Protein 7F04 (pdb70)

Structure (mmCIF, N/CA/C/O backbone):
data_7F04
#
_entry.id   7F04
#
_cell.length_a   1.00
_cell.length_b   1.00
_cell.length_c   1.00
_cell.angle_alpha   90.00
_cell.angle_beta   90.00
_cell.angle_gamma   90.00
#
_symmetry.space_group_name_H-M   'P 1'
#
loop_
_entity.id
_entity.type
_entity.pdbx_description
1 polymer 'Cytochrome c biogenesis ATP-binding export protein CcmA'
2 polymer 'Heme exporter protein B'
3 polymer 'Heme exporter protein C'
4 polymer 'Heme exporter protein D'
5 non-polymer 'MAGNESIUM ION'
6 non-polymer "ADENOSINE-5'-TRIPHOSPHATE"
7 non-polymer 'PROTOPORPHYRIN IX CONTAINING FE'
8 non-polymer 1,2-Distearoyl-sn-glycerophosphoethanolamine
9 water water
#
loop_
_atom_site.group_PDB
_atom_site.id
_atom_site.type_symbol
_atom_site.label_atom_id
_atom_site.label_alt_id
_atom_site.label_comp_id
_atom_site.label_asym_id
_atom_site.label_entity_id
_atom_site.label_seq_id
_atom_site.pdbx_PDB_ins_code
_atom_site.Cartn_x
_atom_site.Cartn_y
_atom_site.Cartn_z
_atom_site.occupancy
_atom_site.B_iso_or_equiv
_atom_site.auth_seq_id
_atom_site.auth_comp_id
_atom_site.auth_asym_id
_atom_site.auth_atom_id
_atom_site.pdbx_PDB_model_num
ATOM 1 N N . MET A 1 1 ? 100.152 113.672 174.092 1.00 48.92 -1 MET A N 1
ATOM 2 C CA . MET A 1 1 ? 98.796 114.184 173.935 1.00 48.92 -1 MET A CA 1
ATOM 3 C C . MET A 1 1 ? 98.820 115.619 173.427 1.00 48.92 -1 MET A C 1
ATOM 4 O O . MET A 1 1 ? 99.056 116.557 174.187 1.00 48.92 -1 MET A O 1
ATOM 9 N N . GLY A 1 2 ? 98.573 115.779 172.138 1.00 43.66 0 GLY A N 1
ATOM 10 C CA . GLY A 1 2 ? 98.615 117.067 171.483 1.00 43.66 0 GLY A CA 1
ATOM 11 C C . GLY A 1 2 ? 99.830 117.201 170.578 1.00 43.66 0 GLY A C 1
ATOM 12 O O . GLY A 1 2 ? 100.830 116.491 170.709 1.00 43.66 0 GLY A O 1
ATOM 13 N N . MET A 1 3 ? 99.733 118.144 169.647 1.00 38.23 1 MET A N 1
ATOM 14 C CA . MET A 1 3 ? 100.827 118.435 168.731 1.00 38.23 1 MET A CA 1
ATOM 15 C C . MET A 1 3 ? 101.895 119.270 169.419 1.00 38.23 1 MET A C 1
ATOM 16 O O . MET A 1 3 ? 101.940 119.319 170.652 1.00 38.23 1 MET A O 1
ATOM 21 N N . LEU A 1 4 ? 102.750 119.917 168.624 1.00 35.67 2 LEU A N 1
ATOM 22 C CA . LEU A 1 4 ? 104.014 120.508 169.054 1.00 35.67 2 LEU A CA 1
ATOM 23 C C . LEU A 1 4 ? 103.973 121.067 170.469 1.00 35.67 2 LEU A C 1
ATOM 24 O O . LEU A 1 4 ? 103.096 121.865 170.810 1.00 35.67 2 LEU A O 1
ATOM 29 N N . GLU A 1 5 ? 104.923 120.640 171.299 1.00 36.44 3 GLU A N 1
ATOM 30 C CA . GLU A 1 5 ? 104.927 120.952 172.723 1.00 36.44 3 GLU A CA 1
ATOM 31 C C . GLU A 1 5 ? 106.348 121.261 173.159 1.00 36.44 3 GLU A C 1
ATOM 32 O O . GLU A 1 5 ? 107.275 120.521 172.821 1.00 36.44 3 GLU A O 1
ATOM 38 N N . ALA A 1 6 ? 106.519 122.353 173.899 1.00 38.42 4 ALA A N 1
ATOM 39 C CA . ALA A 1 6 ? 107.801 122.664 174.512 1.00 38.42 4 ALA A CA 1
ATOM 40 C C . ALA A 1 6 ? 107.823 122.175 175.954 1.00 38.42 4 ALA A C 1
ATOM 41 O O . ALA A 1 6 ? 106.823 122.268 176.670 1.00 38.42 4 ALA A O 1
ATOM 43 N N . ARG A 1 7 ? 108.966 121.640 176.374 1.00 41.24 5 ARG A N 1
ATOM 44 C CA . ARG A 1 7 ? 109.143 121.114 177.726 1.00 41.24 5 ARG A CA 1
ATOM 45 C C . ARG A 1 7 ? 110.337 121.813 178.365 1.00 41.24 5 ARG A C 1
ATOM 46 O O . ARG A 1 7 ? 111.482 121.392 178.174 1.00 41.24 5 ARG A O 1
ATOM 54 N N . GLU A 1 8 ? 110.058 122.858 179.144 1.00 41.26 6 GLU A N 1
ATOM 55 C CA . GLU A 1 8 ? 111.078 123.664 179.811 1.00 41.26 6 GLU A CA 1
ATOM 56 C C . GLU A 1 8 ? 112.220 124.011 178.859 1.00 41.26 6 GLU A C 1
ATOM 57 O O . GLU A 1 8 ? 113.374 123.640 179.061 1.00 41.26 6 GLU A O 1
ATOM 63 N N . LEU A 1 9 ? 111.869 124.732 177.800 1.00 40.45 7 LEU A N 1
ATOM 64 C CA . LEU A 1 9 ? 112.870 125.192 176.851 1.00 40.45 7 LEU A CA 1
ATOM 65 C C . LEU A 1 9 ? 113.722 126.283 177.482 1.00 40.45 7 LEU A C 1
ATOM 66 O O . LEU A 1 9 ? 113.200 127.265 178.017 1.00 40.45 7 LEU A O 1
ATOM 71 N N . LEU A 1 10 ? 115.037 126.107 177.419 1.00 41.72 8 LEU A N 1
ATOM 72 C CA . LEU A 1 10 ? 115.992 127.074 177.934 1.00 41.72 8 LEU A CA 1
ATOM 73 C C . LEU A 1 10 ? 116.977 127.414 176.831 1.00 41.72 8 LEU A C 1
ATOM 74 O O . LEU A 1 10 ? 117.427 126.531 176.097 1.00 41.72 8 LEU A O 1
ATOM 79 N N . CYS A 1 11 ? 117.300 128.698 176.706 1.00 43.62 9 CYS A N 1
ATOM 80 C CA . CYS A 1 11 ? 118.272 129.140 175.720 1.00 43.62 9 CYS A CA 1
ATOM 81 C C . CYS A 1 11 ? 118.862 130.467 176.161 1.00 43.62 9 CYS A C 1
ATOM 82 O O . CYS A 1 11 ? 118.141 131.350 176.632 1.00 43.62 9 CYS A O 1
ATOM 85 N N . GLU A 1 12 ? 120.177 130.595 176.007 1.00 45.64 10 GLU A N 1
ATOM 86 C CA . GLU A 1 12 ? 120.876 131.833 176.318 1.00 45.64 10 GLU A CA 1
ATOM 87 C C . GLU A 1 12 ? 122.005 132.023 175.318 1.00 45.64 10 GLU A C 1
ATOM 88 O O . GLU A 1 12 ? 122.778 131.095 175.066 1.00 45.64 10 GLU A O 1
ATOM 94 N N . ARG A 1 13 ? 122.080 133.215 174.739 1.00 46.68 11 ARG A N 1
ATOM 95 C CA . ARG A 1 13 ? 123.153 133.582 173.828 1.00 46.68 11 ARG A CA 1
ATOM 96 C C . ARG A 1 13 ? 123.976 134.694 174.459 1.00 46.68 11 ARG A C 1
ATOM 97 O O . ARG A 1 13 ? 123.433 135.560 175.153 1.00 46.68 11 ARG A O 1
ATOM 105 N N . ASP A 1 14 ? 125.287 134.658 174.217 1.00 51.63 12 ASP A N 1
ATOM 106 C CA . ASP A 1 14 ? 126.232 135.548 174.882 1.00 51.63 12 ASP A CA 1
ATOM 107 C C . ASP A 1 14 ? 126.107 135.404 176.394 1.00 51.63 12 ASP A C 1
ATOM 108 O O . ASP A 1 14 ? 126.388 134.334 176.944 1.00 51.63 12 ASP A O 1
ATOM 113 N N . GLU A 1 15 ? 125.675 136.466 177.074 1.00 52.41 13 GLU A N 1
ATOM 114 C CA . GLU A 1 15 ? 125.510 136.438 178.519 1.00 52.41 13 GLU A CA 1
ATOM 115 C C . GLU A 1 15 ? 124.075 136.624 178.985 1.00 52.41 13 GLU A C 1
ATOM 116 O O . GLU A 1 15 ? 123.793 136.364 180.159 1.00 52.41 13 GLU A O 1
ATOM 122 N N . ARG A 1 16 ? 123.170 137.061 178.115 1.00 46.81 14 ARG A N 1
ATOM 123 C CA . ARG A 1 16 ? 121.769 137.220 178.475 1.00 46.81 14 ARG A CA 1
ATOM 124 C C . ARG A 1 16 ? 121.001 135.942 178.170 1.00 46.81 14 ARG A C 1
ATOM 125 O O . ARG A 1 16 ? 121.247 135.282 177.156 1.00 46.81 14 ARG A O 1
ATOM 133 N N . THR A 1 17 ? 120.075 135.594 179.057 1.00 44.54 15 THR A N 1
ATOM 134 C CA . THR A 1 17 ? 119.221 134.430 178.866 1.00 44.54 15 THR A CA 1
ATOM 135 C C . THR A 1 17 ? 117.954 134.853 178.130 1.00 44.54 15 THR A C 1
ATOM 136 O O . THR A 1 17 ? 117.221 135.737 178.589 1.00 44.54 15 THR A O 1
ATOM 140 N N . LEU A 1 18 ? 117.720 134.250 176.964 1.00 42.32 16 LEU A N 1
ATOM 141 C CA . LEU A 1 18 ? 116.566 134.627 176.157 1.00 42.32 16 LEU A CA 1
ATOM 142 C C . LEU A 1 18 ? 115.271 134.158 176.801 1.00 42.32 16 LEU A C 1
ATOM 143 O O . LEU A 1 18 ? 114.309 134.926 176.920 1.00 42.32 16 LEU A O 1
ATOM 148 N N . PHE A 1 19 ? 115.228 132.900 177.227 1.00 40.95 17 PHE A N 1
ATOM 149 C CA . PHE A 1 19 ? 114.049 132.354 177.880 1.00 40.95 17 PHE A CA 1
ATOM 150 C C . PHE A 1 19 ? 114.461 131.127 178.676 1.00 40.95 17 PHE A C 1
ATOM 151 O O . PHE A 1 19 ? 115.502 130.519 178.418 1.00 40.95 17 PHE A O 1
ATOM 159 N N . SER A 1 20 ? 113.633 130.777 179.655 1.00 41.39 18 SER A N 1
ATOM 160 C CA . SER A 1 20 ? 113.876 129.608 180.489 1.00 41.39 18 SER A CA 1
ATOM 161 C C . SER A 1 20 ? 112.546 129.099 181.014 1.00 41.39 18 SER A C 1
ATOM 162 O O . SER A 1 20 ? 111.700 129.892 181.436 1.00 41.39 18 SER A O 1
ATOM 165 N N . GLY A 1 21 ? 112.367 127.782 180.990 1.00 40.51 19 GLY A N 1
ATOM 166 C CA . GLY A 1 21 ? 111.138 127.193 181.475 1.00 40.51 19 GLY A CA 1
ATOM 167 C C . GLY A 1 21 ? 109.949 127.349 180.560 1.00 40.51 19 GLY A C 1
ATOM 168 O O . GLY A 1 21 ? 108.811 127.244 181.026 1.00 40.51 19 GLY A O 1
ATOM 169 N N . LEU A 1 22 ? 110.170 127.603 179.271 1.00 40.20 20 LEU A N 1
ATOM 170 C CA . LEU A 1 22 ? 109.073 127.677 178.315 1.00 40.20 20 LEU A CA 1
ATOM 171 C C . LEU A 1 22 ? 108.416 126.316 178.140 1.00 40.20 20 LEU A C 1
ATOM 172 O O . LEU A 1 22 ? 109.015 125.398 177.573 1.00 40.20 20 LEU A O 1
ATOM 177 N N . SER A 1 23 ? 107.182 126.181 178.616 1.00 40.13 21 SER A N 1
ATOM 178 C CA . SER A 1 23 ? 106.462 124.911 178.565 1.00 40.13 21 SER A CA 1
ATOM 179 C C . SER A 1 23 ? 105.029 125.206 178.136 1.00 40.13 21 SER A C 1
ATOM 180 O O . SER A 1 23 ? 104.183 125.538 178.972 1.00 40.13 21 SER A O 1
ATOM 183 N N . PHE A 1 24 ? 104.760 125.088 176.837 1.00 37.62 22 PHE A N 1
ATOM 184 C CA . PHE A 1 24 ? 103.424 125.285 176.298 1.00 37.62 22 PHE A CA 1
ATOM 185 C C . PHE A 1 24 ? 103.063 124.126 175.384 1.00 37.62 22 PHE A C 1
ATOM 186 O O . PHE A 1 24 ? 103.923 123.577 174.692 1.00 37.62 22 PHE A O 1
ATOM 194 N N . THR A 1 25 ? 101.785 123.760 175.388 1.00 37.21 23 THR A N 1
ATOM 195 C CA . THR A 1 25 ? 101.256 122.698 174.545 1.00 37.21 23 THR A CA 1
ATOM 196 C C . THR A 1 25 ? 100.307 123.308 173.525 1.00 37.21 23 THR A C 1
ATOM 197 O O . THR A 1 25 ? 99.436 124.107 173.882 1.00 37.21 23 THR A O 1
ATOM 201 N N . LEU A 1 26 ? 100.478 122.934 172.261 1.00 36.02 24 LEU A N 1
ATOM 202 C CA . LEU A 1 26 ? 99.696 123.475 171.158 1.00 36.02 24 LEU A CA 1
ATOM 203 C C . LEU A 1 26 ? 98.820 122.370 170.583 1.00 36.02 24 LEU A C 1
ATOM 204 O O . LEU A 1 26 ? 99.326 121.311 170.201 1.00 36.02 24 LEU A O 1
ATOM 209 N N . ASN A 1 27 ? 97.515 122.618 170.517 1.00 35.79 25 ASN A N 1
ATOM 210 C CA . ASN A 1 27 ? 96.566 121.668 169.962 1.00 35.79 25 ASN A CA 1
ATOM 211 C C . ASN A 1 27 ? 96.092 122.142 168.591 1.00 35.79 25 ASN A C 1
ATOM 212 O O . ASN A 1 27 ? 96.524 123.174 168.075 1.00 35.79 25 ASN A O 1
ATOM 217 N N . ALA A 1 28 ? 95.181 121.375 167.999 1.00 35.21 26 ALA A N 1
ATOM 218 C CA . ALA A 1 28 ? 94.686 121.680 166.665 1.00 35.21 26 ALA A CA 1
ATOM 219 C C . ALA A 1 28 ? 93.828 122.936 166.672 1.00 35.21 26 ALA A C 1
ATOM 220 O O . ALA A 1 28 ? 93.162 123.259 167.659 1.00 35.21 26 ALA A O 1
ATOM 222 N N . GLY A 1 29 ? 93.839 123.640 165.544 1.00 33.71 27 GLY A N 1
ATOM 223 C CA . GLY A 1 29 ? 93.013 124.816 165.381 1.00 33.71 27 GLY A CA 1
ATOM 224 C C . GLY A 1 29 ? 93.363 125.917 166.354 1.00 33.71 27 GLY A C 1
ATOM 225 O O . GLY A 1 29 ? 92.479 126.509 166.979 1.00 33.71 27 GLY A O 1
ATOM 226 N N . GLU A 1 30 ? 94.654 126.198 166.497 1.00 35.07 28 GLU A N 1
ATOM 227 C CA . GLU A 1 30 ? 95.131 127.159 167.479 1.00 35.07 28 GLU A CA 1
ATOM 228 C C . GLU A 1 30 ? 96.073 128.137 166.798 1.00 35.07 28 GLU A C 1
ATOM 229 O O . GLU A 1 30 ? 97.091 127.732 166.229 1.00 35.07 28 GLU A O 1
ATOM 235 N N . TRP A 1 31 ? 95.724 129.418 166.853 1.00 35.88 29 TRP A N 1
ATOM 236 C CA . TRP A 1 31 ? 96.512 130.493 166.268 1.00 35.88 29 TRP A CA 1
ATOM 237 C C . TRP A 1 31 ? 97.262 131.197 167.388 1.00 35.88 29 TRP A C 1
ATOM 238 O O . TRP A 1 31 ? 96.640 131.740 168.306 1.00 35.88 29 TRP A O 1
ATOM 249 N N . VAL A 1 32 ? 98.590 131.186 167.320 1.00 36.06 30 VAL A N 1
ATOM 250 C CA . VAL A 1 32 ? 99.414 131.739 168.384 1.00 36.06 30 VAL A CA 1
ATOM 251 C C . VAL A 1 32 ? 100.424 132.704 167.786 1.00 36.06 30 VAL A C 1
ATOM 252 O O . VAL A 1 32 ? 100.787 132.609 166.610 1.00 36.06 30 VAL A O 1
ATOM 256 N N . GLN A 1 33 ? 100.880 133.641 168.615 1.00 38.82 31 GLN A N 1
ATOM 257 C CA . GLN A 1 33 ? 101.886 134.618 168.229 1.00 38.82 31 GLN A CA 1
ATOM 258 C C . GLN A 1 33 ? 102.946 134.686 169.314 1.00 38.82 31 GLN A C 1
ATOM 259 O O . GLN A 1 33 ? 102.616 134.771 170.501 1.00 38.82 31 GLN A O 1
ATOM 265 N N . ILE A 1 34 ? 104.213 134.647 168.908 1.00 38.13 32 ILE A N 1
ATOM 266 C CA . ILE A 1 34 ? 105.333 134.741 169.843 1.00 38.13 32 ILE A CA 1
ATOM 267 C C . ILE A 1 34 ? 105.635 136.227 169.998 1.00 38.13 32 ILE A C 1
ATOM 268 O O . ILE A 1 34 ? 106.393 136.818 169.231 1.00 38.13 32 ILE A O 1
ATOM 273 N N . THR A 1 35 ? 105.020 136.839 171.003 1.00 38.82 33 THR A N 1
ATOM 274 C CA . THR A 1 35 ? 105.223 138.253 171.265 1.00 38.82 33 THR A CA 1
ATOM 275 C C . THR A 1 35 ? 106.604 138.486 171.860 1.00 38.82 33 THR A C 1
ATOM 276 O O . THR A 1 35 ? 107.104 137.677 172.645 1.00 38.82 33 THR A O 1
ATOM 280 N N . GLY A 1 36 ? 107.220 139.593 171.474 1.00 38.16 34 GLY A N 1
ATOM 281 C CA . GLY A 1 36 ? 108.522 139.948 172.004 1.00 38.16 34 GLY A CA 1
ATOM 282 C C . GLY A 1 36 ? 109.015 141.211 171.341 1.00 38.16 34 GLY A C 1
ATOM 283 O O . GLY A 1 36 ? 108.508 141.636 170.298 1.00 38.16 34 GLY A O 1
ATOM 284 N N . SER A 1 37 ? 110.024 141.809 171.966 1.00 38.05 35 SER A N 1
ATOM 285 C CA . SER A 1 37 ? 110.622 143.032 171.451 1.00 38.05 35 SER A CA 1
ATOM 286 C C . SER A 1 37 ? 111.606 142.678 170.340 1.00 38.05 35 SER A C 1
ATOM 287 O O . SER A 1 37 ? 111.681 141.537 169.878 1.00 38.05 35 SER A O 1
ATOM 290 N N . ASN A 1 38 ? 112.376 143.664 169.895 1.00 37.03 36 ASN A N 1
ATOM 291 C CA . ASN A 1 38 ? 113.334 143.476 168.809 1.00 37.03 36 ASN A CA 1
ATOM 292 C C . ASN A 1 38 ? 114.681 143.123 169.422 1.00 37.03 36 ASN A C 1
ATOM 293 O O . ASN A 1 38 ? 115.385 143.989 169.946 1.00 37.03 36 ASN A O 1
ATOM 298 N N . GLY A 1 39 ? 115.041 141.847 169.357 1.00 37.77 37 GLY A N 1
ATOM 299 C CA . GLY A 1 39 ? 116.263 141.374 169.972 1.00 37.77 37 GLY A CA 1
ATOM 300 C C . GLY A 1 39 ? 116.022 140.215 170.914 1.00 37.77 37 GLY A C 1
ATOM 301 O O . GLY A 1 39 ? 116.965 139.539 171.330 1.00 37.77 37 GLY A O 1
ATOM 302 N N . ALA A 1 40 ? 114.757 139.975 171.255 1.00 38.15 38 ALA A N 1
ATOM 303 C CA . ALA A 1 40 ? 114.392 138.842 172.090 1.00 38.15 38 ALA A CA 1
ATOM 304 C C . ALA A 1 40 ? 114.640 137.538 171.335 1.00 38.15 38 ALA A C 1
ATOM 305 O O . ALA A 1 40 ? 115.054 137.528 170.175 1.00 38.15 38 ALA A O 1
ATOM 307 N N . GLY A 1 41 ? 114.382 136.418 171.998 1.00 38.75 39 GLY A N 1
ATOM 308 C CA . GLY A 1 41 ? 114.624 135.133 171.373 1.00 38.75 39 GLY A CA 1
ATOM 309 C C . GLY A 1 41 ? 113.442 134.591 170.597 1.00 38.75 39 GLY A C 1
ATOM 310 O O . GLY A 1 41 ? 113.028 133.450 170.817 1.00 38.75 39 GLY A O 1
ATOM 311 N N . LYS A 1 42 ? 112.890 135.390 169.683 1.00 36.84 40 LYS A N 1
ATOM 312 C CA . LYS A 1 42 ? 111.723 134.951 168.926 1.00 36.84 40 LYS A CA 1
ATOM 313 C C . LYS A 1 42 ? 112.118 134.049 167.764 1.00 36.84 40 LYS A C 1
ATOM 314 O O . LYS A 1 42 ? 111.560 132.960 167.601 1.00 36.84 40 LYS A O 1
ATOM 320 N N . THR A 1 43 ? 113.067 134.492 166.938 1.00 36.77 41 THR A N 1
ATOM 321 C CA . THR A 1 43 ? 113.555 133.639 165.860 1.00 36.77 41 THR A CA 1
ATOM 322 C C . THR A 1 43 ? 114.249 132.406 166.417 1.00 36.77 41 THR A C 1
ATOM 323 O O . THR A 1 43 ? 114.115 131.306 165.870 1.00 36.77 41 THR A O 1
ATOM 327 N N . THR A 1 44 ? 114.986 132.569 167.516 1.00 37.05 42 THR A N 1
ATOM 328 C CA . THR A 1 44 ? 115.622 131.425 168.156 1.00 37.05 42 THR A CA 1
ATOM 329 C C . THR A 1 44 ? 114.590 130.389 168.582 1.00 37.05 42 THR A C 1
ATOM 330 O O . THR A 1 44 ? 114.761 129.193 168.327 1.00 37.05 42 THR A O 1
ATOM 334 N N . LEU A 1 45 ? 113.498 130.833 169.207 1.00 35.38 43 LEU A N 1
ATOM 335 C CA . LEU A 1 45 ? 112.463 129.899 169.639 1.00 35.38 43 LEU A CA 1
ATOM 336 C C . LEU A 1 45 ? 111.822 129.198 168.452 1.00 35.38 43 LEU A C 1
ATOM 337 O O . LEU A 1 45 ? 111.519 128.002 168.518 1.00 35.38 43 LEU A O 1
ATOM 342 N N . LEU A 1 46 ? 111.598 129.927 167.358 1.00 34.56 44 LEU A N 1
ATOM 343 C CA . LEU A 1 46 ? 110.988 129.323 166.179 1.00 34.56 44 LEU A CA 1
ATOM 344 C C . LEU A 1 46 ? 111.890 128.257 165.572 1.00 34.56 44 LEU A C 1
ATOM 345 O O . LEU A 1 46 ? 111.407 127.218 165.112 1.00 34.56 44 LEU A O 1
ATOM 350 N N . ARG A 1 47 ? 113.201 128.501 165.549 1.00 34.70 45 ARG A N 1
ATOM 351 C CA . ARG A 1 47 ? 114.126 127.507 165.016 1.00 34.70 45 ARG A CA 1
ATOM 352 C C . ARG A 1 47 ? 114.219 126.284 165.917 1.00 34.70 45 ARG A C 1
ATOM 353 O O . ARG A 1 47 ? 114.450 125.174 165.428 1.00 34.70 45 ARG A O 1
ATOM 361 N N . LEU A 1 48 ? 114.064 126.464 167.229 1.00 34.33 46 LEU A N 1
ATOM 362 C CA . LEU A 1 48 ? 113.934 125.317 168.120 1.00 34.33 46 LEU A CA 1
ATOM 363 C C . LEU A 1 48 ? 112.667 124.531 167.821 1.00 34.33 46 LEU A C 1
ATOM 364 O O . LEU A 1 48 ? 112.664 123.297 167.890 1.00 34.33 46 LEU A O 1
ATOM 369 N N . LEU A 1 49 ? 111.577 125.228 167.497 1.00 33.31 47 LEU A N 1
ATOM 370 C CA . LEU A 1 49 ? 110.315 124.550 167.229 1.00 33.31 47 LEU A CA 1
ATOM 371 C C . LEU A 1 49 ? 110.364 123.755 165.932 1.00 33.31 47 LEU A C 1
ATOM 372 O O . LEU A 1 49 ? 109.713 122.710 165.827 1.00 33.31 47 LEU A O 1
ATOM 377 N N . THR A 1 50 ? 111.114 124.225 164.937 1.00 33.34 48 THR A N 1
ATOM 378 C CA . THR A 1 50 ? 111.245 123.488 163.688 1.00 33.34 48 THR A CA 1
ATOM 379 C C . THR A 1 50 ? 112.316 122.409 163.746 1.00 33.34 48 THR A C 1
ATOM 380 O O . THR A 1 50 ? 112.430 121.623 162.800 1.00 33.34 48 THR A O 1
ATOM 384 N N . GLY A 1 51 ? 113.093 122.346 164.823 1.00 33.95 49 GLY A N 1
ATOM 385 C CA . GLY A 1 51 ? 114.151 121.370 164.951 1.00 33.95 49 GLY A CA 1
ATOM 386 C C . GLY A 1 51 ? 115.463 121.758 164.311 1.00 33.95 49 GLY A C 1
ATOM 387 O O . GLY A 1 51 ? 116.415 120.971 164.368 1.00 33.95 49 GLY A O 1
ATOM 388 N N . LEU A 1 52 ? 115.548 122.942 163.704 1.00 35.07 50 LEU A N 1
ATOM 389 C CA . LEU A 1 52 ? 116.796 123.368 163.084 1.00 35.07 50 LEU A CA 1
ATOM 390 C C . LEU A 1 52 ? 117.887 123.606 164.120 1.00 35.07 50 LEU A C 1
ATOM 391 O O . LEU A 1 52 ? 119.074 123.452 163.813 1.00 35.07 50 LEU A O 1
ATOM 396 N N . SER A 1 53 ? 117.511 123.982 165.338 1.00 36.75 51 SER A N 1
ATOM 397 C CA . SER A 1 53 ? 118.462 124.248 166.404 1.00 36.75 51 SER A CA 1
ATOM 398 C C . SER A 1 53 ? 118.095 123.433 167.633 1.00 36.75 51 SER A C 1
ATOM 399 O O . SER A 1 53 ? 116.937 123.417 168.055 1.00 36.75 51 SER A O 1
ATOM 402 N N . ARG A 1 54 ? 119.082 122.755 168.196 1.00 39.15 52 ARG A N 1
ATOM 403 C CA . ARG A 1 54 ? 118.872 122.001 169.423 1.00 39.15 52 ARG A CA 1
ATOM 404 C C . ARG A 1 54 ? 118.781 122.954 170.614 1.00 39.15 52 ARG A C 1
ATOM 405 O O . ARG A 1 54 ? 119.548 123.915 170.700 1.00 39.15 52 ARG A O 1
ATOM 413 N N . PRO A 1 55 ? 117.846 122.724 171.532 1.00 40.23 53 PRO A N 1
ATOM 414 C CA . PRO A 1 55 ? 117.754 123.581 172.717 1.00 40.23 53 PRO A CA 1
ATOM 415 C C . PRO A 1 55 ? 118.965 123.422 173.620 1.00 40.23 53 PRO A C 1
ATOM 416 O O . PRO A 1 55 ? 119.603 122.368 173.667 1.00 40.23 53 PRO A O 1
ATOM 420 N N . ASP A 1 56 ? 119.285 124.500 174.340 1.00 42.84 54 ASP A N 1
ATOM 421 C CA . ASP A 1 56 ? 120.345 124.425 175.338 1.00 42.84 54 ASP A CA 1
ATOM 422 C C . ASP A 1 56 ? 119.983 123.447 176.449 1.00 42.84 54 ASP A C 1
ATOM 423 O O . ASP A 1 56 ? 120.817 122.639 176.873 1.00 42.84 54 ASP A O 1
ATOM 428 N N . ALA A 1 57 ? 118.742 123.504 176.930 1.00 41.37 55 ALA A N 1
ATOM 429 C CA . ALA A 1 57 ? 118.282 122.604 177.985 1.00 41.37 55 ALA A CA 1
ATOM 430 C C . ALA A 1 57 ? 116.763 122.515 177.876 1.00 41.37 55 ALA A C 1
ATOM 431 O O . ALA A 1 57 ? 116.055 123.424 178.312 1.00 41.37 55 ALA A O 1
ATOM 433 N N . GLY A 1 58 ? 116.282 121.429 177.306 1.00 41.35 56 GLY A N 1
ATOM 434 C CA . GLY A 1 58 ? 114.862 121.245 177.084 1.00 41.35 56 GLY A CA 1
ATOM 435 C C . GLY A 1 58 ? 114.643 120.381 175.861 1.00 41.35 56 GLY A C 1
ATOM 436 O O . GLY A 1 58 ? 115.582 119.879 175.250 1.00 41.35 56 GLY A O 1
ATOM 437 N N . GLU A 1 59 ? 113.371 120.219 175.511 1.00 40.08 57 GLU A N 1
ATOM 438 C CA . GLU A 1 59 ? 113.034 119.415 174.347 1.00 40.08 57 GLU A CA 1
ATOM 439 C C . GLU A 1 59 ? 111.685 119.847 173.796 1.00 40.08 57 GLU A C 1
ATOM 440 O O . GLU A 1 59 ? 110.811 120.305 174.534 1.00 40.08 57 GLU A O 1
ATOM 446 N N . VAL A 1 60 ? 111.536 119.690 172.484 1.00 36.10 58 VAL A N 1
ATOM 447 C CA . VAL A 1 60 ? 110.283 119.925 171.782 1.00 36.10 58 VAL A CA 1
ATOM 448 C C . VAL A 1 60 ? 109.778 118.587 171.263 1.00 36.10 58 VAL A C 1
ATOM 449 O O . VAL A 1 60 ? 110.563 117.758 170.790 1.00 36.10 58 VAL A O 1
ATOM 453 N N . LEU A 1 61 ? 108.472 118.368 171.377 1.00 34.32 59 LEU A N 1
ATOM 454 C CA . LEU A 1 61 ? 107.855 117.088 171.060 1.00 34.32 59 LEU A CA 1
ATOM 455 C C . LEU A 1 61 ? 106.778 117.285 170.006 1.00 34.32 59 LEU A C 1
ATOM 456 O O . LEU A 1 61 ? 105.976 118.217 170.103 1.00 34.32 59 LEU A O 1
ATOM 461 N N . TRP A 1 62 ? 106.758 116.405 169.010 1.00 34.12 60 TRP A N 1
ATOM 462 C CA . TRP A 1 62 ? 105.699 116.361 168.009 1.00 34.12 60 TRP A CA 1
ATOM 463 C C . TRP A 1 62 ? 104.945 115.050 168.168 1.00 34.12 60 TRP A C 1
ATOM 464 O O . TRP A 1 62 ? 105.540 113.974 168.054 1.00 34.12 60 TRP A O 1
ATOM 475 N N . GLN A 1 63 ? 103.649 115.142 168.441 1.00 33.94 61 GLN A N 1
ATOM 476 C CA . GLN A 1 63 ? 102.764 114.004 168.671 1.00 33.94 61 GLN A CA 1
ATOM 477 C C . GLN A 1 63 ? 103.169 113.170 169.880 1.00 33.94 61 GLN A C 1
ATOM 478 O O . GLN A 1 63 ? 102.609 112.090 170.094 1.00 33.94 61 GLN A O 1
ATOM 484 N N . GLY A 1 64 ? 104.118 113.641 170.683 1.00 32.91 62 GLY A N 1
ATOM 485 C CA . GLY A 1 64 ? 104.562 112.931 171.865 1.00 32.91 62 GLY A CA 1
ATOM 486 C C . GLY A 1 64 ? 105.986 112.427 171.808 1.00 32.91 62 GLY A C 1
ATOM 487 O O . GLY A 1 64 ? 106.485 111.928 172.823 1.00 32.91 62 GLY A O 1
ATOM 488 N N . GLN A 1 65 ? 106.657 112.540 170.666 1.00 32.44 63 GLN A N 1
ATOM 489 C CA . GLN A 1 65 ? 108.029 112.087 170.536 1.00 32.44 63 GLN A CA 1
ATOM 490 C C . GLN A 1 65 ? 108.938 113.251 170.168 1.00 32.44 63 GLN A C 1
ATOM 491 O O . GLN A 1 65 ? 108.502 114.199 169.510 1.00 32.44 63 GLN A O 1
ATOM 497 N N . PRO A 1 66 ? 110.204 113.202 170.578 1.00 31.35 64 PRO A N 1
ATOM 498 C CA . PRO A 1 66 ? 111.133 114.286 170.244 1.00 31.35 64 PRO A CA 1
ATOM 499 C C . PRO A 1 66 ? 111.315 114.437 168.743 1.00 31.35 64 PRO A C 1
ATOM 500 O O . PRO A 1 66 ? 111.200 113.478 167.980 1.00 31.35 64 PRO A O 1
ATOM 504 N N . LEU A 1 67 ? 111.598 115.672 168.325 1.00 32.07 65 LEU A N 1
ATOM 505 C CA . LEU A 1 67 ? 111.687 115.981 166.900 1.00 32.07 65 LEU A CA 1
ATOM 506 C C . LEU A 1 67 ? 112.781 115.189 166.199 1.00 32.07 65 LEU A C 1
ATOM 507 O O . LEU A 1 67 ? 112.620 114.818 165.033 1.00 32.07 65 LEU A O 1
ATOM 512 N N . HIS A 1 68 ? 113.900 114.933 166.872 1.00 32.81 66 HIS A N 1
ATOM 513 C CA . HIS A 1 68 ? 114.942 114.125 166.250 1.00 32.81 66 HIS A CA 1
ATOM 514 C C . HIS A 1 68 ? 114.530 112.663 166.147 1.00 32.81 66 HIS A C 1
ATOM 515 O O . HIS A 1 68 ? 114.967 111.964 165.227 1.00 32.81 66 HIS A O 1
ATOM 522 N N . GLN A 1 69 ? 113.691 112.191 167.073 1.00 33.68 67 GLN A N 1
ATOM 523 C CA . GLN A 1 69 ? 113.238 110.805 167.035 1.00 33.68 67 GLN A CA 1
ATOM 524 C C . GLN A 1 69 ? 112.463 110.511 165.762 1.00 33.68 67 GLN A C 1
ATOM 525 O O . GLN A 1 69 ? 112.647 109.456 165.143 1.00 33.68 67 GLN A O 1
ATOM 531 N N . VAL A 1 70 ? 111.587 111.427 165.353 1.00 33.53 68 VAL A N 1
ATOM 532 C CA . VAL A 1 70 ? 110.724 111.171 164.208 1.00 33.53 68 VAL A CA 1
ATOM 533 C C . VAL A 1 70 ? 111.314 111.791 162.947 1.00 33.53 68 VAL A C 1
ATOM 534 O O . VAL A 1 70 ? 111.683 111.067 162.015 1.00 33.53 68 VAL A O 1
ATOM 538 N N . ARG A 1 71 ? 111.396 113.122 162.890 1.00 33.83 69 ARG A N 1
ATOM 539 C CA . ARG A 1 71 ? 112.155 113.836 161.865 1.00 33.83 69 ARG A CA 1
ATOM 540 C C . ARG A 1 71 ? 111.630 113.563 160.459 1.00 33.83 69 ARG A C 1
ATOM 541 O O . ARG A 1 71 ? 112.045 114.210 159.494 1.00 33.83 69 ARG A O 1
ATOM 549 N N . ASP A 1 72 ? 110.699 112.647 160.334 1.00 34.62 70 ASP A N 1
ATOM 550 C CA . ASP A 1 72 ? 110.207 112.205 159.037 1.00 34.62 70 ASP A CA 1
ATOM 551 C C . ASP A 1 72 ? 108.710 112.392 158.906 1.00 34.62 70 ASP A C 1
ATOM 552 O O . ASP A 1 72 ? 108.239 112.838 157.859 1.00 34.62 70 ASP A O 1
ATOM 557 N N . SER A 1 73 ? 107.953 112.070 159.950 1.00 32.21 71 SER A N 1
ATOM 558 C CA . SER A 1 73 ? 106.542 112.396 160.025 1.00 32.21 71 SER A CA 1
ATOM 559 C C . SER A 1 73 ? 106.301 113.816 160.511 1.00 32.21 71 SER A C 1
ATOM 560 O O . SER A 1 73 ? 105.159 114.280 160.478 1.00 32.21 71 SER A O 1
ATOM 563 N N . TYR A 1 74 ? 107.344 114.506 160.966 1.00 31.89 72 TYR A N 1
ATOM 564 C CA . TYR A 1 74 ? 107.234 115.897 161.380 1.00 31.89 72 TYR A CA 1
ATOM 565 C C . TYR A 1 74 ? 107.448 116.845 160.208 1.00 31.89 72 TYR A C 1
ATOM 566 O O . TYR A 1 74 ? 106.661 117.774 160.010 1.00 31.89 72 TYR A O 1
ATOM 575 N N . HIS A 1 75 ? 108.505 116.626 159.424 1.00 33.39 73 HIS A N 1
ATOM 576 C CA . HIS A 1 75 ? 108.716 117.432 158.228 1.00 33.39 73 HIS A CA 1
ATOM 577 C C . HIS A 1 75 ? 107.621 117.223 157.196 1.00 33.39 73 HIS A C 1
ATOM 578 O O . HIS A 1 75 ? 107.428 118.083 156.332 1.00 33.39 73 HIS A O 1
ATOM 585 N N . GLN A 1 76 ? 106.914 116.095 157.261 1.00 33.76 74 GLN A N 1
ATOM 586 C CA . GLN A 1 76 ? 105.852 115.826 156.301 1.00 33.76 74 GLN A CA 1
ATOM 587 C C . GLN A 1 76 ? 104.720 116.835 156.434 1.00 33.76 74 GLN A C 1
ATOM 588 O O . GLN A 1 76 ? 104.202 117.333 155.428 1.00 33.76 74 GLN A O 1
ATOM 594 N N . ASN A 1 77 ? 104.328 117.160 157.663 1.00 30.77 75 ASN A N 1
ATOM 595 C CA . ASN A 1 77 ? 103.333 118.200 157.920 1.00 30.77 75 ASN A CA 1
ATOM 596 C C . ASN A 1 77 ? 104.000 119.288 158.754 1.00 30.77 75 ASN A C 1
ATOM 597 O O . ASN A 1 77 ? 103.866 119.335 159.977 1.00 30.77 75 ASN A O 1
ATOM 602 N N . LEU A 1 78 ? 104.711 120.179 158.067 1.00 31.75 76 LEU A N 1
ATOM 603 C CA . LEU A 1 78 ? 105.381 121.322 158.672 1.00 31.75 76 LEU A CA 1
ATOM 604 C C . LEU A 1 78 ? 105.804 122.294 157.582 1.00 31.75 76 LEU A C 1
ATOM 605 O O . LEU A 1 78 ? 106.427 121.894 156.595 1.00 31.75 76 LEU A O 1
ATOM 610 N N . LEU A 1 79 ? 105.471 123.570 157.750 1.00 32.56 77 LEU A N 1
ATOM 611 C CA . LEU A 1 79 ? 105.819 124.617 156.796 1.00 32.56 77 LEU A CA 1
ATOM 612 C C . LEU A 1 79 ? 106.400 125.780 157.583 1.00 32.56 77 LEU A C 1
ATOM 613 O O . LEU A 1 79 ? 105.684 126.425 158.355 1.00 32.56 77 LEU A O 1
ATOM 618 N N . TRP A 1 80 ? 107.692 126.043 157.410 1.00 33.75 78 TRP A N 1
ATOM 619 C CA . TRP A 1 80 ? 108.347 127.136 158.111 1.00 33.75 78 TRP A CA 1
ATOM 620 C C . TRP A 1 80 ? 108.934 128.092 157.084 1.00 33.75 78 TRP A C 1
ATOM 621 O O . TRP A 1 80 ? 109.673 127.669 156.191 1.00 33.75 78 TRP A O 1
ATOM 632 N N . ILE A 1 81 ? 108.594 129.371 157.205 1.00 34.17 79 ILE A N 1
ATOM 633 C CA . ILE A 1 81 ? 109.168 130.428 156.381 1.00 34.17 79 ILE A CA 1
ATOM 634 C C . ILE A 1 81 ? 109.801 131.443 157.319 1.00 34.17 79 ILE A C 1
ATOM 635 O O . ILE A 1 81 ? 109.100 132.090 158.105 1.00 34.17 79 ILE A O 1
ATOM 640 N N . GLY A 1 82 ? 111.119 131.575 157.242 1.00 36.59 80 GLY A N 1
ATOM 641 C CA . GLY A 1 82 ? 111.869 132.419 158.147 1.00 36.59 80 GLY A CA 1
ATOM 642 C C . GLY A 1 82 ? 112.133 133.796 157.585 1.00 36.59 80 GLY A C 1
ATOM 643 O O . GLY A 1 82 ? 111.497 134.244 156.629 1.00 36.59 80 GLY A O 1
ATOM 644 N N . HIS A 1 83 ? 113.095 134.483 158.205 1.00 38.16 81 HIS A N 1
ATOM 645 C CA . HIS A 1 83 ? 113.485 135.803 157.724 1.00 38.16 81 HIS A CA 1
ATOM 646 C C . HIS A 1 83 ? 114.030 135.724 156.307 1.00 38.16 81 HIS A C 1
ATOM 647 O O . HIS A 1 83 ? 113.745 136.591 155.473 1.00 38.16 81 HIS A O 1
ATOM 654 N N . GLN A 1 84 ? 114.818 134.695 156.017 1.00 41.11 82 GLN A N 1
ATOM 655 C CA . GLN A 1 84 ? 115.222 134.404 154.652 1.00 41.11 82 GLN A CA 1
ATOM 656 C C . GLN A 1 84 ? 114.174 133.506 154.011 1.00 41.11 82 GLN A C 1
ATOM 657 O O . GLN A 1 84 ? 113.930 132.402 154.518 1.00 41.11 82 GLN A O 1
ATOM 663 N N . PRO A 1 85 ? 113.536 133.926 152.917 1.00 40.76 83 PRO A N 1
ATOM 664 C CA . PRO A 1 85 ? 112.380 133.173 152.403 1.00 40.76 83 PRO A CA 1
ATOM 665 C C . PRO A 1 85 ? 112.710 131.757 151.966 1.00 40.76 83 PRO A C 1
ATOM 666 O O . PRO A 1 85 ? 111.810 130.909 151.946 1.00 40.76 83 PRO A O 1
ATOM 670 N N . GLY A 1 86 ? 113.959 131.469 151.625 1.00 40.55 84 GLY A N 1
ATOM 671 C CA . GLY A 1 86 ? 114.318 130.129 151.207 1.00 40.55 84 GLY A CA 1
ATOM 672 C C . GLY A 1 86 ? 113.990 129.820 149.767 1.00 40.55 84 GLY A C 1
ATOM 673 O O . GLY A 1 86 ? 113.590 128.693 149.455 1.00 40.55 84 GLY A O 1
ATOM 674 N N . ILE A 1 87 ? 114.148 130.792 148.875 1.00 39.43 85 ILE A N 1
ATOM 675 C CA . ILE A 1 87 ? 113.846 130.626 147.460 1.00 39.43 85 ILE A CA 1
ATOM 676 C C . ILE A 1 87 ? 115.093 130.950 146.652 1.00 39.43 85 ILE A C 1
ATOM 677 O O . ILE A 1 87 ? 115.811 131.909 146.956 1.00 39.43 85 ILE A O 1
ATOM 682 N N . LYS A 1 88 ? 115.365 130.131 145.639 1.00 40.85 86 LYS A N 1
ATOM 683 C CA . LYS A 1 88 ? 116.467 130.400 144.724 1.00 40.85 86 LYS A CA 1
ATOM 684 C C . LYS A 1 88 ? 116.173 131.676 143.950 1.00 40.85 86 LYS A C 1
ATOM 685 O O . LYS A 1 88 ? 115.125 131.790 143.307 1.00 40.85 86 LYS A O 1
ATOM 691 N N . THR A 1 89 ? 117.095 132.634 144.003 1.00 42.73 87 THR A N 1
ATOM 692 C CA . THR A 1 89 ? 116.799 133.953 143.464 1.00 42.73 87 THR A CA 1
ATOM 693 C C . THR A 1 89 ? 116.975 134.048 141.953 1.00 42.73 87 THR A C 1
ATOM 694 O O . THR A 1 89 ? 116.492 135.012 141.354 1.00 42.73 87 THR A O 1
ATOM 698 N N . ARG A 1 90 ? 117.627 133.075 141.313 1.00 44.40 88 ARG A N 1
ATOM 699 C CA . ARG A 1 90 ? 117.729 133.126 139.858 1.00 44.40 88 ARG A CA 1
ATOM 700 C C . ARG A 1 90 ? 116.580 132.404 139.167 1.00 44.40 88 ARG A C 1
ATOM 701 O O . ARG A 1 90 ? 116.265 132.720 138.014 1.00 44.40 88 ARG A O 1
ATOM 709 N N . LEU A 1 91 ? 115.959 131.433 139.829 1.00 40.19 89 LEU A N 1
ATOM 710 C CA . LEU A 1 91 ? 114.822 130.745 139.242 1.00 40.19 89 LEU A CA 1
ATOM 711 C C . LEU A 1 91 ? 113.615 131.675 139.172 1.00 40.19 89 LEU A C 1
ATOM 712 O O . LEU A 1 91 ? 113.468 132.610 139.962 1.00 40.19 89 LEU A O 1
ATOM 717 N N . THR A 1 92 ? 112.740 131.405 138.209 1.00 39.33 90 THR A N 1
ATOM 718 C CA . THR A 1 92 ? 111.505 132.161 138.101 1.00 39.33 90 THR A CA 1
ATOM 719 C C . THR A 1 92 ? 110.572 131.798 139.251 1.00 39.33 90 THR A C 1
ATOM 720 O O . THR A 1 92 ? 110.762 130.803 139.951 1.00 39.33 90 THR A O 1
ATOM 724 N N . ALA A 1 93 ? 109.549 132.631 139.446 1.00 38.39 91 ALA A N 1
ATOM 725 C CA . ALA A 1 93 ? 108.618 132.419 140.547 1.00 38.39 91 ALA A CA 1
ATOM 726 C C . ALA A 1 93 ? 107.885 131.089 140.441 1.00 38.39 91 ALA A C 1
ATOM 727 O O . ALA A 1 93 ? 107.461 130.548 141.466 1.00 38.39 91 ALA A O 1
ATOM 729 N N . LEU A 1 94 ? 107.732 130.548 139.232 1.00 39.40 92 LEU A N 1
ATOM 730 C CA . LEU A 1 94 ? 107.016 129.290 139.059 1.00 39.40 92 LEU A CA 1
ATOM 731 C C . LEU A 1 94 ? 107.902 128.092 139.374 1.00 39.40 92 LEU A C 1
ATOM 732 O O . LEU A 1 94 ? 107.561 127.263 140.223 1.00 39.40 92 LEU A O 1
ATOM 737 N N . GLU A 1 95 ? 109.045 127.979 138.693 1.00 39.54 93 GLU A N 1
ATOM 738 C CA . GLU A 1 95 ? 109.930 126.846 138.936 1.00 39.54 93 GLU A CA 1
ATOM 739 C C . GLU A 1 95 ? 110.495 126.855 140.347 1.00 39.54 93 GLU A C 1
ATOM 740 O O . GLU A 1 95 ? 110.921 125.805 140.839 1.00 39.54 93 GLU A O 1
ATOM 746 N N . ASN A 1 96 ? 110.511 128.012 141.003 1.00 38.62 94 ASN A N 1
ATOM 747 C CA . ASN A 1 96 ? 110.885 128.071 142.410 1.00 38.62 94 ASN A CA 1
ATOM 748 C C . ASN A 1 96 ? 109.765 127.541 143.296 1.00 38.62 94 ASN A C 1
ATOM 749 O O . ASN A 1 96 ? 110.023 126.825 144.269 1.00 38.62 94 ASN A O 1
ATOM 754 N N . LEU A 1 97 ? 108.516 127.883 142.972 1.00 38.22 95 LEU A N 1
ATOM 755 C CA . LEU A 1 97 ? 107.371 127.318 143.678 1.00 38.22 95 LEU A CA 1
ATOM 756 C C . LEU A 1 97 ? 107.110 125.880 143.256 1.00 38.22 95 LEU A C 1
ATOM 757 O O . LEU A 1 97 ? 106.549 125.098 144.030 1.00 38.22 95 LEU A O 1
ATOM 762 N N . HIS A 1 98 ? 107.493 125.524 142.029 1.00 41.07 96 HIS A N 1
ATOM 763 C CA . HIS A 1 98 ? 107.337 124.154 141.556 1.00 41.07 96 HIS A CA 1
ATOM 764 C C . HIS A 1 98 ? 108.169 123.183 142.382 1.00 41.07 96 HIS A C 1
ATOM 765 O O . HIS A 1 98 ? 107.785 122.020 142.547 1.00 41.07 96 HIS A O 1
ATOM 772 N N . PHE A 1 99 ? 109.305 123.643 142.909 1.00 38.64 97 PHE A N 1
ATOM 773 C CA . PHE A 1 99 ? 110.175 122.776 143.696 1.00 38.64 97 PHE A CA 1
ATOM 774 C C . PHE A 1 99 ? 109.556 122.437 145.045 1.00 38.64 97 PHE A C 1
ATOM 775 O O . PHE A 1 99 ? 109.682 121.305 145.524 1.00 38.64 97 PHE A O 1
ATOM 783 N N . TYR A 1 100 ? 108.887 123.400 145.671 1.00 38.91 98 TYR A N 1
ATOM 784 C CA . TYR A 1 100 ? 108.371 123.227 147.021 1.00 38.91 98 TYR A CA 1
ATOM 785 C C . TYR A 1 100 ? 107.031 122.512 147.070 1.00 38.91 98 TYR A C 1
ATOM 786 O O . TYR A 1 100 ? 106.599 122.118 148.159 1.00 38.91 98 TYR A O 1
ATOM 795 N N . HIS A 1 101 ? 106.367 122.331 145.936 1.00 42.22 99 HIS A N 1
ATOM 796 C CA . HIS A 1 101 ? 105.085 121.651 145.935 1.00 42.22 99 HIS A CA 1
ATOM 797 C C . HIS A 1 101 ? 105.282 120.143 146.030 1.00 42.22 99 HIS A C 1
ATOM 798 O O . HIS A 1 101 ? 106.365 119.611 145.778 1.00 42.22 99 HIS A O 1
ATOM 805 N N . ARG A 1 102 ? 104.207 119.454 146.418 1.00 46.61 100 ARG A N 1
ATOM 806 C CA . ARG A 1 102 ? 104.244 117.998 146.504 1.00 46.61 100 ARG A CA 1
ATOM 807 C C . ARG A 1 102 ? 104.549 117.376 145.148 1.00 46.61 100 ARG A C 1
ATOM 808 O O . ARG A 1 102 ? 105.459 116.552 145.021 1.00 46.61 100 ARG A O 1
ATOM 816 N N . ASP A 1 103 ? 103.804 117.765 144.117 1.00 47.57 101 ASP A N 1
ATOM 817 C CA . ASP A 1 103 ? 103.997 117.208 142.784 1.00 47.57 101 ASP A CA 1
ATOM 818 C C . ASP A 1 103 ? 104.224 118.250 141.701 1.00 47.57 101 ASP A C 1
ATOM 819 O O . ASP A 1 103 ? 104.659 117.880 140.604 1.00 47.57 101 ASP A O 1
ATOM 824 N N . GLY A 1 104 ? 103.958 119.525 141.964 1.00 47.18 102 GLY A N 1
ATOM 825 C CA . GLY A 1 104 ? 104.134 120.562 140.968 1.00 47.18 102 GLY A CA 1
ATOM 826 C C . GLY A 1 104 ? 103.204 120.416 139.782 1.00 47.18 102 GLY A C 1
ATOM 827 O O . GLY A 1 104 ? 103.657 120.299 138.640 1.00 47.18 102 GLY A O 1
ATOM 828 N N . ASP A 1 105 ? 101.896 120.418 140.040 1.00 47.73 103 ASP A N 1
ATOM 829 C CA . ASP A 1 105 ? 100.933 120.215 138.966 1.00 47.73 103 ASP A CA 1
ATOM 830 C C . ASP A 1 105 ? 100.949 121.347 137.949 1.00 47.73 103 ASP A C 1
ATOM 831 O O . ASP A 1 105 ? 100.431 121.167 136.840 1.00 47.73 103 ASP A O 1
ATOM 836 N N . THR A 1 106 ? 101.493 122.511 138.316 1.00 44.57 104 THR A N 1
ATOM 837 C CA . THR A 1 106 ? 101.643 123.676 137.446 1.00 44.57 104 THR A CA 1
ATOM 838 C C . THR A 1 106 ? 100.274 124.258 137.101 1.00 44.57 104 THR A C 1
ATOM 839 O O . THR A 1 106 ? 100.174 125.350 136.536 1.00 44.57 104 THR A O 1
ATOM 843 N N . ALA A 1 107 ? 99.208 123.554 137.475 1.00 43.66 105 ALA A N 1
ATOM 844 C CA . ALA A 1 107 ? 97.867 124.114 137.457 1.00 43.66 105 ALA A CA 1
ATOM 845 C C . ALA A 1 107 ? 97.441 124.609 138.826 1.00 43.66 105 ALA A C 1
ATOM 846 O O . ALA A 1 107 ? 96.516 125.424 138.918 1.00 43.66 105 ALA A O 1
ATOM 848 N N . GLN A 1 108 ? 98.092 124.126 139.881 1.00 42.56 106 GLN A N 1
ATOM 849 C CA . GLN A 1 108 ? 97.929 124.646 141.228 1.00 42.56 106 GLN A CA 1
ATOM 850 C C . GLN A 1 108 ? 99.033 125.614 141.618 1.00 42.56 106 GLN A C 1
ATOM 851 O O . GLN A 1 108 ? 98.796 126.513 142.429 1.00 42.56 106 GLN A O 1
ATOM 857 N N . CYS A 1 109 ? 100.234 125.445 141.063 1.00 39.71 107 CYS A N 1
ATOM 858 C CA . CYS A 1 109 ? 101.305 126.405 141.309 1.00 39.71 107 CYS A CA 1
ATOM 859 C C . CYS A 1 109 ? 100.974 127.767 140.712 1.00 39.71 107 CYS A C 1
ATOM 860 O O . CYS A 1 109 ? 101.256 128.802 141.325 1.00 39.71 107 CYS A O 1
ATOM 863 N N . LEU A 1 110 ? 100.392 127.788 139.511 1.00 39.55 108 LEU A N 1
ATOM 864 C CA . LEU A 1 110 ? 99.930 129.049 138.941 1.00 39.55 108 LEU A CA 1
ATOM 865 C C . LEU A 1 110 ? 98.759 129.616 139.731 1.00 39.55 108 LEU A C 1
ATOM 866 O O . LEU A 1 110 ? 98.660 130.833 139.917 1.00 39.55 108 LEU A O 1
ATOM 871 N N . GLU A 1 111 ? 97.852 128.750 140.187 1.00 40.20 109 GLU A N 1
ATOM 872 C CA . GLU A 1 111 ? 96.732 129.212 140.999 1.00 40.20 109 GLU A CA 1
ATOM 873 C C . GLU A 1 111 ? 97.210 129.785 142.325 1.00 40.20 109 GLU A C 1
ATOM 874 O O . GLU A 1 111 ? 96.697 130.809 142.788 1.00 40.20 109 GLU A O 1
ATOM 880 N N . ALA A 1 112 ? 98.188 129.132 142.955 1.00 36.95 110 ALA A N 1
ATOM 881 C CA . ALA A 1 112 ? 98.717 129.629 144.220 1.00 36.95 110 ALA A CA 1
ATOM 882 C C . ALA A 1 112 ? 99.421 130.966 144.043 1.00 36.95 110 ALA A C 1
ATOM 883 O O . ALA A 1 112 ? 99.285 131.860 144.885 1.00 36.95 110 ALA A O 1
ATOM 885 N N . LEU A 1 113 ? 100.193 131.115 142.964 1.00 36.22 111 LEU A N 1
ATOM 886 C CA . LEU A 1 113 ? 100.861 132.386 142.708 1.00 36.22 111 LEU A CA 1
ATOM 887 C C . LEU A 1 113 ? 99.848 133.495 142.463 1.00 36.22 111 LEU A C 1
ATOM 888 O O . LEU A 1 113 ? 100.034 134.627 142.919 1.00 36.22 111 LEU A O 1
ATOM 893 N N . ALA A 1 114 ? 98.771 133.189 141.739 1.00 35.65 112 ALA A N 1
ATOM 894 C CA . ALA A 1 114 ? 97.710 134.168 141.541 1.00 35.65 112 ALA A CA 1
ATOM 895 C C . ALA A 1 114 ? 97.004 134.488 142.851 1.00 35.65 112 ALA A C 1
ATOM 896 O O . ALA A 1 114 ? 96.648 135.644 143.104 1.00 35.65 112 ALA A O 1
ATOM 898 N N . GLN A 1 115 ? 96.783 133.474 143.691 1.00 34.88 113 GLN A N 1
ATOM 899 C CA . GLN A 1 115 ? 96.155 133.694 144.989 1.00 34.88 113 GLN A CA 1
ATOM 900 C C . GLN A 1 115 ? 97.052 134.470 145.940 1.00 34.88 113 GLN A C 1
ATOM 901 O O . GLN A 1 115 ? 96.544 135.140 146.843 1.00 34.88 113 GLN A O 1
ATOM 907 N N . ALA A 1 116 ? 98.366 134.398 145.757 1.00 34.99 114 ALA A N 1
ATOM 908 C CA . ALA A 1 116 ? 99.316 135.146 146.563 1.00 34.99 114 ALA A CA 1
ATOM 909 C C . ALA A 1 116 ? 99.539 136.556 146.043 1.00 34.99 114 ALA A C 1
ATOM 910 O O . ALA A 1 116 ? 100.400 137.267 146.567 1.00 34.99 114 ALA A O 1
ATOM 912 N N . GLY A 1 117 ? 98.793 136.970 145.023 1.00 35.67 115 GLY A N 1
ATOM 913 C CA . GLY A 1 117 ? 98.951 138.282 144.440 1.00 35.67 115 GLY A CA 1
ATOM 914 C C . GLY A 1 117 ? 100.058 138.398 143.423 1.00 35.67 115 GLY A C 1
ATOM 915 O O . GLY A 1 117 ? 100.304 139.503 142.926 1.00 35.67 115 GLY A O 1
ATOM 916 N N . LEU A 1 118 ? 100.739 137.306 143.106 1.00 36.11 116 LEU A N 1
ATOM 917 C CA . LEU A 1 118 ? 101.857 137.329 142.168 1.00 36.11 116 LEU A CA 1
ATOM 918 C C . LEU A 1 118 ? 101.411 136.843 140.790 1.00 36.11 116 LEU A C 1
ATOM 919 O O . LEU A 1 118 ? 101.994 135.938 140.197 1.00 36.11 116 LEU A O 1
ATOM 924 N N . ALA A 1 119 ? 100.358 137.473 140.276 1.00 37.67 117 ALA A N 1
ATOM 925 C CA . ALA A 1 119 ? 99.772 137.090 138.997 1.00 37.67 117 ALA A CA 1
ATOM 926 C C . ALA A 1 119 ? 100.421 137.881 137.870 1.00 37.67 117 ALA A C 1
ATOM 927 O O . ALA A 1 119 ? 100.510 139.111 137.935 1.00 37.67 117 ALA A O 1
ATOM 929 N N . GLY A 1 120 ? 100.863 137.172 136.834 1.00 39.35 118 GLY A N 1
ATOM 930 C CA . GLY A 1 120 ? 101.602 137.775 135.749 1.00 39.35 118 GLY A CA 1
ATOM 931 C C . GLY A 1 120 ? 103.099 137.812 135.950 1.00 39.35 118 GLY A C 1
ATOM 932 O O . GLY A 1 120 ? 103.824 138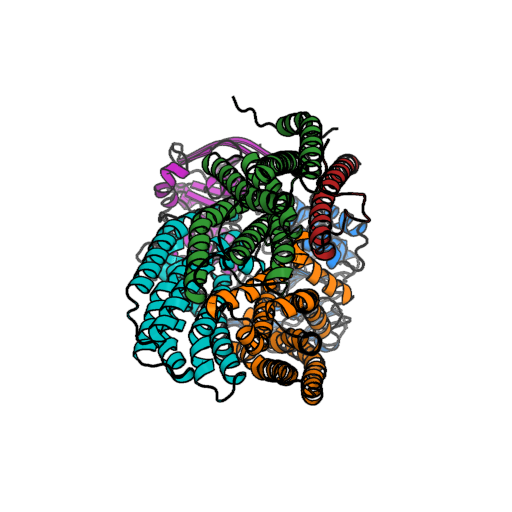.188 135.021 1.00 39.35 118 GLY A O 1
ATOM 933 N N . PHE A 1 121 ? 103.586 137.430 137.129 1.00 39.97 119 PHE A N 1
ATOM 934 C CA . PHE A 1 121 ? 105.010 137.398 137.433 1.00 39.97 119 PHE A CA 1
ATOM 935 C C . PHE A 1 121 ? 105.503 135.975 137.672 1.00 39.97 119 PHE A C 1
ATOM 936 O O . PHE A 1 121 ? 106.444 135.756 138.437 1.00 39.97 119 PHE A O 1
ATOM 944 N N . GLU A 1 122 ? 104.868 134.997 137.025 1.00 40.52 120 GLU A N 1
ATOM 945 C CA . GLU A 1 122 ? 105.238 133.603 137.226 1.00 40.52 120 GLU A CA 1
ATOM 946 C C . GLU A 1 122 ? 106.545 133.240 136.534 1.00 40.52 120 GLU A C 1
ATOM 947 O O . GLU A 1 122 ? 107.342 132.479 137.092 1.00 40.52 120 GLU A O 1
ATOM 953 N N . ASP A 1 123 ? 106.780 133.756 135.330 1.00 42.16 121 ASP A N 1
ATOM 954 C CA . ASP A 1 123 ? 107.930 133.367 134.526 1.00 42.16 121 ASP A CA 1
ATOM 955 C C . ASP A 1 123 ? 109.082 134.359 134.596 1.00 42.16 121 ASP A C 1
ATOM 956 O O . ASP A 1 123 ? 110.113 134.134 133.956 1.00 42.16 121 ASP A O 1
ATOM 961 N N . ILE A 1 124 ? 108.934 135.446 135.337 1.00 41.65 122 ILE A N 1
ATOM 962 C CA . ILE A 1 124 ? 110.032 136.398 135.522 1.00 41.65 122 ILE A CA 1
ATOM 963 C C . ILE A 1 124 ? 110.934 135.894 136.645 1.00 41.65 122 ILE A C 1
ATOM 964 O O . ILE A 1 124 ? 110.422 135.479 137.696 1.00 41.65 122 ILE A O 1
ATOM 969 N N . PRO A 1 125 ? 112.256 135.892 136.460 1.00 41.85 123 PRO A N 1
ATOM 970 C CA . PRO A 1 125 ? 113.149 135.462 137.542 1.00 41.85 123 PRO A CA 1
ATOM 971 C C . PRO A 1 125 ? 112.924 136.293 138.794 1.00 41.85 123 PRO A C 1
ATOM 972 O O . PRO A 1 125 ? 112.738 137.509 138.731 1.00 41.85 123 PRO A O 1
ATOM 976 N N . VAL A 1 126 ? 112.940 135.618 139.944 1.00 40.97 124 VAL A N 1
ATOM 977 C CA . VAL A 1 126 ? 112.524 136.270 141.177 1.00 40.97 124 VAL A CA 1
ATOM 978 C C . VAL A 1 126 ? 113.538 137.305 141.646 1.00 40.97 124 VAL A C 1
ATOM 979 O O . VAL A 1 126 ? 113.198 138.169 142.460 1.00 40.97 124 VAL A O 1
ATOM 983 N N . ASN A 1 127 ? 114.774 137.270 141.141 1.00 42.75 125 ASN A N 1
ATOM 984 C CA . ASN A 1 127 ? 115.701 138.353 141.450 1.00 42.75 125 ASN A CA 1
ATOM 985 C C . ASN A 1 127 ? 115.238 139.679 140.863 1.00 42.75 125 ASN A C 1
ATOM 986 O O . ASN A 1 127 ? 115.653 140.737 141.346 1.00 42.75 125 ASN A O 1
ATOM 991 N N . GLN A 1 128 ? 114.392 139.643 139.834 1.00 42.36 126 GLN A N 1
ATOM 992 C CA . GLN A 1 128 ? 113.774 140.843 139.292 1.00 42.36 126 GLN A CA 1
ATOM 993 C C . GLN A 1 128 ? 112.493 141.230 140.017 1.00 42.36 126 GLN A C 1
ATOM 994 O O . GLN A 1 128 ? 112.019 142.356 139.842 1.00 42.36 126 GLN A O 1
ATOM 1000 N N . LEU A 1 129 ? 111.922 140.333 140.816 1.00 40.00 127 LEU A N 1
ATOM 1001 C CA . LEU A 1 129 ? 110.791 140.692 141.659 1.00 40.00 127 LEU A CA 1
ATOM 1002 C C . LEU A 1 129 ? 111.257 141.636 142.760 1.00 40.00 127 LEU A C 1
ATOM 1003 O O . LEU A 1 129 ? 112.378 141.521 143.260 1.00 40.00 127 LEU A O 1
ATOM 1008 N N . SER A 1 130 ? 110.401 142.590 143.121 1.00 40.80 128 SER A N 1
ATOM 1009 C CA . SER A 1 130 ? 110.901 143.789 143.779 1.00 40.80 128 SER A CA 1
ATOM 1010 C C . SER A 1 130 ? 111.495 143.586 145.170 1.00 40.80 128 SER A C 1
ATOM 1011 O O . SER A 1 130 ? 112.720 143.540 145.319 1.00 40.80 128 SER A O 1
ATOM 1014 N N . ALA A 1 131 ? 110.651 143.465 146.194 1.00 39.87 129 ALA A N 1
ATOM 1015 C CA . ALA A 1 131 ? 111.120 143.075 147.519 1.00 39.87 129 ALA A CA 1
ATOM 1016 C C . ALA A 1 131 ? 110.070 142.250 148.242 1.00 39.87 129 ALA A C 1
ATOM 1017 O O . ALA A 1 131 ? 110.392 141.425 149.101 1.00 39.87 129 ALA A O 1
ATOM 1019 N N . GLY A 1 132 ? 108.808 142.479 147.894 1.00 38.28 130 GLY A N 1
ATOM 1020 C CA . GLY A 1 132 ? 107.694 141.810 148.526 1.00 38.28 130 GLY A CA 1
ATOM 1021 C C . GLY A 1 132 ? 107.111 140.809 147.562 1.00 38.28 130 GLY A C 1
ATOM 1022 O O . GLY A 1 132 ? 106.470 139.835 147.963 1.00 38.28 130 GLY A O 1
ATOM 1023 N N . GLN A 1 133 ? 107.328 141.058 146.271 1.00 37.48 131 GLN A N 1
ATOM 1024 C CA . GLN A 1 133 ? 107.060 140.035 145.272 1.00 37.48 131 GLN A CA 1
ATOM 1025 C C . GLN A 1 133 ? 107.980 138.839 145.458 1.00 37.48 131 GLN A C 1
ATOM 1026 O O . GLN A 1 133 ? 107.567 137.698 145.232 1.00 37.48 131 GLN A O 1
ATOM 1032 N N . GLN A 1 134 ? 109.230 139.080 145.861 1.00 38.68 132 GLN A N 1
ATOM 1033 C CA . GLN A 1 134 ? 110.105 137.981 146.255 1.00 38.68 132 GLN A CA 1
ATOM 1034 C C . GLN A 1 134 ? 109.587 137.290 147.509 1.00 38.68 132 GLN A C 1
ATOM 1035 O O . GLN A 1 134 ? 109.651 136.061 147.620 1.00 38.68 132 GLN A O 1
ATOM 1041 N N . ARG A 1 135 ? 109.091 138.067 148.473 1.00 37.43 133 ARG A N 1
ATOM 1042 C CA . ARG A 1 135 ? 108.533 137.479 149.684 1.00 37.43 133 ARG A CA 1
ATOM 1043 C C . ARG A 1 135 ? 107.229 136.750 149.401 1.00 37.43 133 ARG A C 1
ATOM 1044 O O . ARG A 1 135 ? 106.877 135.812 150.124 1.00 37.43 133 ARG A O 1
ATOM 1052 N N . ARG A 1 136 ? 106.499 137.164 148.363 1.00 35.28 134 ARG A N 1
ATOM 1053 C CA . ARG A 1 136 ? 105.251 136.499 148.013 1.00 35.28 134 ARG A CA 1
ATOM 1054 C C . ARG A 1 136 ? 105.478 135.147 147.355 1.00 35.28 134 ARG A C 1
ATOM 1055 O O . ARG A 1 136 ? 104.551 134.333 147.313 1.00 35.28 134 ARG A O 1
ATOM 1063 N N . VAL A 1 137 ? 106.675 134.894 146.826 1.00 35.75 135 VAL A N 1
ATOM 1064 C CA . VAL A 1 137 ? 106.969 133.584 146.254 1.00 35.75 135 VAL A CA 1
ATOM 1065 C C . VAL A 1 137 ? 106.981 132.524 147.346 1.00 35.75 135 VAL A C 1
ATOM 1066 O O . VAL A 1 137 ? 106.369 131.458 147.209 1.00 35.75 135 VAL A O 1
ATOM 1070 N N . ALA A 1 138 ? 107.682 132.798 148.447 1.00 34.69 136 ALA A N 1
ATOM 1071 C CA . ALA A 1 138 ? 107.686 131.871 149.571 1.00 34.69 136 ALA A CA 1
ATOM 1072 C C . ALA A 1 138 ? 106.314 131.791 150.221 1.00 34.69 136 ALA A C 1
ATOM 1073 O O . ALA A 1 138 ? 105.888 130.716 150.655 1.00 34.69 136 ALA A O 1
ATOM 1075 N N . LEU A 1 139 ? 105.609 132.918 150.302 1.00 33.91 137 LEU A N 1
ATOM 1076 C CA . LEU A 1 139 ? 104.279 132.931 150.893 1.00 33.91 137 LEU A CA 1
ATOM 1077 C C . LEU A 1 139 ? 103.221 132.338 149.976 1.00 33.91 137 LEU A C 1
ATOM 1078 O O . LEU A 1 139 ? 102.098 132.102 150.430 1.00 33.91 137 LEU A O 1
ATOM 1083 N N . ALA A 1 140 ? 103.541 132.100 148.703 1.00 34.54 138 ALA A N 1
ATOM 1084 C CA . ALA A 1 140 ? 102.599 131.430 147.816 1.00 34.54 138 ALA A CA 1
ATOM 1085 C C . ALA A 1 140 ? 102.436 129.961 148.167 1.00 34.54 138 ALA A C 1
ATOM 1086 O O . ALA A 1 140 ? 101.438 129.349 147.775 1.00 34.54 138 ALA A O 1
ATOM 1088 N N . ARG A 1 141 ? 103.391 129.385 148.898 1.00 34.13 139 ARG A N 1
ATOM 1089 C CA . ARG A 1 141 ? 103.274 128.012 149.366 1.00 34.13 139 ARG A CA 1
ATOM 1090 C C . ARG A 1 141 ? 102.165 127.838 150.386 1.00 34.13 139 ARG A C 1
ATOM 1091 O O . ARG A 1 141 ? 101.802 126.699 150.693 1.00 34.13 139 ARG A O 1
ATOM 1099 N N . LEU A 1 142 ? 101.627 128.932 150.922 1.00 32.77 140 LEU A N 1
ATOM 1100 C CA . LEU A 1 142 ? 100.569 128.823 151.916 1.00 32.77 140 LEU A CA 1
ATOM 1101 C C . LEU A 1 142 ? 99.288 128.283 151.298 1.00 32.77 140 LEU A C 1
ATOM 1102 O O . LEU A 1 142 ? 98.458 127.698 152.001 1.00 32.77 140 LEU A O 1
ATOM 1107 N N . TRP A 1 143 ? 99.112 128.469 149.993 1.00 32.19 141 TRP A N 1
ATOM 1108 C CA . TRP A 1 143 ? 97.942 127.990 149.275 1.00 32.19 141 TRP A CA 1
ATOM 1109 C C . TRP A 1 143 ? 98.149 126.617 148.648 1.00 32.19 141 TRP A C 1
ATOM 1110 O O . TRP A 1 143 ? 97.205 126.066 148.076 1.00 32.19 141 TRP A O 1
ATOM 1121 N N . LEU A 1 144 ? 99.350 126.052 148.748 1.00 34.71 142 LEU A N 1
ATOM 1122 C CA . LEU A 1 144 ? 99.650 124.719 148.238 1.00 34.71 142 LEU A CA 1
ATOM 1123 C C . LEU A 1 144 ? 99.822 123.675 149.325 1.00 34.71 142 LEU A C 1
ATOM 1124 O O . LEU A 1 144 ? 99.412 122.529 149.138 1.00 34.71 142 LEU A O 1
ATOM 1129 N N . THR A 1 145 ? 100.421 124.040 150.454 1.00 33.66 143 THR A N 1
ATOM 1130 C CA . THR A 1 145 ? 100.846 123.051 151.433 1.00 33.66 143 THR A CA 1
ATOM 1131 C C . THR A 1 145 ? 99.659 122.340 152.064 1.00 33.66 143 THR A C 1
ATOM 1132 O O . THR A 1 145 ? 98.624 122.948 152.349 1.00 33.66 143 THR A O 1
ATOM 1136 N N . ARG A 1 146 ? 99.819 121.035 152.274 1.00 35.49 144 ARG A N 1
ATOM 1137 C CA . ARG A 1 146 ? 98.901 120.240 153.072 1.00 35.49 144 ARG A CA 1
ATOM 1138 C C . ARG A 1 146 ? 99.380 120.091 154.509 1.00 35.49 144 ARG A C 1
ATOM 1139 O O . ARG A 1 146 ? 98.787 119.328 155.277 1.00 35.49 144 ARG A O 1
ATOM 1147 N N . ALA A 1 147 ? 100.447 120.795 154.878 1.00 31.56 145 ALA A N 1
ATOM 1148 C CA . ALA A 1 147 ? 100.975 120.729 156.232 1.00 31.56 145 ALA A CA 1
ATOM 1149 C C . ALA A 1 147 ? 99.967 121.273 157.233 1.00 31.56 145 ALA A C 1
ATOM 1150 O O . ALA A 1 147 ? 99.253 122.239 156.957 1.00 31.56 145 ALA A O 1
ATOM 1152 N N . THR A 1 148 ? 99.914 120.647 158.405 1.00 31.02 146 THR A N 1
ATOM 1153 C CA . THR A 1 148 ? 99.020 121.071 159.472 1.00 31.02 146 THR A CA 1
ATOM 1154 C C . THR A 1 148 ? 99.681 122.026 160.454 1.00 31.02 146 THR A C 1
ATOM 1155 O O . THR A 1 148 ? 99.043 122.416 161.435 1.00 31.02 146 THR A O 1
ATOM 1159 N N . LEU A 1 149 ? 100.934 122.405 160.223 1.00 31.09 147 LEU A N 1
ATOM 1160 C CA . LEU A 1 149 ? 101.660 123.283 161.133 1.00 31.09 147 LEU A CA 1
ATOM 1161 C C . LEU A 1 149 ? 102.411 124.321 160.318 1.00 31.09 147 LEU A C 1
ATOM 1162 O O . LEU A 1 149 ? 103.232 123.968 159.467 1.00 31.09 147 LEU A O 1
ATOM 1167 N N . TRP A 1 150 ? 102.130 125.592 160.579 1.00 32.48 148 TRP A N 1
ATOM 1168 C CA . TRP A 1 150 ? 102.779 126.705 159.902 1.00 32.48 148 TRP A CA 1
ATOM 1169 C C . TRP A 1 150 ? 103.655 127.453 160.897 1.00 32.48 148 TRP A C 1
ATOM 1170 O O . TRP A 1 150 ? 103.188 127.831 161.975 1.00 32.48 148 TRP A O 1
ATOM 1181 N N . ILE A 1 151 ? 104.919 127.662 160.537 1.00 33.44 149 ILE A N 1
ATOM 1182 C CA . ILE A 1 151 ? 105.865 128.414 161.355 1.00 33.44 149 ILE A CA 1
ATOM 1183 C C . ILE A 1 151 ? 106.300 129.612 160.527 1.00 33.44 149 ILE A C 1
ATOM 1184 O O . ILE A 1 151 ? 107.086 129.467 159.584 1.00 33.44 149 ILE A O 1
ATOM 1189 N N . LEU A 1 152 ? 105.804 130.793 160.866 1.00 34.38 150 LEU A N 1
ATOM 1190 C CA . LEU A 1 152 ? 106.063 131.984 160.072 1.00 34.38 150 LEU A CA 1
ATOM 1191 C C . LEU A 1 152 ? 106.838 132.999 160.898 1.00 34.38 150 LEU A C 1
ATOM 1192 O O . LEU A 1 152 ? 106.415 133.367 161.997 1.00 34.38 150 LEU A O 1
ATOM 1197 N N . ASP A 1 153 ? 107.969 133.446 160.362 1.00 36.94 151 ASP A N 1
ATOM 1198 C CA . ASP A 1 153 ? 108.840 134.423 161.008 1.00 36.94 151 ASP A CA 1
ATOM 1199 C C . ASP A 1 153 ? 108.705 135.738 160.250 1.00 36.94 151 ASP A C 1
ATOM 1200 O O . ASP A 1 153 ? 109.359 135.941 159.223 1.00 36.94 151 ASP A O 1
ATOM 1205 N N . GLU A 1 154 ? 107.860 136.629 160.767 1.00 38.51 152 GLU A N 1
ATOM 1206 C CA . GLU A 1 154 ? 107.574 137.920 160.156 1.00 38.51 152 GLU A CA 1
ATOM 1207 C C . GLU A 1 154 ? 107.148 137.751 158.703 1.00 38.51 152 GLU A C 1
ATOM 1208 O O . GLU A 1 154 ? 107.900 138.114 157.791 1.00 38.51 152 GLU A O 1
ATOM 1214 N N . PRO A 1 155 ? 105.957 137.203 158.444 1.00 35.20 153 PRO A N 1
ATOM 1215 C CA . PRO A 1 155 ? 105.515 137.026 157.055 1.00 35.20 153 PRO A CA 1
ATOM 1216 C C . PRO A 1 155 ? 105.078 138.309 156.372 1.00 35.20 153 PRO A C 1
ATOM 1217 O O . PRO A 1 155 ? 104.882 138.299 155.150 1.00 35.20 153 PRO A O 1
ATOM 1221 N N . PHE A 1 156 ? 104.919 139.408 157.110 1.00 35.61 154 PHE A N 1
ATOM 1222 C CA . PHE A 1 156 ? 104.535 140.693 156.541 1.00 35.61 154 PHE A CA 1
ATOM 1223 C C . PHE A 1 156 ? 105.724 141.630 156.379 1.00 35.61 154 PHE A C 1
ATOM 1224 O O . PHE A 1 156 ? 105.572 142.849 156.510 1.00 35.61 154 PHE A O 1
ATOM 1232 N N . THR A 1 157 ? 106.908 141.087 156.095 1.00 37.17 155 THR A N 1
ATOM 1233 C CA . THR A 1 157 ? 108.120 141.898 156.134 1.00 37.17 155 THR A CA 1
ATOM 1234 C C . THR A 1 157 ? 108.108 142.994 155.073 1.00 37.17 155 THR A C 1
ATOM 1235 O O . THR A 1 157 ? 108.534 144.124 155.340 1.00 37.17 155 THR A O 1
ATOM 1239 N N . ALA A 1 158 ? 107.623 142.692 153.869 1.00 36.86 156 ALA A N 1
ATOM 1240 C CA . ALA A 1 158 ? 107.605 143.683 152.801 1.00 36.86 156 ALA A CA 1
ATOM 1241 C C . ALA A 1 158 ? 106.308 143.627 152.011 1.00 36.86 156 ALA A C 1
ATOM 1242 O O . ALA A 1 158 ? 106.285 143.969 150.825 1.00 36.86 156 ALA A O 1
ATOM 1244 N N . ILE A 1 159 ? 105.225 143.204 152.646 1.00 35.74 157 ILE A N 1
ATOM 1245 C CA . ILE A 1 159 ? 103.948 142.993 151.978 1.00 35.74 157 ILE A CA 1
ATOM 1246 C C . ILE A 1 159 ? 103.080 144.224 152.180 1.00 35.74 157 ILE A C 1
ATOM 1247 O O . ILE A 1 159 ? 103.094 144.838 153.253 1.00 35.74 157 ILE A O 1
ATOM 1252 N N . ASP A 1 160 ? 102.324 144.589 151.146 1.00 37.12 158 ASP A N 1
ATOM 1253 C CA . ASP A 1 160 ? 101.503 145.787 151.201 1.00 37.12 158 ASP A CA 1
ATOM 1254 C C . ASP A 1 160 ? 100.270 145.546 152.071 1.00 37.12 158 ASP A C 1
ATOM 1255 O O . ASP A 1 160 ? 100.104 144.495 152.692 1.00 37.12 158 ASP A O 1
ATOM 1260 N N . VAL A 1 161 ? 99.394 146.550 152.118 1.00 37.94 159 VAL A N 1
ATOM 1261 C CA . VAL A 1 161 ? 98.212 146.467 152.971 1.00 37.94 159 VAL A CA 1
ATOM 1262 C C . VAL A 1 161 ? 97.249 145.401 152.463 1.00 37.94 159 VAL A C 1
ATOM 1263 O O . VAL A 1 161 ? 96.579 144.728 153.254 1.00 37.94 159 VAL A O 1
ATOM 1267 N N . ASN A 1 162 ? 97.153 145.231 151.142 1.00 38.52 160 ASN A N 1
ATOM 1268 C CA . ASN A 1 162 ? 96.262 144.209 150.602 1.00 38.52 160 ASN A CA 1
ATOM 1269 C C . ASN A 1 162 ? 96.845 142.815 150.780 1.00 38.52 160 ASN A C 1
ATOM 1270 O O . ASN A 1 162 ? 96.119 141.871 151.107 1.00 38.52 160 ASN A O 1
ATOM 1275 N N . GLY A 1 163 ? 98.150 142.662 150.557 1.00 36.48 161 GLY A N 1
ATOM 1276 C CA . GLY A 1 163 ? 98.770 141.362 150.737 1.00 36.48 161 GLY A CA 1
ATOM 1277 C C . GLY A 1 163 ? 98.750 140.902 152.180 1.00 36.48 161 GLY A C 1
ATOM 1278 O O . GLY A 1 163 ? 98.613 139.709 152.459 1.00 36.48 161 GLY A O 1
ATOM 1279 N N . VAL A 1 164 ? 98.897 141.840 153.117 1.00 36.04 162 VAL A N 1
ATOM 1280 C CA . VAL A 1 164 ? 98.802 141.503 154.534 1.00 36.04 162 VAL A CA 1
ATOM 1281 C C . VAL A 1 164 ? 97.396 141.029 154.871 1.00 36.04 162 VAL A C 1
ATOM 1282 O O . VAL A 1 164 ? 97.213 140.071 155.632 1.00 36.04 162 VAL A O 1
ATOM 1286 N N . ASP A 1 165 ? 96.380 141.691 154.314 1.00 37.75 163 ASP A N 1
ATOM 1287 C CA . ASP A 1 165 ? 95.003 141.274 154.556 1.00 37.75 163 ASP A CA 1
ATOM 1288 C C . ASP A 1 165 ? 94.730 139.897 153.970 1.00 37.75 163 ASP A C 1
ATOM 1289 O O . ASP A 1 165 ? 94.023 139.088 154.579 1.00 37.75 163 ASP A O 1
ATOM 1294 N N . ARG A 1 166 ? 95.266 139.618 152.783 1.00 37.32 164 ARG A N 1
ATOM 1295 C CA . ARG A 1 166 ? 95.057 138.311 152.171 1.00 37.32 164 ARG A CA 1
ATOM 1296 C C . ARG A 1 166 ? 95.817 137.222 152.914 1.00 37.32 164 ARG A C 1
ATOM 1297 O O . ARG A 1 166 ? 95.325 136.096 153.046 1.00 37.32 164 ARG A O 1
ATOM 1305 N N . LEU A 1 167 ? 97.020 137.534 153.402 1.00 34.83 165 LEU A N 1
ATOM 1306 C CA . LEU A 1 167 ? 97.752 136.580 154.229 1.00 34.83 165 LEU A CA 1
ATOM 1307 C C . LEU A 1 167 ? 97.025 136.314 155.539 1.00 34.83 165 LEU A C 1
ATOM 1308 O O . LEU A 1 167 ? 96.932 135.165 155.983 1.00 34.83 165 LEU A O 1
ATOM 1313 N N . THR A 1 168 ? 96.508 137.366 156.177 1.00 35.54 166 THR A N 1
ATOM 1314 C CA . THR A 1 168 ? 95.795 137.195 157.438 1.00 35.54 166 THR A CA 1
ATOM 1315 C C . THR A 1 168 ? 94.527 136.375 157.249 1.00 35.54 166 THR A C 1
ATOM 1316 O O . THR A 1 168 ? 94.172 135.558 158.105 1.00 35.54 166 THR A O 1
ATOM 1320 N N . GLN A 1 169 ? 93.822 136.591 156.139 1.00 36.11 167 GLN A N 1
ATOM 1321 C CA . GLN A 1 169 ? 92.613 135.825 155.867 1.00 36.11 167 GLN A CA 1
ATOM 1322 C C . GLN A 1 169 ? 92.936 134.375 155.534 1.00 36.11 167 GLN A C 1
ATOM 1323 O O . GLN A 1 169 ? 92.159 133.474 155.869 1.00 36.11 167 GLN A O 1
ATOM 1329 N N . ARG A 1 170 ? 94.064 134.132 154.863 1.00 33.96 168 ARG A N 1
ATOM 1330 C CA . ARG A 1 170 ? 94.486 132.763 154.587 1.00 33.96 168 ARG A CA 1
ATOM 1331 C C . ARG A 1 170 ? 94.869 132.033 155.867 1.00 33.96 168 ARG A C 1
ATOM 1332 O O . ARG A 1 170 ? 94.512 130.864 156.051 1.00 33.96 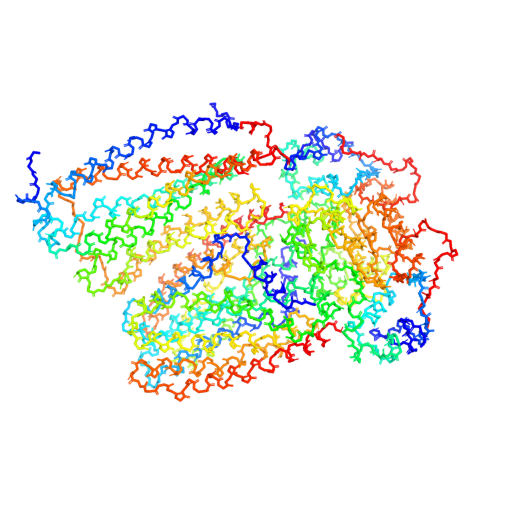168 ARG A O 1
ATOM 1340 N N . MET A 1 171 ? 95.600 132.701 156.762 1.00 33.86 169 MET A N 1
ATOM 1341 C CA . MET A 1 171 ? 95.972 132.077 158.027 1.00 33.86 169 MET A CA 1
ATOM 1342 C C . MET A 1 171 ? 94.762 131.836 158.914 1.00 33.86 169 MET A C 1
ATOM 1343 O O . MET A 1 171 ? 94.771 130.912 159.734 1.00 33.86 169 MET A O 1
ATOM 1348 N N . ALA A 1 172 ? 93.724 132.660 158.783 1.00 33.71 170 ALA A N 1
ATOM 1349 C CA . ALA A 1 172 ? 92.548 132.504 159.628 1.00 33.71 170 ALA A CA 1
ATOM 1350 C C . ALA A 1 172 ? 91.812 131.210 159.314 1.00 33.71 170 ALA A C 1
ATOM 1351 O O . ALA A 1 172 ? 91.468 130.449 160.222 1.00 33.71 170 ALA A O 1
ATOM 1353 N N . GLN A 1 173 ? 91.571 130.937 158.029 1.00 35.27 171 GLN A N 1
ATOM 1354 C CA . GLN A 1 173 ? 90.795 129.756 157.667 1.00 35.27 171 GLN A CA 1
ATOM 1355 C C . GLN A 1 173 ? 91.592 128.475 157.854 1.00 35.27 171 GLN A C 1
ATOM 1356 O O . GLN A 1 173 ? 91.004 127.413 158.079 1.00 35.27 171 GLN A O 1
ATOM 1362 N N . HIS A 1 174 ? 92.920 128.549 157.755 1.00 32.22 172 HIS A N 1
ATOM 1363 C CA . HIS A 1 174 ? 93.746 127.372 158.003 1.00 32.22 172 HIS A CA 1
ATOM 1364 C C . HIS A 1 174 ? 93.599 126.896 159.440 1.00 32.22 172 HIS A C 1
ATOM 1365 O O . HIS A 1 174 ? 93.486 125.693 159.696 1.00 32.22 172 HIS A O 1
ATOM 1372 N N . THR A 1 175 ? 93.589 127.828 160.392 1.00 33.08 173 THR A N 1
ATOM 1373 C CA . THR A 1 175 ? 93.412 127.475 161.792 1.00 33.08 173 THR A CA 1
ATOM 1374 C C . THR A 1 175 ? 91.970 127.126 162.123 1.00 33.08 173 THR A C 1
ATOM 1375 O O . THR A 1 175 ? 91.713 126.548 163.181 1.00 33.08 173 THR A O 1
ATOM 1379 N N . GLU A 1 176 ? 91.022 127.473 161.254 1.00 36.34 174 GLU A N 1
ATOM 1380 C CA . GLU A 1 176 ? 89.633 127.110 161.502 1.00 36.34 174 GLU A CA 1
ATOM 1381 C C . GLU A 1 176 ? 89.375 125.636 161.239 1.00 36.34 174 GLU A C 1
ATOM 1382 O O . GLU A 1 176 ? 88.480 125.050 161.857 1.00 36.34 174 GLU A O 1
ATOM 1388 N N . GLN A 1 177 ? 90.123 125.024 160.323 1.00 38.03 175 GLN A N 1
ATOM 1389 C CA . GLN A 1 177 ? 89.873 123.623 159.995 1.00 38.03 175 GLN A CA 1
ATOM 1390 C C . GLN A 1 177 ? 90.568 122.690 160.982 1.00 38.03 175 GLN A C 1
ATOM 1391 O O . GLN A 1 177 ? 89.914 122.014 161.782 1.00 38.03 175 GLN A O 1
ATOM 1397 N N . GLY A 1 178 ? 91.896 122.639 160.937 1.00 34.34 176 GLY A N 1
ATOM 1398 C CA . GLY A 1 178 ? 92.655 121.936 161.951 1.00 34.34 176 GLY A CA 1
ATOM 1399 C C . GLY A 1 178 ? 94.031 122.516 162.195 1.00 34.34 176 GLY A C 1
ATOM 1400 O O . GLY A 1 178 ? 94.787 122.008 163.027 1.00 34.34 176 GLY A O 1
ATOM 1401 N N . GLY A 1 179 ? 94.369 123.578 161.475 1.00 31.58 177 GLY A N 1
ATOM 1402 C CA . GLY A 1 179 ? 95.750 123.989 161.377 1.00 31.58 177 GLY A CA 1
ATOM 1403 C C . GLY A 1 179 ? 96.262 124.711 162.605 1.00 31.58 177 GLY A C 1
ATOM 1404 O O . GLY A 1 179 ? 95.511 125.175 163.459 1.00 31.58 177 GLY A O 1
ATOM 1405 N N . ILE A 1 180 ? 97.587 124.801 162.678 1.00 32.24 178 ILE A N 1
ATOM 1406 C CA . ILE A 1 180 ? 98.289 125.521 163.731 1.00 32.24 178 ILE A CA 1
ATOM 1407 C C . ILE A 1 180 ? 99.220 126.521 163.065 1.00 32.24 178 ILE A C 1
ATOM 1408 O O . ILE A 1 180 ? 100.000 126.151 162.182 1.00 32.24 178 ILE A O 1
ATOM 1413 N N . VAL A 1 181 ? 99.139 127.780 163.480 1.00 33.88 179 VAL A N 1
ATOM 1414 C CA . VAL A 1 181 ? 99.986 128.836 162.940 1.00 33.88 179 VAL A CA 1
ATOM 1415 C C . VAL A 1 181 ? 100.711 129.501 164.098 1.00 33.88 179 VAL A C 1
ATOM 1416 O O . VAL A 1 181 ? 100.077 130.122 164.959 1.00 33.88 179 VAL A O 1
ATOM 1420 N N . ILE A 1 182 ? 102.033 129.370 164.120 1.00 34.08 180 ILE A N 1
ATOM 1421 C CA . ILE A 1 182 ? 102.879 130.067 165.079 1.00 34.08 180 ILE A CA 1
ATOM 1422 C C . ILE A 1 182 ? 103.532 131.236 164.360 1.00 34.08 180 ILE A C 1
ATOM 1423 O O . ILE A 1 182 ? 104.186 131.057 163.326 1.00 34.08 180 ILE A O 1
ATOM 1428 N N . LEU A 1 183 ? 103.354 132.434 164.910 1.00 36.30 181 LEU A N 1
ATOM 1429 C CA . LEU A 1 183 ? 103.609 133.677 164.203 1.00 36.30 181 LEU A CA 1
ATOM 1430 C C . LEU A 1 183 ? 104.471 134.600 165.051 1.00 36.30 181 LEU A C 1
ATOM 1431 O O . LEU A 1 183 ? 104.408 134.577 166.282 1.00 36.30 181 LEU A O 1
ATOM 1436 N N . THR A 1 184 ? 105.285 135.410 164.376 1.00 36.82 182 THR A N 1
ATOM 1437 C CA . THR A 1 184 ? 106.049 136.484 165.015 1.00 36.82 182 THR A CA 1
ATOM 1438 C C . THR A 1 184 ? 105.944 137.700 164.103 1.00 36.82 182 THR A C 1
ATOM 1439 O O . THR A 1 184 ? 106.666 137.789 163.109 1.00 36.82 182 THR A O 1
ATOM 1443 N N . THR A 1 185 ? 105.053 138.632 164.435 1.00 38.33 183 THR A N 1
ATOM 1444 C CA . THR A 1 185 ? 104.872 139.843 163.644 1.00 38.33 183 THR A CA 1
ATOM 1445 C C . THR A 1 185 ? 105.013 141.069 164.529 1.00 38.33 183 THR A C 1
ATOM 1446 O O . THR A 1 185 ? 104.391 141.147 165.593 1.00 38.33 183 THR A O 1
ATOM 1450 N N . HIS A 1 186 ? 105.832 142.023 164.086 1.00 38.26 184 HIS A N 1
ATOM 1451 C CA . HIS A 1 186 ? 105.886 143.325 164.734 1.00 38.26 184 HIS A CA 1
ATOM 1452 C C . HIS A 1 186 ? 104.719 144.213 164.334 1.00 38.26 184 HIS A C 1
ATOM 1453 O O . HIS A 1 186 ? 104.394 145.155 165.063 1.00 38.26 184 HIS A O 1
ATOM 1460 N N . GLN A 1 187 ? 104.087 143.931 163.198 1.00 41.03 185 GLN A N 1
ATOM 1461 C CA . GLN A 1 187 ? 102.872 144.621 162.796 1.00 41.03 185 GLN A CA 1
ATOM 1462 C C . GLN A 1 187 ? 101.680 143.950 163.462 1.00 41.03 185 GLN A C 1
ATOM 1463 O O . GLN A 1 187 ? 101.499 142.737 163.293 1.00 41.03 185 GLN A O 1
ATOM 1469 N N . PRO A 1 188 ? 100.859 144.674 164.218 1.00 44.55 186 PRO A N 1
ATOM 1470 C CA . PRO A 1 188 ? 99.718 144.032 164.881 1.00 44.55 186 PRO A CA 1
ATOM 1471 C C . PRO A 1 188 ? 98.763 143.413 163.871 1.00 44.55 186 PRO A C 1
ATOM 1472 O O . PRO A 1 188 ? 98.520 143.964 162.796 1.00 44.55 186 PRO A O 1
ATOM 1476 N N . LEU A 1 189 ? 98.226 142.249 164.229 1.00 45.98 187 LEU A N 1
ATOM 1477 C CA . LEU A 1 189 ? 97.294 141.553 163.355 1.00 45.98 187 LEU A CA 1
ATOM 1478 C C . LEU A 1 189 ? 95.938 142.244 163.361 1.00 45.98 187 LEU A C 1
ATOM 1479 O O . LEU A 1 189 ? 95.484 142.748 164.392 1.00 45.98 187 LEU A O 1
ATOM 1484 N N . ASN A 1 190 ? 95.292 142.268 162.200 1.00 48.21 188 ASN A N 1
ATOM 1485 C CA . ASN A 1 190 ? 93.950 142.834 162.075 1.00 48.21 188 ASN A CA 1
ATOM 1486 C C . ASN A 1 190 ? 92.883 141.763 162.276 1.00 48.21 188 ASN A C 1
ATOM 1487 O O . ASN A 1 190 ? 91.989 141.578 161.454 1.00 48.21 188 ASN A O 1
ATOM 1492 N N . VAL A 1 191 ? 92.983 141.047 163.395 1.00 46.65 189 VAL A N 1
ATOM 1493 C CA . VAL A 1 191 ? 92.075 139.959 163.727 1.00 46.65 189 VAL A CA 1
ATOM 1494 C C . VAL A 1 191 ? 91.669 140.116 165.186 1.00 46.65 189 VAL A C 1
ATOM 1495 O O . VAL A 1 191 ? 92.303 140.840 165.956 1.00 46.65 189 VAL A O 1
ATOM 1499 N N . ALA A 1 192 ? 90.588 139.434 165.559 1.00 46.53 190 ALA A N 1
ATOM 1500 C CA . ALA A 1 192 ? 90.059 139.541 166.911 1.00 46.53 190 ALA A CA 1
ATOM 1501 C C . ALA A 1 192 ? 91.077 139.047 167.931 1.00 46.53 190 ALA A C 1
ATOM 1502 O O . ALA A 1 192 ? 91.869 138.140 167.666 1.00 46.53 190 ALA A O 1
ATOM 1504 N N . GLU A 1 193 ? 91.054 139.669 169.111 1.00 47.52 191 GLU A N 1
ATOM 1505 C CA . GLU A 1 193 ? 92.008 139.318 170.157 1.00 47.52 191 GLU A CA 1
ATOM 1506 C C . GLU A 1 193 ? 91.775 137.904 170.671 1.00 47.52 191 GLU A C 1
ATOM 1507 O O . GLU A 1 193 ? 92.728 137.205 171.035 1.00 47.52 191 GLU A O 1
ATOM 1513 N N . SER A 1 194 ? 90.516 137.464 170.710 1.00 46.90 192 SER A N 1
ATOM 1514 C CA . SER A 1 194 ? 90.201 136.138 171.227 1.00 46.90 192 SER A CA 1
ATOM 1515 C C . SER A 1 194 ? 90.690 135.019 170.318 1.00 46.90 192 SER A C 1
ATOM 1516 O O . SER A 1 194 ? 90.721 133.861 170.747 1.00 46.90 192 SER A O 1
ATOM 1519 N N . LYS A 1 195 ? 91.065 135.329 169.082 1.00 43.69 193 LYS A N 1
ATOM 1520 C CA . LYS A 1 195 ? 91.511 134.319 168.132 1.00 43.69 193 LYS A CA 1
ATOM 1521 C C . LYS A 1 195 ? 93.015 134.094 168.158 1.00 43.69 193 LYS A C 1
ATOM 1522 O O . LYS A 1 195 ? 93.504 133.215 167.444 1.00 43.69 193 LYS A O 1
ATOM 1528 N N . ILE A 1 196 ? 93.756 134.857 168.955 1.00 40.64 194 ILE A N 1
ATOM 1529 C CA . ILE A 1 196 ? 95.209 134.759 169.019 1.00 40.64 194 ILE A CA 1
ATOM 1530 C C . ILE A 1 196 ? 95.605 134.418 170.446 1.00 40.64 194 ILE A C 1
ATOM 1531 O O . ILE A 1 196 ? 95.169 135.082 171.393 1.00 40.64 194 ILE A O 1
ATOM 1536 N N . ARG A 1 197 ? 96.425 133.383 170.598 1.00 39.01 195 ARG A N 1
ATOM 1537 C CA . ARG A 1 197 ? 96.995 133.016 171.889 1.00 39.01 195 ARG A CA 1
ATOM 1538 C C . ARG A 1 197 ? 98.418 133.554 171.922 1.00 39.01 195 ARG A C 1
ATOM 1539 O O . ARG A 1 197 ? 99.314 133.012 171.273 1.00 39.01 195 ARG A O 1
ATOM 1547 N N . ARG A 1 198 ? 98.624 134.628 172.675 1.00 41.62 196 ARG A N 1
ATOM 1548 C CA . ARG A 1 198 ? 99.935 135.248 172.789 1.00 41.62 196 ARG A CA 1
ATOM 1549 C C . ARG A 1 198 ? 100.707 134.581 173.917 1.00 41.62 196 ARG A C 1
ATOM 1550 O O . ARG A 1 198 ? 100.236 134.540 175.058 1.00 41.62 196 ARG A O 1
ATOM 1558 N N . ILE A 1 199 ? 101.884 134.053 173.599 1.00 41.74 197 ILE A N 1
ATOM 1559 C CA . ILE A 1 199 ? 102.792 133.493 174.590 1.00 41.74 197 ILE A CA 1
ATOM 1560 C C . ILE A 1 199 ? 104.092 134.281 174.537 1.00 41.74 197 ILE A C 1
ATOM 1561 O O . ILE A 1 199 ? 104.637 134.524 173.454 1.00 41.74 197 ILE A O 1
ATOM 1566 N N . SER A 1 200 ? 104.561 134.713 175.700 1.00 44.57 198 SER A N 1
ATOM 1567 C CA . SER A 1 200 ? 105.757 135.529 175.808 1.00 44.57 198 SER A CA 1
ATOM 1568 C C . SER A 1 200 ? 106.954 134.667 176.186 1.00 44.57 198 SER A C 1
ATOM 1569 O O . SER A 1 200 ? 106.849 133.455 176.383 1.00 44.57 198 SER A O 1
ATOM 1572 N N . LEU A 1 201 ? 108.107 135.316 176.287 1.00 43.79 199 LEU A N 1
ATOM 1573 C CA . LEU A 1 201 ? 109.363 134.651 176.615 1.00 43.79 199 LEU A CA 1
ATOM 1574 C C . LEU A 1 201 ? 109.714 135.009 178.055 1.00 43.79 199 LEU A C 1
ATOM 1575 O O . LEU A 1 201 ? 110.197 136.108 178.333 1.00 43.79 199 LEU A O 1
ATOM 1580 N N . THR A 1 202 ? 109.470 134.078 178.970 1.00 46.82 200 THR A N 1
ATOM 1581 C CA . THR A 1 202 ? 109.710 134.323 180.385 1.00 46.82 200 THR A CA 1
ATOM 1582 C C . THR A 1 202 ? 110.584 133.232 181.000 1.00 46.82 200 THR A C 1
ATOM 1583 O O . THR A 1 202 ? 111.487 133.515 181.789 1.00 46.82 200 THR A O 1
ATOM 1587 N N . MET B 2 1 ? 111.118 114.878 150.254 1.00 45.19 1 MET B N 1
ATOM 1588 C CA . MET B 2 1 ? 110.640 113.922 149.266 1.00 45.19 1 MET B CA 1
ATOM 1589 C C . MET B 2 1 ? 111.379 114.051 147.935 1.00 45.19 1 MET B C 1
ATOM 1590 O O . MET B 2 1 ? 111.797 115.146 147.549 1.00 45.19 1 MET B O 1
ATOM 1595 N N . MET B 2 2 ? 111.531 112.920 147.244 1.00 44.03 2 MET B N 1
ATOM 1596 C CA . MET B 2 2 ? 111.940 112.895 145.841 1.00 44.03 2 MET B CA 1
ATOM 1597 C C . MET B 2 2 ? 113.300 113.573 145.641 1.00 44.03 2 MET B C 1
ATOM 1598 O O . MET B 2 2 ? 113.434 114.685 145.133 1.00 44.03 2 MET B O 1
ATOM 1603 N N . PHE B 2 3 ? 114.301 112.852 146.139 1.00 37.16 3 PHE B N 1
ATOM 1604 C CA . PHE B 2 3 ? 115.731 113.046 145.932 1.00 37.16 3 PHE B CA 1
ATOM 1605 C C . PHE B 2 3 ? 116.073 113.559 144.536 1.00 37.16 3 PHE B C 1
ATOM 1606 O O . PHE B 2 3 ? 116.870 114.496 144.376 1.00 37.16 3 PHE B O 1
ATOM 1614 N N . TRP B 2 4 ? 115.475 112.944 143.515 1.00 35.86 4 TRP B N 1
ATOM 1615 C CA . TRP B 2 4 ? 115.785 113.327 142.144 1.00 35.86 4 TRP B CA 1
ATOM 1616 C C . TRP B 2 4 ? 115.333 114.746 141.832 1.00 35.86 4 TRP B C 1
ATOM 1617 O O . TRP B 2 4 ? 115.946 115.413 140.994 1.00 35.86 4 TRP B O 1
ATOM 1628 N N . ARG B 2 5 ? 114.279 115.233 142.491 1.00 38.43 5 ARG B N 1
ATOM 1629 C CA . ARG B 2 5 ? 113.905 116.631 142.310 1.00 38.43 5 ARG B CA 1
ATOM 1630 C C . ARG B 2 5 ? 114.998 117.564 142.810 1.00 38.43 5 ARG B C 1
ATOM 1631 O O . ARG B 2 5 ? 115.290 118.580 142.172 1.00 38.43 5 ARG B O 1
ATOM 1639 N N . ILE B 2 6 ? 115.616 117.240 143.948 1.00 36.84 6 ILE B N 1
ATOM 1640 C CA . ILE B 2 6 ? 116.736 118.039 144.439 1.00 36.84 6 ILE B CA 1
ATOM 1641 C C . ILE B 2 6 ? 117.898 117.982 143.457 1.00 36.84 6 ILE B C 1
ATOM 1642 O O . ILE B 2 6 ? 118.550 118.999 143.180 1.00 36.84 6 ILE B O 1
ATOM 1647 N N . PHE B 2 7 ? 118.185 116.790 142.926 1.00 36.74 7 PHE B N 1
ATOM 1648 C CA . PHE B 2 7 ? 119.259 116.660 141.943 1.00 36.74 7 PHE B CA 1
ATOM 1649 C C . PHE B 2 7 ? 119.006 117.551 140.730 1.00 36.74 7 PHE B C 1
ATOM 1650 O O . PHE B 2 7 ? 119.889 118.302 140.292 1.00 36.74 7 PHE B O 1
ATOM 1658 N N . ARG B 2 8 ? 117.786 117.502 140.191 1.00 36.67 8 ARG B N 1
ATOM 1659 C CA . ARG B 2 8 ? 117.447 118.315 139.029 1.00 36.67 8 ARG B CA 1
ATOM 1660 C C . ARG B 2 8 ? 117.453 119.802 139.355 1.00 36.67 8 ARG B C 1
ATOM 1661 O O . ARG B 2 8 ? 117.799 120.617 138.497 1.00 36.67 8 ARG B O 1
ATOM 1669 N N . LEU B 2 9 ? 117.069 120.177 140.576 1.00 38.70 9 LEU B N 1
ATOM 1670 C CA . LEU B 2 9 ? 117.113 121.582 140.968 1.00 38.70 9 LEU B CA 1
ATOM 1671 C C . LEU B 2 9 ? 118.544 122.098 140.996 1.00 38.70 9 LEU B C 1
ATOM 1672 O O . LEU B 2 9 ? 118.835 123.195 140.502 1.00 38.70 9 LEU B O 1
ATOM 1677 N N . GLU B 2 10 ? 119.456 121.318 141.581 1.00 38.60 10 GLU B N 1
ATOM 1678 C CA . GLU B 2 10 ? 120.855 121.731 141.598 1.00 38.60 10 GLU B CA 1
ATOM 1679 C C . GLU B 2 10 ? 121.447 121.751 140.197 1.00 38.60 10 GLU B C 1
ATOM 1680 O O . GLU B 2 10 ? 122.365 122.531 139.925 1.00 38.60 10 GLU B O 1
ATOM 1686 N N . LEU B 2 11 ? 120.948 120.899 139.299 1.00 38.76 11 LEU B N 1
ATOM 1687 C CA . LEU B 2 11 ? 121.347 121.009 137.898 1.00 38.76 11 LEU B CA 1
ATOM 1688 C C . LEU B 2 11 ? 120.826 122.298 137.270 1.00 38.76 11 LEU B C 1
ATOM 1689 O O . LEU B 2 11 ? 121.543 122.962 136.514 1.00 38.76 11 LEU B O 1
ATOM 1694 N N . ARG B 2 12 ? 119.575 122.660 137.565 1.00 40.49 12 ARG B N 1
ATOM 1695 C CA . ARG B 2 12 ? 118.963 123.841 136.962 1.00 40.49 12 ARG B CA 1
ATOM 1696 C C . ARG B 2 12 ? 119.646 125.124 137.418 1.00 40.49 12 ARG B C 1
ATOM 1697 O O . ARG B 2 12 ? 119.870 126.031 136.610 1.00 40.49 12 ARG B O 1
ATOM 1705 N N . VAL B 2 13 ? 119.979 125.227 138.707 1.00 41.16 13 VAL B N 1
ATOM 1706 C CA . VAL B 2 13 ? 120.632 126.438 139.195 1.00 41.16 13 VAL B CA 1
ATOM 1707 C C . VAL B 2 13 ? 122.031 126.616 138.630 1.00 41.16 13 VAL B C 1
ATOM 1708 O O . VAL B 2 13 ? 122.585 127.717 138.711 1.00 41.16 13 VAL B O 1
ATOM 1712 N N . ALA B 2 14 ? 122.616 125.565 138.055 1.00 42.40 14 ALA B N 1
ATOM 1713 C CA . ALA B 2 14 ? 123.935 125.650 137.440 1.00 42.40 14 ALA B CA 1
ATOM 1714 C C . ALA B 2 14 ? 123.855 126.095 135.985 1.00 42.40 14 ALA B C 1
ATOM 1715 O O . ALA B 2 14 ? 124.508 127.066 135.593 1.00 42.40 14 ALA B O 1
ATOM 1717 N N . PHE B 2 15 ? 123.060 125.400 135.178 1.00 42.55 15 PHE B N 1
ATOM 1718 C CA . PHE B 2 15 ? 122.885 125.719 133.768 1.00 42.55 15 PHE B CA 1
ATOM 1719 C C . PHE B 2 15 ? 121.518 126.358 133.573 1.00 42.55 15 PHE B C 1
ATOM 1720 O O . PHE B 2 15 ? 120.489 125.722 133.825 1.00 42.55 15 PHE B O 1
ATOM 1728 N N . ARG B 2 16 ? 121.510 127.607 133.116 1.00 45.87 16 ARG B N 1
ATOM 1729 C CA . ARG B 2 16 ? 120.280 128.354 132.917 1.00 45.87 16 ARG B CA 1
ATOM 1730 C C . ARG B 2 16 ? 119.908 128.512 131.451 1.00 45.87 16 ARG B C 1
ATOM 1731 O O . ARG B 2 16 ? 118.770 128.893 131.154 1.00 45.87 16 ARG B O 1
ATOM 1739 N N . HIS B 2 17 ? 120.835 128.241 130.536 1.00 44.78 17 HIS B N 1
ATOM 1740 C CA . HIS B 2 17 ? 120.555 128.117 129.115 1.00 44.78 17 HIS B CA 1
ATOM 1741 C C . HIS B 2 17 ? 121.401 126.980 128.564 1.00 44.78 17 HIS B C 1
ATOM 1742 O O . HIS B 2 17 ? 122.378 126.554 129.184 1.00 44.78 17 HIS B O 1
ATOM 1749 N N . SER B 2 18 ? 121.006 126.477 127.393 1.00 42.62 18 SER B N 1
ATOM 1750 C CA . SER B 2 18 ? 121.744 125.387 126.767 1.00 42.62 18 SER B CA 1
ATOM 1751 C C . SER B 2 18 ? 123.157 125.792 126.372 1.00 42.62 18 SER B C 1
ATOM 1752 O O . S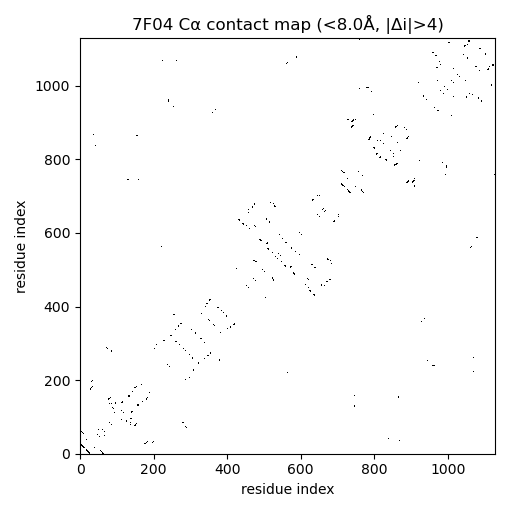ER B 2 18 ? 124.011 124.918 126.192 1.00 42.62 18 SER B O 1
ATOM 1755 N N . ALA B 2 19 ? 123.423 127.090 126.229 1.00 42.74 19 ALA B N 1
ATOM 1756 C CA . ALA B 2 19 ? 124.758 127.552 125.879 1.00 42.74 19 ALA B CA 1
ATOM 1757 C C . ALA B 2 19 ? 125.743 127.444 127.035 1.00 42.74 19 ALA B C 1
ATOM 1758 O O . ALA B 2 19 ? 126.952 127.366 126.793 1.00 42.74 19 ALA B O 1
ATOM 1760 N N . GLU B 2 20 ? 125.261 127.436 128.278 1.00 42.76 20 GLU B N 1
ATOM 1761 C CA . GLU B 2 20 ? 126.140 127.339 129.436 1.00 42.76 20 GLU B CA 1
ATOM 1762 C C . GLU B 2 20 ? 126.569 125.913 129.748 1.00 42.76 20 GLU B C 1
ATOM 1763 O O . GLU B 2 20 ? 127.378 125.716 130.659 1.00 42.76 20 GLU B O 1
ATOM 1769 N N . ILE B 2 21 ? 126.045 124.922 129.029 1.00 40.79 21 ILE B N 1
ATOM 1770 C CA . ILE B 2 21 ? 126.463 123.543 129.253 1.00 40.79 21 ILE B CA 1
ATOM 1771 C C . ILE B 2 21 ? 127.922 123.356 128.854 1.00 40.79 21 ILE B C 1
ATOM 1772 O O . ILE B 2 21 ? 128.654 122.575 129.472 1.00 40.79 21 ILE B O 1
ATOM 1777 N N . ALA B 2 22 ? 128.366 124.066 127.821 1.00 37.87 22 ALA B N 1
ATOM 1778 C CA . ALA B 2 22 ? 129.731 123.945 127.329 1.00 37.87 22 ALA B CA 1
ATOM 1779 C C . ALA B 2 22 ? 130.722 124.829 128.074 1.00 37.87 22 ALA B C 1
ATOM 1780 O O . ALA B 2 22 ? 131.915 124.779 127.761 1.00 37.87 22 ALA B O 1
ATOM 1782 N N . ASN B 2 23 ? 130.270 125.633 129.036 1.00 37.46 23 ASN B N 1
ATOM 1783 C CA . ASN B 2 23 ? 131.190 126.502 129.769 1.00 37.46 23 ASN B CA 1
ATOM 1784 C C . ASN B 2 23 ? 132.272 125.733 130.518 1.00 37.46 23 ASN B C 1
ATOM 1785 O O . ASN B 2 23 ? 133.443 126.151 130.459 1.00 37.46 23 ASN B O 1
ATOM 1790 N N . PRO B 2 24 ? 131.977 124.650 131.249 1.00 36.29 24 PRO B N 1
ATOM 1791 C CA . PRO B 2 24 ? 133.074 123.889 131.868 1.00 36.29 24 PRO B CA 1
ATOM 1792 C C . PRO B 2 24 ? 134.059 123.325 130.862 1.00 36.29 24 PRO B C 1
ATOM 1793 O O . PRO B 2 24 ? 135.254 123.229 131.167 1.00 36.29 24 PRO B O 1
ATOM 1797 N N . LEU B 2 25 ? 133.596 122.951 129.667 1.00 34.09 25 LEU B N 1
ATOM 1798 C CA . LEU B 2 25 ? 134.512 122.491 128.629 1.00 34.09 25 LEU B CA 1
ATOM 1799 C C . LEU B 2 25 ? 135.495 123.588 128.243 1.00 34.09 25 LEU B C 1
ATOM 1800 O O . LEU B 2 25 ? 136.700 123.338 128.114 1.00 34.09 25 LEU B O 1
ATOM 1805 N N . TRP B 2 26 ? 134.999 124.814 128.066 1.00 33.17 26 TRP B N 1
ATOM 1806 C CA . TRP B 2 26 ? 135.879 125.931 127.743 1.00 33.17 26 TRP B CA 1
ATOM 1807 C C . TRP B 2 26 ? 136.839 126.224 128.887 1.00 33.17 26 TRP B C 1
ATOM 1808 O O . TRP B 2 26 ? 138.009 126.548 128.655 1.00 33.17 26 TRP B O 1
ATOM 1819 N N . PHE B 2 27 ? 136.360 126.127 130.128 1.00 33.35 27 PHE B N 1
ATOM 1820 C CA . PHE B 2 27 ? 137.234 126.343 131.277 1.00 33.35 27 PHE B CA 1
ATOM 1821 C C . PHE B 2 27 ? 138.373 125.333 131.292 1.00 33.35 27 PHE B C 1
ATOM 1822 O O . PHE B 2 27 ? 139.541 125.692 131.495 1.00 33.35 27 PHE B O 1
ATOM 1830 N N . PHE B 2 28 ? 138.049 124.058 131.075 1.00 32.95 28 PHE B N 1
ATOM 1831 C CA . PHE B 2 28 ? 139.080 123.027 131.047 1.00 32.95 28 PHE B CA 1
ATOM 1832 C C . PHE B 2 28 ? 140.052 123.257 129.901 1.00 32.95 28 PHE B C 1
ATOM 1833 O O . PHE B 2 28 ? 141.262 123.072 130.059 1.00 32.95 28 PHE B O 1
ATOM 1841 N N . LEU B 2 29 ? 139.542 123.668 128.738 1.00 32.36 29 LEU B N 1
ATOM 1842 C CA . LEU B 2 29 ? 140.418 123.930 127.601 1.00 32.36 29 LEU B CA 1
ATOM 1843 C C . LEU B 2 29 ? 141.382 125.073 127.893 1.00 32.36 29 LEU B C 1
ATOM 1844 O O . LEU B 2 29 ? 142.572 124.990 127.566 1.00 32.36 29 LEU B O 1
ATOM 1849 N N . ILE B 2 30 ? 140.891 126.147 128.515 1.00 30.96 30 ILE B N 1
ATOM 1850 C CA . ILE B 2 30 ? 141.757 127.277 128.843 1.00 30.96 30 ILE B CA 1
ATOM 1851 C C . ILE B 2 30 ? 142.807 126.872 129.871 1.00 30.96 30 ILE B C 1
ATOM 1852 O O . ILE B 2 30 ? 143.986 127.237 129.755 1.00 30.96 30 ILE B O 1
ATOM 1857 N N . VAL B 2 31 ? 142.401 126.115 130.894 1.00 31.63 31 VAL B N 1
ATOM 1858 C CA . VAL B 2 31 ? 143.356 125.681 131.910 1.00 31.63 31 VAL B CA 1
ATOM 1859 C C . VAL B 2 31 ? 144.424 124.786 131.292 1.00 31.63 31 VAL B C 1
ATOM 1860 O O . VAL B 2 31 ? 145.610 124.893 131.624 1.00 31.63 31 VAL B O 1
ATOM 1864 N N . ILE B 2 32 ? 144.025 123.893 130.382 1.00 31.76 32 ILE B N 1
ATOM 1865 C CA . ILE B 2 32 ? 145.000 123.051 129.694 1.00 31.76 32 ILE B CA 1
ATOM 1866 C C . ILE B 2 32 ? 145.955 123.907 128.874 1.00 31.76 32 ILE B C 1
ATOM 1867 O O . ILE B 2 32 ? 147.170 123.687 128.880 1.00 31.76 32 ILE B O 1
ATOM 1872 N N . THR B 2 33 ? 145.419 124.899 128.157 1.00 31.84 33 THR B N 1
ATOM 1873 C CA . THR B 2 33 ? 146.249 125.756 127.316 1.00 31.84 33 THR B CA 1
ATOM 1874 C C . THR B 2 33 ? 147.246 126.559 128.142 1.00 31.84 33 THR B C 1
ATOM 1875 O O . THR B 2 33 ? 148.328 126.900 127.652 1.00 31.84 33 THR B O 1
ATOM 1879 N N . LEU B 2 34 ? 146.904 126.861 129.396 1.00 31.13 34 LEU B N 1
ATOM 1880 C CA . LEU B 2 34 ? 147.784 127.679 130.230 1.00 31.13 34 LEU B CA 1
ATOM 1881 C C . LEU B 2 34 ? 149.165 127.056 130.412 1.00 31.13 34 LEU B C 1
ATOM 1882 O O . LEU B 2 34 ? 150.138 127.777 130.651 1.00 31.13 34 LEU B O 1
ATOM 1887 N N . PHE B 2 35 ? 149.274 125.734 130.317 1.00 32.12 35 PHE B N 1
ATOM 1888 C CA . PHE B 2 35 ? 150.515 125.045 130.659 1.00 32.12 35 PHE B CA 1
ATOM 1889 C C . PHE B 2 35 ? 151.567 125.077 129.550 1.00 32.12 35 PHE B C 1
ATOM 1890 O O . PHE B 2 35 ? 152.747 125.287 129.852 1.00 32.12 35 PHE B O 1
ATOM 1898 N N . PRO B 2 36 ? 151.220 124.846 128.278 1.00 32.89 36 PRO B N 1
ATOM 1899 C CA . PRO B 2 36 ? 152.229 125.037 127.224 1.00 32.89 36 PRO B CA 1
ATOM 1900 C C . PRO B 2 36 ? 152.782 126.447 127.166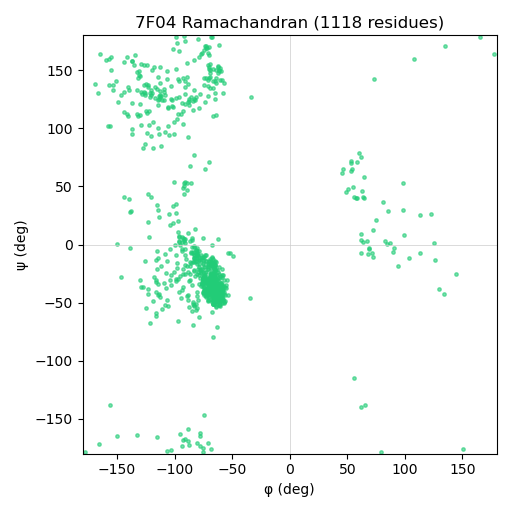 1.00 32.89 36 PRO B C 1
ATOM 1901 O O . PRO B 2 36 ? 153.958 126.629 126.831 1.00 32.89 36 PRO B O 1
ATOM 1905 N N . LEU B 2 37 ? 151.967 127.454 127.478 1.00 32.50 37 LEU B N 1
ATOM 1906 C CA . LEU B 2 37 ? 152.430 128.835 127.446 1.00 32.50 37 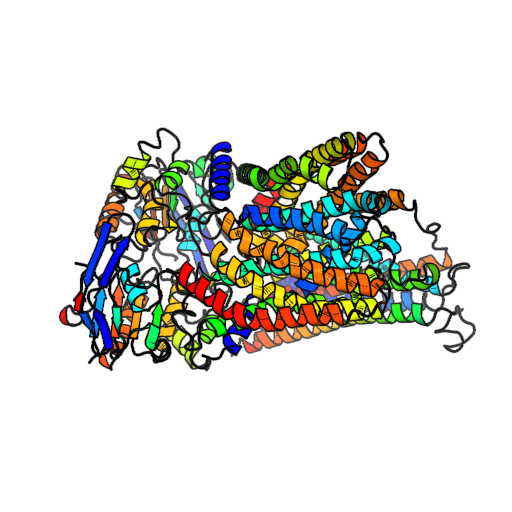LEU B CA 1
ATOM 1907 C C . LEU B 2 37 ? 153.462 129.127 128.524 1.00 32.50 37 LEU B C 1
ATOM 1908 O O . LEU B 2 37 ? 154.166 130.137 128.432 1.00 32.50 37 LEU B O 1
ATOM 1913 N N . SER B 2 38 ? 153.566 128.274 129.539 1.00 31.86 38 SER B N 1
ATOM 1914 C CA . SER B 2 38 ? 154.509 128.463 130.631 1.00 31.86 38 SER B CA 1
ATOM 1915 C C . SER B 2 38 ? 155.660 127.472 130.591 1.00 31.86 38 SER B C 1
ATOM 1916 O O . SER B 2 38 ? 156.825 127.875 130.644 1.00 31.86 38 SER B O 1
ATOM 1919 N N . ILE B 2 39 ? 155.361 126.177 130.503 1.00 33.74 39 ILE B N 1
ATOM 1920 C CA . ILE B 2 39 ? 156.418 125.173 130.436 1.00 33.74 39 ILE B CA 1
ATOM 1921 C C . ILE B 2 39 ? 157.130 125.231 129.091 1.00 33.74 39 ILE B C 1
ATOM 1922 O O . ILE B 2 39 ? 158.358 125.113 129.017 1.00 33.74 39 ILE B O 1
ATOM 1927 N N . GLY B 2 40 ? 156.377 125.410 128.011 1.00 35.88 40 GLY B N 1
ATOM 1928 C CA . GLY B 2 40 ? 156.929 125.390 126.679 1.00 35.88 40 GLY B CA 1
ATOM 1929 C C . GLY B 2 40 ? 156.074 124.565 125.742 1.00 35.88 40 GLY B C 1
ATOM 1930 O O . GLY B 2 40 ? 155.143 123.873 126.165 1.00 35.88 40 GLY B O 1
ATOM 1931 N N . PRO B 2 41 ? 156.372 124.618 124.445 1.00 38.33 41 PRO B N 1
ATOM 1932 C CA . PRO B 2 41 ? 155.565 123.895 123.457 1.00 38.33 41 PRO B CA 1
ATOM 1933 C C . PRO B 2 41 ? 156.042 122.486 123.139 1.00 38.33 41 PRO B C 1
ATOM 1934 O O . PRO B 2 41 ? 155.423 121.829 122.295 1.00 38.33 41 PRO B O 1
ATOM 1938 N N . GLU B 2 42 ? 157.107 122.010 123.775 1.00 40.53 42 GLU B N 1
ATOM 1939 C CA . GLU B 2 42 ? 157.620 120.678 123.475 1.00 40.53 42 GLU B CA 1
ATOM 1940 C C . GLU B 2 42 ? 156.591 119.627 123.873 1.00 40.53 42 GLU B C 1
ATOM 1941 O O . GLU B 2 42 ? 156.080 119.663 124.997 1.00 40.53 42 GLU B O 1
ATOM 1947 N N . PRO B 2 43 ? 156.261 118.679 122.990 1.00 39.92 43 PRO B N 1
ATOM 1948 C CA . PRO B 2 43 ? 155.209 117.710 123.318 1.00 39.92 43 PRO B CA 1
ATOM 1949 C C . PRO B 2 43 ? 155.666 116.581 124.221 1.00 39.92 43 PRO B C 1
ATOM 1950 O O . PRO B 2 43 ? 154.821 115.979 124.897 1.00 39.92 43 PRO B O 1
ATOM 1954 N N . GLN B 2 44 ? 156.962 116.261 124.247 1.00 40.58 44 GLN B N 1
ATOM 1955 C CA . GLN B 2 44 ? 157.435 115.195 125.123 1.00 40.58 44 GLN B CA 1
ATOM 1956 C C . GLN B 2 44 ? 157.341 115.599 126.588 1.00 40.58 44 GLN B C 1
ATOM 1957 O O . GLN B 2 44 ? 156.965 114.784 127.438 1.00 40.58 44 GLN B O 1
ATOM 1963 N N . LEU B 2 45 ? 157.687 116.848 126.905 1.00 38.69 45 LEU B N 1
ATOM 1964 C CA . LEU B 2 45 ? 157.596 117.305 128.287 1.00 38.69 45 LEU B CA 1
ATOM 1965 C C . LEU B 2 45 ? 156.150 117.491 128.722 1.00 38.69 45 LEU B C 1
ATOM 1966 O O . LEU B 2 45 ? 155.829 117.284 129.896 1.00 38.69 45 LEU B O 1
ATOM 1971 N N . LEU B 2 46 ? 155.270 117.892 127.804 1.00 36.81 46 LEU B N 1
ATOM 1972 C CA . LEU B 2 46 ? 153.858 118.019 128.145 1.00 36.81 46 LEU B CA 1
ATOM 1973 C C . LEU B 2 46 ? 153.238 116.668 128.475 1.00 36.81 46 LEU B C 1
ATOM 1974 O O . LEU B 2 46 ? 152.253 116.606 129.217 1.00 36.81 46 LEU B O 1
ATOM 1979 N N . ALA B 2 47 ? 153.789 115.583 127.928 1.00 38.03 47 ALA B N 1
ATOM 1980 C CA . ALA B 2 47 ? 153.268 114.256 128.233 1.00 38.03 47 ALA B CA 1
ATOM 1981 C C . ALA B 2 47 ? 153.671 113.810 129.633 1.00 38.03 47 ALA B C 1
ATOM 1982 O O . ALA B 2 47 ? 152.853 113.248 130.370 1.00 38.03 47 ALA B O 1
ATOM 1984 N N . ARG B 2 48 ? 154.928 114.043 130.016 1.00 39.37 48 ARG B N 1
ATOM 1985 C CA . ARG B 2 48 ? 155.367 113.708 131.365 1.00 39.37 48 ARG B CA 1
ATOM 1986 C C . ARG B 2 48 ? 154.715 114.598 132.413 1.00 39.37 48 ARG B C 1
ATOM 1987 O O . ARG B 2 48 ? 154.604 114.195 133.575 1.00 39.37 48 ARG B O 1
ATOM 1995 N N . ILE B 2 49 ? 154.275 115.794 132.023 1.00 36.60 49 ILE B N 1
ATOM 1996 C CA . ILE B 2 49 ? 153.618 116.717 132.941 1.00 36.60 49 ILE B CA 1
ATOM 1997 C C . ILE B 2 49 ? 152.108 116.507 132.953 1.00 36.60 49 ILE B C 1
ATOM 1998 O O . ILE B 2 49 ? 151.428 116.978 133.878 1.00 36.60 49 ILE B O 1
ATOM 2003 N N . ALA B 2 50 ? 151.576 115.746 131.995 1.00 34.98 50 ALA B N 1
ATOM 2004 C CA . ALA B 2 50 ? 150.131 115.667 131.791 1.00 34.98 50 ALA B CA 1
ATOM 2005 C C . ALA B 2 50 ? 149.326 115.222 133.008 1.00 34.98 50 ALA B C 1
ATOM 2006 O O . ALA B 2 50 ? 148.247 115.798 133.232 1.00 34.98 50 ALA B O 1
ATOM 2008 N N . PRO B 2 51 ? 149.731 114.209 133.790 1.00 33.62 51 PRO B N 1
ATOM 2009 C CA . PRO B 2 51 ? 148.924 113.867 134.976 1.00 33.62 51 PRO B CA 1
ATOM 2010 C C . PRO B 2 51 ? 148.726 115.038 135.917 1.00 33.62 51 PRO B C 1
ATOM 2011 O O . PRO B 2 51 ? 147.607 115.270 136.400 1.00 33.62 51 PRO B O 1
ATOM 2015 N N . GLY B 2 52 ? 149.789 115.800 136.170 1.00 32.56 52 GLY B N 1
ATOM 2016 C CA . GLY B 2 52 ? 149.664 116.970 137.017 1.00 32.56 52 GLY B CA 1
ATOM 2017 C C . GLY B 2 52 ? 148.733 118.010 136.431 1.00 32.56 52 GLY B C 1
ATOM 2018 O O . GLY B 2 52 ? 147.914 118.586 137.142 1.00 32.56 52 GLY B O 1
ATOM 2019 N N . ILE B 2 53 ? 148.840 118.258 135.124 1.00 32.92 53 ILE B N 1
ATOM 2020 C CA . ILE B 2 53 ? 147.966 119.234 134.476 1.00 32.92 53 ILE B CA 1
ATOM 2021 C C . ILE B 2 53 ? 146.510 118.836 134.655 1.00 32.92 53 ILE B C 1
ATOM 2022 O O . ILE B 2 53 ? 145.669 119.636 135.090 1.00 32.92 53 ILE B O 1
ATOM 2027 N N . ILE B 2 54 ? 146.197 117.580 134.335 1.00 33.20 54 ILE B N 1
ATOM 2028 C CA . ILE B 2 54 ? 144.817 117.117 134.365 1.00 33.20 54 ILE B CA 1
ATOM 2029 C C . ILE B 2 54 ? 144.262 117.174 135.778 1.00 33.20 54 ILE B C 1
ATOM 2030 O O . ILE B 2 54 ? 143.137 117.642 136.000 1.00 33.20 54 ILE B O 1
ATOM 2035 N N . TRP B 2 55 ? 145.037 116.722 136.762 1.00 32.42 55 TRP B N 1
ATOM 2036 C CA . TRP B 2 55 ? 144.487 116.664 138.107 1.00 32.42 55 TRP B CA 1
ATOM 2037 C C . TRP B 2 55 ? 144.478 118.025 138.792 1.00 32.42 55 TRP B C 1
ATOM 2038 O O . TRP B 2 55 ? 143.616 118.270 139.638 1.00 32.42 55 TRP B O 1
ATOM 2049 N N . VAL B 2 56 ? 145.377 118.936 138.418 1.00 31.68 56 VAL B N 1
ATOM 2050 C CA . VAL B 2 56 ? 145.261 120.313 138.885 1.00 31.68 56 VAL B CA 1
ATOM 2051 C C . VAL B 2 56 ? 144.005 120.962 138.319 1.00 31.68 56 VAL B C 1
ATOM 2052 O O . VAL B 2 56 ? 143.293 121.679 139.029 1.00 31.68 56 VAL B O 1
ATOM 2056 N N . ALA B 2 57 ? 143.706 120.720 137.040 1.00 32.54 57 ALA B N 1
ATOM 2057 C CA . ALA B 2 57 ? 142.473 121.255 136.469 1.00 32.54 57 ALA B CA 1
ATOM 2058 C C . ALA B 2 57 ? 141.245 120.681 137.166 1.00 32.54 57 ALA B C 1
ATOM 2059 O O . ALA B 2 57 ? 140.291 121.411 137.468 1.00 32.54 57 ALA B O 1
ATOM 2061 N N . ALA B 2 58 ? 141.253 119.372 137.430 1.00 32.34 58 ALA B N 1
ATOM 2062 C CA . ALA B 2 58 ? 140.130 118.746 138.123 1.00 32.34 58 ALA B CA 1
ATOM 2063 C C . ALA B 2 58 ? 139.959 119.310 139.528 1.00 32.34 58 ALA B C 1
ATOM 2064 O O . ALA B 2 58 ? 138.837 119.609 139.953 1.00 32.34 58 ALA B O 1
ATOM 2066 N N . LEU B 2 59 ? 141.064 119.464 140.262 1.00 32.82 59 LEU B N 1
ATOM 2067 C CA . LEU B 2 59 ? 140.998 120.025 141.606 1.00 32.82 59 LEU B CA 1
ATOM 2068 C C . LEU B 2 59 ? 140.492 121.459 141.581 1.00 32.82 59 LEU B C 1
ATOM 2069 O O . LEU B 2 59 ? 139.697 121.856 142.437 1.00 32.82 59 LEU B O 1
ATOM 2074 N N . LEU B 2 60 ? 140.947 122.255 140.612 1.00 33.12 60 LEU B N 1
ATOM 2075 C CA . LEU B 2 60 ? 140.489 123.637 140.518 1.00 33.12 60 LEU B CA 1
ATOM 2076 C C . LEU B 2 60 ? 138.995 123.706 140.236 1.00 33.12 60 LEU B C 1
ATOM 2077 O O . LEU B 2 60 ? 138.277 124.500 140.855 1.00 33.12 60 LEU B O 1
ATOM 2082 N N . SER B 2 61 ? 138.505 122.883 139.304 1.00 33.52 61 SER B N 1
ATOM 2083 C CA . SER B 2 61 ? 137.076 122.888 139.008 1.00 33.52 61 SER B CA 1
ATOM 2084 C C . SER B 2 61 ? 136.261 122.446 140.217 1.00 33.52 61 SER B C 1
ATOM 2085 O O . SER B 2 61 ? 135.220 123.043 140.528 1.00 33.52 61 SER B O 1
ATOM 2088 N N . SER B 2 62 ? 136.720 121.405 140.917 1.00 33.99 62 SER B N 1
ATOM 2089 C CA . SER B 2 62 ? 136.010 120.944 142.105 1.00 33.99 62 SER B CA 1
ATOM 2090 C C . SER B 2 62 ? 135.987 122.015 143.186 1.00 33.99 62 SER B C 1
ATOM 2091 O O . SER B 2 62 ? 134.957 122.230 143.832 1.00 33.99 62 SER B O 1
ATOM 2094 N N . LEU B 2 63 ? 137.114 122.696 143.400 1.00 34.86 63 LEU B N 1
ATOM 2095 C CA . LEU B 2 63 ? 137.163 123.758 144.398 1.00 34.86 63 LEU B CA 1
ATOM 2096 C C . LEU B 2 63 ? 136.233 124.902 144.033 1.00 34.86 63 LEU B C 1
ATOM 2097 O O . LEU B 2 63 ? 135.543 125.451 144.899 1.00 34.86 63 LEU B O 1
ATOM 2102 N N . LEU B 2 64 ? 136.215 125.290 142.757 1.00 36.42 64 LEU B N 1
ATOM 2103 C CA . LEU B 2 64 ? 135.335 126.372 142.334 1.00 36.42 64 LEU B CA 1
ATOM 2104 C C . LEU B 2 64 ? 133.874 126.005 142.549 1.00 36.42 64 LEU B C 1
ATOM 2105 O O . LEU B 2 64 ? 133.093 126.814 143.062 1.00 36.42 64 LEU B O 1
ATOM 2110 N N . ALA B 2 65 ? 133.487 124.783 142.186 1.00 37.53 65 ALA B N 1
ATOM 2111 C CA . ALA B 2 65 ? 132.090 124.392 142.309 1.00 37.53 65 ALA B CA 1
ATOM 2112 C C . ALA B 2 65 ? 131.685 124.022 143.730 1.00 37.53 65 ALA B C 1
ATOM 2113 O O . ALA B 2 65 ? 130.484 123.968 144.014 1.00 37.53 65 ALA B O 1
ATOM 2115 N N . LEU B 2 66 ? 132.640 123.757 144.623 1.00 38.88 66 LEU B N 1
ATOM 2116 C CA . LEU B 2 66 ? 132.282 123.418 145.996 1.00 38.88 66 LEU B CA 1
ATOM 2117 C C . LEU B 2 66 ? 131.779 124.630 146.765 1.00 38.88 66 LEU B C 1
ATOM 2118 O O . LEU B 2 66 ? 130.925 124.490 147.646 1.00 38.88 66 LEU B O 1
ATOM 2123 N N . GLU B 2 67 ? 132.302 125.819 146.462 1.00 42.44 67 GLU B N 1
ATOM 2124 C CA . GLU B 2 67 ? 131.811 127.025 147.119 1.00 42.44 67 GLU B CA 1
ATOM 2125 C C . GLU B 2 67 ? 130.357 127.292 146.754 1.00 42.44 67 GLU B C 1
ATOM 2126 O O . GLU B 2 67 ? 129.558 127.697 147.604 1.00 42.44 67 GLU B O 1
ATOM 2132 N N . ARG B 2 68 ? 129.997 127.064 145.491 1.00 44.73 68 ARG B N 1
ATOM 2133 C CA . ARG B 2 68 ? 128.617 127.236 145.055 1.00 44.73 68 ARG B CA 1
ATOM 2134 C C . ARG B 2 68 ? 127.682 126.209 145.684 1.00 44.73 68 ARG B C 1
ATOM 2135 O O . ARG B 2 68 ? 126.466 126.429 145.715 1.00 44.73 68 ARG B O 1
ATOM 2143 N N . LEU B 2 69 ? 128.222 125.103 146.199 1.00 42.04 69 LEU B N 1
ATOM 2144 C CA . LEU B 2 69 ? 127.383 124.004 146.667 1.00 42.04 69 LEU B CA 1
ATOM 2145 C C . LEU B 2 69 ? 126.563 124.398 147.891 1.00 42.04 69 LEU B C 1
ATOM 2146 O O . LEU B 2 69 ? 125.341 124.209 147.916 1.00 42.04 69 LEU B O 1
ATOM 2151 N N . PHE B 2 70 ? 127.209 124.951 148.910 1.00 42.58 70 PHE B N 1
ATOM 2152 C CA . PHE B 2 70 ? 126.540 125.224 150.178 1.00 42.58 70 PHE B CA 1
ATOM 2153 C C . PHE B 2 70 ? 126.470 126.700 150.526 1.00 42.58 70 PHE B C 1
ATOM 2154 O O . PHE B 2 70 ? 125.500 127.130 151.151 1.00 42.58 70 PHE B O 1
ATOM 2162 N N . ARG B 2 71 ? 127.472 127.488 150.133 1.00 44.72 71 ARG B N 1
ATOM 2163 C CA . ARG B 2 71 ? 127.535 128.884 150.556 1.00 44.72 71 ARG B CA 1
ATOM 2164 C C . ARG B 2 71 ? 126.328 129.680 150.086 1.00 44.72 71 ARG B C 1
ATOM 2165 O O . ARG B 2 71 ? 125.766 130.461 150.860 1.00 44.72 71 ARG B O 1
ATOM 2173 N N . ASP B 2 72 ? 125.912 129.495 148.833 1.00 45.85 72 ASP B N 1
ATOM 2174 C CA . ASP B 2 72 ? 124.788 130.254 148.300 1.00 45.85 72 ASP B CA 1
ATOM 2175 C C . ASP B 2 72 ? 123.468 129.880 148.959 1.00 45.85 72 ASP B C 1
ATOM 2176 O O . ASP B 2 72 ? 122.494 130.629 148.833 1.00 45.85 72 ASP B O 1
ATOM 2181 N N . ASP B 2 73 ? 123.412 128.744 149.653 1.00 43.96 73 ASP B N 1
ATOM 2182 C CA . ASP B 2 73 ? 122.166 128.295 150.261 1.00 43.96 73 ASP B CA 1
ATOM 2183 C C . ASP B 2 73 ? 121.952 128.880 151.651 1.00 43.96 73 ASP B C 1
ATOM 2184 O O . ASP B 2 73 ? 120.806 128.984 152.100 1.00 43.96 73 ASP B O 1
ATOM 2189 N N . LEU B 2 74 ? 123.025 129.255 152.350 1.00 44.88 74 LEU B N 1
ATOM 2190 C CA . LEU B 2 74 ? 122.869 129.845 153.677 1.00 44.88 74 LEU B CA 1
ATOM 2191 C C . LEU B 2 74 ? 122.138 131.179 153.617 1.00 44.88 74 LEU B C 1
ATOM 2192 O O . LEU B 2 74 ? 121.331 131.489 154.501 1.00 44.88 74 LEU B O 1
ATOM 2197 N N . GLN B 2 75 ? 122.415 131.991 152.595 1.00 46.06 75 GLN B N 1
ATOM 2198 C CA . GLN B 2 75 ? 121.749 133.286 152.503 1.00 46.06 75 GLN B CA 1
ATOM 2199 C C . GLN B 2 75 ? 120.244 133.128 152.335 1.00 46.06 75 GLN B C 1
ATOM 2200 O O . GLN B 2 75 ? 119.469 133.896 152.915 1.00 46.06 75 GLN B O 1
ATOM 2206 N N . ASP B 2 76 ? 119.802 132.153 151.541 1.00 44.16 76 ASP B N 1
ATOM 2207 C CA . ASP B 2 76 ? 118.370 131.960 151.343 1.00 44.16 76 ASP B CA 1
ATOM 2208 C C . ASP B 2 76 ? 117.865 130.618 151.859 1.00 44.16 76 ASP B C 1
ATOM 2209 O O . ASP B 2 76 ? 117.046 130.597 152.783 1.00 44.16 76 ASP B O 1
ATOM 2214 N N . GLY B 2 77 ? 118.350 129.496 151.331 1.00 42.94 77 GLY B N 1
ATOM 2215 C CA . GLY B 2 77 ? 117.634 128.245 151.508 1.00 42.94 77 GLY B CA 1
ATOM 2216 C C . GLY B 2 77 ? 118.439 126.993 151.790 1.00 42.94 77 GLY B C 1
ATOM 2217 O O . GLY B 2 77 ? 118.118 125.929 151.255 1.00 42.94 77 GLY B O 1
ATOM 2218 N N . SER B 2 78 ? 119.493 127.095 152.604 1.00 41.76 78 SER B N 1
ATOM 2219 C CA . SER B 2 78 ? 120.130 125.886 153.119 1.00 41.76 78 SER B CA 1
ATOM 2220 C C . SER B 2 78 ? 119.152 125.100 153.976 1.00 41.76 78 SER B C 1
ATOM 2221 O O . SER B 2 78 ? 119.111 123.867 153.919 1.00 41.76 78 SER B O 1
ATOM 2224 N N . LEU B 2 79 ? 118.352 125.803 154.768 1.00 39.73 79 LEU B N 1
ATOM 2225 C CA . LEU B 2 79 ? 117.198 125.215 155.427 1.00 39.73 79 LEU B CA 1
ATOM 2226 C C . LEU B 2 79 ? 116.141 124.945 154.358 1.00 39.73 79 LEU B C 1
ATOM 2227 O O . LEU B 2 79 ? 116.399 125.048 153.156 1.00 39.73 79 LEU B O 1
ATOM 2232 N N . GLU B 2 80 ? 114.932 124.578 154.778 1.00 38.05 80 GLU B N 1
ATOM 2233 C CA . GLU B 2 80 ? 113.898 124.033 153.900 1.00 38.05 80 GLU B CA 1
ATOM 2234 C C . GLU B 2 80 ? 114.337 122.723 153.263 1.00 38.05 80 GLU B C 1
ATOM 2235 O O . GLU B 2 80 ? 113.615 122.175 152.424 1.00 38.05 80 GLU B O 1
ATOM 2241 N N . GLN B 2 81 ? 115.506 122.229 153.620 1.00 37.41 81 GLN B N 1
ATOM 2242 C CA . GLN B 2 81 ? 116.047 120.913 153.311 1.00 37.41 81 GLN B CA 1
ATOM 2243 C C . GLN B 2 81 ? 116.402 120.152 154.576 1.00 37.41 81 GLN B C 1
ATOM 2244 O O . GLN B 2 81 ? 116.207 118.937 154.634 1.00 37.41 81 GLN B O 1
ATOM 2250 N N . LEU B 2 82 ? 116.934 120.841 155.586 1.00 36.57 82 LEU B N 1
ATOM 2251 C CA . LEU B 2 82 ? 116.991 120.275 156.927 1.00 36.57 82 LEU B CA 1
ATOM 2252 C C . LEU B 2 82 ? 115.605 120.257 157.557 1.00 36.57 82 LEU B C 1
ATOM 2253 O O . LEU B 2 82 ? 115.185 119.252 158.142 1.00 36.57 82 LEU B O 1
ATOM 2258 N N . MET B 2 83 ? 114.877 121.370 157.433 1.00 37.72 83 MET B N 1
ATOM 2259 C CA . MET B 2 83 ? 113.558 121.532 158.036 1.00 37.72 83 MET B CA 1
ATOM 2260 C C . MET B 2 83 ? 112.479 120.779 157.274 1.00 37.72 83 MET B C 1
ATOM 2261 O O . MET B 2 83 ? 111.524 120.285 157.881 1.00 37.72 83 MET B O 1
ATOM 2266 N N . LEU B 2 84 ? 112.615 120.680 155.964 1.00 37.90 84 LEU B N 1
ATOM 2267 C CA . LEU B 2 84 ? 111.624 120.090 155.080 1.00 37.90 84 LEU B CA 1
ATOM 2268 C C . LEU B 2 84 ? 112.206 118.840 154.450 1.00 37.90 84 LEU B C 1
ATOM 2269 O O . LEU B 2 84 ? 113.216 118.301 154.909 1.00 37.90 84 LEU B O 1
ATOM 2274 N N . LEU B 2 85 ? 111.535 118.372 153.404 1.00 37.77 85 LEU B N 1
ATOM 2275 C CA . LEU B 2 85 ? 112.078 117.314 152.575 1.00 37.77 85 LEU B CA 1
ATOM 2276 C C . LEU B 2 85 ? 112.262 116.064 153.422 1.00 37.77 85 LEU B C 1
ATOM 2277 O O . LEU B 2 85 ? 113.387 115.747 153.823 1.00 37.77 85 LEU B O 1
ATOM 2282 N N . PRO B 2 86 ? 111.174 115.360 153.748 1.00 37.07 86 PRO B N 1
ATOM 2283 C CA . PRO B 2 86 ? 111.258 114.214 154.666 1.00 37.07 86 PRO B CA 1
ATOM 2284 C C . PRO B 2 86 ? 112.308 113.165 154.321 1.00 37.07 86 PRO B C 1
ATOM 2285 O O . PRO B 2 86 ? 112.516 112.243 155.112 1.00 37.07 86 PRO B O 1
ATOM 2289 N N . LEU B 2 87 ? 112.964 113.252 153.167 1.00 36.60 87 LEU B N 1
ATOM 2290 C CA . LEU B 2 87 ? 114.123 112.401 152.953 1.00 36.60 87 LEU B CA 1
ATOM 2291 C C . LEU B 2 87 ? 115.268 112.874 153.846 1.00 36.60 87 LEU B C 1
ATOM 2292 O O . LEU B 2 87 ? 115.436 114.078 154.053 1.00 36.60 87 LEU B O 1
ATOM 2297 N N . PRO B 2 88 ? 116.067 111.959 154.388 1.00 34.74 88 PRO B N 1
ATOM 2298 C CA . PRO B 2 88 ? 117.117 112.363 155.329 1.00 34.74 88 PRO B CA 1
ATOM 2299 C C . PRO B 2 88 ? 118.124 113.312 154.699 1.00 34.74 88 PRO B C 1
ATOM 2300 O O . PRO B 2 88 ? 118.342 113.311 153.486 1.00 34.74 88 PRO B O 1
ATOM 2304 N N . LEU B 2 89 ? 118.716 114.151 155.547 1.00 34.62 89 LEU B N 1
ATOM 2305 C CA . LEU B 2 89 ? 119.724 115.103 155.085 1.00 34.62 89 LEU B CA 1
ATOM 2306 C C . LEU B 2 89 ? 120.893 114.456 154.346 1.00 34.62 89 LEU B C 1
ATOM 2307 O O . LEU B 2 89 ? 121.403 115.082 153.400 1.00 34.62 89 LEU B O 1
ATOM 2312 N N . PRO B 2 90 ? 121.394 113.273 154.728 1.00 33.65 90 PRO B N 1
ATOM 2313 C CA . PRO B 2 90 ? 122.413 112.626 153.887 1.00 33.65 90 PRO B CA 1
ATOM 2314 C C . PRO B 2 90 ? 121.973 112.421 152.449 1.00 33.65 90 PRO B C 1
ATOM 2315 O O . PRO B 2 90 ? 122.806 112.518 151.541 1.00 33.65 90 PRO B O 1
ATOM 2319 N N . ALA B 2 91 ? 120.690 112.144 152.208 1.00 33.61 91 ALA B N 1
ATOM 2320 C CA . ALA B 2 91 ? 120.212 111.998 150.837 1.00 33.61 91 ALA B CA 1
ATOM 2321 C C . ALA B 2 91 ? 120.279 113.318 150.079 1.00 33.61 91 ALA B C 1
ATOM 2322 O O . ALA B 2 91 ? 120.662 113.348 148.903 1.00 33.61 91 ALA B O 1
ATOM 2324 N N . VAL B 2 92 ? 119.906 114.421 150.730 1.00 34.56 92 VAL B N 1
ATOM 2325 C CA . VAL B 2 92 ? 120.012 115.730 150.094 1.00 34.56 92 VAL B CA 1
ATOM 2326 C C . VAL B 2 92 ? 121.465 116.041 149.770 1.00 34.56 92 VAL B C 1
ATOM 2327 O O . VAL B 2 92 ? 121.786 116.557 148.690 1.00 34.56 92 VAL B O 1
ATOM 2331 N N . VAL B 2 93 ? 122.365 115.730 150.704 1.00 34.19 93 VAL B N 1
ATOM 2332 C CA . VAL B 2 93 ? 123.790 115.944 150.475 1.00 34.19 93 VAL B CA 1
ATOM 2333 C C . VAL B 2 93 ? 124.271 115.114 149.293 1.00 34.19 93 VAL B C 1
ATOM 2334 O O . VAL B 2 93 ? 125.047 115.591 148.460 1.00 34.19 93 VAL B O 1
ATOM 2338 N N . LEU B 2 94 ? 123.828 113.859 149.207 1.00 34.63 94 LEU B N 1
ATOM 2339 C CA . LEU B 2 94 ? 124.231 112.998 148.100 1.00 34.63 94 LEU B CA 1
ATOM 2340 C C . LEU B 2 94 ? 123.750 113.548 146.764 1.00 34.63 94 LEU B C 1
ATOM 2341 O O . LEU B 2 94 ? 124.492 113.531 145.774 1.00 34.63 94 LEU B O 1
ATOM 2346 N N . ALA B 2 95 ? 122.507 114.030 146.713 1.00 35.27 95 ALA B N 1
ATOM 2347 C CA . ALA B 2 95 ? 121.993 114.608 145.475 1.00 35.27 95 ALA B CA 1
ATOM 2348 C C . ALA B 2 95 ? 122.794 115.836 145.066 1.00 35.27 95 ALA B C 1
ATOM 2349 O O . ALA B 2 95 ? 123.161 115.989 143.892 1.00 35.27 95 ALA B O 1
ATOM 2351 N N . LYS B 2 96 ? 123.088 116.715 146.026 1.00 36.66 96 LYS B N 1
ATOM 2352 C CA . LYS B 2 96 ? 123.882 117.901 145.720 1.00 36.66 96 LYS B CA 1
ATOM 2353 C C . LYS B 2 96 ? 125.286 117.524 145.264 1.00 36.66 96 LYS B C 1
ATOM 2354 O O . LYS B 2 96 ? 125.842 118.152 144.357 1.00 36.66 96 LYS B O 1
ATOM 2360 N N . VAL B 2 97 ? 125.872 116.495 145.877 1.00 35.86 97 VAL B N 1
ATOM 2361 C CA . VAL B 2 97 ? 127.229 116.091 145.528 1.00 35.86 97 VAL B CA 1
ATOM 2362 C C . VAL B 2 97 ? 127.274 115.501 144.125 1.00 35.86 97 VAL B C 1
ATOM 2363 O O . VAL B 2 97 ? 128.209 115.765 143.360 1.00 35.86 97 VAL B O 1
ATOM 2367 N N . MET B 2 98 ? 126.276 114.693 143.753 1.00 37.44 98 MET B N 1
ATOM 2368 C CA . MET B 2 98 ? 126.291 114.171 142.390 1.00 37.44 98 MET B CA 1
ATOM 2369 C C . MET B 2 98 ? 125.978 115.248 141.362 1.00 37.44 98 MET B C 1
ATOM 2370 O O . MET B 2 98 ? 126.489 115.187 140.241 1.00 37.44 98 MET B O 1
ATOM 2375 N N . ALA B 2 99 ? 125.164 116.245 141.711 1.00 36.47 99 ALA B N 1
ATOM 2376 C CA . ALA B 2 99 ? 125.013 117.385 140.810 1.00 36.47 99 ALA B CA 1
ATOM 2377 C C . ALA B 2 99 ? 126.338 118.120 140.635 1.00 36.47 99 ALA B C 1
ATOM 2378 O O . ALA B 2 99 ? 126.701 118.519 139.519 1.00 36.47 99 ALA B O 1
ATOM 2380 N N . HIS B 2 100 ? 127.080 118.292 141.732 1.00 36.10 100 HIS B N 1
ATOM 2381 C CA . HIS B 2 100 ? 128.392 118.926 141.665 1.00 36.10 100 HIS B CA 1
ATOM 2382 C C . HIS B 2 100 ? 129.347 118.127 140.791 1.00 36.10 100 HIS B C 1
ATOM 2383 O O . HIS B 2 100 ? 130.141 118.700 140.039 1.00 36.10 100 HIS B O 1
ATOM 2390 N N . TRP B 2 101 ? 129.310 116.800 140.899 1.00 35.51 101 TRP B N 1
ATOM 2391 C CA . TRP B 2 101 ? 130.141 115.981 140.024 1.00 35.51 101 TRP B CA 1
ATOM 2392 C C . TRP B 2 101 ? 129.723 116.136 138.571 1.00 35.51 101 TRP B C 1
ATOM 2393 O O . TRP B 2 101 ? 130.570 116.266 137.683 1.00 35.51 101 TRP B O 1
ATOM 2404 N N . MET B 2 102 ? 128.417 116.134 138.310 1.00 37.57 102 MET B N 1
ATOM 2405 C CA . MET B 2 102 ? 127.946 116.196 136.934 1.00 37.57 102 MET B CA 1
ATOM 2406 C C . MET B 2 102 ? 128.274 117.537 136.292 1.00 37.57 102 MET B C 1
ATOM 2407 O O . MET B 2 102 ? 128.414 117.616 135.067 1.00 37.57 102 MET B O 1
ATOM 2412 N N . VAL B 2 103 ? 128.420 118.598 137.092 1.00 36.66 103 VAL B N 1
ATOM 2413 C CA . VAL B 2 103 ? 128.854 119.877 136.529 1.00 36.66 103 VAL B CA 1
ATOM 2414 C C . VAL B 2 103 ? 130.374 119.987 136.438 1.00 36.66 103 VAL B C 1
ATOM 2415 O O . VAL B 2 103 ? 130.879 120.847 135.701 1.00 36.66 103 VAL B O 1
ATOM 2419 N N . THR B 2 104 ? 131.124 119.131 137.135 1.00 35.29 104 THR B N 1
ATOM 2420 C CA . THR B 2 104 ? 132.583 119.163 137.088 1.00 35.29 104 THR B CA 1
ATOM 2421 C C . THR B 2 104 ? 133.195 117.880 136.549 1.00 35.29 104 THR B C 1
ATOM 2422 O O . THR B 2 104 ? 134.082 117.938 135.690 1.00 35.29 104 THR B O 1
ATOM 2426 N N . GLY B 2 105 ? 132.767 116.720 137.046 1.00 34.98 105 GLY B N 1
ATOM 2427 C CA . GLY B 2 105 ? 133.379 115.471 136.620 1.00 34.98 105 GLY B CA 1
ATOM 2428 C C . GLY B 2 105 ? 133.064 115.098 135.185 1.00 34.98 105 GLY B C 1
ATOM 2429 O O . GLY B 2 105 ? 133.942 114.640 134.451 1.00 34.98 105 GLY B O 1
ATOM 2430 N N . LEU B 2 106 ? 131.807 115.263 134.772 1.00 35.36 106 LEU B N 1
ATOM 2431 C CA . LEU B 2 106 ? 131.438 114.944 133.393 1.00 35.36 106 LEU B CA 1
ATOM 2432 C C . LEU B 2 106 ? 132.185 115.783 132.365 1.00 35.36 106 LEU B C 1
ATOM 2433 O O . LEU B 2 106 ? 132.692 115.206 131.389 1.00 35.36 106 LEU B O 1
ATOM 2438 N N . PRO B 2 107 ? 132.281 117.114 132.491 1.00 34.43 107 PRO B N 1
ATOM 2439 C CA . PRO B 2 107 ? 132.968 117.881 131.440 1.00 34.43 107 PRO B CA 1
ATOM 2440 C C . PRO B 2 107 ? 134.408 117.462 131.213 1.00 34.43 107 PRO B C 1
ATOM 2441 O O . PRO B 2 107 ? 134.875 117.471 130.069 1.00 34.43 107 PRO B O 1
ATOM 2445 N N . LEU B 2 108 ? 135.132 117.095 132.269 1.00 33.50 108 LEU B N 1
ATOM 2446 C CA . LEU B 2 108 ? 136.505 116.646 132.085 1.00 33.50 108 LEU B CA 1
ATOM 2447 C C . LEU B 2 108 ? 136.567 115.240 131.507 1.00 33.50 108 LEU B C 1
ATOM 2448 O O . LEU B 2 108 ? 137.501 114.922 130.764 1.00 33.50 108 LEU B O 1
ATOM 2453 N N . LEU B 2 109 ? 135.593 114.391 131.834 1.00 33.12 109 LEU B N 1
ATOM 2454 C CA . LEU B 2 109 ? 135.554 113.052 131.257 1.00 33.12 109 LEU B CA 1
ATOM 2455 C C . LEU B 2 109 ? 135.103 113.093 129.803 1.00 33.12 109 LEU B C 1
ATOM 2456 O O . LEU B 2 109 ? 135.643 112.370 128.958 1.00 33.12 109 LEU B O 1
ATOM 2461 N N . ILE B 2 110 ? 134.110 113.929 129.495 1.00 34.75 110 ILE B N 1
ATOM 2462 C CA . ILE B 2 110 ? 133.617 114.037 128.126 1.00 34.75 110 ILE B CA 1
ATOM 2463 C C . ILE B 2 110 ? 134.690 114.614 127.214 1.00 34.75 110 ILE B C 1
ATOM 2464 O O . ILE B 2 110 ? 134.877 114.155 126.081 1.00 34.75 110 ILE B O 1
ATOM 2469 N N . LEU B 2 111 ? 135.415 115.621 127.691 1.00 35.28 111 LEU B N 1
ATOM 2470 C CA . LEU B 2 111 ? 136.458 116.270 126.910 1.00 35.28 111 LEU B CA 1
ATOM 2471 C C . LEU B 2 111 ? 137.794 115.547 126.989 1.00 35.28 111 LEU B C 1
ATOM 2472 O O . LEU B 2 111 ? 138.778 116.042 126.432 1.00 35.28 111 LEU B O 1
ATOM 2477 N N . SER B 2 112 ? 137.862 114.405 127.666 1.00 35.91 112 SER B N 1
ATOM 2478 C CA . SER B 2 112 ? 139.143 113.746 127.876 1.00 35.91 112 SER B CA 1
ATOM 2479 C C . SER B 2 112 ? 139.700 113.161 126.580 1.00 35.91 112 SER B C 1
ATOM 2480 O O . SER B 2 112 ? 140.925 113.054 126.449 1.00 35.91 112 SER B O 1
ATOM 2483 N N . PRO B 2 113 ? 138.868 112.752 125.609 1.00 36.71 113 PRO B N 1
ATOM 2484 C CA . PRO B 2 113 ? 139.420 112.445 124.282 1.00 36.71 113 PRO B CA 1
ATOM 2485 C C . PRO B 2 113 ? 140.252 113.571 123.694 1.00 36.71 113 PRO B C 1
ATOM 2486 O O . PRO B 2 113 ? 141.330 113.327 123.142 1.00 36.71 113 PRO B O 1
ATOM 2490 N N . LEU B 2 114 ? 139.768 114.808 123.804 1.00 38.46 114 LEU B N 1
ATOM 2491 C CA . LEU B 2 114 ? 140.411 115.941 123.150 1.00 38.46 114 LEU B CA 1
ATOM 2492 C C . LEU B 2 114 ? 141.682 116.367 123.875 1.00 38.46 114 LEU B C 1
ATOM 2493 O O . LEU B 2 114 ? 142.688 116.680 123.230 1.00 38.46 114 LEU B O 1
ATOM 2498 N N . VAL B 2 115 ? 141.659 116.395 125.211 1.00 39.01 115 VAL B N 1
ATOM 2499 C CA . VAL B 2 115 ? 142.833 116.820 125.971 1.00 39.01 115 VAL B CA 1
ATOM 2500 C C . VAL B 2 115 ? 143.871 115.722 126.109 1.00 39.01 115 VAL B C 1
ATOM 2501 O O . VAL B 2 115 ? 144.959 115.977 126.641 1.00 39.01 115 VAL B O 1
ATOM 2505 N N . ALA B 2 116 ? 143.574 114.507 125.654 1.00 39.23 116 ALA B N 1
ATOM 2506 C CA . ALA B 2 116 ? 144.572 113.449 125.634 1.00 39.23 116 ALA B CA 1
ATOM 2507 C C . ALA B 2 116 ? 145.450 113.497 124.395 1.00 39.23 116 ALA B C 1
ATOM 2508 O O . ALA B 2 116 ? 146.404 112.719 124.303 1.00 39.23 116 ALA B O 1
ATOM 2510 N N . MET B 2 117 ? 145.146 114.375 123.438 1.00 40.93 117 MET B N 1
ATOM 2511 C CA . MET B 2 117 ? 145.992 114.565 122.273 1.00 40.93 117 MET B CA 1
ATOM 2512 C C . MET B 2 117 ? 146.610 115.950 122.193 1.00 40.93 117 MET B C 1
ATOM 2513 O O . MET B 2 117 ? 147.620 116.112 121.501 1.00 40.93 117 MET B O 1
ATOM 2518 N N . LEU B 2 118 ? 146.039 116.950 122.871 1.00 38.84 118 LEU B N 1
ATOM 2519 C CA . LEU B 2 118 ? 146.745 118.216 123.038 1.00 38.84 118 LEU B CA 1
ATOM 2520 C C . LEU B 2 118 ? 148.031 118.018 123.824 1.00 38.84 118 LEU B C 1
ATOM 2521 O O . LEU B 2 118 ? 149.077 118.573 123.471 1.00 38.84 118 LEU B O 1
ATOM 2526 N N . LEU B 2 119 ? 147.969 117.233 124.900 1.00 37.91 119 LEU B N 1
ATOM 2527 C CA . LEU B 2 119 ? 149.153 116.965 125.703 1.00 37.91 119 LEU B CA 1
ATOM 2528 C C . LEU B 2 119 ? 150.069 115.938 125.050 1.00 37.91 119 LEU B C 1
ATOM 2529 O O . LEU B 2 119 ? 151.294 116.057 125.152 1.00 37.91 119 LEU B O 1
ATOM 2534 N N . GLY B 2 120 ? 149.510 114.944 124.378 1.00 40.06 120 GLY B N 1
ATOM 2535 C CA . GLY B 2 120 ? 150.287 113.963 123.660 1.00 40.06 120 GLY B CA 1
ATOM 2536 C C . GLY B 2 120 ? 150.243 112.542 124.193 1.00 40.06 120 GLY B C 1
ATOM 2537 O O . GLY B 2 120 ? 151.199 111.791 123.964 1.00 40.06 120 GLY B O 1
ATOM 2538 N N . MET B 2 121 ? 149.181 112.153 124.886 1.00 40.55 121 MET B N 1
ATOM 2539 C CA . MET B 2 121 ? 149.087 110.809 125.427 1.00 40.55 121 MET B CA 1
ATOM 2540 C C . MET B 2 121 ? 148.589 109.831 124.367 1.00 40.55 121 MET B C 1
ATOM 2541 O O . MET B 2 121 ? 147.962 110.211 123.375 1.00 40.55 121 MET B O 1
ATOM 2546 N N . ASP B 2 122 ? 148.881 108.552 124.587 1.00 39.82 122 ASP B N 1
ATOM 2547 C CA . ASP B 2 122 ? 148.434 107.500 123.690 1.00 39.82 122 ASP B CA 1
ATOM 2548 C C . ASP B 2 122 ? 147.078 106.981 124.163 1.00 39.82 122 ASP B C 1
ATOM 2549 O O . ASP B 2 122 ? 146.417 107.593 125.005 1.00 39.82 122 ASP B O 1
ATOM 2554 N N . VAL B 2 123 ? 146.637 105.850 123.611 1.00 38.90 123 VAL B N 1
ATOM 2555 C CA . VAL B 2 123 ? 145.324 105.323 123.968 1.00 38.90 123 VAL B CA 1
ATOM 2556 C C . VAL B 2 123 ? 145.324 104.788 125.394 1.00 38.90 123 VAL B C 1
ATOM 2557 O O . VAL B 2 123 ? 144.380 105.026 126.156 1.00 38.90 123 VAL B O 1
ATOM 2561 N N . TYR B 2 124 ? 146.374 104.058 125.781 1.00 37.06 124 TYR B N 1
ATOM 2562 C CA . TYR B 2 124 ? 146.428 103.506 127.131 1.00 37.06 124 TYR B CA 1
ATOM 2563 C C . TYR B 2 124 ? 146.494 104.612 128.172 1.00 37.06 124 TYR B C 1
ATOM 2564 O O . TYR B 2 124 ? 145.824 104.544 129.210 1.00 37.06 124 TYR B O 1
ATOM 2573 N N . GLY B 2 125 ? 147.303 105.639 127.913 1.00 36.83 125 GLY B N 1
ATOM 2574 C CA . GLY B 2 125 ? 147.338 106.779 128.808 1.00 36.83 125 GLY B CA 1
ATOM 2575 C C . GLY B 2 125 ? 145.984 107.443 128.938 1.00 36.83 125 GLY B C 1
ATOM 2576 O O . GLY B 2 125 ? 145.559 107.794 130.039 1.00 36.83 125 GLY B O 1
ATOM 2577 N N . TRP B 2 126 ? 145.278 107.607 127.817 1.00 35.56 126 TRP B N 1
ATOM 2578 C CA . TRP B 2 126 ? 143.930 108.159 127.876 1.00 35.56 126 TRP B CA 1
ATOM 2579 C C . TRP B 2 126 ? 142.978 107.222 128.605 1.00 35.56 126 TRP B C 1
ATOM 2580 O O . TRP B 2 126 ? 142.092 107.678 129.333 1.00 35.56 126 TRP B O 1
ATOM 2591 N N . GLN B 2 127 ? 143.120 105.912 128.395 1.00 35.10 127 GLN B N 1
ATOM 2592 C CA . GLN B 2 127 ? 142.237 104.962 129.063 1.00 35.10 127 GLN B CA 1
ATOM 2593 C C . GLN B 2 127 ? 142.373 105.068 130.575 1.00 35.10 127 GLN B C 1
ATOM 2594 O O . GLN B 2 127 ? 141.374 105.125 131.301 1.00 35.10 127 GLN B O 1
ATOM 2600 N N . VAL B 2 128 ? 143.612 105.117 131.065 1.00 33.23 128 VAL B N 1
ATOM 2601 C CA . VAL B 2 128 ? 143.838 105.233 132.501 1.00 33.23 128 VAL B CA 1
ATOM 2602 C C . VAL B 2 128 ? 143.425 106.611 133.005 1.00 33.23 128 VAL B C 1
ATOM 2603 O O . VAL B 2 128 ? 142.898 106.745 134.114 1.00 33.23 128 VAL B O 1
ATOM 2607 N N . MET B 2 129 ? 143.655 107.654 132.205 1.00 33.45 129 MET B N 1
ATOM 2608 C CA . MET B 2 129 ? 143.183 108.987 132.564 1.00 33.45 129 MET B CA 1
ATOM 2609 C C . MET B 2 129 ? 141.681 108.992 132.792 1.00 33.45 129 MET B C 1
ATOM 2610 O O . MET B 2 129 ? 141.193 109.520 133.797 1.00 33.45 129 MET B O 1
ATOM 2615 N N . ALA B 2 130 ? 140.929 108.413 131.857 1.00 31.60 130 ALA B N 1
ATOM 2616 C CA . ALA B 2 130 ? 139.478 108.378 131.976 1.00 31.60 130 ALA B CA 1
ATOM 2617 C C . ALA B 2 130 ? 139.040 107.505 133.141 1.00 31.60 130 ALA B C 1
ATOM 2618 O O . ALA B 2 130 ? 138.083 107.839 133.848 1.00 31.60 130 ALA B O 1
ATOM 2620 N N . LEU B 2 131 ? 139.724 106.381 133.358 1.00 31.71 131 LEU B N 1
ATOM 2621 C CA . LEU B 2 131 ? 139.323 105.474 134.423 1.00 31.71 131 LEU B CA 1
ATOM 2622 C C . LEU B 2 131 ? 139.649 106.025 135.804 1.00 31.71 131 LEU B C 1
ATOM 2623 O O . LEU B 2 131 ? 139.011 105.621 136.780 1.00 31.71 131 LEU B O 1
ATOM 2628 N N . THR B 2 132 ? 140.621 106.931 135.911 1.00 31.36 132 THR B N 1
ATOM 2629 C CA . THR B 2 132 ? 140.883 107.617 137.171 1.00 31.36 132 THR B CA 1
ATOM 2630 C C . THR B 2 132 ? 140.029 108.863 137.347 1.00 31.36 132 THR B C 1
ATOM 2631 O O . THR B 2 132 ? 139.710 109.229 138.482 1.00 31.36 132 THR B O 1
ATOM 2635 N N . LEU B 2 133 ? 139.670 109.536 136.252 1.00 31.66 133 LEU B N 1
ATOM 2636 C CA . LEU B 2 133 ? 138.724 110.642 136.337 1.00 31.66 133 LEU B CA 1
ATOM 2637 C C . LEU B 2 133 ? 137.337 110.148 136.720 1.00 31.66 133 LEU B C 1
ATOM 2638 O O . LEU B 2 133 ? 136.633 110.795 137.501 1.00 31.66 133 LEU B O 1
ATOM 2643 N N . LEU B 2 134 ? 136.919 109.010 136.168 1.00 32.32 134 LEU B N 1
ATOM 2644 C CA . LEU B 2 134 ? 135.627 108.448 136.537 1.00 32.32 134 LEU B CA 1
ATOM 2645 C C . LEU B 2 134 ? 135.616 107.987 137.986 1.00 32.32 134 LEU B C 1
ATOM 2646 O O . LEU B 2 134 ? 134.582 108.067 138.656 1.00 32.32 134 LEU B O 1
ATOM 2651 N N . LEU B 2 135 ? 136.757 107.524 138.488 1.00 31.77 135 LEU B N 1
ATOM 2652 C CA . LEU B 2 135 ? 136.852 106.929 139.810 1.00 31.77 135 LEU B CA 1
ATOM 2653 C C . LEU B 2 135 ? 137.354 107.897 140.872 1.00 31.77 135 LEU B C 1
ATOM 2654 O O . LEU B 2 135 ? 137.193 107.619 142.064 1.00 31.77 135 LEU B O 1
ATOM 2659 N N . GLY B 2 136 ? 137.952 109.018 140.479 1.00 32.36 136 GLY B N 1
ATOM 2660 C CA . GLY B 2 136 ? 138.531 109.934 141.441 1.00 32.36 136 GLY B CA 1
ATOM 2661 C C . GLY B 2 136 ? 137.887 111.303 141.489 1.00 32.36 136 GLY B C 1
ATOM 2662 O O . GLY B 2 136 ? 137.878 111.946 142.541 1.00 32.36 136 GLY B O 1
ATOM 2663 N N . THR B 2 137 ? 137.366 111.774 140.359 1.00 32.81 137 THR B N 1
ATOM 2664 C CA . THR B 2 137 ? 136.676 113.062 140.356 1.00 32.81 137 THR B CA 1
ATOM 2665 C C . THR B 2 137 ? 135.414 113.086 141.213 1.00 32.81 137 THR B C 1
ATOM 2666 O O . THR B 2 137 ? 135.206 114.094 141.911 1.00 32.81 137 THR B O 1
ATOM 2670 N N . PRO B 2 138 ? 134.529 112.077 141.199 1.00 32.76 138 PRO B N 1
ATOM 2671 C CA . PRO B 2 138 ? 133.392 112.134 142.132 1.00 32.76 138 PRO B CA 1
ATOM 2672 C C . PRO B 2 138 ? 133.817 112.201 143.586 1.00 32.76 138 PRO B C 1
ATOM 2673 O O . PRO B 2 138 ? 133.171 112.898 144.375 1.00 32.76 138 PRO B O 1
ATOM 2677 N N . THR B 2 139 ? 134.904 111.517 143.956 1.00 32.65 139 THR B N 1
ATOM 2678 C CA . THR B 2 139 ? 135.399 111.601 145.327 1.00 32.65 139 THR B CA 1
ATOM 2679 C C . THR B 2 139 ? 135.744 113.033 145.698 1.00 32.65 139 THR B C 1
ATOM 2680 O O . THR B 2 139 ? 135.501 113.460 146.831 1.00 32.65 139 THR B O 1
ATOM 2684 N N . LEU B 2 140 ? 136.280 113.800 144.744 1.00 32.83 140 LEU B N 1
ATOM 2685 C CA . LEU B 2 140 ? 136.695 115.172 145.019 1.00 32.83 140 LEU B CA 1
ATOM 2686 C C . LEU B 2 140 ? 135.556 115.985 145.616 1.00 32.83 140 LEU B C 1
ATOM 2687 O O . LEU B 2 140 ? 135.786 116.908 146.405 1.00 32.83 140 LEU B O 1
ATOM 2692 N N . GLY B 2 141 ? 134.319 115.661 145.246 1.00 33.18 141 GLY B N 1
ATOM 2693 C CA . GLY B 2 141 ? 133.162 116.288 145.849 1.00 33.18 141 GLY B CA 1
ATOM 2694 C C . GLY B 2 141 ? 132.665 115.643 147.122 1.00 33.18 141 GLY B C 1
ATOM 2695 O O . GLY B 2 141 ? 131.928 116.289 147.870 1.00 33.18 141 GLY B O 1
ATOM 2696 N N . PHE B 2 142 ? 133.047 114.393 147.396 1.00 33.41 142 PHE B N 1
ATOM 2697 C CA . PHE B 2 142 ? 132.604 113.757 148.632 1.00 33.41 142 PHE B CA 1
ATOM 2698 C C . PHE B 2 142 ? 133.440 114.184 149.830 1.00 33.41 142 PHE B C 1
ATOM 2699 O O . PHE B 2 142 ? 132.890 114.642 150.835 1.00 33.41 142 PHE B O 1
ATOM 2707 N N . LEU B 2 143 ? 134.764 114.029 149.768 1.00 34.43 143 LEU B N 1
ATOM 2708 C CA . LEU B 2 143 ? 135.544 114.380 150.948 1.00 34.43 143 LEU B CA 1
ATOM 2709 C C . LEU B 2 143 ? 135.787 115.877 151.069 1.00 34.43 143 LEU B C 1
ATOM 2710 O O . LEU B 2 143 ? 136.282 116.324 152.109 1.00 34.43 143 LEU B O 1
ATOM 2715 N N . GLY B 2 144 ? 135.451 116.658 150.048 1.00 35.83 144 GLY B N 1
ATOM 2716 C CA . GLY B 2 144 ? 135.542 118.098 150.155 1.00 35.83 144 GLY B CA 1
ATOM 2717 C C . GLY B 2 144 ? 134.271 118.721 150.691 1.00 35.83 144 GLY B C 1
ATOM 2718 O O . GLY B 2 144 ? 134.279 119.866 151.149 1.00 35.83 144 GLY B O 1
ATOM 2719 N N . ALA B 2 145 ? 133.170 117.974 150.633 1.00 35.75 145 ALA B N 1
ATOM 2720 C CA . ALA B 2 145 ? 131.886 118.497 151.097 1.00 35.75 145 ALA B CA 1
ATOM 2721 C C . ALA B 2 145 ? 131.844 118.772 152.596 1.00 35.75 145 ALA B C 1
ATOM 2722 O O . ALA B 2 145 ? 131.389 119.863 152.981 1.00 35.75 145 ALA B O 1
ATOM 2724 N N . PRO B 2 146 ? 132.253 117.857 153.489 1.00 36.24 146 PRO B N 1
ATOM 2725 C CA . PRO B 2 146 ? 132.158 118.175 154.925 1.00 36.24 146 PRO B CA 1
ATOM 2726 C C . PRO B 2 146 ? 132.977 119.383 155.337 1.00 36.24 146 PRO B C 1
ATOM 2727 O O . PRO B 2 146 ? 132.547 120.151 156.205 1.00 36.24 146 PRO B O 1
ATOM 2731 N N . GLY B 2 147 ? 134.156 119.570 154.744 1.00 38.63 147 GLY B N 1
ATOM 2732 C CA . GLY B 2 147 ? 134.946 120.747 155.055 1.00 38.63 147 GLY B CA 1
ATOM 2733 C C . GLY B 2 147 ? 134.313 122.025 154.543 1.00 38.63 147 GLY B C 1
ATOM 2734 O O . GLY B 2 147 ? 134.326 123.051 155.226 1.00 38.63 147 GLY B O 1
ATOM 2735 N N . VAL B 2 148 ? 133.756 121.983 153.331 1.00 38.89 148 VAL B N 1
ATOM 2736 C CA . VAL B 2 148 ? 133.115 123.163 152.763 1.00 38.89 148 VAL B CA 1
ATOM 2737 C C . VAL B 2 148 ? 131.884 123.545 153.572 1.00 38.89 148 VAL B C 1
ATOM 2738 O O . VAL B 2 148 ? 131.637 124.729 153.828 1.00 38.89 148 VAL B O 1
ATOM 2742 N N . ALA B 2 149 ? 131.102 122.550 154.000 1.00 39.92 149 ALA B N 1
ATOM 2743 C CA . ALA B 2 149 ? 129.898 122.829 154.776 1.00 39.92 149 ALA B CA 1
ATOM 2744 C C . ALA B 2 149 ? 130.227 123.595 156.049 1.00 39.92 149 ALA B C 1
ATOM 2745 O O . ALA B 2 149 ? 129.498 124.516 156.435 1.00 39.92 149 ALA B O 1
ATOM 2747 N N . LEU B 2 150 ? 131.318 123.225 156.719 1.00 40.13 150 LEU B N 1
ATOM 2748 C CA . LEU B 2 150 ? 131.735 123.953 157.912 1.00 40.13 150 LEU B CA 1
ATOM 2749 C C . LEU B 2 150 ? 132.268 125.336 157.558 1.00 40.13 150 LEU B C 1
ATOM 2750 O O . LEU B 2 150 ? 131.862 126.338 158.155 1.00 40.13 150 LEU B O 1
ATOM 2755 N N . THR B 2 151 ? 133.168 125.416 156.576 1.00 41.97 151 THR B N 1
ATOM 2756 C CA . THR B 2 151 ? 133.861 126.674 156.310 1.00 41.97 151 THR B CA 1
ATOM 2757 C C . THR B 2 151 ? 132.899 127.756 155.835 1.00 41.97 151 THR B C 1
ATOM 2758 O O . THR B 2 151 ? 132.966 128.903 156.291 1.00 41.97 151 THR B O 1
ATOM 2762 N N . VAL B 2 152 ? 131.990 127.413 154.917 1.00 43.83 152 VAL B N 1
ATOM 2763 C CA . VAL B 2 152 ? 131.125 128.430 154.319 1.00 43.83 152 VAL B CA 1
ATOM 2764 C C . VAL B 2 152 ? 129.950 128.807 155.201 1.00 43.83 152 VAL B C 1
ATOM 2765 O O . VAL B 2 152 ? 129.171 129.692 154.825 1.00 43.83 152 VAL B O 1
ATOM 2769 N N . GLY B 2 153 ? 129.787 128.169 156.360 1.00 44.36 153 GLY B N 1
ATOM 2770 C CA . GLY B 2 153 ? 128.614 128.428 157.178 1.00 44.36 153 GLY B CA 1
ATOM 2771 C C . GLY B 2 153 ? 128.885 128.531 158.673 1.00 44.36 153 GLY B C 1
ATOM 2772 O O . GLY B 2 153 ? 127.948 128.812 159.426 1.00 44.36 153 GLY B O 1
ATOM 2773 N N . LEU B 2 154 ? 130.115 128.317 159.132 1.00 45.44 154 LEU B N 1
ATOM 2774 C CA . LEU B 2 154 ? 130.458 128.445 160.545 1.00 45.44 154 LEU B CA 1
ATOM 2775 C C . LEU B 2 154 ? 131.067 129.824 160.767 1.00 45.44 154 LEU B C 1
ATOM 2776 O O . LEU B 2 154 ? 132.199 130.087 160.346 1.00 45.44 154 LEU B O 1
ATOM 2781 N N . LYS B 2 155 ? 130.314 130.703 161.420 1.00 49.82 155 LYS B N 1
ATOM 2782 C CA . LYS B 2 155 ? 130.802 132.042 161.709 1.00 49.82 155 LYS B CA 1
ATOM 2783 C C . LYS B 2 155 ? 131.888 131.995 162.777 1.00 49.82 155 LYS B C 1
ATOM 2784 O O . LYS B 2 155 ? 131.945 131.073 163.596 1.00 49.82 155 LYS B O 1
ATOM 2790 N N . ARG B 2 156 ? 132.753 133.011 162.761 1.00 54.30 156 ARG B N 1
ATOM 2791 C CA . ARG B 2 156 ? 133.935 133.061 163.625 1.00 54.30 156 ARG B CA 1
ATOM 2792 C C . ARG B 2 156 ? 134.802 131.818 163.436 1.00 54.30 156 ARG B C 1
ATOM 2793 O O . ARG B 2 156 ? 135.319 131.246 164.397 1.00 54.30 156 ARG B O 1
ATOM 2801 N N . GLY B 2 157 ? 134.955 131.395 162.184 1.00 51.66 157 GLY B N 1
ATOM 2802 C CA . GLY B 2 157 ? 135.759 130.228 161.868 1.00 51.66 157 GLY B CA 1
ATOM 2803 C C . GLY B 2 157 ? 137.216 130.602 161.645 1.00 51.66 157 GLY B C 1
ATOM 2804 O O . GLY B 2 157 ? 137.525 131.602 161.000 1.00 51.66 157 GLY B O 1
ATOM 2805 N N . GLY B 2 158 ? 138.108 129.778 162.191 1.00 48.51 158 GLY B N 1
ATOM 2806 C CA . GLY B 2 158 ? 139.531 130.023 162.118 1.00 48.51 158 GLY B CA 1
ATOM 2807 C C . GLY B 2 158 ? 140.165 129.446 160.867 1.00 48.51 158 GLY B C 1
ATOM 2808 O O . GLY B 2 158 ? 139.497 128.956 159.955 1.00 48.51 158 GLY B O 1
ATOM 2809 N N . VAL B 2 159 ? 141.497 129.517 160.835 1.00 46.81 159 VAL B N 1
ATOM 2810 C CA . VAL B 2 159 ? 142.252 128.972 159.714 1.00 46.81 159 VAL B CA 1
ATOM 2811 C C . VAL B 2 159 ? 142.143 127.453 159.681 1.00 46.81 159 VAL B C 1
ATOM 2812 O O . VAL B 2 159 ? 142.121 126.847 158.602 1.00 46.81 159 VAL B O 1
ATOM 2816 N N . LEU B 2 160 ? 142.057 126.814 160.851 1.00 45.47 160 LEU B N 1
ATOM 2817 C CA . LEU B 2 160 ? 142.086 125.358 160.925 1.00 45.47 160 LEU B CA 1
ATOM 2818 C C . LEU B 2 160 ? 140.931 124.706 160.181 1.00 45.47 160 LEU B C 1
ATOM 2819 O O . LEU B 2 160 ? 141.009 123.516 159.862 1.00 45.47 160 LEU B O 1
ATOM 2824 N N . LEU B 2 161 ? 139.858 125.446 159.905 1.00 44.14 161 LEU B N 1
ATOM 2825 C CA . LEU B 2 161 ? 138.764 124.882 159.126 1.00 44.14 161 LEU B CA 1
ATOM 2826 C C . LEU B 2 161 ? 139.169 124.623 157.682 1.00 44.14 161 LEU B C 1
ATOM 2827 O O . LEU B 2 161 ? 138.518 123.824 157.003 1.00 44.14 161 LEU B O 1
ATOM 2832 N N . SER B 2 162 ? 140.227 125.278 157.201 1.00 41.94 162 SER B N 1
ATOM 2833 C CA . SER B 2 162 ? 140.745 125.032 155.862 1.00 41.94 162 SER B CA 1
ATOM 2834 C C . SER B 2 162 ? 141.614 123.784 155.784 1.00 41.94 162 SER B C 1
ATOM 2835 O O . SER B 2 162 ? 141.976 123.370 154.679 1.00 41.94 162 SER B O 1
ATOM 2838 N N . ILE B 2 163 ? 141.963 123.186 156.926 1.00 41.80 163 ILE B N 1
ATOM 2839 C CA . ILE B 2 163 ? 142.670 121.911 156.939 1.00 41.80 163 ILE B CA 1
ATOM 2840 C C . ILE B 2 163 ? 141.783 120.767 156.474 1.00 41.80 163 ILE B C 1
ATOM 2841 O O . ILE B 2 163 ? 142.288 119.702 156.103 1.00 41.80 163 ILE B O 1
ATOM 2846 N N . LEU B 2 164 ? 140.468 120.971 156.455 1.00 42.19 164 LEU B N 1
ATOM 2847 C CA . LEU B 2 164 ? 139.520 119.915 156.142 1.00 42.19 164 LEU B CA 1
ATOM 2848 C C . LEU B 2 164 ? 138.954 120.030 154.732 1.00 42.19 164 LEU B C 1
ATOM 2849 O O . LEU B 2 164 ? 137.925 119.415 154.436 1.00 42.19 164 LEU B O 1
ATOM 2854 N N . VAL B 2 165 ? 139.593 120.804 153.857 1.00 40.65 165 VAL B N 1
ATOM 2855 C CA . VAL B 2 165 ? 139.079 120.945 152.499 1.00 40.65 165 VAL B CA 1
ATOM 2856 C C . VAL B 2 165 ? 140.118 120.501 151.479 1.00 40.65 165 VAL B C 1
ATOM 2857 O O . VAL B 2 165 ? 139.935 119.489 150.793 1.00 40.65 165 VAL B O 1
ATOM 2861 N N . LEU B 2 166 ? 141.213 121.249 151.371 1.00 38.21 166 LEU B N 1
ATOM 2862 C CA . LEU B 2 166 ? 142.231 120.960 150.367 1.00 38.21 166 LEU B CA 1
ATOM 2863 C C . LEU B 2 166 ? 143.239 119.893 150.792 1.00 38.21 166 LEU B C 1
ATOM 2864 O O . LEU B 2 166 ? 143.492 118.965 150.014 1.00 38.21 166 LEU B O 1
ATOM 2869 N N . PRO B 2 167 ? 143.848 119.969 151.983 1.00 38.27 167 PRO B N 1
ATOM 2870 C CA . PRO B 2 167 ? 144.846 118.948 152.341 1.00 38.27 167 PRO B CA 1
ATOM 2871 C C . PRO B 2 167 ? 144.275 117.552 152.538 1.00 38.27 167 PRO B C 1
ATOM 2872 O O . PRO B 2 167 ? 145.059 116.602 152.650 1.00 38.27 167 PRO B O 1
ATOM 2876 N N . LEU B 2 168 ? 142.953 117.385 152.597 1.00 38.88 168 LEU B N 1
ATOM 2877 C CA . LEU B 2 168 ? 142.401 116.034 152.604 1.00 38.88 168 LEU B CA 1
ATOM 2878 C C . LEU B 2 168 ? 142.438 115.398 151.223 1.00 38.88 168 LEU B C 1
ATOM 2879 O O . LEU B 2 168 ? 142.393 114.169 151.112 1.00 38.88 168 LEU B O 1
ATOM 2884 N N . THR B 2 169 ? 142.526 116.205 150.171 1.00 36.10 169 THR B N 1
ATOM 2885 C CA . THR B 2 169 ? 142.599 115.687 148.814 1.00 36.10 169 THR B CA 1
ATOM 2886 C C . THR B 2 169 ? 144.010 115.286 148.412 1.00 36.10 169 THR B C 1
ATOM 2887 O O . THR B 2 169 ? 144.205 114.824 147.285 1.00 36.10 169 THR B O 1
ATOM 2891 N N . ILE B 2 170 ? 144.993 115.462 149.298 1.00 35.58 170 ILE B N 1
ATOM 2892 C CA . ILE B 2 170 ? 146.369 115.096 148.960 1.00 35.58 170 ILE B CA 1
ATOM 2893 C C . ILE B 2 170 ? 146.508 113.615 148.632 1.00 35.58 170 ILE B C 1
ATOM 2894 O O . ILE B 2 170 ? 147.137 113.291 147.612 1.00 35.58 170 ILE B O 1
ATOM 2899 N N . PRO B 2 171 ? 145.992 112.673 149.437 1.00 33.79 171 PRO B N 1
ATOM 2900 C CA . PRO B 2 171 ? 146.113 111.259 149.040 1.00 33.79 171 PRO B CA 1
ATOM 2901 C C . PRO B 2 171 ? 145.447 110.942 147.714 1.00 33.79 171 PRO B C 1
ATOM 2902 O O . PRO B 2 171 ? 145.996 110.173 146.915 1.00 33.79 171 PRO B O 1
ATOM 2906 N N . LEU B 2 172 ? 144.276 111.527 147.454 1.00 33.66 172 LEU B N 1
ATOM 2907 C CA . LEU B 2 172 ? 143.588 111.296 146.188 1.00 33.66 172 LEU B CA 1
ATOM 2908 C C . LEU B 2 172 ? 144.425 111.780 145.015 1.00 33.66 172 LEU B C 1
ATOM 2909 O O . LEU B 2 172 ? 144.614 111.057 144.029 1.00 33.66 172 LEU B O 1
ATOM 2914 N N . LEU B 2 173 ? 144.935 113.010 145.109 1.00 32.80 173 LEU B N 1
ATOM 2915 C CA . LEU B 2 173 ? 145.772 113.560 144.049 1.00 32.80 173 LEU B CA 1
ATOM 2916 C C . LEU B 2 173 ? 147.020 112.715 143.851 1.00 32.80 173 LEU B C 1
ATOM 2917 O O . LEU B 2 173 ? 147.395 112.403 142.715 1.00 32.80 173 LEU B O 1
ATOM 2922 N N . ILE B 2 174 ? 147.662 112.316 144.950 1.00 32.41 174 ILE B N 1
ATOM 2923 C CA . ILE B 2 174 ? 148.896 111.544 144.866 1.00 32.41 174 ILE B CA 1
ATOM 2924 C C . ILE B 2 174 ? 148.648 110.224 144.155 1.00 32.41 174 ILE B C 1
ATOM 2925 O O . ILE B 2 174 ? 149.367 109.859 143.220 1.00 32.41 174 ILE B O 1
ATOM 2930 N N . PHE B 2 175 ? 147.608 109.498 144.571 1.00 32.12 175 PHE B N 1
ATOM 2931 C CA . PHE B 2 175 ? 147.361 108.178 144.002 1.00 32.12 175 PHE B CA 1
ATOM 2932 C C . PHE B 2 175 ? 146.896 108.268 142.555 1.00 32.12 175 PHE B C 1
ATOM 2933 O O . PHE B 2 175 ? 147.298 107.451 141.721 1.00 32.12 175 PHE B O 1
ATOM 2941 N N . ALA B 2 176 ? 146.060 109.254 142.229 1.00 31.68 176 ALA B N 1
ATOM 2942 C CA . ALA B 2 176 ? 145.587 109.385 140.856 1.00 31.68 176 ALA B CA 1
ATOM 2943 C C . ALA B 2 176 ? 146.721 109.768 139.911 1.00 31.68 176 ALA B C 1
ATOM 2944 O O . ALA B 2 176 ? 146.862 109.192 138.822 1.00 31.68 176 ALA B O 1
ATOM 2946 N N . THR B 2 177 ? 147.546 110.741 140.312 1.00 31.96 177 THR B N 1
ATOM 2947 C CA . THR B 2 177 ? 148.690 111.112 139.492 1.00 31.96 177 THR B CA 1
ATOM 2948 C C . THR B 2 177 ? 149.695 109.976 139.390 1.00 31.96 177 THR B C 1
ATOM 2949 O O . THR B 2 177 ? 150.318 109.805 138.342 1.00 31.96 177 THR B O 1
ATOM 2953 N N . ALA B 2 178 ? 149.863 109.186 140.453 1.00 31.36 178 ALA B N 1
ATOM 2954 C CA . ALA B 2 178 ? 150.754 108.036 140.376 1.00 31.36 178 ALA B CA 1
ATOM 2955 C C . ALA B 2 178 ? 150.219 106.987 139.413 1.00 31.36 178 ALA B C 1
ATOM 2956 O O . ALA B 2 178 ? 150.990 106.365 138.677 1.00 31.36 178 ALA B O 1
ATOM 2958 N N . ALA B 2 179 ? 148.902 106.770 139.410 1.00 33.46 179 ALA B N 1
ATOM 2959 C CA . ALA B 2 179 ? 148.304 105.833 138.466 1.00 33.46 179 ALA B CA 1
ATOM 2960 C C . ALA B 2 179 ? 148.535 106.284 137.032 1.00 33.46 179 ALA B C 1
ATOM 2961 O O . ALA B 2 179 ? 148.947 105.492 136.177 1.00 33.46 179 ALA B O 1
ATOM 2963 N N . MET B 2 180 ? 148.285 107.564 136.751 1.00 34.67 180 MET B N 1
ATOM 2964 C CA . MET B 2 180 ? 148.512 108.064 135.397 1.00 34.67 180 MET B CA 1
ATOM 2965 C C . MET B 2 180 ? 149.986 107.997 135.018 1.00 34.67 180 MET B C 1
ATOM 2966 O O . MET B 2 180 ? 150.329 107.643 133.883 1.00 34.67 180 MET B O 1
ATOM 2971 N N . ASP B 2 181 ? 150.874 108.333 135.955 1.00 36.98 181 ASP B N 1
ATOM 2972 C CA . ASP B 2 181 ? 152.304 108.290 135.680 1.00 36.98 181 ASP B CA 1
ATOM 2973 C C . ASP B 2 181 ? 152.764 106.873 135.373 1.00 36.98 181 ASP B C 1
ATOM 2974 O O . ASP B 2 181 ? 153.542 106.656 134.439 1.00 36.98 181 ASP B O 1
ATOM 2979 N N . ALA B 2 182 ? 152.287 105.891 136.141 1.00 36.22 182 ALA B N 1
ATOM 2980 C CA . ALA B 2 182 ? 152.621 104.502 135.854 1.00 36.22 182 ALA B CA 1
ATOM 2981 C C . ALA B 2 182 ? 152.021 104.047 134.534 1.00 36.22 182 ALA B C 1
ATOM 2982 O O . ALA B 2 182 ? 152.598 103.192 133.856 1.00 36.22 182 ALA B O 1
ATOM 2984 N N . ALA B 2 183 ? 150.862 104.594 134.162 1.00 36.92 183 ALA B N 1
ATOM 2985 C CA . ALA B 2 183 ? 150.298 104.305 132.848 1.00 36.92 183 ALA B CA 1
ATOM 2986 C C . ALA B 2 183 ? 151.152 104.883 131.733 1.00 36.92 183 ALA B C 1
ATOM 2987 O O . ALA B 2 183 ? 151.157 104.349 130.618 1.00 36.92 183 ALA B O 1
ATOM 2989 N N . SER B 2 184 ? 151.860 105.981 132.006 1.00 37.12 184 SER B N 1
ATOM 2990 C CA . SER B 2 184 ? 152.740 106.563 130.998 1.00 37.12 184 SER B CA 1
ATOM 2991 C C . SER B 2 184 ? 153.863 105.605 130.624 1.00 37.12 184 SER B C 1
ATOM 2992 O O . SER B 2 184 ? 154.221 105.490 129.447 1.00 37.12 184 SER B O 1
ATOM 2995 N N . MET B 2 185 ? 154.434 104.908 131.604 1.00 39.80 185 MET B N 1
ATOM 2996 C CA . MET B 2 185 ? 155.450 103.904 131.318 1.00 39.80 185 MET B CA 1
ATOM 2997 C C . MET B 2 185 ? 154.859 102.565 130.898 1.00 39.80 185 MET B C 1
ATOM 2998 O O . MET B 2 185 ? 155.591 101.570 130.864 1.00 39.80 185 MET B O 1
ATOM 3003 N N . HIS B 2 186 ? 153.565 102.519 130.582 1.00 40.49 186 HIS B N 1
ATOM 3004 C CA . HIS B 2 186 ? 152.891 101.297 130.149 1.00 40.49 186 HIS B CA 1
ATOM 3005 C C . HIS B 2 186 ? 153.095 100.176 131.168 1.00 40.49 186 HIS B C 1
ATOM 3006 O O . HIS B 2 186 ? 153.739 99.159 130.903 1.00 40.49 186 HIS B O 1
ATOM 3013 N N . LEU B 2 187 ? 152.534 100.392 132.354 1.00 38.69 187 LEU B N 1
ATOM 3014 C CA . LEU B 2 187 ? 152.623 99.461 133.462 1.00 38.69 187 LEU B CA 1
ATOM 3015 C C . LEU B 2 187 ? 151.227 99.079 133.940 1.00 38.69 187 LEU B C 1
ATOM 3016 O O . LEU B 2 187 ? 150.273 99.838 133.747 1.00 38.69 187 LEU B O 1
ATOM 3021 N N . PRO B 2 188 ? 151.072 97.905 134.552 1.00 37.60 188 PRO B N 1
ATOM 3022 C CA . PRO B 2 188 ? 149.773 97.550 135.134 1.00 37.60 188 PRO B CA 1
ATOM 3023 C C . PRO B 2 188 ? 149.389 98.472 136.278 1.00 37.60 188 PRO B C 1
ATOM 3024 O O . PRO B 2 188 ? 150.011 98.446 137.344 1.00 37.60 188 PRO B O 1
ATOM 3028 N N . VAL B 2 189 ? 148.360 99.285 136.067 1.00 35.47 189 VAL B N 1
ATOM 3029 C CA . VAL B 2 189 ? 147.897 100.233 137.069 1.00 35.47 189 VAL B CA 1
ATOM 3030 C C . VAL B 2 189 ? 146.720 99.671 137.866 1.00 35.47 189 VAL B C 1
ATOM 3031 O O . VAL B 2 189 ? 145.975 100.429 138.480 1.00 35.47 189 VAL B O 1
ATOM 3035 N N . ASP B 2 190 ? 146.543 98.348 137.861 1.00 36.16 190 ASP B N 1
ATOM 3036 C CA . ASP B 2 190 ? 145.394 97.740 138.523 1.00 36.16 190 ASP B CA 1
ATOM 3037 C C . ASP B 2 190 ? 145.425 97.975 140.027 1.00 36.16 190 ASP B C 1
ATOM 3038 O O . ASP B 2 190 ? 144.378 98.175 140.653 1.00 36.16 190 ASP B O 1
ATOM 3043 N N . GLY B 2 191 ? 146.613 97.940 140.628 1.00 33.78 191 GLY B N 1
ATOM 3044 C CA . GLY B 2 191 ? 146.713 98.194 142.055 1.00 33.78 191 GLY B CA 1
ATOM 3045 C C . GLY B 2 191 ? 146.288 99.600 142.432 1.00 33.78 191 GLY B C 1
ATOM 3046 O O . GLY B 2 191 ? 145.717 99.819 143.501 1.00 33.78 191 GLY B O 1
ATOM 3047 N N . TYR B 2 192 ? 146.570 100.573 141.565 1.00 33.01 192 TYR B N 1
ATOM 3048 C CA . TYR B 2 192 ? 146.181 101.949 141.850 1.00 33.01 192 TYR B CA 1
ATOM 3049 C C . TYR B 2 192 ? 144.689 102.165 141.647 1.00 33.01 192 TYR B C 1
ATOM 3050 O O . TYR B 2 192 ? 144.100 103.042 142.286 1.00 33.01 192 TYR B O 1
ATOM 3059 N N . LEU B 2 193 ? 144.067 101.398 140.752 1.00 33.34 193 LEU B N 1
ATOM 3060 C CA . LEU B 2 193 ? 142.628 101.516 140.553 1.00 33.34 193 LEU B CA 1
ATOM 3061 C C . LEU B 2 193 ? 141.855 100.941 141.729 1.00 33.34 193 LEU B C 1
ATOM 3062 O O . LEU B 2 193 ? 140.760 101.420 142.043 1.00 33.34 193 LEU B O 1
ATOM 3067 N N . ALA B 2 194 ? 142.394 99.906 142.376 1.00 32.36 194 ALA B N 1
ATOM 3068 C CA . ALA B 2 194 ? 141.774 99.388 143.589 1.00 32.36 194 ALA B CA 1
ATOM 3069 C C . ALA B 2 194 ? 141.786 100.431 144.696 1.00 32.36 194 ALA B C 1
ATOM 3070 O O . ALA B 2 194 ? 140.802 100.584 145.426 1.00 32.36 194 ALA B O 1
ATOM 3072 N N . ILE B 2 195 ? 142.895 101.158 144.836 1.00 31.57 195 ILE B N 1
ATOM 3073 C CA . ILE B 2 195 ? 142.984 102.193 145.862 1.00 31.57 195 ILE B CA 1
ATOM 3074 C C . ILE B 2 195 ? 141.982 103.304 145.581 1.00 31.57 195 ILE B C 1
ATOM 3075 O O . ILE B 2 195 ? 141.311 103.802 146.490 1.00 31.57 195 ILE B O 1
ATOM 3080 N N . LEU B 2 196 ? 141.870 103.715 144.317 1.00 31.25 196 LEU B N 1
ATOM 3081 C CA . LEU B 2 196 ? 140.914 104.759 143.967 1.00 31.25 196 LEU B CA 1
ATOM 3082 C C . LEU B 2 196 ? 139.479 104.274 144.098 1.00 31.25 196 LEU B C 1
ATOM 3083 O O . LEU B 2 196 ? 138.588 105.062 144.432 1.00 31.25 196 LEU B O 1
ATOM 3088 N N . GLY B 2 197 ? 139.230 102.992 143.825 1.00 31.19 197 GLY B N 1
ATOM 3089 C CA . GLY B 2 197 ? 137.896 102.451 144.001 1.00 31.19 197 GLY B CA 1
ATOM 3090 C C . GLY B 2 197 ? 137.523 102.227 145.448 1.00 31.19 197 GLY B C 1
ATOM 3091 O O . GLY B 2 197 ? 136.353 102.364 145.814 1.00 31.19 197 GLY B O 1
ATOM 3092 N N . ALA B 2 198 ? 138.499 101.873 146.286 1.00 29.96 198 ALA B N 1
ATOM 3093 C CA . ALA B 2 198 ? 138.236 101.741 147.714 1.00 29.96 198 ALA B CA 1
ATOM 3094 C C . ALA B 2 198 ? 137.989 103.099 148.353 1.00 29.96 198 ALA B C 1
ATOM 3095 O O . ALA B 2 198 ? 137.211 103.212 149.306 1.00 29.96 198 ALA B O 1
ATOM 3097 N N . LEU B 2 199 ? 138.658 104.139 147.856 1.00 31.26 199 LEU B N 1
ATOM 3098 C CA . LEU B 2 199 ? 138.373 105.491 148.317 1.00 31.26 199 LEU B CA 1
ATOM 3099 C C . LEU B 2 199 ? 136.971 105.924 147.912 1.00 31.26 199 LEU B C 1
ATOM 3100 O O . LEU B 2 199 ? 136.227 106.481 148.723 1.00 31.26 199 LEU B O 1
ATOM 3105 N N . LEU B 2 200 ? 136.590 105.673 146.657 1.00 31.44 200 LEU B N 1
ATOM 3106 C CA . LEU B 2 200 ? 135.260 106.061 146.195 1.00 31.44 200 LEU B CA 1
ATOM 3107 C C . LEU B 2 200 ? 134.171 105.282 146.917 1.00 31.44 200 LEU B C 1
ATOM 3108 O O . LEU B 2 200 ? 133.132 105.845 147.278 1.00 31.44 200 LEU B O 1
ATOM 3113 N N . ALA B 2 201 ? 134.381 103.982 147.121 1.00 31.52 201 ALA B N 1
ATOM 3114 C CA . ALA B 2 201 ? 133.389 103.181 147.828 1.00 31.52 201 ALA B CA 1
ATOM 3115 C C . ALA B 2 201 ? 133.247 103.629 149.275 1.00 31.52 201 ALA B C 1
ATOM 3116 O O . ALA B 2 201 ? 132.128 103.766 149.782 1.00 31.52 201 ALA B O 1
ATOM 3118 N N . GLY B 2 202 ? 134.366 103.860 149.954 1.00 31.52 202 GLY B N 1
ATOM 3119 C CA . GLY B 2 202 ? 134.343 104.268 151.343 1.00 31.52 202 GLY B CA 1
ATOM 3120 C C . GLY B 2 202 ? 133.923 105.704 151.569 1.00 31.52 202 GLY B C 1
ATOM 3121 O O . GLY B 2 202 ? 133.182 105.992 152.511 1.00 31.52 202 GLY B O 1
ATOM 3122 N N . THR B 2 203 ? 134.387 106.619 150.718 1.00 32.82 203 THR B N 1
ATOM 3123 C CA . THR B 2 203 ? 134.104 108.032 150.947 1.00 32.82 203 THR B CA 1
ATOM 3124 C C . THR B 2 203 ? 132.651 108.361 150.632 1.00 32.82 203 THR B C 1
ATOM 3125 O O . THR B 2 203 ? 132.011 109.122 151.363 1.00 32.82 203 THR B O 1
ATOM 3129 N N . ALA B 2 204 ? 132.108 107.789 149.556 1.00 32.76 204 ALA B N 1
ATOM 3130 C CA . ALA B 2 204 ? 130.708 108.023 149.218 1.00 32.76 204 ALA B CA 1
ATOM 3131 C C . ALA B 2 204 ? 129.760 107.469 150.270 1.00 32.76 204 ALA B C 1
ATOM 3132 O O . ALA B 2 204 ? 128.593 107.868 150.307 1.00 32.76 204 ALA B O 1
ATOM 3134 N N . THR B 2 205 ? 130.228 106.555 151.117 1.00 33.40 205 THR B N 1
ATOM 3135 C CA . THR B 2 205 ? 129.387 106.013 152.175 1.00 33.40 205 THR B CA 1
ATOM 3136 C C . THR B 2 205 ? 129.387 106.896 153.416 1.00 33.40 205 THR B C 1
ATOM 3137 O O . THR B 2 205 ? 128.355 107.016 154.086 1.00 33.40 205 THR B O 1
ATOM 3141 N N . LEU B 2 206 ? 130.516 107.529 153.730 1.00 33.04 206 LEU B N 1
ATOM 3142 C CA . LEU B 2 206 ? 130.637 108.329 154.940 1.00 33.04 206 LEU B CA 1
ATOM 3143 C C . LEU B 2 206 ? 130.509 109.825 154.702 1.00 33.04 206 LEU B C 1
ATOM 3144 O O . LEU B 2 206 ? 130.170 110.553 155.639 1.00 33.04 206 LEU B O 1
ATOM 3149 N N . SER B 2 207 ? 130.788 110.305 153.492 1.00 33.64 207 SER B N 1
ATOM 3150 C CA . SER B 2 207 ? 130.705 111.742 153.234 1.00 33.64 207 SER B CA 1
ATOM 3151 C C . SER B 2 207 ? 129.301 112.307 153.401 1.00 33.64 207 SER B C 1
ATOM 3152 O O . SER B 2 207 ? 129.167 113.376 154.021 1.00 33.64 207 SER B O 1
ATOM 3155 N N . PRO B 2 208 ? 128.233 111.698 152.863 1.00 34.27 208 PRO B N 1
ATOM 3156 C CA . PRO B 2 208 ? 126.899 112.278 153.089 1.00 34.27 208 PRO B CA 1
ATOM 3157 C C . PRO B 2 208 ? 126.527 112.381 154.556 1.00 34.27 208 PRO B C 1
ATOM 3158 O O . PRO B 2 208 ? 125.930 113.380 154.971 1.00 34.27 208 PRO B O 1
ATOM 3162 N N . PHE B 2 209 ? 126.882 111.379 155.360 1.00 34.76 209 PHE B N 1
ATOM 3163 C CA . PHE B 2 209 ? 126.581 111.433 156.785 1.00 34.76 209 PHE B CA 1
ATOM 3164 C C . PHE B 2 209 ? 127.453 112.458 157.494 1.00 34.76 209 PHE B C 1
ATOM 3165 O O . PHE B 2 209 ? 126.969 113.214 158.345 1.00 34.76 209 PHE B O 1
ATOM 3173 N N . ALA B 2 210 ? 128.742 112.502 157.154 1.00 33.94 210 ALA B N 1
ATOM 3174 C CA . ALA B 2 210 ? 129.624 113.506 157.734 1.00 33.94 210 ALA B CA 1
ATOM 3175 C C . ALA B 2 210 ? 129.188 114.910 157.345 1.00 33.94 210 ALA B C 1
ATOM 3176 O O . ALA B 2 210 ? 129.199 115.823 158.176 1.00 33.94 210 ALA B O 1
ATOM 3178 N N . THR B 2 211 ? 128.798 115.104 156.084 1.00 34.35 211 THR B N 1
ATOM 3179 C CA . THR B 2 211 ? 128.337 116.419 155.650 1.00 34.35 211 THR B CA 1
ATOM 3180 C C . THR B 2 211 ? 127.022 116.796 156.316 1.00 34.35 211 THR B C 1
ATOM 3181 O O . THR B 2 211 ? 126.810 117.963 156.657 1.00 34.35 211 THR B O 1
ATOM 3185 N N . ALA B 2 212 ? 126.117 115.831 156.494 1.00 34.78 212 ALA B N 1
ATOM 3186 C CA . ALA B 2 212 ? 124.871 116.114 157.197 1.00 34.78 212 ALA B CA 1
ATOM 3187 C C . ALA B 2 212 ? 125.136 116.524 158.639 1.00 34.78 212 ALA B C 1
ATOM 3188 O O . ALA B 2 212 ? 124.536 117.483 159.141 1.00 34.78 212 ALA B O 1
ATOM 3190 N N . ALA B 2 213 ? 126.037 115.813 159.321 1.00 35.30 213 ALA B N 1
ATOM 3191 C CA . ALA B 2 213 ? 126.391 116.185 160.686 1.00 35.30 213 ALA B CA 1
ATOM 3192 C C . ALA B 2 213 ? 127.043 117.560 160.732 1.00 35.30 213 ALA B C 1
ATOM 3193 O O . ALA B 2 213 ? 126.773 118.355 161.640 1.00 35.30 213 ALA B O 1
ATOM 3195 N N . ALA B 2 214 ? 127.908 117.858 159.761 1.00 35.90 214 ALA B N 1
ATOM 3196 C CA . ALA B 2 214 ? 128.545 119.167 159.707 1.00 35.90 214 ALA B CA 1
ATOM 3197 C C . ALA B 2 214 ? 127.521 120.272 159.492 1.00 35.90 214 ALA B C 1
ATOM 3198 O O . ALA B 2 214 ? 127.624 121.346 160.091 1.00 35.90 214 ALA B O 1
ATOM 3200 N N . LEU B 2 215 ? 126.532 120.031 158.630 1.00 36.00 215 LEU B N 1
ATOM 3201 C CA . LEU B 2 215 ? 125.483 121.021 158.406 1.00 36.00 215 LEU B CA 1
ATOM 3202 C C . LEU B 2 215 ? 124.638 121.224 159.658 1.00 36.00 215 LEU B C 1
ATOM 3203 O O . LEU B 2 215 ? 124.280 122.359 159.991 1.00 36.00 215 LEU B O 1
ATOM 3208 N N . ARG B 2 216 ? 124.307 120.138 160.363 1.00 37.02 216 ARG B N 1
ATOM 3209 C CA . ARG B 2 216 ? 123.588 120.274 161.627 1.00 37.02 216 ARG B CA 1
ATOM 3210 C C . ARG B 2 216 ? 124.387 121.094 162.629 1.00 37.02 216 ARG B C 1
ATOM 3211 O O . ARG B 2 216 ? 123.831 121.952 163.324 1.00 37.02 216 ARG B O 1
ATOM 3219 N N . ILE B 2 217 ? 125.692 120.837 162.725 1.00 38.51 217 ILE B N 1
ATOM 3220 C CA . ILE B 2 217 ? 126.535 121.582 163.654 1.00 38.51 217 ILE B CA 1
ATOM 3221 C C . ILE B 2 217 ? 126.598 123.052 163.262 1.00 38.51 217 ILE B C 1
ATOM 3222 O O . ILE B 2 217 ? 126.522 123.943 164.116 1.00 38.51 217 ILE B O 1
ATOM 3227 N N . SER B 2 218 ? 126.726 123.330 161.967 1.00 39.28 218 SER B N 1
ATOM 3228 C CA . SER B 2 218 ? 126.954 124.690 161.502 1.00 39.28 218 SER B CA 1
ATOM 3229 C C . SER B 2 218 ? 125.695 125.547 161.534 1.00 39.28 218 SER B C 1
ATOM 3230 O O . SER B 2 218 ? 125.788 126.756 161.769 1.00 39.28 218 SER B O 1
ATOM 3233 N N . ILE B 2 219 ? 124.524 124.960 161.284 1.00 40.34 219 ILE B N 1
ATOM 3234 C CA . ILE B 2 219 ? 123.286 125.735 161.325 1.00 40.34 219 ILE B CA 1
ATOM 3235 C C . ILE B 2 219 ? 123.008 126.232 162.737 1.00 40.34 219 ILE B C 1
ATOM 3236 O O . ILE B 2 219 ? 122.637 127.395 162.939 1.00 40.34 219 ILE B O 1
ATOM 3241 N N . GLN B 2 220 ? 123.186 125.370 163.731 1.00 42.94 220 GLN B N 1
ATOM 3242 C CA . GLN B 2 220 ? 122.974 125.752 165.122 1.00 42.94 220 GLN B CA 1
ATOM 3243 C C . GLN B 2 220 ? 123.989 126.797 165.568 1.00 42.94 220 GLN B C 1
ATOM 3244 O O . GLN B 2 220 ? 123.704 127.994 165.561 1.00 42.94 220 GLN B O 1
ATOM 3250 N N . GLN C 3 7 ? 121.231 161.329 109.766 1.00 70.55 7 GLN C N 1
ATOM 3251 C CA . GLN C 3 7 ? 119.964 161.028 110.422 1.00 70.55 7 GLN C CA 1
ATOM 3252 C C . GLN C 3 7 ? 119.817 159.531 110.667 1.00 70.55 7 GLN C C 1
ATOM 3253 O O . GLN C 3 7 ? 119.441 158.780 109.768 1.00 70.55 7 GLN C O 1
ATOM 3259 N N . LEU C 3 8 ? 120.118 159.103 111.889 1.00 65.94 8 LEU C N 1
ATOM 3260 C CA . LEU C 3 8 ? 120.017 157.704 112.279 1.00 65.94 8 LEU C CA 1
ATOM 3261 C C . LEU C 3 8 ? 118.731 157.520 113.075 1.00 65.94 8 LEU C C 1
ATOM 3262 O O . LEU C 3 8 ? 118.565 158.122 114.141 1.00 65.94 8 LEU C O 1
ATOM 3267 N N . ALA C 3 9 ? 117.829 156.686 112.559 1.00 64.05 9 ALA C N 1
ATOM 3268 C CA . ALA C 3 9 ? 116.484 156.595 113.117 1.00 64.05 9 ALA C CA 1
ATOM 3269 C C . ALA C 3 9 ? 116.436 155.673 114.333 1.00 64.05 9 ALA C C 1
ATOM 3270 O O . ALA C 3 9 ? 115.885 156.037 115.378 1.00 64.05 9 ALA C O 1
ATOM 3272 N N . ILE C 3 10 ? 116.957 154.456 114.184 1.00 58.49 10 ILE C N 1
ATOM 3273 C CA . ILE C 3 10 ? 117.072 153.407 115.207 1.00 58.49 10 ILE C CA 1
ATOM 3274 C C . ILE C 3 10 ? 115.789 153.130 116.006 1.00 58.49 10 ILE C C 1
ATOM 3275 O O . ILE C 3 10 ? 115.852 152.972 117.234 1.00 58.49 10 ILE C O 1
ATOM 3280 N N . PRO C 3 11 ? 114.610 153.017 115.385 1.00 54.27 11 PRO C N 1
ATOM 3281 C CA . PRO C 3 11 ? 113.494 152.352 116.057 1.00 54.27 11 PRO C CA 1
ATOM 3282 C C . PRO C 3 11 ? 113.529 150.861 115.771 1.00 54.27 11 PRO C C 1
ATOM 3283 O O . PRO C 3 11 ? 114.536 150.353 115.256 1.00 54.27 11 PRO C O 1
ATOM 3287 N N . PRO C 3 12 ? 112.461 150.105 116.109 1.00 52.49 12 PRO C N 1
ATOM 3288 C CA . PRO C 3 12 ? 112.356 148.728 115.596 1.00 52.49 12 PRO C CA 1
ATOM 3289 C C . PRO C 3 12 ? 112.258 148.629 114.077 1.00 52.49 12 PRO C C 1
ATOM 3290 O O . PRO C 3 12 ? 112.047 147.537 113.545 1.00 52.49 12 PRO C O 1
ATOM 3294 N N . ARG C 3 13 ? 112.379 149.756 113.370 1.00 47.75 13 ARG C N 1
ATOM 3295 C CA . ARG C 3 13 ? 112.523 149.730 111.918 1.00 47.75 13 ARG C CA 1
ATOM 3296 C C . ARG C 3 13 ? 113.799 149.019 111.485 1.00 47.75 13 ARG C C 1
ATOM 3297 O O . ARG C 3 13 ? 113.873 148.536 110.350 1.00 47.75 13 ARG C O 1
ATOM 3305 N N . LEU C 3 14 ? 114.799 148.927 112.367 1.00 44.91 14 LEU C N 1
ATOM 3306 C CA . LEU C 3 14 ? 116.008 148.179 112.040 1.00 44.91 14 LEU C CA 1
ATOM 3307 C C . LEU C 3 14 ? 115.694 146.734 111.682 1.00 44.91 14 LEU C C 1
ATOM 3308 O O . LEU C 3 14 ? 116.404 146.130 110.875 1.00 44.91 14 LEU C O 1
ATOM 3313 N N . TYR C 3 15 ? 114.639 146.165 112.269 1.00 44.49 15 TYR C N 1
ATOM 3314 C CA . TYR C 3 15 ? 114.186 144.838 111.864 1.00 44.49 15 TYR C CA 1
ATOM 3315 C C . TYR C 3 15 ? 113.808 144.816 110.390 1.00 44.49 15 TYR C C 1
ATOM 3316 O O . TYR C 3 15 ? 114.207 143.909 109.651 1.00 44.49 15 TYR C O 1
ATOM 3325 N N . GLN C 3 16 ? 113.044 145.813 109.940 1.00 44.13 16 GLN C N 1
ATOM 3326 C CA . GLN C 3 16 ? 112.636 145.861 108.541 1.00 44.13 16 GLN C CA 1
ATOM 3327 C C . GLN C 3 16 ? 113.827 146.093 107.621 1.00 44.13 16 GLN C C 1
ATOM 3328 O O . GLN C 3 16 ? 113.916 145.484 106.548 1.00 44.13 16 GLN C O 1
ATOM 3334 N N . ILE C 3 17 ? 114.748 146.974 108.017 1.00 42.25 17 ILE C N 1
ATOM 3335 C CA . ILE C 3 17 ? 115.930 147.231 107.199 1.00 42.25 17 ILE C CA 1
ATOM 3336 C C . ILE C 3 17 ? 116.781 145.973 107.090 1.00 42.25 17 ILE C C 1
ATOM 3337 O O . ILE C 3 17 ? 117.265 145.626 106.007 1.00 42.25 17 ILE C O 1
ATOM 3342 N N . CYS C 3 18 ? 116.966 145.265 108.206 1.00 40.90 18 CYS C N 1
ATOM 3343 C CA . CYS C 3 18 ? 117.697 144.003 108.176 1.00 40.90 18 CYS C CA 1
ATOM 3344 C C . CYS C 3 18 ? 117.008 142.995 107.269 1.00 40.90 18 CYS C C 1
ATOM 3345 O O . CYS C 3 18 ? 117.667 142.295 106.495 1.00 40.90 18 CYS C O 1
ATOM 3348 N N . GLY C 3 19 ? 115.682 142.910 107.348 1.00 40.74 19 GLY C N 1
ATOM 3349 C CA . GLY C 3 19 ? 114.957 141.999 106.483 1.00 40.74 19 GLY C CA 1
ATOM 3350 C C . GLY C 3 19 ? 115.086 142.339 105.013 1.00 40.74 19 GLY C C 1
ATOM 3351 O O . GLY C 3 19 ? 115.079 141.445 104.164 1.00 40.74 19 GLY C O 1
ATOM 3352 N N . TRP C 3 20 ? 115.189 143.629 104.688 1.00 40.18 20 TRP C N 1
ATOM 3353 C CA . TRP C 3 20 ? 115.290 144.030 103.288 1.00 40.18 20 TRP C CA 1
ATOM 3354 C C . TRP C 3 20 ? 116.601 143.559 102.669 1.00 40.18 20 TRP C C 1
ATOM 3355 O O . TRP C 3 20 ? 116.626 143.119 101.514 1.00 40.18 20 TRP C O 1
ATOM 3366 N N . PHE C 3 21 ? 117.698 143.638 103.418 1.00 38.27 21 PHE C N 1
ATOM 3367 C CA . PHE C 3 21 ? 119.014 143.311 102.885 1.00 38.27 21 PHE C CA 1
ATOM 3368 C C . PHE C 3 21 ? 119.331 141.824 102.911 1.00 38.27 21 PHE C C 1
ATOM 3369 O O . PHE C 3 21 ? 120.190 141.383 102.143 1.00 38.27 21 PHE C O 1
ATOM 3377 N N . ILE C 3 22 ? 118.665 141.049 103.768 1.00 35.08 22 ILE C N 1
ATOM 3378 C CA . ILE C 3 22 ? 119.047 139.646 103.958 1.00 35.08 22 ILE C CA 1
ATOM 3379 C C . ILE C 3 22 ? 118.949 138.822 102.679 1.00 35.08 22 ILE C C 1
ATOM 3380 O O . ILE C 3 22 ? 119.897 138.076 102.380 1.00 35.08 22 ILE C O 1
ATOM 3385 N N . PRO C 3 23 ? 117.865 138.879 101.894 1.00 33.28 23 PRO C N 1
ATOM 3386 C CA . PRO C 3 23 ? 117.805 138.007 100.707 1.00 33.28 23 PRO C CA 1
ATOM 3387 C C . PRO C 3 23 ? 118.882 138.304 99.679 1.00 33.28 23 PRO C C 1
ATOM 3388 O O . PRO C 3 23 ? 119.556 137.381 99.203 1.00 33.28 23 PRO C O 1
ATOM 3392 N N . TRP C 3 24 ? 119.056 139.576 99.315 1.00 32.55 24 TRP C N 1
ATOM 3393 C CA . TRP C 3 24 ? 120.061 139.935 98.322 1.00 32.55 24 TRP C CA 1
ATOM 3394 C C . TRP C 3 24 ? 121.464 139.656 98.832 1.00 32.55 24 TRP C C 1
ATOM 3395 O O . TRP C 3 24 ? 122.326 139.191 98.080 1.00 32.55 24 TRP C O 1
ATOM 3406 N N . LEU C 3 25 ? 121.714 139.942 100.108 1.00 31.85 25 LEU C N 1
ATOM 3407 C CA . LEU C 3 25 ? 123.030 139.686 100.679 1.00 31.85 25 LEU C CA 1
ATOM 3408 C C . LEU C 3 25 ? 123.338 138.196 100.695 1.00 31.85 25 LEU C C 1
ATOM 3409 O O . LEU C 3 25 ? 124.463 137.787 100.390 1.00 31.85 25 LEU C O 1
ATOM 3414 N N . ALA C 3 26 ? 122.348 137.369 101.040 1.00 30.73 26 ALA C N 1
ATOM 3415 C CA . ALA C 3 26 ? 122.542 135.922 101.024 1.00 30.73 26 ALA C CA 1
ATOM 3416 C C . ALA C 3 26 ? 122.776 135.408 99.611 1.00 30.73 26 ALA C C 1
ATOM 3417 O O . ALA C 3 26 ? 123.631 134.542 99.396 1.00 30.73 26 ALA C O 1
ATOM 3419 N N . ILE C 3 27 ? 122.023 135.922 98.636 1.00 30.44 27 ILE C N 1
ATOM 3420 C CA . ILE C 3 27 ? 122.217 135.511 97.248 1.00 30.44 27 ILE C CA 1
ATOM 3421 C C . ILE C 3 27 ? 123.625 135.861 96.788 1.00 30.44 27 ILE C C 1
ATOM 3422 O O . ILE C 3 27 ? 124.324 135.042 96.177 1.00 30.44 27 ILE C O 1
ATOM 3427 N N . ALA C 3 28 ? 124.062 137.086 97.083 1.00 30.63 28 ALA C N 1
ATOM 3428 C CA . ALA C 3 28 ? 125.395 137.515 96.683 1.00 30.63 28 ALA C CA 1
ATOM 3429 C C . ALA C 3 28 ? 126.467 136.673 97.351 1.00 30.63 28 ALA C C 1
ATOM 3430 O O . ALA C 3 28 ? 127.437 136.270 96.702 1.00 30.63 28 ALA C O 1
ATOM 3432 N N . SER C 3 29 ? 126.312 136.396 98.649 1.00 30.29 29 SER C N 1
ATOM 3433 C CA . SER C 3 29 ? 127.299 135.590 99.358 1.00 30.29 29 SER C CA 1
ATOM 3434 C C . SER C 3 29 ? 127.380 134.186 98.781 1.00 30.29 29 SER C C 1
ATOM 3435 O O . SER C 3 29 ? 128.477 133.653 98.576 1.00 30.29 29 SER C O 1
ATOM 3438 N N . VAL C 3 30 ? 126.229 133.576 98.498 1.00 29.85 30 VAL C N 1
ATOM 3439 C CA . VAL C 3 30 ? 126.221 132.237 97.920 1.00 29.85 30 VAL C CA 1
ATOM 3440 C C . VAL C 3 30 ? 126.926 132.242 96.572 1.00 29.85 30 VAL C C 1
ATOM 3441 O O . VAL C 3 30 ? 127.767 131.381 96.291 1.00 29.85 30 VAL C O 1
ATOM 3445 N N . VAL C 3 31 ? 126.610 133.224 95.726 1.00 30.12 31 VAL C N 1
ATOM 3446 C CA . VAL C 3 31 ? 127.179 133.251 94.380 1.00 30.12 31 VAL C CA 1
ATOM 3447 C C . VAL C 3 31 ? 128.688 133.454 94.437 1.00 30.12 31 VAL C C 1
ATOM 3448 O O . VAL C 3 31 ? 129.449 132.788 93.723 1.00 30.12 31 VAL C O 1
ATOM 3452 N N . VAL C 3 32 ? 129.148 134.379 95.283 1.00 31.52 32 VAL C N 1
ATOM 3453 C CA . VAL C 3 32 ? 130.576 134.677 95.326 1.00 31.52 32 VAL C CA 1
ATOM 3454 C C . VAL C 3 32 ? 131.355 133.525 95.950 1.00 31.52 32 VAL C C 1
ATOM 3455 O O . VAL C 3 32 ? 132.460 133.205 95.501 1.00 31.52 32 VAL C O 1
ATOM 3459 N N . LEU C 3 33 ? 130.804 132.871 96.979 1.00 31.28 33 LEU C N 1
ATOM 3460 C CA . LEU C 3 33 ? 131.456 131.669 97.491 1.00 31.28 33 LEU C CA 1
ATOM 3461 C C . LEU C 3 33 ? 131.502 130.563 96.448 1.00 31.28 33 LEU C C 1
ATOM 3462 O O . LEU C 3 33 ? 132.517 129.873 96.326 1.00 31.28 33 LEU C O 1
ATOM 3467 N N . THR C 3 34 ? 130.421 130.363 95.693 1.00 31.62 34 THR C N 1
ATOM 3468 C CA . THR C 3 34 ? 130.441 129.309 94.686 1.00 31.62 34 THR C CA 1
ATOM 3469 C C . THR C 3 34 ? 131.493 129.586 93.624 1.00 31.62 34 THR C C 1
ATOM 3470 O O . THR C 3 34 ? 132.259 128.691 93.251 1.00 31.62 34 THR C O 1
ATOM 3474 N N . VAL C 3 35 ? 131.563 130.826 93.137 1.00 32.33 35 VAL C N 1
ATOM 3475 C CA . VAL C 3 35 ? 132.544 131.128 92.100 1.00 32.33 35 VAL C CA 1
ATOM 3476 C C . VAL C 3 35 ? 133.962 131.074 92.658 1.00 32.33 35 VAL C C 1
ATOM 3477 O O . VAL C 3 35 ? 134.884 130.632 91.967 1.00 32.33 35 VAL C O 1
ATOM 3481 N N . GLY C 3 36 ? 134.167 131.487 93.911 1.00 33.19 36 GLY C N 1
ATOM 3482 C CA . GLY C 3 36 ? 135.500 131.443 94.483 1.00 33.19 36 GLY C CA 1
ATOM 3483 C C . GLY C 3 36 ? 135.967 130.043 94.819 1.00 33.19 36 GLY C C 1
ATOM 3484 O O . GLY C 3 36 ? 137.168 129.763 94.779 1.00 33.19 36 GLY C O 1
ATOM 3485 N N . TRP C 3 37 ? 135.039 129.150 95.158 1.00 32.42 37 TRP C N 1
ATOM 3486 C CA . TRP C 3 37 ? 135.366 127.770 95.478 1.00 32.42 37 TRP C CA 1
ATOM 3487 C C . TRP C 3 37 ? 135.330 126.851 94.268 1.00 32.42 37 TRP C C 1
ATOM 3488 O O . TRP C 3 37 ? 135.724 125.688 94.384 1.00 32.42 37 TRP C O 1
ATOM 3499 N N . ILE C 3 38 ? 134.839 127.323 93.128 1.00 34.65 38 ILE C N 1
ATOM 3500 C CA . ILE C 3 38 ? 135.026 126.597 91.877 1.00 34.65 38 ILE C CA 1
ATOM 3501 C C . ILE C 3 38 ? 136.268 127.091 91.146 1.00 34.65 38 ILE C C 1
ATOM 3502 O O . ILE C 3 38 ? 136.987 126.300 90.531 1.00 34.65 38 ILE C O 1
ATOM 3507 N N . TRP C 3 39 ? 136.540 128.397 91.208 1.00 36.29 39 TRP C N 1
ATOM 3508 C CA . TRP C 3 39 ? 137.802 128.923 90.702 1.00 36.29 39 TRP C CA 1
ATOM 3509 C C . TRP C 3 39 ? 138.975 128.312 91.452 1.00 36.29 39 TRP C C 1
ATOM 3510 O O . TRP C 3 39 ? 139.907 127.777 90.845 1.00 36.29 39 TRP C O 1
ATOM 3521 N N . GLY C 3 40 ? 138.948 128.386 92.777 1.00 37.39 40 GLY C N 1
ATOM 3522 C CA . GLY C 3 40 ? 139.796 127.543 93.581 1.00 37.39 40 GLY C CA 1
ATOM 3523 C C . GLY C 3 40 ? 139.179 126.170 93.677 1.00 37.39 40 GLY C C 1
ATOM 3524 O O . GLY C 3 40 ? 138.088 125.918 93.170 1.00 37.39 40 GLY C O 1
ATOM 3525 N N . PHE C 3 41 ? 139.894 125.260 94.333 1.00 36.63 41 PHE C N 1
ATOM 3526 C CA . PHE C 3 41 ? 139.378 123.915 94.578 1.00 36.63 41 PHE C CA 1
ATOM 3527 C C . PHE C 3 41 ? 138.949 123.242 93.276 1.00 36.63 41 PHE C C 1
ATOM 3528 O O . PHE C 3 41 ? 137.839 122.721 93.158 1.00 36.63 41 PHE C O 1
ATOM 3536 N N . GLY C 3 42 ? 139.829 123.268 92.281 1.00 39.94 42 GLY C N 1
ATOM 3537 C CA . GLY C 3 42 ? 139.525 122.569 91.049 1.00 39.94 42 GLY C CA 1
ATOM 3538 C C . GLY C 3 42 ? 140.008 123.209 89.765 1.00 39.94 42 GLY C C 1
ATOM 3539 O O . GLY C 3 42 ? 140.212 122.507 88.771 1.00 39.94 42 GLY C O 1
ATOM 3540 N N . PHE C 3 43 ? 140.193 124.524 89.756 1.00 41.76 43 PHE C N 1
ATOM 3541 C CA . PHE C 3 43 ? 140.696 125.220 88.577 1.00 41.76 43 PHE C CA 1
ATOM 3542 C C . PHE C 3 43 ? 142.077 125.821 88.774 1.00 41.76 43 PHE C C 1
ATOM 3543 O O . PHE C 3 43 ? 142.918 125.718 87.880 1.00 41.76 43 PHE C O 1
ATOM 3551 N N . ALA C 3 44 ? 142.331 126.444 89.919 1.00 41.95 44 ALA C N 1
ATOM 3552 C CA . ALA C 3 44 ? 143.625 127.061 90.160 1.00 41.95 44 ALA C CA 1
ATOM 3553 C C . ALA C 3 44 ? 144.701 125.989 90.316 1.00 41.95 44 ALA C C 1
ATOM 3554 O O . ALA C 3 44 ? 144.422 124.898 90.818 1.00 41.95 44 ALA C O 1
ATOM 3556 N N . PRO C 3 45 ? 145.932 126.264 89.893 1.00 44.47 45 PRO C N 1
ATOM 3557 C CA . PRO C 3 45 ? 147.012 125.287 90.067 1.00 44.47 45 PRO C CA 1
ATOM 3558 C C . PRO C 3 45 ? 147.403 125.146 91.530 1.00 44.47 45 PRO C C 1
ATOM 3559 O O . PRO C 3 45 ? 146.986 125.913 92.400 1.00 44.47 45 PRO C O 1
ATOM 3563 N N . ALA C 3 46 ? 148.228 124.138 91.793 1.00 46.65 46 ALA C N 1
ATOM 3564 C CA . ALA C 3 46 ? 148.703 123.834 93.133 1.00 46.65 46 ALA C CA 1
ATOM 3565 C C . ALA C 3 46 ? 150.200 124.096 93.229 1.00 46.65 46 ALA C C 1
ATOM 3566 O O . ALA C 3 46 ? 150.926 124.007 92.235 1.00 46.65 46 ALA C O 1
ATOM 3568 N N . ASP C 3 47 ? 150.657 124.416 94.437 1.00 49.51 47 ASP C N 1
ATOM 3569 C CA . ASP C 3 47 ? 152.051 124.781 94.624 1.00 49.51 47 ASP C CA 1
ATOM 3570 C C . ASP C 3 47 ? 152.950 123.551 94.509 1.00 49.51 47 ASP C C 1
ATOM 3571 O O . ASP C 3 47 ? 152.491 122.406 94.470 1.00 49.51 47 ASP C O 1
ATOM 3576 N N . TYR C 3 48 ? 154.257 123.809 94.445 1.00 54.54 48 TYR C N 1
ATOM 3577 C CA . TYR C 3 48 ? 155.220 122.729 94.267 1.00 54.54 48 TYR C CA 1
ATOM 3578 C C . TYR C 3 48 ? 155.410 121.927 95.550 1.00 54.54 48 TYR C C 1
ATOM 3579 O O . TYR C 3 48 ? 155.490 120.694 95.510 1.00 54.54 48 TYR C O 1
ATOM 3588 N N . GLN C 3 49 ? 155.477 122.604 96.697 1.00 53.31 49 GLN C N 1
ATOM 3589 C CA . GLN C 3 49 ? 155.852 121.930 97.937 1.00 53.31 49 GLN C CA 1
ATOM 3590 C C . GLN C 3 49 ? 154.690 121.141 98.527 1.00 53.31 49 GLN C C 1
ATOM 3591 O O . GLN C 3 49 ? 154.759 119.914 98.651 1.00 53.31 49 GLN C O 1
ATOM 3597 N N . GLN C 3 50 ? 153.608 121.827 98.894 1.00 46.38 50 GLN C N 1
ATOM 3598 C CA . GLN C 3 50 ? 152.495 121.175 99.571 1.00 46.38 50 GLN C CA 1
ATOM 3599 C C . GLN C 3 50 ? 151.567 120.429 98.624 1.00 46.38 50 GLN C C 1
ATOM 3600 O O . GLN C 3 50 ? 150.671 119.723 99.097 1.00 46.38 50 GLN C O 1
ATOM 3606 N N . GLY C 3 51 ? 151.757 120.558 97.314 1.00 45.35 51 GLY C N 1
ATOM 3607 C CA . GLY C 3 51 ? 150.886 119.866 96.381 1.00 45.35 51 GLY C CA 1
ATOM 3608 C C . GLY C 3 51 ? 149.465 120.389 96.460 1.00 45.35 51 GLY C C 1
ATOM 3609 O O . GLY C 3 51 ? 149.224 121.596 96.564 1.00 45.35 51 GLY C O 1
ATOM 3610 N N . ASN C 3 52 ? 148.504 119.467 96.413 1.00 41.85 52 ASN C N 1
ATOM 3611 C CA . ASN C 3 52 ? 147.098 119.842 96.455 1.00 41.85 52 ASN C CA 1
ATOM 3612 C C . ASN C 3 52 ? 146.594 120.106 97.865 1.00 41.85 52 ASN C C 1
ATOM 3613 O O . ASN C 3 52 ? 145.438 120.509 98.023 1.00 41.85 52 ASN C O 1
ATOM 3618 N N . SER C 3 53 ? 147.417 119.885 98.889 1.00 40.79 53 SER C N 1
ATOM 3619 C CA . SER C 3 53 ? 147.033 120.290 100.235 1.00 40.79 53 SER C CA 1
ATOM 3620 C C . SER C 3 53 ? 146.992 121.801 100.379 1.00 40.79 53 SER C C 1
ATOM 3621 O O . SER C 3 53 ? 146.432 122.304 101.357 1.00 40.79 53 SER C O 1
ATOM 3624 N N . TYR C 3 54 ? 147.576 122.531 99.428 1.00 42.46 54 TYR C N 1
ATOM 3625 C CA . TYR C 3 54 ? 147.575 123.986 99.456 1.00 42.46 54 TYR C CA 1
ATOM 3626 C C . TYR C 3 54 ? 146.213 124.580 99.138 1.00 42.46 54 TYR C C 1
ATOM 3627 O O . TYR C 3 54 ? 146.006 125.768 99.396 1.00 42.46 54 TYR C O 1
ATOM 3636 N N . ARG C 3 55 ? 145.284 123.792 98.598 1.00 38.46 55 ARG C N 1
ATOM 3637 C CA . ARG C 3 55 ? 143.967 124.295 98.230 1.00 38.46 55 ARG C CA 1
ATOM 3638 C C . ARG C 3 55 ? 143.131 124.699 99.430 1.00 38.46 55 ARG C C 1
ATOM 3639 O O . ARG C 3 55 ? 141.997 125.148 99.246 1.00 38.46 55 ARG C O 1
ATOM 3647 N N . ILE C 3 56 ? 143.654 124.550 100.649 1.00 36.16 56 ILE C N 1
ATOM 3648 C CA . ILE C 3 56 ? 142.939 125.006 101.836 1.00 36.16 56 ILE C CA 1
ATOM 3649 C C . ILE C 3 56 ? 143.145 126.490 102.095 1.00 36.16 56 ILE C C 1
ATOM 3650 O O . ILE C 3 56 ? 142.556 127.031 103.037 1.00 36.16 56 ILE C O 1
ATOM 3655 N N . ILE C 3 57 ? 143.950 127.177 101.278 1.00 36.97 57 ILE C N 1
ATOM 3656 C CA . ILE C 3 57 ? 144.039 128.631 101.392 1.00 36.97 57 ILE C CA 1
ATOM 3657 C C . ILE C 3 57 ? 142.660 129.249 101.235 1.00 36.97 57 ILE C C 1
ATOM 3658 O O . ILE C 3 57 ? 142.213 130.036 102.075 1.00 36.97 57 ILE C O 1
ATOM 3663 N N . TYR C 3 58 ? 141.945 128.853 100.178 1.00 37.20 58 TYR C N 1
ATOM 3664 C CA . TYR C 3 58 ? 140.669 129.464 99.840 1.00 37.20 58 TYR C CA 1
ATOM 3665 C C . TYR C 3 58 ? 139.632 129.221 100.916 1.00 37.20 58 TYR C C 1
ATOM 3666 O O . TYR C 3 58 ? 138.589 129.882 100.930 1.00 37.20 58 TYR C O 1
ATOM 3675 N N . LEU C 3 59 ? 139.899 128.279 101.808 1.00 34.55 59 LEU C N 1
ATOM 3676 C CA . LEU C 3 59 ? 138.941 127.814 102.791 1.00 34.55 59 LEU C CA 1
ATOM 3677 C C . LEU C 3 59 ? 139.376 128.072 104.224 1.00 34.55 59 LEU C C 1
ATOM 3678 O O . LEU C 3 59 ? 138.522 128.236 105.095 1.00 34.55 59 LEU C O 1
ATOM 3683 N N . HIS C 3 60 ? 140.681 128.126 104.485 1.00 33.75 60 HIS C N 1
ATOM 3684 C CA . HIS C 3 60 ? 141.220 128.431 105.805 1.00 33.75 60 HIS C CA 1
ATOM 3685 C C . HIS C 3 60 ? 141.591 129.896 105.973 1.00 33.75 60 HIS C C 1
ATOM 3686 O O . HIS C 3 60 ? 141.353 130.467 107.041 1.00 33.75 60 HIS C O 1
ATOM 3693 N N . VAL C 3 61 ? 142.184 130.515 104.949 1.00 32.84 61 VAL C N 1
ATOM 3694 C CA . VAL C 3 61 ? 142.589 131.916 105.067 1.00 32.84 61 VAL C CA 1
ATOM 3695 C C . VAL C 3 61 ? 141.404 132.854 105.256 1.00 32.84 61 VAL C C 1
ATOM 3696 O O . VAL C 3 61 ? 141.481 133.738 106.127 1.00 32.84 61 VAL C O 1
ATOM 3700 N N . PRO C 3 62 ? 140.309 132.757 104.486 1.00 30.84 62 PRO C N 1
ATOM 3701 C CA . PRO C 3 62 ? 139.189 133.684 104.722 1.00 30.84 62 PRO C CA 1
ATOM 3702 C C . PRO C 3 62 ? 138.620 133.610 106.125 1.00 30.84 62 PRO C C 1
ATOM 3703 O O . PRO C 3 62 ? 138.280 134.648 106.703 1.00 30.84 62 PRO C O 1
ATOM 3707 N N . ALA C 3 63 ? 138.512 132.411 106.696 1.00 30.36 63 ALA C N 1
ATOM 3708 C CA . ALA C 3 63 ? 138.001 132.286 108.056 1.00 30.36 63 ALA C CA 1
ATOM 3709 C C . ALA C 3 63 ? 138.945 132.931 109.059 1.00 30.36 63 ALA C C 1
ATOM 3710 O O . ALA C 3 63 ? 138.501 133.620 109.984 1.00 30.36 63 ALA C O 1
ATOM 3712 N N . ALA C 3 64 ? 140.252 132.718 108.889 1.00 30.71 64 ALA C N 1
ATOM 3713 C CA . ALA C 3 64 ? 141.230 133.323 109.786 1.00 30.71 64 ALA C CA 1
ATOM 3714 C C . ALA C 3 64 ? 141.200 134.841 109.694 1.00 30.71 64 ALA C C 1
ATOM 3715 O O . ALA C 3 64 ? 141.313 135.535 110.710 1.00 30.71 64 ALA C O 1
ATOM 3717 N N . ILE C 3 65 ? 141.060 135.376 108.481 1.00 29.38 65 ILE C N 1
ATOM 3718 C CA . ILE C 3 65 ? 140.983 136.822 108.303 1.00 29.38 65 ILE C CA 1
ATOM 3719 C C . ILE C 3 65 ? 139.724 137.373 108.956 1.00 29.38 65 ILE C C 1
ATOM 3720 O O . ILE C 3 65 ? 139.763 138.368 109.693 1.00 29.38 65 ILE C O 1
ATOM 3725 N N . TRP C 3 66 ? 138.586 136.733 108.709 1.00 30.18 66 TRP C N 1
ATOM 3726 C CA . TRP C 3 66 ? 137.335 137.327 109.141 1.00 30.18 66 TRP C CA 1
ATOM 3727 C C . TRP C 3 66 ? 137.003 137.037 110.593 1.00 30.18 66 TRP C C 1
ATOM 3728 O O . TRP C 3 66 ? 136.125 137.699 111.138 1.00 30.18 66 TRP C O 1
ATOM 3739 N N . SER C 3 67 ? 137.712 136.125 111.254 1.00 30.00 67 SER C N 1
ATOM 3740 C CA . SER C 3 67 ? 137.610 136.049 112.707 1.00 30.00 67 SER C CA 1
ATOM 3741 C C . SER C 3 67 ? 138.151 137.322 113.351 1.00 30.00 67 SER C C 1
ATOM 3742 O O . SER C 3 67 ? 137.491 137.942 114.199 1.00 30.00 67 SER C O 1
ATOM 3745 N N . MET C 3 68 ? 139.350 137.740 112.934 1.00 31.99 68 MET C N 1
ATOM 3746 C CA . MET C 3 68 ? 139.899 139.017 113.375 1.00 31.99 68 MET C CA 1
ATOM 3747 C C . MET C 3 68 ? 139.009 140.174 112.949 1.00 31.99 68 MET C C 1
ATOM 3748 O O . MET C 3 68 ? 138.780 141.110 113.723 1.00 31.99 68 MET C O 1
ATOM 3753 N N . GLY C 3 69 ? 138.507 140.131 111.714 1.00 29.79 69 GLY C N 1
ATOM 3754 C CA . GLY C 3 69 ? 137.630 141.195 111.248 1.00 29.79 69 GLY C CA 1
ATOM 3755 C C . GLY C 3 69 ? 136.361 141.317 112.070 1.00 29.79 69 GLY C C 1
ATOM 3756 O O . GLY C 3 69 ? 135.923 142.423 112.391 1.00 29.79 69 GLY C O 1
ATOM 3757 N N . ILE C 3 70 ? 135.752 140.184 112.419 1.00 29.54 70 ILE C N 1
ATOM 3758 C CA . ILE C 3 70 ? 134.523 140.201 113.199 1.00 29.54 70 ILE C CA 1
ATOM 3759 C C . ILE C 3 70 ? 134.796 140.678 114.616 1.00 29.54 70 ILE C C 1
ATOM 3760 O O . ILE C 3 70 ? 133.985 141.399 115.201 1.00 29.54 70 ILE C O 1
ATOM 3765 N N . TYR C 3 71 ? 135.939 140.298 115.195 1.00 29.77 71 TYR C N 1
ATOM 3766 C CA . TYR C 3 71 ? 136.256 140.826 116.521 1.00 29.77 71 TYR C CA 1
ATOM 3767 C C . TYR C 3 71 ? 136.492 142.332 116.480 1.00 29.77 71 TYR C C 1
ATOM 3768 O O . TYR C 3 71 ? 136.094 143.051 117.402 1.00 29.77 71 TYR C O 1
ATOM 3777 N N . ALA C 3 72 ? 137.140 142.831 115.425 1.00 30.15 72 ALA C N 1
ATOM 3778 C CA . ALA C 3 72 ? 137.321 144.274 115.292 1.00 30.15 72 ALA C CA 1
ATOM 3779 C C . ALA C 3 72 ? 135.984 144.987 115.127 1.00 30.15 72 ALA C C 1
ATOM 3780 O O . ALA C 3 72 ? 135.765 146.059 115.706 1.00 30.15 72 ALA C O 1
ATOM 3782 N N . SER C 3 73 ? 135.078 144.410 114.336 1.00 29.40 73 SER C N 1
ATOM 3783 C CA . SER C 3 73 ? 133.747 144.988 114.183 1.00 29.40 73 SER C CA 1
ATOM 3784 C C . SER C 3 73 ? 132.987 144.974 115.502 1.00 29.40 73 SER C C 1
ATOM 3785 O O . SER C 3 73 ? 132.262 145.923 115.820 1.00 29.40 73 SER C O 1
ATOM 3788 N N . MET C 3 74 ? 133.130 143.898 116.276 1.00 30.62 74 MET C N 1
ATOM 3789 C CA . MET C 3 74 ? 132.510 143.829 117.594 1.00 30.62 74 MET C CA 1
ATOM 3790 C C . MET C 3 74 ? 133.067 144.899 118.517 1.00 30.62 74 MET C C 1
ATOM 3791 O O . MET C 3 74 ? 132.327 145.499 119.301 1.00 30.62 74 MET C O 1
ATOM 3796 N N . ALA C 3 75 ? 134.378 145.137 118.452 1.00 30.54 75 ALA C N 1
ATOM 3797 C CA . ALA C 3 75 ? 134.980 146.197 119.253 1.00 30.54 75 ALA C CA 1
ATOM 3798 C C . ALA C 3 75 ? 134.432 147.560 118.860 1.00 30.54 75 ALA C C 1
ATOM 3799 O O . ALA C 3 75 ? 134.136 148.392 119.725 1.00 30.54 75 ALA C O 1
ATOM 3801 N N . VAL C 3 76 ? 134.291 147.807 117.558 1.00 30.86 76 VAL C N 1
ATOM 3802 C CA . VAL C 3 76 ? 133.735 149.079 117.100 1.00 30.86 76 VAL C CA 1
ATOM 3803 C C . VAL C 3 76 ? 132.296 149.238 117.579 1.00 30.86 76 VAL C C 1
ATOM 3804 O O . VAL C 3 76 ? 131.893 150.313 118.043 1.00 30.86 76 VAL C O 1
ATOM 3808 N N . ALA C 3 77 ? 131.500 148.172 117.478 1.00 32.23 77 ALA C N 1
ATOM 3809 C CA . ALA C 3 77 ? 130.111 148.233 117.921 1.00 32.23 77 ALA C CA 1
ATOM 3810 C C . ALA C 3 77 ? 130.016 148.462 119.423 1.00 32.23 77 ALA C C 1
ATOM 3811 O O . ALA C 3 77 ? 129.165 149.226 119.888 1.00 32.23 77 ALA C O 1
ATOM 3813 N N . ALA C 3 78 ? 130.877 147.801 120.200 1.00 32.96 78 ALA C N 1
ATOM 3814 C CA . ALA C 3 78 ? 130.884 147.998 121.644 1.00 32.96 78 ALA C CA 1
ATOM 3815 C C . ALA C 3 78 ? 131.290 149.420 122.004 1.00 32.96 78 ALA C C 1
ATOM 3816 O O . ALA C 3 78 ? 130.734 150.016 122.933 1.00 32.96 78 ALA C O 1
ATOM 3818 N N . PHE C 3 79 ? 132.267 149.977 121.286 1.00 33.78 79 PHE C N 1
ATOM 3819 C CA . PHE C 3 79 ? 132.653 151.363 121.516 1.00 33.78 79 PHE C CA 1
ATOM 3820 C C . PHE C 3 79 ? 131.504 152.312 121.209 1.00 33.78 79 PHE C C 1
ATOM 3821 O O . PHE C 3 79 ? 131.257 153.262 121.959 1.00 33.78 79 PHE C O 1
ATOM 3829 N N . ILE C 3 80 ? 130.792 152.073 120.108 1.00 35.29 80 ILE C N 1
ATOM 3830 C CA . ILE C 3 80 ? 129.678 152.944 119.745 1.00 35.29 80 ILE C CA 1
ATOM 3831 C C . ILE C 3 80 ? 128.553 152.831 120.767 1.00 35.29 80 ILE C C 1
ATOM 3832 O O . ILE C 3 80 ? 127.921 153.830 121.129 1.00 35.29 80 ILE C O 1
ATOM 3837 N N . GLY C 3 81 ? 128.285 151.621 121.251 1.00 36.01 81 GLY C N 1
ATOM 3838 C CA . GLY C 3 81 ? 127.231 151.418 122.224 1.00 36.01 81 GLY C CA 1
ATOM 3839 C C . GLY C 3 81 ? 127.578 151.786 123.647 1.00 36.01 81 GLY C C 1
ATOM 3840 O O . GLY C 3 81 ? 126.675 151.878 124.483 1.00 36.01 81 GLY C O 1
ATOM 3841 N N . LEU C 3 82 ? 128.859 151.994 123.949 1.00 37.07 82 LEU C N 1
ATOM 3842 C CA . LEU C 3 82 ? 129.237 152.407 125.295 1.00 37.07 82 LEU C CA 1
ATOM 3843 C C . LEU C 3 82 ? 129.129 153.918 125.460 1.00 37.07 82 LEU C C 1
ATOM 3844 O O . LEU C 3 82 ? 128.424 154.406 126.347 1.00 37.07 82 LEU C O 1
ATOM 3849 N N . VAL C 3 83 ? 129.832 154.673 124.617 1.00 37.83 83 VAL C N 1
ATOM 3850 C CA . VAL C 3 83 ? 129.880 156.121 124.784 1.00 37.83 83 VAL C CA 1
ATOM 3851 C C . VAL C 3 83 ? 128.547 156.771 124.422 1.00 37.83 83 VAL C C 1
ATOM 3852 O O . VAL C 3 83 ? 128.115 157.721 125.084 1.00 37.83 83 VAL C O 1
ATOM 3856 N N . TRP C 3 84 ? 127.868 156.284 123.384 1.00 38.49 84 TRP C N 1
ATOM 3857 C CA . TRP C 3 84 ? 126.627 156.906 122.937 1.00 38.49 84 TRP C CA 1
ATOM 3858 C C . TRP C 3 84 ? 125.372 156.245 123.493 1.00 38.49 84 TRP C C 1
ATOM 3859 O O . TRP C 3 84 ? 124.268 156.667 123.137 1.00 38.49 84 TRP C O 1
ATOM 3870 N N . GLN C 3 85 ? 125.507 155.235 124.352 1.00 40.48 85 GLN C N 1
ATOM 3871 C CA . GLN C 3 85 ? 124.374 154.556 124.986 1.00 40.48 85 GLN C CA 1
ATOM 3872 C C . GLN C 3 85 ? 123.362 154.069 123.943 1.00 40.48 85 GLN C C 1
ATOM 3873 O O . GLN C 3 85 ? 122.208 154.493 123.906 1.00 40.48 85 GLN C O 1
ATOM 3879 N N . MET C 3 86 ? 123.827 153.161 123.092 1.00 41.12 86 MET C N 1
ATOM 3880 C CA . MET C 3 86 ? 123.010 152.598 122.025 1.00 41.12 86 MET C CA 1
ATOM 3881 C C . MET C 3 86 ? 122.750 151.124 122.298 1.00 41.12 86 MET C C 1
ATOM 3882 O O . MET C 3 86 ? 123.686 150.361 122.552 1.00 41.12 86 MET C O 1
ATOM 3887 N N . LYS C 3 87 ? 121.474 150.732 122.250 1.00 40.74 87 LYS C N 1
ATOM 3888 C CA . LYS C 3 87 ? 121.114 149.340 122.502 1.00 40.74 87 LYS C CA 1
ATOM 3889 C C . LYS C 3 87 ? 121.474 148.447 121.323 1.00 40.74 87 LYS C C 1
ATOM 3890 O O . LYS C 3 87 ? 121.943 147.320 121.514 1.00 40.74 87 LYS C O 1
ATOM 3896 N N . MET C 3 88 ? 121.246 148.923 120.097 1.00 40.59 88 MET C N 1
ATOM 3897 C CA . MET C 3 88 ? 121.502 148.089 118.928 1.00 40.59 88 MET C CA 1
ATOM 3898 C C . MET C 3 88 ? 122.988 147.855 118.710 1.00 40.59 88 MET C C 1
ATOM 3899 O O . MET C 3 88 ? 123.377 146.788 118.222 1.00 40.59 88 MET C O 1
ATOM 3904 N N . ALA C 3 89 ? 123.830 148.831 119.045 1.00 36.71 89 ALA C N 1
ATOM 3905 C CA . ALA C 3 89 ? 125.267 148.607 118.966 1.00 36.71 89 ALA C CA 1
ATOM 3906 C C . ALA C 3 89 ? 125.700 147.522 119.942 1.00 36.71 89 ALA C C 1
ATOM 3907 O O . ALA C 3 89 ? 126.563 146.697 119.625 1.00 36.71 89 ALA C O 1
ATOM 3909 N N . ASN C 3 90 ? 125.111 147.509 121.139 1.00 36.70 90 ASN C N 1
ATOM 3910 C CA . ASN C 3 90 ? 125.379 146.435 122.086 1.00 36.70 90 ASN C CA 1
ATOM 3911 C C . ASN C 3 90 ? 124.754 145.124 121.634 1.00 36.70 90 ASN C C 1
ATOM 3912 O O . ASN C 3 90 ? 125.281 144.048 121.936 1.00 36.70 90 ASN C O 1
ATOM 3917 N N . LEU C 3 91 ? 123.626 145.193 120.926 1.00 36.92 91 LEU C N 1
ATOM 3918 C CA . LEU C 3 91 ? 122.992 143.984 120.415 1.00 36.92 91 LEU C CA 1
ATOM 3919 C C . LEU C 3 91 ? 123.749 143.416 119.224 1.00 36.92 91 LEU C C 1
ATOM 3920 O O . LEU C 3 91 ? 123.692 142.208 118.975 1.00 36.92 91 LEU C O 1
ATOM 3925 N N . ALA C 3 92 ? 124.454 144.267 118.475 1.00 34.68 92 ALA C N 1
ATOM 3926 C CA . ALA C 3 92 ? 125.230 143.786 117.340 1.00 34.68 92 ALA C CA 1
ATOM 3927 C C . ALA C 3 92 ? 126.424 142.957 117.787 1.00 34.68 92 ALA C C 1
ATOM 3928 O O . ALA C 3 92 ? 126.883 142.086 117.043 1.00 34.68 92 ALA C O 1
ATOM 3930 N N . VAL C 3 93 ? 126.944 143.216 118.987 1.00 33.43 93 VAL C N 1
ATOM 3931 C CA . VAL C 3 93 ? 128.040 142.409 119.517 1.00 33.43 93 VAL C CA 1
ATOM 3932 C C . VAL C 3 93 ? 127.584 140.969 119.713 1.00 33.43 93 VAL C C 1
ATOM 3933 O O . VAL C 3 93 ? 128.285 140.018 119.345 1.00 33.43 93 VAL C O 1
ATOM 3937 N N . ALA C 3 94 ? 126.396 140.790 120.294 1.00 33.26 94 ALA C N 1
ATOM 3938 C CA . ALA C 3 94 ? 125.868 139.450 120.512 1.00 33.26 94 ALA C CA 1
ATOM 3939 C C . ALA C 3 94 ? 125.494 138.771 119.204 1.00 33.26 94 ALA C C 1
ATOM 3940 O O . ALA C 3 94 ? 125.536 137.540 119.114 1.00 33.26 94 ALA C O 1
ATOM 3942 N N . ALA C 3 95 ? 125.114 139.547 118.189 1.00 33.32 95 ALA C N 1
ATOM 3943 C CA . ALA C 3 95 ? 124.791 138.961 116.895 1.00 33.32 95 ALA C CA 1
ATOM 3944 C C . ALA C 3 95 ? 126.040 138.502 116.160 1.00 33.32 95 ALA C C 1
ATOM 3945 O O . ALA C 3 95 ? 125.977 137.559 115.365 1.00 33.32 95 ALA C O 1
ATOM 3947 N N . MET C 3 96 ? 127.177 139.149 116.405 1.00 32.04 96 MET C N 1
ATOM 3948 C CA . MET C 3 96 ? 128.414 138.812 115.718 1.00 32.04 96 MET C CA 1
ATOM 3949 C C . MET C 3 96 ? 129.271 137.809 116.472 1.00 32.04 96 MET C C 1
ATOM 3950 O O . MET C 3 96 ? 130.123 137.163 115.853 1.00 32.04 96 MET C O 1
ATOM 3955 N N . ALA C 3 97 ? 129.084 137.673 117.783 1.00 31.43 97 ALA C N 1
ATOM 3956 C CA . ALA C 3 97 ? 129.972 136.815 118.566 1.00 31.43 97 ALA C CA 1
ATOM 3957 C C . ALA C 3 97 ? 129.943 135.353 118.132 1.00 31.43 97 ALA C C 1
ATOM 3958 O O . ALA C 3 97 ? 131.027 134.769 117.954 1.00 31.43 97 ALA C O 1
ATOM 3960 N N . PRO C 3 98 ? 128.785 134.696 117.964 1.00 32.23 98 PRO C N 1
ATOM 3961 C CA . PRO C 3 98 ? 128.821 133.297 117.505 1.00 32.23 98 PRO C CA 1
ATOM 3962 C C . PRO C 3 98 ? 129.444 133.121 116.133 1.00 32.23 98 PRO C C 1
ATOM 3963 O O . PRO C 3 98 ? 130.120 132.115 115.893 1.00 32.23 98 PRO C O 1
ATOM 3967 N N . ILE C 3 99 ? 129.239 134.073 115.222 1.00 31.05 99 ILE C N 1
ATOM 3968 C CA . ILE C 3 99 ? 129.824 133.964 113.889 1.00 31.05 99 ILE C CA 1
ATOM 3969 C C . ILE C 3 99 ? 131.341 134.038 113.963 1.00 31.05 99 ILE C C 1
ATOM 3970 O O . ILE C 3 99 ? 132.047 133.266 113.304 1.00 31.05 99 ILE C O 1
ATOM 3975 N N . GLY C 3 100 ? 131.867 134.968 114.759 1.00 29.94 100 GLY C N 1
ATOM 3976 C CA . GLY C 3 100 ? 133.306 135.048 114.929 1.00 29.94 100 GLY C CA 1
ATOM 3977 C C . GLY C 3 100 ? 133.877 133.824 115.613 1.00 29.94 100 GLY C C 1
ATOM 3978 O O . GLY C 3 100 ? 134.971 133.368 115.277 1.00 29.94 100 GLY C O 1
ATOM 3979 N N . ALA C 3 101 ? 133.149 133.279 116.590 1.00 30.17 101 ALA C N 1
ATOM 3980 C CA . ALA C 3 101 ? 133.599 132.055 117.243 1.00 30.17 101 ALA C CA 1
ATOM 3981 C C . ALA C 3 101 ? 133.652 130.897 116.256 1.00 30.17 101 ALA C C 1
ATOM 3982 O O . ALA C 3 101 ? 134.600 130.103 116.264 1.00 30.17 101 ALA C O 1
ATOM 3984 N N . VAL C 3 102 ? 132.645 130.794 115.389 1.00 30.59 102 VAL C N 1
ATOM 3985 C CA . VAL C 3 102 ? 132.632 129.745 114.377 1.00 30.59 102 VAL C CA 1
ATOM 3986 C C . VAL C 3 102 ? 133.777 129.937 113.393 1.00 30.59 102 VAL C C 1
ATOM 3987 O O . VAL C 3 102 ? 134.409 128.968 112.962 1.00 30.59 102 VAL C O 1
ATOM 3991 N N . PHE C 3 103 ? 134.069 131.185 113.024 1.00 30.36 103 PHE C N 1
ATOM 3992 C CA . PHE C 3 103 ? 135.179 131.438 112.110 1.00 30.36 103 PHE C CA 1
ATOM 3993 C C . PHE C 3 103 ? 136.519 131.090 112.748 1.00 30.36 103 PHE C C 1
ATOM 3994 O O . PHE C 3 103 ? 137.401 130.537 112.082 1.00 30.36 103 PHE C O 1
ATOM 4002 N N . THR C 3 104 ? 136.697 131.410 114.033 1.00 30.60 104 THR C N 1
ATOM 4003 C CA . THR C 3 104 ? 137.911 131.005 114.737 1.00 30.60 104 THR C CA 1
ATOM 4004 C C . THR C 3 104 ? 138.036 129.491 114.783 1.00 30.60 104 THR C C 1
ATOM 4005 O O . THR C 3 104 ? 139.124 128.943 114.569 1.00 30.60 104 THR C O 1
ATOM 4009 N N . PHE C 3 105 ? 136.933 128.798 115.070 1.00 31.43 105 PHE C N 1
ATOM 4010 C CA . PHE C 3 105 ? 136.958 127.340 115.096 1.00 31.43 105 PHE C CA 1
ATOM 4011 C C . PHE C 3 105 ? 137.316 126.775 113.729 1.00 31.43 105 PHE C C 1
ATOM 4012 O O . PHE C 3 105 ? 138.097 125.822 113.628 1.00 31.43 105 PHE C O 1
ATOM 4020 N N . ILE C 3 106 ? 136.754 127.350 112.667 1.00 30.60 106 ILE C N 1
ATOM 4021 C CA . ILE C 3 106 ? 137.034 126.873 111.317 1.00 30.60 106 ILE C CA 1
ATOM 4022 C C . ILE C 3 106 ? 138.499 127.091 110.971 1.00 30.60 106 ILE C C 1
ATOM 4023 O O . ILE C 3 106 ? 139.150 126.214 110.395 1.00 30.60 106 ILE C O 1
ATOM 4028 N N . ALA C 3 107 ? 139.043 128.258 111.319 1.00 31.06 107 ALA C N 1
ATOM 4029 C CA . ALA C 3 107 ? 140.457 128.515 111.067 1.00 31.06 107 ALA C CA 1
ATOM 4030 C C . ALA C 3 107 ? 141.338 127.539 111.834 1.00 31.06 107 ALA C C 1
ATOM 4031 O O . ALA C 3 107 ? 142.323 127.021 111.294 1.00 31.06 107 ALA C O 1
ATOM 4033 N N . LEU C 3 108 ? 140.990 127.267 113.095 1.00 30.50 108 LEU C N 1
ATOM 4034 C CA . LEU C 3 108 ? 141.774 126.338 113.901 1.00 30.50 108 LEU C CA 1
ATOM 4035 C C . LEU C 3 108 ? 141.747 124.932 113.319 1.00 30.50 108 LEU C C 1
ATOM 4036 O O . LEU C 3 108 ? 142.788 124.272 113.227 1.00 30.50 108 LEU C O 1
ATOM 4041 N N . VAL C 3 109 ? 140.568 124.453 112.922 1.00 31.11 109 VAL C N 1
ATOM 4042 C CA . VAL C 3 109 ? 140.459 123.077 112.452 1.00 31.11 109 VAL C CA 1
ATOM 4043 C C . VAL C 3 109 ? 140.930 122.913 111.017 1.00 31.11 109 VAL C C 1
ATOM 4044 O O . VAL C 3 109 ? 141.256 121.794 110.608 1.00 31.11 109 VAL C O 1
ATOM 4048 N N . THR C 3 110 ? 140.971 123.988 110.236 1.00 32.40 110 THR C N 1
ATOM 4049 C CA . THR C 3 110 ? 141.483 123.907 108.880 1.00 32.40 110 THR C CA 1
ATOM 4050 C C . THR C 3 110 ? 142.981 124.134 108.810 1.00 32.40 110 THR C C 1
ATOM 4051 O O . THR C 3 110 ? 143.615 123.691 107.849 1.00 32.40 110 THR C O 1
ATOM 4055 N N . GLY C 3 111 ? 143.556 124.825 109.797 1.00 33.99 111 GLY C N 1
ATOM 4056 C CA . GLY C 3 111 ? 145.001 124.901 109.882 1.00 33.99 111 GLY C CA 1
ATOM 4057 C C . GLY C 3 111 ? 145.624 123.659 110.473 1.00 33.99 111 GLY C C 1
ATOM 4058 O O . GLY C 3 111 ? 146.732 123.278 110.085 1.00 33.99 111 GLY C O 1
ATOM 4059 N N . SER C 3 112 ? 144.935 123.012 111.416 1.00 34.31 112 SER C N 1
ATOM 4060 C CA . SER C 3 112 ? 145.440 121.761 111.970 1.00 34.31 112 SER C CA 1
ATOM 4061 C C . SER C 3 112 ? 145.374 120.640 110.943 1.00 34.31 112 SER C C 1
ATOM 4062 O O . SER C 3 112 ? 146.277 119.800 110.874 1.00 34.31 112 SER C O 1
ATOM 4065 N N . ALA C 3 113 ? 144.306 120.604 110.144 1.00 35.08 113 ALA C N 1
ATOM 4066 C CA . ALA C 3 113 ? 144.203 119.625 109.071 1.00 35.08 113 ALA C CA 1
ATOM 4067 C C . ALA C 3 113 ? 145.164 119.911 107.930 1.00 35.08 113 ALA C C 1
ATOM 4068 O O . ALA C 3 113 ? 145.433 119.013 107.127 1.00 35.08 113 ALA C O 1
ATOM 4070 N N . TRP C 3 114 ? 145.685 121.131 107.846 1.00 37.00 114 TRP C N 1
ATOM 4071 C CA . TRP C 3 114 ? 146.607 121.534 106.795 1.00 37.00 114 TRP C CA 1
ATOM 4072 C C . TRP C 3 114 ? 148.057 121.269 107.171 1.00 37.00 114 TRP C C 1
ATOM 4073 O O . TRP C 3 114 ? 148.831 120.776 106.345 1.00 37.00 114 TRP C O 1
ATOM 4084 N N . GLY C 3 115 ? 148.444 121.593 108.402 1.00 39.64 115 GLY C N 1
ATOM 4085 C CA . GLY C 3 115 ? 149.784 121.292 108.860 1.00 39.64 115 GLY C CA 1
ATOM 4086 C C . GLY C 3 115 ? 150.009 119.859 109.278 1.00 39.64 115 GLY C C 1
ATOM 4087 O O . GLY C 3 115 ? 151.160 119.463 109.479 1.00 39.64 115 GLY C O 1
ATOM 4088 N N . LYS C 3 116 ? 148.942 119.074 109.414 1.00 38.62 116 LYS C N 1
ATOM 4089 C CA . LYS C 3 116 ? 149.098 117.678 109.812 1.00 38.62 116 LYS C CA 1
ATOM 4090 C C . LYS C 3 116 ? 149.966 116.868 108.854 1.00 38.62 116 LYS C C 1
ATOM 4091 O O . LYS C 3 116 ? 150.809 116.097 109.343 1.00 38.62 116 LYS C O 1
ATOM 4097 N N . PRO C 3 117 ? 149.821 116.963 107.527 1.00 38.72 117 PRO C N 1
ATOM 4098 C CA . PRO C 3 117 ? 150.770 116.251 106.656 1.00 38.72 117 PRO C CA 1
ATOM 4099 C C . PRO C 3 117 ? 152.213 116.677 106.856 1.00 38.72 117 PRO C C 1
ATOM 4100 O O . PRO C 3 117 ? 153.116 115.838 106.747 1.00 38.72 117 PRO C O 1
ATOM 4104 N N . MET C 3 118 ? 152.460 117.954 107.150 1.00 44.21 118 MET C N 1
ATOM 4105 C CA . MET C 3 118 ? 153.829 118.427 107.328 1.00 44.21 118 MET C CA 1
ATOM 4106 C C . MET C 3 118 ? 154.338 118.147 108.737 1.00 44.21 118 MET C C 1
ATOM 4107 O O . MET C 3 118 ? 155.406 117.551 108.912 1.00 44.21 118 MET C O 1
ATOM 4112 N N . TRP C 3 119 ? 153.589 118.576 109.753 1.00 41.72 119 TRP C N 1
ATOM 4113 C CA . TRP C 3 119 ? 154.036 118.392 111.129 1.00 41.72 119 TRP C CA 1
ATOM 4114 C C . TRP C 3 119 ? 154.051 116.922 111.517 1.00 41.72 119 TRP C C 1
ATOM 4115 O O . TRP C 3 119 ? 154.931 116.481 112.264 1.00 41.72 119 TRP C O 1
ATOM 4126 N N . GLY C 3 120 ? 153.088 116.149 111.026 1.00 41.50 120 GLY C N 1
ATOM 4127 C CA . GLY C 3 120 ? 152.939 114.771 111.435 1.00 41.50 120 GLY C CA 1
ATOM 4128 C C . GLY C 3 120 ? 152.028 114.560 112.622 1.00 41.50 120 GLY C C 1
ATOM 4129 O O . GLY C 3 120 ? 151.803 113.408 113.012 1.00 41.50 120 GLY C O 1
ATOM 4130 N N . THR C 3 121 ? 151.504 115.631 113.212 1.00 39.92 121 THR C N 1
ATOM 4131 C CA . THR C 3 121 ? 150.540 115.534 114.295 1.00 39.92 121 THR C CA 1
ATOM 4132 C C . THR C 3 121 ? 149.433 116.550 114.057 1.00 39.92 121 THR C C 1
ATOM 4133 O O . THR C 3 121 ? 149.614 117.539 113.344 1.00 39.92 121 THR C O 1
ATOM 4137 N N . TRP C 3 122 ? 148.277 116.291 114.662 1.00 37.37 122 TRP C N 1
ATOM 4138 C CA . TRP C 3 122 ? 147.106 117.136 114.476 1.00 37.37 122 TRP C CA 1
ATOM 4139 C C . TRP C 3 122 ? 147.151 118.411 115.303 1.00 37.37 122 TRP C C 1
ATOM 4140 O O . TRP C 3 122 ? 146.259 119.252 115.156 1.00 37.37 122 TRP C O 1
ATOM 4151 N N . TRP C 3 123 ? 148.149 118.579 116.164 1.00 36.81 123 TRP C N 1
ATOM 4152 C CA . TRP C 3 123 ? 148.207 119.742 117.041 1.00 36.81 123 TRP C CA 1
ATOM 4153 C C . TRP C 3 123 ? 149.659 120.092 117.313 1.00 36.81 123 TRP C C 1
ATOM 4154 O O . TRP C 3 123 ? 150.419 119.254 117.804 1.00 36.81 123 TRP C O 1
ATOM 4165 N N . VAL C 3 124 ? 150.038 121.325 116.993 1.00 36.26 124 VAL C N 1
ATOM 4166 C CA . VAL C 3 124 ? 151.352 121.865 117.312 1.00 36.26 124 VAL C CA 1
ATOM 4167 C C . VAL C 3 124 ? 151.144 123.208 117.993 1.00 36.26 124 VAL C C 1
ATOM 4168 O O . VAL C 3 124 ? 150.375 124.042 117.504 1.00 36.26 124 VAL C O 1
ATOM 4172 N N . TRP C 3 125 ? 151.814 123.412 119.127 1.00 34.74 125 TRP C N 1
ATOM 4173 C CA . TRP C 3 125 ? 151.690 124.658 119.882 1.00 34.74 125 TRP C CA 1
ATOM 4174 C C . TRP C 3 125 ? 152.631 125.706 119.286 1.00 34.74 125 TRP C C 1
ATOM 4175 O O . TRP C 3 125 ? 153.708 126.003 119.807 1.00 34.74 125 TRP C O 1
ATOM 4186 N N . ASP C 3 126 ? 152.202 126.269 118.160 1.00 36.67 126 ASP C N 1
ATOM 4187 C CA . ASP C 3 126 ? 152.933 127.335 117.498 1.00 36.67 126 ASP C CA 1
ATOM 4188 C C . ASP C 3 126 ? 152.254 128.672 117.776 1.00 36.67 126 ASP C C 1
ATOM 4189 O O . ASP C 3 126 ? 151.277 128.761 118.522 1.00 36.67 126 ASP C O 1
ATOM 4194 N N . ALA C 3 127 ? 152.789 129.733 117.169 1.00 36.35 127 ALA C N 1
ATOM 4195 C CA . ALA C 3 127 ? 152.230 131.063 117.382 1.00 36.35 127 ALA C CA 1
ATOM 4196 C C . ALA C 3 127 ? 150.870 131.208 116.716 1.00 36.35 127 ALA C C 1
ATOM 4197 O O . ALA C 3 127 ? 149.978 131.874 117.254 1.00 36.35 127 ALA C O 1
ATOM 4199 N N . ARG C 3 128 ? 150.694 130.601 115.542 1.00 37.60 128 ARG C N 1
ATOM 4200 C CA . ARG C 3 128 ? 149.440 130.747 114.811 1.00 37.60 128 ARG C CA 1
ATOM 4201 C C . ARG C 3 128 ? 148.284 130.098 115.560 1.00 37.60 128 ARG C C 1
ATOM 4202 O O . ARG C 3 128 ? 147.239 130.722 115.770 1.00 37.60 128 ARG C O 1
ATOM 4210 N N . LEU C 3 129 ? 148.455 128.840 115.970 1.00 36.25 129 LEU C N 1
ATOM 4211 C CA . LEU C 3 129 ? 147.376 128.127 116.645 1.00 36.25 129 LEU C CA 1
ATOM 4212 C C . LEU C 3 129 ? 147.064 128.743 118.000 1.00 36.25 129 LEU C C 1
ATOM 4213 O O . LEU C 3 129 ? 145.896 128.833 118.392 1.00 36.25 129 LEU C O 1
ATOM 4218 N N . THR C 3 130 ? 148.094 129.162 118.736 1.00 33.60 130 THR C N 1
ATOM 4219 C CA . THR C 3 130 ? 147.867 129.730 120.059 1.00 33.60 130 THR C CA 1
ATOM 4220 C C . THR C 3 130 ? 147.123 131.057 119.979 1.00 33.60 130 THR C C 1
ATOM 4221 O O . THR C 3 130 ? 146.234 131.322 120.794 1.00 33.60 130 THR C O 1
ATOM 4225 N N . SER C 3 131 ? 147.471 131.906 119.009 1.00 33.09 131 SER C N 1
ATOM 4226 C CA . SER C 3 131 ? 146.797 133.194 118.882 1.00 33.09 131 SER C CA 1
ATOM 4227 C C . SER C 3 131 ? 145.322 133.017 118.543 1.00 33.09 131 SER C C 1
ATOM 4228 O O . SER C 3 131 ? 144.456 133.683 119.124 1.00 33.09 131 SER C O 1
ATOM 4231 N N . GLU C 3 132 ? 145.013 132.122 117.606 1.00 32.36 132 GLU C N 1
ATOM 4232 C CA . GLU C 3 132 ? 143.615 131.863 117.288 1.00 32.36 132 GLU C CA 1
ATOM 4233 C C . GLU C 3 132 ? 142.907 131.158 118.434 1.00 32.36 132 GLU C C 1
ATOM 4234 O O . GLU C 3 132 ? 141.705 131.360 118.632 1.00 32.36 132 GLU C O 1
ATOM 4240 N N . LEU C 3 133 ? 143.626 130.338 119.201 1.00 30.85 133 LEU C N 1
ATOM 4241 C CA . LEU C 3 133 ? 143.017 129.705 120.366 1.00 30.85 133 LEU C CA 1
ATOM 4242 C C . LEU C 3 133 ? 142.600 130.740 121.403 1.00 30.85 133 LEU C C 1
ATOM 4243 O O . LEU C 3 133 ? 141.502 130.659 121.961 1.00 30.85 133 LEU C O 1
ATOM 4248 N N . VAL C 3 134 ? 143.455 131.730 121.671 1.00 30.52 134 VAL C N 1
ATOM 4249 C CA . VAL C 3 134 ? 143.082 132.747 122.649 1.00 30.52 134 VAL C CA 1
ATOM 4250 C C . VAL C 3 134 ? 142.025 133.684 122.079 1.00 30.52 134 VAL C C 1
ATOM 4251 O O . VAL C 3 134 ? 141.195 134.218 122.824 1.00 30.52 134 VAL C O 1
ATOM 4255 N N . LEU C 3 135 ? 142.016 133.893 120.760 1.00 29.63 135 LEU C N 1
ATOM 4256 C CA . LEU C 3 135 ? 140.920 134.643 120.154 1.00 29.63 135 LEU C CA 1
ATOM 4257 C C . LEU C 3 135 ? 139.593 133.916 120.342 1.00 29.63 135 LEU C C 1
ATOM 4258 O O . LEU C 3 135 ? 138.572 134.537 120.660 1.00 29.63 135 LEU C O 1
ATOM 4263 N N . LEU C 3 136 ? 139.592 132.596 120.153 1.00 29.57 136 LEU C N 1
ATOM 4264 C CA . LEU C 3 136 ? 138.393 131.809 120.413 1.00 29.57 136 LEU C CA 1
ATOM 4265 C C . LEU C 3 136 ? 138.018 131.842 121.887 1.00 29.57 136 LEU C C 1
ATOM 4266 O O . LEU C 3 136 ? 136.832 131.824 122.226 1.00 29.57 136 LEU C O 1
ATOM 4271 N N . PHE C 3 137 ? 139.012 131.876 122.776 1.00 29.63 137 PHE C N 1
ATOM 4272 C CA . PHE C 3 137 ? 138.727 132.016 124.200 1.00 29.63 137 PHE C CA 1
ATOM 4273 C C . PHE C 3 137 ? 138.021 133.334 124.489 1.00 29.63 137 PHE C C 1
ATOM 4274 O O . PHE C 3 137 ? 137.063 133.376 125.267 1.00 29.63 137 PHE C O 1
ATOM 4282 N N . LEU C 3 138 ? 138.480 134.421 123.866 1.00 28.86 138 LEU C N 1
ATOM 4283 C CA . LEU C 3 138 ? 137.798 135.704 124.015 1.00 28.86 138 LEU C CA 1
ATOM 4284 C C . LEU C 3 138 ? 136.375 135.640 123.472 1.00 28.86 138 LEU C C 1
ATOM 4285 O O . LEU C 3 138 ? 135.437 136.159 124.092 1.00 28.86 138 LEU C O 1
ATOM 4290 N N . TYR C 3 139 ? 136.199 135.007 122.311 1.00 29.50 139 TYR C N 1
ATOM 4291 C CA . TYR C 3 139 ? 134.871 134.894 121.714 1.00 29.50 139 TYR C CA 1
ATOM 4292 C C . TYR C 3 139 ? 133.918 134.136 122.628 1.00 29.50 139 TYR C C 1
ATOM 4293 O O . TYR C 3 139 ? 132.785 134.571 122.866 1.00 29.50 139 TYR C O 1
ATOM 4302 N N . VAL C 3 140 ? 134.361 132.991 123.149 1.00 30.11 140 VAL C N 1
ATOM 4303 C CA . VAL C 3 140 ? 133.488 132.185 123.993 1.00 30.11 140 VAL C CA 1
ATOM 4304 C C . VAL C 3 140 ? 133.258 132.864 125.333 1.00 30.11 140 VAL C C 1
ATOM 4305 O O . VAL C 3 140 ? 132.192 132.706 125.933 1.00 30.11 140 VAL C O 1
ATOM 4309 N N . GLY C 3 141 ? 134.229 133.637 125.824 1.00 30.60 141 GLY C N 1
ATOM 4310 C CA . GLY C 3 141 ? 133.988 134.421 127.023 1.00 30.60 141 GLY C CA 1
ATOM 4311 C C . GLY C 3 141 ? 132.908 135.464 126.820 1.00 30.60 141 GLY C C 1
ATOM 4312 O O . GLY C 3 141 ? 132.037 135.643 127.674 1.00 30.60 141 GLY C O 1
ATOM 4313 N N . VAL C 3 142 ? 132.941 136.154 125.679 1.00 30.95 142 VAL C N 1
ATOM 4314 C CA . VAL C 3 142 ? 131.896 137.128 125.370 1.00 30.95 142 VAL C CA 1
ATOM 4315 C C . VAL C 3 142 ? 130.542 136.440 125.249 1.00 30.95 142 VAL C C 1
ATOM 4316 O O . VAL C 3 142 ? 129.529 136.926 125.770 1.00 30.95 142 VAL C O 1
ATOM 4320 N N . ILE C 3 143 ? 130.505 135.294 124.564 1.00 32.02 143 ILE C N 1
ATOM 4321 C CA . ILE C 3 143 ? 129.249 134.571 124.380 1.00 32.02 143 ILE C CA 1
ATOM 4322 C C . ILE C 3 143 ? 128.690 134.116 125.722 1.00 32.02 143 ILE C C 1
ATOM 4323 O O . ILE C 3 143 ? 127.487 134.234 125.982 1.00 32.02 143 ILE C O 1
ATOM 4328 N N . ALA C 3 144 ? 129.551 133.587 126.593 1.00 33.85 144 ALA C N 1
ATOM 4329 C CA . ALA C 3 144 ? 129.102 133.122 127.899 1.00 33.85 144 ALA C CA 1
ATOM 4330 C C . ALA C 3 144 ? 128.634 134.277 128.771 1.00 33.85 144 ALA C C 1
ATOM 4331 O O . ALA C 3 144 ? 127.649 134.143 129.504 1.00 33.85 144 ALA C O 1
ATOM 4333 N N . LEU C 3 145 ? 129.329 135.415 128.719 1.00 35.82 145 LEU C N 1
ATOM 4334 C CA . LEU C 3 145 ? 128.900 136.567 129.504 1.00 35.82 145 LEU C CA 1
ATOM 4335 C C . LEU C 3 145 ? 127.549 137.084 129.034 1.00 35.82 145 LEU C C 1
ATOM 4336 O O . LEU C 3 145 ? 126.702 137.456 129.854 1.00 35.82 145 LEU C O 1
ATOM 4341 N N . TRP C 3 146 ? 127.326 137.127 127.718 1.00 38.23 146 TRP C N 1
ATOM 4342 C CA . TRP C 3 146 ? 126.044 137.616 127.221 1.00 38.23 146 TRP C CA 1
ATOM 4343 C C . TRP C 3 146 ? 124.899 136.704 127.641 1.00 38.23 146 TRP C C 1
ATOM 4344 O O . TRP C 3 146 ? 123.813 137.181 127.985 1.00 38.23 146 TRP C O 1
ATOM 4355 N N . HIS C 3 147 ? 125.119 135.393 127.621 1.00 39.18 147 HIS C N 1
ATOM 4356 C CA . HIS C 3 147 ? 124.073 134.439 127.957 1.00 39.18 147 HIS C CA 1
ATOM 4357 C C . HIS C 3 147 ? 123.903 134.233 129.454 1.00 39.18 147 HIS C C 1
ATOM 4358 O O . HIS C 3 147 ? 122.940 133.582 129.865 1.00 39.18 147 HIS C O 1
ATOM 4365 N N . ALA C 3 148 ? 124.798 134.769 130.276 1.00 40.75 148 ALA C N 1
ATOM 4366 C CA . ALA C 3 148 ? 124.723 134.560 131.713 1.00 40.75 148 ALA C CA 1
ATOM 4367 C C . ALA C 3 148 ? 123.807 135.551 132.416 1.00 40.75 148 ALA C C 1
ATOM 4368 O O . ALA C 3 148 ? 123.558 135.394 133.615 1.00 40.75 148 ALA C O 1
ATOM 4370 N N . PHE C 3 149 ? 123.296 136.552 131.709 1.00 42.41 149 PHE C N 1
ATOM 4371 C CA . PHE C 3 149 ? 122.418 137.556 132.292 1.00 42.41 149 PHE C CA 1
ATOM 4372 C C . PHE C 3 149 ? 120.968 137.208 131.990 1.00 42.41 149 PHE C C 1
ATOM 4373 O O . PHE C 3 149 ? 120.601 137.015 130.826 1.00 42.41 149 PHE C O 1
ATOM 4381 N N . ASP C 3 150 ? 120.149 137.128 133.039 1.00 46.87 150 ASP C N 1
ATOM 4382 C CA . ASP C 3 150 ? 118.719 136.921 132.839 1.00 46.87 150 ASP C CA 1
ATOM 4383 C C . ASP C 3 150 ? 118.087 138.113 132.133 1.00 46.87 150 ASP C C 1
ATOM 4384 O O . ASP C 3 150 ? 117.237 137.941 131.251 1.00 46.87 150 ASP C O 1
ATOM 4389 N N . ASP C 3 151 ? 118.491 139.325 132.502 1.00 45.81 151 ASP C N 1
ATOM 4390 C CA . ASP C 3 151 ? 117.911 140.542 131.953 1.00 45.81 151 ASP C CA 1
ATOM 4391 C C . ASP C 3 151 ? 118.735 141.015 130.763 1.00 45.81 151 ASP C C 1
ATOM 4392 O O . ASP C 3 151 ? 119.933 141.280 130.897 1.00 45.81 151 ASP C O 1
ATOM 4397 N N . ARG C 3 152 ? 118.090 141.123 129.605 1.00 45.40 152 ARG C N 1
ATOM 4398 C CA . ARG C 3 152 ? 118.735 141.706 128.443 1.00 45.40 152 ARG C CA 1
ATOM 4399 C C . ARG C 3 152 ? 118.866 143.217 128.626 1.00 45.40 152 ARG C C 1
ATOM 4400 O O . ARG C 3 152 ? 118.338 143.805 129.574 1.00 45.40 152 ARG C O 1
ATOM 4408 N N . ARG C 3 153 ? 119.617 143.835 127.711 1.00 45.25 153 ARG C N 1
ATOM 4409 C CA . ARG C 3 153 ? 119.951 145.260 127.716 1.00 45.25 153 ARG C CA 1
ATOM 4410 C C . ARG C 3 153 ? 120.954 145.554 128.827 1.00 45.25 153 ARG C C 1
ATOM 4411 O O . ARG C 3 153 ? 121.543 146.638 128.873 1.00 45.25 153 ARG C O 1
ATOM 4419 N N . LEU C 3 154 ? 121.178 144.581 129.707 1.00 42.38 154 LEU C N 1
ATOM 4420 C CA . LEU C 3 154 ? 122.305 144.581 130.626 1.00 42.38 154 LEU C CA 1
ATOM 4421 C C . LEU C 3 154 ? 123.398 143.624 130.193 1.00 42.38 154 LEU C C 1
ATOM 4422 O O . LEU C 3 154 ? 124.569 143.868 130.483 1.00 42.38 154 LEU C O 1
ATOM 4427 N N . ALA C 3 155 ? 123.030 142.538 129.521 1.00 40.36 155 ALA C N 1
ATOM 4428 C CA . ALA C 3 155 ? 123.965 141.763 128.719 1.00 40.36 155 ALA C CA 1
ATOM 4429 C C . ALA C 3 155 ? 124.050 142.431 127.355 1.00 40.36 155 ALA C C 1
ATOM 4430 O O . ALA C 3 155 ? 123.062 142.479 126.616 1.00 40.36 155 ALA C O 1
ATOM 4432 N N . GLY C 3 156 ? 125.221 142.948 127.023 1.00 37.71 156 GLY C N 1
ATOM 4433 C CA . GLY C 3 156 ? 125.375 143.800 125.865 1.00 37.71 156 GLY C CA 1
ATOM 4434 C C . GLY C 3 156 ? 126.100 145.050 126.298 1.00 37.71 156 GLY C C 1
ATOM 4435 O O . GLY C 3 156 ? 126.946 145.581 125.574 1.00 37.71 156 GLY C O 1
ATOM 4436 N N . ARG C 3 157 ? 125.770 145.523 127.499 1.00 37.96 157 ARG C N 1
ATOM 4437 C CA . ARG C 3 157 ? 126.630 146.481 128.179 1.00 37.96 157 ARG C CA 1
ATOM 4438 C C . ARG C 3 157 ? 127.801 145.764 128.833 1.00 37.96 157 ARG C C 1
ATOM 4439 O O . ARG C 3 157 ? 128.958 146.165 128.671 1.00 37.96 157 ARG C O 1
ATOM 4447 N N . ALA C 3 158 ? 127.514 144.684 129.564 1.00 35.15 158 ALA C N 1
ATOM 4448 C CA . ALA C 3 158 ? 128.578 143.840 130.091 1.00 35.15 158 ALA C CA 1
ATOM 4449 C C . ALA C 3 158 ? 129.360 143.177 128.967 1.00 35.15 158 ALA C C 1
ATOM 4450 O O . ALA C 3 158 ? 130.594 143.113 129.010 1.00 35.15 158 ALA C O 1
ATOM 4452 N N . ALA C 3 159 ? 128.657 142.680 127.947 1.00 34.29 159 ALA C N 1
ATOM 4453 C CA . ALA C 3 159 ? 129.333 142.079 126.804 1.00 34.29 159 ALA C CA 1
ATOM 4454 C C . ALA C 3 159 ? 130.165 143.110 126.054 1.00 34.29 159 ALA C C 1
ATOM 4455 O O . ALA C 3 159 ? 131.277 142.812 125.607 1.00 34.29 159 ALA C O 1
ATOM 4457 N N . GLY C 3 160 ? 129.647 144.330 125.910 1.00 33.74 160 GLY C N 1
ATOM 4458 C CA . GLY C 3 160 ? 130.417 145.375 125.257 1.00 33.74 160 GLY C CA 1
ATOM 4459 C C . GLY C 3 160 ? 131.662 145.759 126.032 1.00 33.74 160 GLY C C 1
ATOM 4460 O O . GLY C 3 160 ? 132.728 145.973 125.450 1.00 33.74 160 GLY C O 1
ATOM 4461 N N . ILE C 3 161 ? 131.545 145.852 127.358 1.00 32.93 161 ILE C N 1
ATOM 4462 C CA . ILE C 3 161 ? 132.708 146.167 128.183 1.00 32.93 161 ILE C CA 1
ATOM 4463 C C . ILE C 3 161 ? 133.738 145.048 128.102 1.00 32.93 161 ILE C C 1
ATOM 4464 O O . ILE C 3 161 ? 134.946 145.302 128.018 1.00 32.93 161 ILE C O 1
ATOM 4469 N N . LEU C 3 162 ? 133.281 143.795 128.118 1.00 32.01 162 LEU C N 1
ATOM 4470 C CA . LEU C 3 162 ? 134.201 142.672 127.974 1.00 32.01 162 LEU C CA 1
ATOM 4471 C C . LEU C 3 162 ? 134.892 142.695 126.619 1.00 32.01 162 LEU C C 1
ATOM 4472 O O . LEU C 3 162 ? 136.087 142.395 126.519 1.00 32.01 162 LEU C O 1
ATOM 4477 N N . VAL C 3 163 ? 134.157 143.040 125.561 1.00 31.12 163 VAL C N 1
ATOM 4478 C CA . VAL C 3 163 ? 134.754 143.112 124.232 1.00 31.12 163 VAL C CA 1
ATOM 4479 C C . VAL C 3 163 ? 135.808 144.208 124.180 1.00 31.12 163 VAL C C 1
ATOM 4480 O O . VAL C 3 163 ? 136.875 144.032 123.583 1.00 31.12 163 VAL C O 1
ATOM 4484 N N . LEU C 3 164 ? 135.524 145.358 124.793 1.00 30.53 164 LEU C N 1
ATOM 4485 C CA . LEU C 3 164 ? 136.505 146.440 124.821 1.00 30.53 164 LEU C CA 1
ATOM 4486 C C . LEU C 3 164 ? 137.753 146.037 125.597 1.00 30.53 164 LEU C C 1
ATOM 4487 O O . LEU C 3 164 ? 138.882 146.322 125.173 1.00 30.53 164 LEU C O 1
ATOM 4492 N N . ILE C 3 165 ? 137.569 145.364 126.735 1.00 30.29 165 ILE C N 1
ATOM 4493 C CA . ILE C 3 165 ? 138.706 144.881 127.513 1.00 30.29 165 ILE C CA 1
ATOM 4494 C C . ILE C 3 165 ? 139.537 143.908 126.690 1.00 30.29 165 ILE C C 1
ATOM 4495 O O . ILE C 3 165 ? 140.771 143.979 126.674 1.00 30.29 165 ILE C O 1
ATOM 4500 N N . GLY C 3 166 ? 138.875 142.985 125.991 1.00 30.02 166 GLY C N 1
ATOM 4501 C CA . GLY C 3 166 ? 139.599 142.010 125.195 1.00 30.02 166 GLY C CA 1
ATOM 4502 C C . GLY C 3 166 ? 140.330 142.625 124.018 1.00 30.02 166 GLY C C 1
ATOM 4503 O O . GLY C 3 166 ? 141.447 142.217 123.691 1.00 30.02 166 GLY C O 1
ATOM 4504 N N . VAL C 3 167 ? 139.712 143.604 123.357 1.00 29.96 167 VAL C N 1
ATOM 4505 C CA . VAL C 3 167 ? 140.348 144.204 122.190 1.00 29.96 167 VAL C CA 1
ATOM 4506 C C . VAL C 3 167 ? 141.505 145.101 122.605 1.00 29.96 167 VAL C C 1
ATOM 4507 O O . VAL C 3 167 ? 142.465 145.266 121.844 1.00 29.96 167 VAL C O 1
ATOM 4511 N N . VAL C 3 168 ? 141.445 145.699 123.796 1.00 30.86 168 VAL C N 1
ATOM 4512 C CA . VAL C 3 168 ? 142.609 146.426 124.295 1.00 30.86 168 VAL C CA 1
ATOM 4513 C C . VAL C 3 168 ? 143.766 145.466 124.539 1.00 30.86 168 VAL C C 1
ATOM 4514 O O . VAL C 3 168 ? 144.914 145.748 124.176 1.00 30.86 168 VAL C O 1
ATOM 4518 N N . ASN C 3 169 ? 143.482 144.310 125.137 1.00 31.11 169 ASN C N 1
ATOM 4519 C CA . ASN C 3 169 ? 144.507 143.330 125.463 1.00 31.11 169 ASN C CA 1
ATOM 4520 C C . ASN C 3 169 ? 144.883 142.437 124.290 1.00 31.11 169 ASN C C 1
ATOM 4521 O O . ASN C 3 169 ? 145.879 141.715 124.385 1.00 31.11 169 ASN C O 1
ATOM 4526 N N . LEU C 3 170 ? 144.120 142.461 123.199 1.00 31.09 170 LEU C N 1
ATOM 4527 C CA . LEU C 3 170 ? 144.389 141.552 122.086 1.00 31.09 170 LEU C CA 1
ATOM 4528 C C . LEU C 3 170 ? 145.754 141.772 121.442 1.00 31.09 170 LEU C C 1
ATOM 4529 O O . LEU C 3 170 ? 146.473 140.781 121.234 1.00 31.09 170 LEU C O 1
ATOM 4534 N N . PRO C 3 171 ? 146.170 142.995 121.085 1.00 30.82 171 PRO C N 1
ATOM 4535 C CA . PRO C 3 171 ? 147.529 143.151 120.541 1.00 30.82 171 PRO C CA 1
ATOM 4536 C C . PRO C 3 171 ? 148.617 142.739 121.512 1.00 30.82 171 PRO C C 1
ATOM 4537 O O . PRO C 3 171 ? 149.650 142.209 121.083 1.00 30.82 171 PRO C O 1
ATOM 4541 N N . ILE C 3 172 ? 148.416 142.961 122.812 1.00 30.99 172 ILE C N 1
ATOM 4542 C CA . ILE C 3 172 ? 149.396 142.532 123.805 1.00 30.99 172 ILE C CA 1
ATOM 4543 C C . ILE C 3 172 ? 149.531 141.016 123.790 1.00 30.99 172 ILE C C 1
ATOM 4544 O O . ILE C 3 172 ? 150.641 140.473 123.758 1.00 30.99 172 ILE C O 1
ATOM 4549 N N . ILE C 3 173 ? 148.397 140.312 123.797 1.00 30.89 173 ILE C N 1
ATOM 4550 C CA . ILE C 3 173 ? 148.422 138.853 123.783 1.00 30.89 173 ILE C CA 1
ATOM 4551 C C . ILE C 3 173 ? 149.052 138.343 122.496 1.00 30.89 173 ILE C C 1
ATOM 4552 O O . ILE C 3 173 ? 149.859 137.407 122.513 1.00 30.89 173 ILE C O 1
ATOM 4557 N N . HIS C 3 174 ? 148.692 138.943 121.361 1.00 32.77 174 HIS C N 1
ATOM 4558 C CA . HIS C 3 174 ? 149.232 138.486 120.085 1.00 32.77 174 HIS C CA 1
ATOM 4559 C C . HIS C 3 174 ? 150.742 138.665 120.032 1.00 32.77 174 HIS C C 1
ATOM 4560 O O . HIS C 3 174 ? 151.471 137.757 119.620 1.00 32.77 174 HIS C O 1
ATOM 4567 N N . TYR C 3 175 ? 151.233 139.831 120.454 1.00 33.13 175 TYR C N 1
ATOM 4568 C CA . TYR C 3 175 ? 152.670 140.078 120.399 1.00 33.13 175 TYR C CA 1
ATOM 4569 C C . TYR C 3 175 ? 153.418 139.201 121.394 1.00 33.13 175 TYR C C 1
ATOM 4570 O O . TYR C 3 175 ? 154.536 138.753 121.114 1.00 33.13 175 TYR C O 1
ATOM 4579 N N . SER C 3 176 ? 152.821 138.943 122.560 1.00 32.30 176 SER C N 1
ATOM 4580 C CA . SER C 3 176 ? 153.448 138.051 123.528 1.00 32.30 176 SER C CA 1
ATOM 4581 C C . SER C 3 176 ? 153.537 136.629 122.993 1.00 32.30 176 SER C C 1
ATOM 4582 O O . SER C 3 176 ? 154.556 135.955 123.176 1.00 32.30 176 SER C O 1
ATOM 4585 N N . VAL C 3 177 ? 152.480 136.152 122.334 1.00 33.16 177 VAL C N 1
ATOM 4586 C CA . VAL C 3 177 ? 152.509 134.808 121.767 1.00 33.16 177 VAL C CA 1
ATOM 4587 C C . VAL C 3 177 ? 153.516 134.730 120.628 1.00 33.16 177 VAL C C 1
ATOM 4588 O O . VAL C 3 177 ? 154.232 133.732 120.484 1.00 33.16 177 VAL C O 1
ATOM 4592 N N . GLU C 3 178 ? 153.590 135.774 119.799 1.00 34.62 178 GLU C N 1
ATOM 4593 C CA . GLU C 3 178 ? 154.572 135.782 118.718 1.00 34.62 178 GLU C CA 1
ATOM 4594 C C . GLU C 3 178 ? 155.992 135.766 119.262 1.00 34.62 178 GLU C C 1
ATOM 4595 O O . GLU C 3 178 ? 156.864 135.083 118.716 1.00 34.62 178 GLU C O 1
ATOM 4601 N N . TRP C 3 179 ? 156.248 136.519 120.330 1.00 33.98 179 TRP C N 1
ATOM 4602 C CA . TRP C 3 179 ? 157.578 136.499 120.923 1.00 33.98 179 TRP C CA 1
ATOM 4603 C C . TRP C 3 179 ? 157.828 135.218 121.708 1.00 33.98 179 TRP C C 1
ATOM 4604 O O . TRP C 3 179 ? 158.971 134.755 121.781 1.00 33.98 179 TRP C O 1
ATOM 4615 N N . TRP C 3 180 ? 156.781 134.636 122.298 1.00 34.72 180 TRP C N 1
ATOM 4616 C CA . TRP C 3 180 ? 156.926 133.362 122.996 1.00 34.72 180 TRP C CA 1
ATOM 4617 C C . TRP C 3 180 ? 157.339 132.252 122.044 1.00 34.72 180 TRP C C 1
ATOM 4618 O O . TRP C 3 180 ? 158.080 131.344 122.433 1.00 34.72 180 TRP C O 1
ATOM 4629 N N . ASN C 3 181 ? 156.869 132.303 120.796 1.00 38.15 181 ASN C N 1
ATOM 4630 C CA . ASN C 3 181 ? 157.255 131.300 119.811 1.00 38.15 181 ASN C CA 1
ATOM 4631 C C . ASN C 3 181 ? 158.720 131.436 119.419 1.00 38.15 181 ASN C C 1
ATOM 4632 O O . ASN C 3 181 ? 159.435 130.433 119.321 1.00 38.15 181 ASN C O 1
ATOM 4637 N N . THR C 3 182 ? 159.185 132.664 119.180 1.00 39.42 182 THR C N 1
ATOM 4638 C CA . THR C 3 182 ? 160.580 132.860 118.802 1.00 39.42 182 THR C CA 1
ATOM 4639 C C . THR C 3 182 ? 161.521 132.503 119.940 1.00 39.42 182 THR C C 1
ATOM 4640 O O . THR C 3 182 ? 162.670 132.117 119.697 1.00 39.42 182 THR C O 1
ATOM 4644 N N . LEU C 3 183 ? 161.058 132.633 121.183 1.00 38.37 183 LEU C N 1
ATOM 4645 C CA . LEU C 3 183 ? 161.880 132.262 122.326 1.00 38.37 183 LEU C CA 1
ATOM 4646 C C . LEU C 3 183 ? 162.159 130.766 122.353 1.00 38.37 183 LEU C C 1
ATOM 4647 O O . LEU C 3 183 ? 163.157 130.333 122.937 1.00 38.37 183 LEU C O 1
ATOM 4652 N N . HIS C 3 184 ? 161.297 129.966 121.728 1.00 40.61 184 HIS C N 1
ATOM 4653 C CA . HIS C 3 184 ? 161.417 128.515 121.751 1.00 40.61 184 HIS C CA 1
ATOM 4654 C C . HIS C 3 184 ? 161.911 127.937 120.429 1.00 40.61 184 HIS C C 1
ATOM 4655 O O . HIS C 3 184 ? 162.886 127.181 120.417 1.00 40.61 184 HIS C O 1
ATOM 4662 N N . GLN C 3 185 ? 161.271 128.276 119.312 1.00 46.46 185 GLN C N 1
ATOM 4663 C CA . GLN C 3 185 ? 161.652 127.710 118.023 1.00 46.46 185 GLN C CA 1
ATOM 4664 C C . GLN C 3 185 ? 162.251 128.721 117.055 1.00 46.46 185 GLN C C 1
ATOM 4665 O O . GLN C 3 185 ? 163.273 128.426 116.432 1.00 46.46 185 GLN C O 1
ATOM 4671 N N . GLY C 3 186 ? 161.663 129.907 116.904 1.00 49.75 186 GLY C N 1
ATOM 4672 C CA . GLY C 3 186 ? 162.339 130.966 116.175 1.00 49.75 186 GLY C CA 1
ATOM 4673 C C . GLY C 3 186 ? 161.572 131.760 115.133 1.00 49.75 186 GLY C C 1
ATOM 4674 O O . GLY C 3 186 ? 161.721 132.984 115.085 1.00 49.75 186 GLY C O 1
ATOM 4675 N N . SER C 3 187 ? 160.756 131.118 114.304 1.00 57.41 187 SER C N 1
ATOM 4676 C CA . SER C 3 187 ? 160.089 131.819 113.204 1.00 57.41 187 SER C CA 1
ATOM 4677 C C . SER C 3 187 ? 158.971 130.934 112.657 1.00 57.41 187 SER C C 1
ATOM 4678 O O . SER C 3 187 ? 158.643 129.890 113.232 1.00 57.41 187 SER C O 1
ATOM 4681 N N . THR C 3 188 ? 158.385 131.356 111.538 1.00 64.26 188 THR C N 1
ATOM 4682 C CA . THR C 3 188 ? 157.311 130.613 110.891 1.00 64.26 188 THR C CA 1
ATOM 4683 C C . THR C 3 188 ? 157.902 129.437 110.114 1.00 64.26 188 THR C C 1
ATOM 4684 O O . THR C 3 188 ? 159.100 129.152 110.192 1.00 64.26 188 THR C O 1
ATOM 4688 N N . ARG C 3 189 ? 157.060 128.729 109.357 1.00 64.43 189 ARG C N 1
ATOM 4689 C CA . ARG C 3 189 ? 157.501 127.507 108.694 1.00 64.43 189 ARG C CA 1
ATOM 4690 C C . ARG C 3 189 ? 158.595 127.774 107.667 1.00 64.43 189 ARG C C 1
ATOM 4691 O O . ARG C 3 189 ? 159.754 127.409 107.885 1.00 64.43 189 ARG C O 1
ATOM 4699 N N . MET C 3 190 ? 158.245 128.403 106.543 1.00 72.17 190 MET C N 1
ATOM 4700 C CA . MET C 3 190 ? 159.260 128.904 105.624 1.00 72.17 190 MET C CA 1
ATOM 4701 C C . MET C 3 190 ? 159.086 130.393 105.328 1.00 72.17 190 MET C C 1
ATOM 4702 O O . MET C 3 190 ? 160.016 131.182 105.526 1.00 72.17 190 MET C O 1
ATOM 4707 N N . GLN C 3 191 ? 157.891 130.782 104.875 1.00 71.30 191 GLN C N 1
ATOM 4708 C CA . GLN C 3 191 ? 157.612 132.126 104.378 1.00 71.30 191 GLN C CA 1
ATOM 4709 C C . GLN C 3 191 ? 156.143 132.238 103.984 1.00 71.30 191 GLN C C 1
ATOM 4710 O O . GLN C 3 191 ? 155.382 131.278 104.135 1.00 71.30 191 GLN C O 1
ATOM 4716 N N . GLN C 3 192 ? 155.735 133.402 103.485 1.00 69.32 192 GLN C N 1
ATOM 4717 C CA . GLN C 3 192 ? 154.390 133.610 102.965 1.00 69.32 192 GLN C CA 1
ATOM 4718 C C . GLN C 3 192 ? 154.458 133.842 101.461 1.00 69.32 192 GLN C C 1
ATOM 4719 O O . GLN C 3 192 ? 155.205 134.710 100.997 1.00 69.32 192 GLN C O 1
ATOM 4725 N N . SER C 3 193 ? 153.680 133.068 100.705 1.00 60.08 193 SER C N 1
ATOM 4726 C CA . SER C 3 193 ? 153.596 133.240 99.261 1.00 60.08 193 SER C CA 1
ATOM 4727 C C . SER C 3 193 ? 152.222 132.793 98.784 1.00 60.08 193 SER C C 1
ATOM 4728 O O . SER C 3 193 ? 151.679 131.801 99.277 1.00 60.08 193 SER C O 1
ATOM 4731 N N . ILE C 3 194 ? 151.669 133.532 97.822 1.00 53.11 194 ILE C N 1
ATOM 4732 C CA . ILE C 3 194 ? 150.337 133.254 97.311 1.00 53.11 194 ILE C CA 1
ATOM 4733 C C . ILE C 3 194 ? 150.342 132.816 95.849 1.00 53.11 194 ILE C C 1
ATOM 4734 O O . ILE C 3 194 ? 149.502 131.994 95.465 1.00 53.11 194 ILE C O 1
ATOM 4739 N N . ASP C 3 195 ? 151.253 133.350 95.020 1.00 50.05 195 ASP C N 1
ATOM 4740 C CA . ASP C 3 195 ? 151.368 133.106 93.582 1.00 50.05 195 ASP C CA 1
ATOM 4741 C C . ASP C 3 195 ? 150.243 133.824 92.845 1.00 50.05 195 ASP C C 1
ATOM 4742 O O . ASP C 3 195 ? 149.119 133.901 93.355 1.00 50.05 195 ASP C O 1
ATOM 4747 N N . PRO C 3 196 ? 150.512 134.383 91.660 1.00 48.50 196 PRO C N 1
ATOM 4748 C CA . PRO C 3 196 ? 149.450 135.110 90.940 1.00 48.50 196 PRO C CA 1
ATOM 4749 C C . PRO C 3 196 ? 148.228 134.269 90.616 1.00 48.50 196 PRO C C 1
ATOM 4750 O O . PRO C 3 196 ? 147.101 134.776 90.681 1.00 48.50 196 PRO C O 1
ATOM 4754 N N . ALA C 3 197 ? 148.414 132.995 90.264 1.00 46.12 197 ALA C N 1
ATOM 4755 C CA . ALA C 3 197 ? 147.283 132.177 89.841 1.00 46.12 197 ALA C CA 1
ATOM 4756 C C . ALA C 3 197 ? 146.364 131.833 91.004 1.00 46.12 197 ALA C C 1
ATOM 4757 O O . ALA C 3 197 ? 145.148 131.719 90.817 1.00 46.12 197 ALA C O 1
ATOM 4759 N N . MET C 3 198 ? 146.916 131.664 92.201 1.00 44.73 198 MET C N 1
ATOM 4760 C CA . MET C 3 198 ? 146.135 131.304 93.374 1.00 44.73 198 MET C CA 1
ATOM 4761 C C . MET C 3 198 ? 145.690 132.515 94.178 1.00 44.73 198 MET C C 1
ATOM 4762 O O . MET C 3 198 ? 145.122 132.348 95.262 1.00 44.73 198 MET C O 1
ATOM 4767 N N . ARG C 3 199 ? 145.933 133.725 93.677 1.00 42.67 199 ARG C N 1
ATOM 4768 C CA . ARG C 3 199 ? 145.624 134.934 94.429 1.00 42.67 199 ARG C CA 1
ATOM 4769 C C . ARG C 3 199 ? 144.205 135.426 94.187 1.00 42.67 199 ARG C C 1
ATOM 4770 O O . ARG C 3 199 ? 143.521 135.819 95.136 1.00 42.67 199 ARG C O 1
ATOM 4778 N N . SER C 3 200 ? 143.750 135.426 92.936 1.00 37.90 200 SER C N 1
ATOM 4779 C CA . SER C 3 200 ? 142.389 135.875 92.646 1.00 37.90 200 SER C CA 1
ATOM 4780 C C . SER C 3 200 ? 141.322 135.004 93.301 1.00 37.90 200 SER C C 1
ATOM 4781 O O . SER C 3 200 ? 140.405 135.564 93.930 1.00 37.90 200 SER C O 1
ATOM 4784 N N . PRO C 3 201 ? 141.358 133.668 93.202 1.00 37.05 201 PRO C N 1
ATOM 4785 C CA . PRO C 3 201 ? 140.355 132.870 93.924 1.00 37.05 201 PRO C CA 1
ATOM 4786 C C . PRO C 3 201 ? 140.379 133.088 95.424 1.00 37.05 201 PRO C C 1
ATOM 4787 O O . PRO C 3 201 ? 139.324 133.029 96.064 1.00 37.05 201 PRO C O 1
ATOM 4791 N N . LEU C 3 202 ? 141.551 133.339 96.007 1.00 35.81 202 LEU C N 1
ATOM 4792 C CA . LEU C 3 202 ? 141.609 133.645 97.431 1.00 35.81 202 LEU C CA 1
ATOM 4793 C C . LEU C 3 202 ? 140.890 134.950 97.743 1.00 35.81 202 LEU C C 1
ATOM 4794 O O . LEU C 3 202 ? 140.195 135.055 98.759 1.00 35.81 202 LEU C O 1
ATOM 4799 N N . ARG C 3 203 ? 141.051 135.959 96.884 1.00 35.86 203 ARG C N 1
ATOM 4800 C CA . ARG C 3 203 ? 140.328 137.212 97.075 1.00 35.86 203 ARG C CA 1
ATOM 4801 C C . ARG C 3 203 ? 138.826 136.994 96.989 1.00 35.86 203 ARG C C 1
ATOM 4802 O O . ARG C 3 203 ? 138.061 137.537 97.798 1.00 35.86 203 ARG C O 1
ATOM 4810 N N . TRP C 3 204 ? 138.386 136.202 96.010 1.00 33.08 204 TRP C N 1
ATOM 4811 C CA . TRP C 3 204 ? 136.961 135.922 95.886 1.00 33.08 204 TRP C CA 1
ATOM 4812 C C . TRP C 3 204 ? 136.437 135.188 97.113 1.00 33.08 204 TRP C C 1
ATOM 4813 O O . TRP C 3 204 ? 135.334 135.471 97.590 1.00 33.08 204 TRP C O 1
ATOM 4824 N N . SER C 3 205 ? 137.220 134.250 97.648 1.00 32.00 205 SER C N 1
ATOM 4825 C CA . SER C 3 205 ? 136.795 133.519 98.838 1.00 32.00 205 SER C CA 1
ATOM 4826 C C . SER C 3 205 ? 136.727 134.427 100.061 1.00 32.00 205 SER C C 1
ATOM 4827 O O . SER C 3 205 ? 135.817 134.296 100.888 1.00 32.00 205 SER C O 1
ATOM 4830 N N . ILE C 3 206 ? 137.689 135.342 100.202 1.00 31.68 206 ILE C N 1
ATOM 4831 C CA . ILE C 3 206 ? 137.669 136.277 101.325 1.00 31.68 206 ILE C CA 1
ATOM 4832 C C . ILE C 3 206 ? 136.442 137.176 101.246 1.00 31.68 206 ILE C C 1
ATOM 4833 O O . ILE C 3 206 ? 135.741 137.391 102.246 1.00 31.68 206 ILE C O 1
ATOM 4838 N N . PHE C 3 207 ? 136.152 137.703 100.054 1.00 31.88 207 PHE C N 1
ATOM 4839 C CA . PHE C 3 207 ? 134.953 138.519 99.887 1.00 31.88 207 PHE C CA 1
ATOM 4840 C C . PHE C 3 207 ? 133.692 137.705 100.148 1.00 31.88 207 PHE C C 1
ATOM 4841 O O . PHE C 3 207 ? 132.712 138.219 100.701 1.00 31.88 207 PHE C O 1
ATOM 4849 N N . GLY C 3 208 ? 133.698 136.431 99.757 1.00 30.03 208 GLY C N 1
ATOM 4850 C CA . GLY C 3 208 ? 132.547 135.586 100.010 1.00 30.03 208 GLY C CA 1
ATOM 4851 C C . GLY C 3 208 ? 132.293 135.356 101.485 1.00 30.03 208 GLY C C 1
ATOM 4852 O O . GLY C 3 208 ? 131.148 135.378 101.934 1.00 30.03 208 GLY C O 1
ATOM 4853 N N . PHE C 3 209 ? 133.354 135.110 102.255 1.00 29.87 209 PHE C N 1
ATOM 4854 C CA . PHE C 3 209 ? 133.180 134.983 103.699 1.00 29.87 209 PHE C CA 1
ATOM 4855 C C . PHE C 3 209 ? 132.738 136.298 104.319 1.00 29.87 209 PHE C C 1
ATOM 4856 O O . PHE C 3 209 ? 131.973 136.303 105.288 1.00 29.87 209 PHE C O 1
ATOM 4864 N N . LEU C 3 210 ? 133.205 137.425 103.779 1.00 31.08 210 LEU C N 1
ATOM 4865 C CA . LEU C 3 210 ? 132.721 138.716 104.263 1.00 31.08 210 LEU C CA 1
ATOM 4866 C C . LEU C 3 210 ? 131.216 138.840 104.066 1.00 31.08 210 LEU C C 1
ATOM 4867 O O . LEU C 3 210 ? 130.481 139.216 104.989 1.00 31.08 210 LEU C O 1
ATOM 4872 N N . LEU C 3 211 ? 130.740 138.518 102.864 1.00 30.54 211 LEU C N 1
ATOM 4873 C CA . LEU C 3 211 ? 129.312 138.610 102.580 1.00 30.54 211 LEU C CA 1
ATOM 4874 C C . LEU C 3 211 ? 128.511 137.618 103.416 1.00 30.54 211 LEU C C 1
ATOM 4875 O O . LEU C 3 211 ? 127.412 137.938 103.885 1.00 30.54 211 LEU C O 1
ATOM 4880 N N . LEU C 3 212 ? 129.038 136.409 103.607 1.00 30.73 212 LEU C N 1
ATOM 4881 C CA . LEU C 3 212 ? 128.345 135.417 104.422 1.00 30.73 212 LEU C CA 1
ATOM 4882 C C . LEU C 3 212 ? 128.244 135.865 105.873 1.00 30.73 212 LEU C C 1
ATOM 4883 O O . LEU C 3 212 ? 127.201 135.688 106.513 1.00 30.73 212 LEU C O 1
ATOM 4888 N N . SER C 3 213 ? 129.319 136.443 106.413 1.00 30.75 213 SER C N 1
ATOM 4889 C CA . SER C 3 213 ? 129.276 136.951 107.779 1.00 30.75 213 SER C CA 1
ATOM 4890 C C . SER C 3 213 ? 128.303 138.113 107.900 1.00 30.75 213 SER C C 1
ATOM 4891 O O . SER C 3 213 ? 127.607 138.242 108.910 1.00 30.75 213 SER C O 1
ATOM 4894 N N . ALA C 3 214 ? 128.240 138.972 106.880 1.00 30.92 214 ALA C N 1
ATOM 4895 C CA . ALA C 3 214 ? 127.270 140.064 106.898 1.00 30.92 214 ALA C CA 1
ATOM 4896 C C . ALA C 3 214 ? 125.838 139.538 106.898 1.00 30.92 214 ALA C C 1
ATOM 4897 O O . ALA C 3 214 ? 124.986 140.025 107.652 1.00 30.92 214 ALA C O 1
ATOM 4899 N N . THR C 3 215 ? 125.556 138.535 106.065 1.00 31.41 215 THR C N 1
ATOM 4900 C CA . THR C 3 215 ? 124.218 137.950 106.036 1.00 31.41 215 THR C CA 1
ATOM 4901 C C . THR C 3 215 ? 123.873 137.306 107.373 1.00 31.41 215 THR C C 1
ATOM 4902 O O . THR C 3 215 ? 122.767 137.483 107.902 1.00 31.41 215 THR C O 1
ATOM 4906 N N . LEU C 3 216 ? 124.818 136.553 107.937 1.00 32.40 216 LEU C N 1
ATOM 4907 C CA . LEU C 3 216 ? 124.570 135.874 109.201 1.00 32.40 216 LEU C CA 1
ATOM 4908 C C . LEU C 3 216 ? 124.365 136.867 110.334 1.00 32.40 216 LEU C C 1
ATOM 4909 O O . LEU C 3 216 ? 123.514 136.655 111.204 1.00 32.40 216 LEU C O 1
ATOM 4914 N N . THR C 3 217 ? 125.132 137.960 110.347 1.00 32.73 217 THR C N 1
ATOM 4915 C CA . THR C 3 217 ? 124.949 138.944 111.406 1.00 32.73 217 THR C CA 1
ATOM 4916 C C . THR C 3 217 ? 123.645 139.707 111.239 1.00 32.73 217 THR C C 1
ATOM 4917 O O . THR C 3 217 ? 123.023 140.063 112.239 1.00 32.73 217 THR C O 1
ATOM 4921 N N . LEU C 3 218 ? 123.189 139.937 110.004 1.00 33.80 218 LEU C N 1
ATOM 4922 C CA . LEU C 3 218 ? 121.868 140.536 109.839 1.00 33.80 218 LEU C CA 1
ATOM 4923 C C . LEU C 3 218 ? 120.772 139.608 110.347 1.00 33.80 218 LEU C C 1
ATOM 4924 O O . LEU C 3 218 ? 119.845 140.052 111.035 1.00 33.80 218 LEU C O 1
ATOM 4929 N N . MET C 3 219 ? 120.863 138.314 110.030 1.00 34.99 219 MET C N 1
ATOM 4930 C CA . MET C 3 219 ? 119.857 137.366 110.507 1.00 34.99 219 MET C CA 1
ATOM 4931 C C . MET C 3 219 ? 119.856 137.279 112.030 1.00 34.99 219 MET C C 1
ATOM 4932 O O . MET C 3 219 ? 118.794 137.296 112.669 1.00 34.99 219 MET C O 1
ATOM 4937 N N . ARG C 3 220 ? 121.042 137.195 112.633 1.00 34.50 220 ARG C N 1
ATOM 4938 C CA . ARG C 3 220 ? 121.126 137.115 114.086 1.00 34.50 220 ARG C CA 1
ATOM 4939 C C . ARG C 3 220 ? 120.675 138.408 114.749 1.00 34.50 220 ARG C C 1
ATOM 4940 O O . ARG C 3 220 ? 120.064 138.369 115.820 1.00 34.50 220 ARG C O 1
ATOM 4948 N N . MET C 3 221 ? 120.968 139.557 114.137 1.00 38.24 221 MET C N 1
ATOM 4949 C CA . MET C 3 221 ? 120.494 140.829 114.665 1.00 38.24 221 MET C CA 1
ATOM 4950 C C . MET C 3 221 ? 118.977 140.897 114.631 1.00 38.24 221 MET C C 1
ATOM 4951 O O . MET C 3 221 ? 118.348 141.384 115.575 1.00 38.24 221 MET C O 1
ATOM 4956 N N . ARG C 3 222 ? 118.373 140.409 113.548 1.00 38.70 222 ARG C N 1
ATOM 4957 C CA . ARG C 3 222 ? 116.919 140.352 113.460 1.00 38.70 222 ARG C CA 1
ATOM 4958 C C . ARG C 3 222 ? 116.334 139.463 114.555 1.00 38.70 222 ARG C C 1
ATOM 4959 O O . ARG C 3 222 ? 115.360 139.838 115.228 1.00 38.70 222 ARG C O 1
ATOM 4967 N N . ASN C 3 223 ? 116.937 138.292 114.770 1.00 39.28 223 ASN C N 1
ATOM 4968 C CA . ASN C 3 223 ? 116.456 137.396 115.820 1.00 39.28 223 ASN C CA 1
ATOM 4969 C C . ASN C 3 223 ? 116.593 138.028 117.200 1.00 39.28 223 ASN C C 1
ATOM 4970 O O . ASN C 3 223 ? 115.697 137.900 118.041 1.00 39.28 223 ASN C O 1
ATOM 4975 N N . LEU C 3 224 ? 117.713 138.705 117.458 1.00 38.92 224 LEU C N 1
ATOM 4976 C CA . LEU C 3 224 ? 117.920 139.324 118.763 1.00 38.92 224 LEU C CA 1
ATOM 4977 C C . LEU C 3 224 ? 116.975 140.499 118.974 1.00 38.92 224 LEU C C 1
ATOM 4978 O O . LEU C 3 224 ? 116.528 140.747 120.098 1.00 38.92 224 LEU C O 1
ATOM 4983 N N . ILE C 3 225 ? 116.662 141.234 117.906 1.00 41.15 225 ILE C N 1
ATOM 4984 C CA . ILE C 3 225 ? 115.664 142.294 117.997 1.00 41.15 225 ILE C CA 1
ATOM 4985 C C . ILE C 3 225 ? 114.317 141.714 118.397 1.00 41.15 225 ILE C C 1
ATOM 4986 O O . ILE C 3 225 ? 113.611 142.268 119.249 1.00 41.15 225 ILE C O 1
ATOM 4991 N N . LEU C 3 226 ? 113.933 140.593 117.781 1.00 43.62 226 LEU C N 1
ATOM 4992 C CA . LEU C 3 226 ? 112.681 139.947 118.168 1.00 43.62 226 LEU C CA 1
ATOM 4993 C C . LEU C 3 226 ? 112.715 139.492 119.624 1.00 43.62 226 LEU C C 1
ATOM 4994 O O . LEU C 3 226 ? 111.754 139.708 120.372 1.00 43.62 226 LEU C O 1
ATOM 4999 N N . LEU C 3 227 ? 113.819 138.869 120.045 1.00 44.92 227 LEU C N 1
ATOM 5000 C CA . LEU C 3 227 ? 113.933 138.414 121.429 1.00 44.92 227 LEU C CA 1
ATOM 5001 C C . LEU C 3 227 ? 113.821 139.571 122.410 1.00 44.92 227 LEU C C 1
ATOM 5002 O O . LEU C 3 227 ? 113.193 139.438 123.467 1.00 44.92 227 LEU C O 1
ATOM 5007 N N . MET C 3 228 ? 114.433 140.709 122.089 1.00 48.42 228 MET C N 1
ATOM 5008 C CA . MET C 3 228 ? 114.346 141.862 122.975 1.00 48.42 228 MET C CA 1
ATOM 5009 C C . MET C 3 228 ? 112.925 142.405 123.014 1.00 48.42 228 MET C C 1
ATOM 5010 O O . MET C 3 228 ? 112.305 142.485 124.080 1.00 48.42 228 MET C O 1
ATOM 5015 N N . GLU C 3 229 ? 112.389 142.785 121.858 1.00 49.85 229 GLU C N 1
ATOM 5016 C CA . GLU C 3 229 ? 111.043 143.350 121.791 1.00 49.85 229 GLU C CA 1
ATOM 5017 C C . GLU C 3 229 ? 109.990 142.282 121.512 1.00 49.85 229 GLU C C 1
ATOM 5018 O O . GLU C 3 229 ? 109.128 142.450 120.656 1.00 49.85 229 GLU C O 1
ATOM 5024 N N . LYS C 3 230 ? 110.039 141.176 122.252 1.00 50.43 230 LYS C N 1
ATOM 5025 C CA . LYS C 3 230 ? 109.023 140.139 122.117 1.00 50.43 230 LYS C CA 1
ATOM 5026 C C . LYS C 3 230 ? 107.676 140.538 122.706 1.00 50.43 230 LYS C C 1
ATOM 5027 O O . LYS C 3 230 ? 106.697 139.811 122.503 1.00 50.43 230 LYS C O 1
ATOM 5033 N N . ARG C 3 231 ? 107.594 141.661 123.423 1.00 55.13 231 ARG C N 1
ATOM 5034 C CA . ARG C 3 231 ? 106.358 142.071 124.075 1.00 55.13 231 ARG C CA 1
ATOM 5035 C C . ARG C 3 231 ? 105.759 143.357 123.522 1.00 55.13 231 ARG C C 1
ATOM 5036 O O . ARG C 3 231 ? 104.614 143.676 123.860 1.00 55.13 231 ARG C O 1
ATOM 5044 N N . ARG C 3 232 ? 106.486 144.100 122.694 1.00 54.71 232 ARG C N 1
ATOM 5045 C CA . ARG C 3 232 ? 105.977 145.370 122.201 1.00 54.71 232 ARG C CA 1
ATOM 5046 C C . ARG C 3 232 ? 104.825 145.146 121.221 1.00 54.71 232 ARG C C 1
ATOM 5047 O O . ARG C 3 232 ? 104.763 144.115 120.547 1.00 54.71 232 ARG C O 1
ATOM 5055 N N . PRO C 3 233 ? 103.892 146.100 121.129 1.00 56.80 233 PRO C N 1
ATOM 5056 C CA . PRO C 3 233 ? 102.767 145.938 120.194 1.00 56.80 233 PRO C CA 1
ATOM 5057 C C . PRO C 3 233 ? 103.185 145.920 118.738 1.00 56.80 233 PRO C C 1
ATOM 5058 O O . PRO C 3 233 ? 102.377 145.535 117.884 1.00 56.80 233 PRO C O 1
ATOM 5062 N N . TRP C 3 234 ? 104.412 146.336 118.425 1.00 56.22 234 TRP C N 1
ATOM 5063 C CA . TRP C 3 234 ? 104.887 146.314 117.047 1.00 56.22 234 TRP C CA 1
ATOM 5064 C C . TRP C 3 234 ? 105.000 144.901 116.488 1.00 56.22 234 TRP C C 1
ATOM 5065 O O . TRP C 3 234 ? 105.038 144.731 115.265 1.00 56.22 234 TRP C O 1
ATOM 5076 N N . VAL C 3 235 ? 105.030 143.886 117.348 1.00 56.16 235 VAL C N 1
ATOM 5077 C CA . VAL C 3 235 ? 105.312 142.517 116.932 1.00 56.16 235 VAL C CA 1
ATOM 5078 C C . VAL C 3 235 ? 103.968 141.802 116.811 1.00 56.16 235 VAL C C 1
ATOM 5079 O O . VAL C 3 235 ? 103.864 140.581 116.971 1.00 56.16 235 VAL C O 1
ATOM 5083 N N . SER C 3 236 ? 102.919 142.579 116.532 1.00 58.17 236 SER C N 1
ATOM 5084 C CA . SER C 3 236 ? 101.597 142.012 116.296 1.00 58.17 236 SER C CA 1
ATOM 5085 C C . SER C 3 236 ? 101.586 141.037 115.128 1.00 58.17 236 SER C C 1
ATOM 5086 O O . SER C 3 236 ? 100.672 140.210 115.036 1.00 58.17 236 SER C O 1
ATOM 5089 N N . GLU C 3 237 ? 102.564 141.124 114.230 1.00 58.74 237 GLU C N 1
ATOM 5090 C CA . GLU C 3 237 ? 102.698 140.183 113.121 1.00 58.74 237 GLU C CA 1
ATOM 5091 C C . GLU C 3 237 ? 102.876 138.750 113.621 1.00 58.74 237 GLU C C 1
ATOM 5092 O O . GLU C 3 237 ? 101.905 138.023 113.833 1.00 58.74 237 GLU C O 1
ATOM 5098 N N . MET D 4 1 ? 137.631 127.260 81.735 1.00 55.11 1 MET D N 1
ATOM 5099 C CA . MET D 4 1 ? 137.730 126.429 80.543 1.00 55.11 1 MET D CA 1
ATOM 5100 C C . MET D 4 1 ? 138.846 125.405 80.698 1.00 55.11 1 MET D C 1
ATOM 5101 O O . MET D 4 1 ? 138.793 124.322 80.118 1.00 55.11 1 MET D O 1
ATOM 5106 N N . THR D 4 2 ? 139.853 125.748 81.494 1.00 50.29 2 THR D N 1
ATOM 5107 C CA . THR D 4 2 ? 141.013 124.882 81.710 1.00 50.29 2 THR D CA 1
ATOM 5108 C C . THR D 4 2 ? 141.046 124.434 83.162 1.00 50.29 2 THR D C 1
ATOM 5109 O O . THR D 4 2 ? 141.492 125.194 84.039 1.00 50.29 2 THR D O 1
ATOM 5113 N N . PRO D 4 3 ? 140.591 123.222 83.471 1.00 47.58 3 PRO D N 1
ATOM 5114 C CA . PRO D 4 3 ? 140.600 122.764 84.862 1.00 47.58 3 PRO D CA 1
ATOM 5115 C C . PRO D 4 3 ? 142.004 122.401 85.313 1.00 47.58 3 PRO D C 1
ATOM 5116 O O . PRO D 4 3 ? 142.938 122.286 84.516 1.00 47.58 3 PRO D O 1
ATOM 5120 N N . ALA D 4 4 ? 142.144 122.225 86.624 1.00 46.30 4 ALA D N 1
ATOM 5121 C CA . ALA D 4 4 ? 143.416 121.861 87.232 1.00 46.30 4 ALA D CA 1
ATOM 5122 C C . ALA D 4 4 ? 143.601 120.357 87.370 1.00 46.30 4 ALA D C 1
ATOM 5123 O O . ALA D 4 4 ? 144.611 119.922 87.931 1.00 46.30 4 ALA D O 1
ATOM 5125 N N . PHE D 4 5 ? 142.661 119.557 86.883 1.00 45.08 5 PHE D N 1
ATOM 5126 C CA . PHE D 4 5 ? 142.752 118.108 86.962 1.00 45.08 5 PHE D CA 1
ATOM 5127 C C . PHE D 4 5 ? 142.497 117.506 85.588 1.00 45.08 5 PHE D C 1
ATOM 5128 O O . PHE D 4 5 ? 141.697 118.030 84.807 1.00 45.08 5 PHE D O 1
ATOM 5136 N N . ALA D 4 6 ? 143.192 116.403 85.299 1.00 47.40 6 ALA D N 1
ATOM 5137 C CA . ALA D 4 6 ? 143.079 115.778 83.987 1.00 47.40 6 ALA D CA 1
ATOM 5138 C C . ALA D 4 6 ? 141.704 115.162 83.769 1.00 47.40 6 ALA D C 1
ATOM 5139 O O . ALA D 4 6 ? 141.208 115.147 82.637 1.00 47.40 6 ALA D O 1
ATOM 5141 N N . SER D 4 7 ? 141.080 114.648 84.822 1.00 46.11 7 SER D N 1
ATOM 5142 C CA . SER D 4 7 ? 139.773 114.023 84.698 1.00 46.11 7 SER D CA 1
ATOM 5143 C C . SER D 4 7 ? 139.019 114.206 86.008 1.00 46.11 7 SER D C 1
ATOM 5144 O O . SER D 4 7 ? 139.406 115.008 86.864 1.00 46.11 7 SER D O 1
ATOM 5147 N N . TRP D 4 8 ? 137.944 113.438 86.169 1.00 47.61 8 TRP D N 1
ATOM 5148 C CA . TRP D 4 8 ? 137.022 113.599 87.285 1.00 47.61 8 TRP D CA 1
ATOM 5149 C C . TRP D 4 8 ? 137.571 112.993 88.563 1.00 47.61 8 TRP D C 1
ATOM 5150 O O . TRP D 4 8 ? 138.766 112.700 88.651 1.00 47.61 8 TRP D O 1
ATOM 5161 N N . ASN D 4 9 ? 136.703 112.800 89.556 1.00 49.03 9 ASN D N 1
ATOM 5162 C CA . ASN D 4 9 ? 137.104 112.444 90.914 1.00 49.03 9 ASN D CA 1
ATOM 5163 C C . ASN D 4 9 ? 138.008 111.215 90.973 1.00 49.03 9 ASN D C 1
ATOM 5164 O O . ASN D 4 9 ? 138.515 110.863 92.042 1.00 49.03 9 ASN D O 1
ATOM 5169 N N . GLU D 4 10 ? 138.201 110.540 89.839 1.00 50.69 10 GLU D N 1
ATOM 5170 C CA . GLU D 4 10 ? 139.300 109.588 89.738 1.00 50.69 10 GLU D CA 1
ATOM 5171 C C . GLU D 4 10 ? 140.646 110.297 89.822 1.00 50.69 10 GLU D C 1
ATOM 5172 O O . GLU D 4 10 ? 141.618 109.728 90.332 1.00 50.69 10 GLU D O 1
ATOM 5178 N N . PHE D 4 11 ? 140.722 111.533 89.324 1.00 47.71 11 PHE D N 1
ATOM 5179 C CA . PHE D 4 11 ? 141.871 112.413 89.506 1.00 47.71 11 PHE D CA 1
ATOM 5180 C C . PHE D 4 11 ? 141.572 113.534 90.488 1.00 47.71 11 PHE D C 1
ATOM 5181 O O . PHE D 4 11 ? 142.364 113.797 91.395 1.00 47.71 11 PHE D O 1
ATOM 5189 N N . PHE D 4 12 ? 140.436 114.207 90.316 1.00 45.08 12 PHE D N 1
ATOM 5190 C CA . PHE D 4 12 ? 139.920 115.138 91.304 1.00 45.08 12 PHE D CA 1
ATOM 5191 C C . PHE D 4 12 ? 139.631 114.385 92.602 1.00 45.08 12 PHE D C 1
ATOM 5192 O O . PHE D 4 12 ? 139.738 113.161 92.676 1.00 45.08 12 PHE D O 1
ATOM 5200 N N . ALA D 4 13 ? 139.311 115.139 93.651 1.00 44.23 13 ALA D N 1
ATOM 5201 C CA . ALA D 4 13 ? 138.874 114.560 94.919 1.00 44.23 13 ALA D CA 1
ATOM 5202 C C . ALA D 4 13 ? 139.968 113.724 95.573 1.00 44.23 13 ALA D C 1
ATOM 5203 O O . ALA D 4 13 ? 139.746 113.123 96.628 1.00 44.23 13 ALA D O 1
ATOM 5205 N N . MET D 4 14 ? 141.147 113.669 94.945 1.00 46.80 14 MET D N 1
ATOM 5206 C CA . MET D 4 14 ? 142.310 113.020 95.545 1.00 46.80 14 MET D CA 1
ATOM 5207 C C . MET D 4 14 ? 143.540 113.608 94.856 1.00 46.80 14 MET D C 1
ATOM 5208 O O . MET D 4 14 ? 143.858 113.225 93.727 1.00 46.80 14 MET D O 1
ATOM 5213 N N . GLY D 4 15 ? 144.209 114.536 95.530 1.00 43.88 15 GLY D N 1
ATOM 5214 C CA . GLY D 4 15 ? 145.468 115.048 95.028 1.00 43.88 15 GLY D CA 1
ATOM 5215 C C . GLY D 4 15 ? 146.637 114.413 95.747 1.00 43.88 15 GLY D C 1
ATOM 5216 O O . GLY D 4 15 ? 147.759 114.924 95.714 1.00 43.88 15 GLY D O 1
ATOM 5217 N N . GLY D 4 16 ? 146.374 113.281 96.396 1.00 40.75 16 GLY D N 1
ATOM 5218 C CA . GLY D 4 16 ? 147.286 112.675 97.331 1.00 40.75 16 GLY D CA 1
ATOM 5219 C C . GLY D 4 16 ? 147.028 113.062 98.771 1.00 40.75 16 GLY D C 1
ATOM 5220 O O . GLY D 4 16 ? 147.494 112.367 99.680 1.00 40.75 16 GLY D O 1
ATOM 5221 N N . TYR D 4 17 ? 146.292 114.145 98.995 1.00 39.05 17 TYR D N 1
ATOM 5222 C CA . TYR D 4 17 ? 145.911 114.618 100.318 1.00 39.05 17 TYR D CA 1
ATOM 5223 C C . TYR D 4 17 ? 144.396 114.659 100.447 1.00 39.05 17 TYR D C 1
ATOM 5224 O O . TYR D 4 17 ? 143.827 115.593 101.011 1.00 39.05 17 TYR D O 1
ATOM 5233 N N . ALA D 4 18 ? 143.726 113.634 99.915 1.00 36.43 18 ALA D N 1
ATOM 5234 C CA . ALA D 4 18 ? 142.268 113.643 99.855 1.00 36.43 18 ALA D CA 1
ATOM 5235 C C . ALA D 4 18 ? 141.648 113.703 101.243 1.00 36.43 18 ALA D C 1
ATOM 5236 O O . ALA D 4 18 ? 140.680 114.438 101.464 1.00 36.43 18 ALA D O 1
ATOM 5238 N N . PHE D 4 19 ? 142.182 112.931 102.190 1.00 34.51 19 PHE D N 1
ATOM 5239 C CA . PHE D 4 19 ? 141.599 112.911 103.527 1.00 34.51 19 PHE D CA 1
ATOM 5240 C C . PHE D 4 19 ? 141.706 114.271 104.200 1.00 34.51 19 PHE D C 1
ATOM 5241 O O . PHE D 4 19 ? 140.751 114.737 104.828 1.00 34.51 19 PHE D O 1
ATOM 5249 N N . PHE D 4 20 ? 142.862 114.923 104.083 1.00 35.66 20 PHE D N 1
ATOM 5250 C CA . PHE D 4 20 ? 143.071 116.193 104.767 1.00 35.66 20 PHE D CA 1
ATOM 5251 C C . PHE D 4 20 ? 142.336 117.332 104.076 1.00 35.66 20 PHE D C 1
ATOM 5252 O O . PHE D 4 20 ? 141.832 118.242 104.742 1.00 35.66 20 PHE D O 1
ATOM 5260 N N . VAL D 4 21 ? 142.278 117.305 102.745 1.00 34.73 21 VAL D N 1
ATOM 5261 C CA . VAL D 4 21 ? 141.572 118.349 102.011 1.00 34.73 21 VAL D CA 1
ATOM 5262 C C . VAL D 4 21 ? 140.079 118.279 102.293 1.00 34.73 21 VAL D C 1
ATOM 5263 O O . VAL D 4 21 ? 139.442 119.289 102.611 1.00 34.73 21 VAL D O 1
ATOM 5267 N N . TRP D 4 22 ? 139.500 117.085 102.192 1.00 35.83 22 TRP D N 1
ATOM 5268 C CA . TRP D 4 22 ? 138.060 116.934 102.346 1.00 35.83 22 TRP D CA 1
ATOM 5269 C C . TRP D 4 22 ? 137.611 116.984 103.796 1.00 35.83 22 TRP D C 1
ATOM 5270 O O . TRP D 4 22 ? 136.450 117.312 104.055 1.00 35.83 22 TRP D O 1
ATOM 5281 N N . LEU D 4 23 ? 138.487 116.653 104.745 1.00 35.15 23 LEU D N 1
ATOM 5282 C CA . LEU D 4 23 ? 138.141 116.856 106.147 1.00 35.15 23 LEU D CA 1
ATOM 5283 C C . LEU D 4 23 ? 137.974 118.336 106.450 1.00 35.15 23 LEU D C 1
ATOM 5284 O O . LEU D 4 23 ? 137.063 118.727 107.186 1.00 35.15 23 LEU D O 1
ATOM 5289 N N . ALA D 4 24 ? 138.846 119.176 105.889 1.00 34.78 24 ALA D N 1
ATOM 5290 C CA . ALA D 4 24 ? 138.702 120.616 106.062 1.00 34.78 24 ALA D CA 1
ATOM 5291 C C . ALA D 4 24 ? 137.431 121.125 105.397 1.00 34.78 24 ALA D C 1
ATOM 5292 O O . ALA D 4 24 ? 136.718 121.959 105.965 1.00 34.78 24 ALA D O 1
ATOM 5294 N N . VAL D 4 25 ? 137.123 120.624 104.199 1.00 33.61 25 VAL D N 1
ATOM 5295 C CA . VAL D 4 25 ? 135.928 121.065 103.484 1.00 33.61 25 VAL D CA 1
ATOM 5296 C C . VAL D 4 25 ? 134.676 120.717 104.278 1.00 33.61 25 VAL D C 1
ATOM 5297 O O . VAL D 4 25 ? 133.793 121.556 104.485 1.00 33.61 25 VAL D O 1
ATOM 5301 N N . VAL D 4 26 ? 134.587 119.470 104.741 1.00 34.24 26 VAL D N 1
ATOM 5302 C CA . VAL D 4 26 ? 133.425 119.041 105.512 1.00 34.24 26 VAL D CA 1
ATOM 5303 C C . VAL D 4 26 ? 133.344 119.808 106.824 1.00 34.24 26 VAL D C 1
ATOM 5304 O O . VAL D 4 26 ? 132.270 120.271 107.228 1.00 34.24 26 VAL D O 1
ATOM 5308 N N . MET D 4 27 ? 134.477 119.960 107.504 1.00 36.02 27 MET D N 1
ATOM 5309 C CA . MET D 4 27 ? 134.518 120.557 108.829 1.00 36.02 27 MET D CA 1
ATOM 5310 C C . MET D 4 27 ? 134.393 122.076 108.789 1.00 36.02 27 MET D C 1
ATOM 5311 O O . MET D 4 27 ? 134.252 122.700 109.845 1.00 36.02 27 MET D O 1
ATOM 5316 N N . THR D 4 28 ? 134.447 122.689 107.607 1.00 34.68 28 THR D N 1
ATOM 5317 C CA . THR D 4 28 ? 134.070 124.090 107.473 1.00 34.68 28 THR D CA 1
ATOM 5318 C C . THR D 4 28 ? 132.654 124.275 106.952 1.00 34.68 28 THR D C 1
ATOM 5319 O O . THR D 4 28 ? 132.000 125.257 107.313 1.00 34.68 28 THR D O 1
ATOM 5323 N N . VAL D 4 29 ? 132.162 123.358 106.115 1.00 34.42 29 VAL D N 1
ATOM 5324 C CA . VAL D 4 29 ? 130.799 123.470 105.613 1.00 34.42 29 VAL D CA 1
ATOM 5325 C C . VAL D 4 29 ? 129.801 123.184 106.723 1.00 34.42 29 VAL D C 1
ATOM 5326 O O . VAL D 4 29 ? 128.769 123.856 106.837 1.00 34.42 29 VAL D O 1
ATOM 5330 N N . ILE D 4 30 ? 130.095 122.196 107.570 1.00 35.16 30 ILE D N 1
ATOM 5331 C CA . ILE D 4 30 ? 129.146 121.804 108.612 1.00 35.16 30 ILE D CA 1
ATOM 5332 C C . ILE D 4 30 ? 128.851 122.935 109.593 1.00 35.16 30 ILE D C 1
ATOM 5333 O O . ILE D 4 30 ? 127.667 123.194 109.857 1.00 35.16 30 ILE D O 1
ATOM 5338 N N . PRO D 4 31 ? 129.841 123.629 110.171 1.00 34.79 31 PRO D N 1
ATOM 5339 C CA . PRO D 4 31 ? 129.494 124.716 111.104 1.00 34.79 31 PRO D CA 1
ATOM 5340 C C . PRO D 4 31 ? 128.785 125.886 110.444 1.00 34.79 31 PRO D C 1
ATOM 5341 O O . PRO D 4 31 ? 127.918 126.498 111.076 1.00 34.79 31 PRO D O 1
ATOM 5345 N N . LEU D 4 32 ? 129.121 126.219 109.197 1.00 34.61 32 LEU D N 1
ATOM 5346 C CA . LEU D 4 32 ? 128.416 127.296 108.510 1.00 34.61 32 LEU D CA 1
ATOM 5347 C C . LEU D 4 32 ? 126.954 126.937 108.277 1.00 34.61 32 LEU D C 1
ATOM 5348 O O . LEU D 4 32 ? 126.057 127.762 108.504 1.00 34.61 32 LEU D O 1
ATOM 5353 N N . VAL D 4 33 ? 126.696 125.709 107.826 1.00 34.05 33 VAL D N 1
ATOM 5354 C CA . VAL D 4 33 ? 125.323 125.263 107.624 1.00 34.05 33 VAL D CA 1
ATOM 5355 C C . VAL D 4 33 ? 124.590 125.198 108.954 1.00 34.05 33 VAL D C 1
ATOM 5356 O O . VAL D 4 33 ? 123.398 125.507 109.037 1.00 34.05 33 VAL D O 1
ATOM 5360 N N . VAL D 4 34 ? 125.290 124.802 110.017 1.00 34.78 34 VAL D N 1
ATOM 5361 C CA . VAL D 4 34 ? 124.677 124.774 111.340 1.00 34.78 34 VAL D CA 1
ATOM 5362 C C . VAL D 4 34 ? 124.274 126.177 111.767 1.00 34.78 34 VAL D C 1
ATOM 5363 O O . VAL D 4 34 ? 123.180 126.386 112.298 1.00 34.78 34 VAL D O 1
ATOM 5367 N N . LEU D 4 35 ? 125.144 127.162 111.535 1.00 34.64 35 LEU D N 1
ATOM 5368 C CA . LEU D 4 35 ? 124.813 128.544 111.870 1.00 34.64 35 LEU D CA 1
ATOM 5369 C C . LEU D 4 35 ? 123.599 129.026 111.086 1.00 34.64 35 LEU D C 1
ATOM 5370 O O . LEU D 4 35 ? 122.683 129.638 111.648 1.00 34.64 35 LEU D O 1
ATOM 5375 N N . VAL D 4 36 ? 123.575 128.752 109.779 1.00 35.31 36 VAL D N 1
ATOM 5376 C CA . VAL D 4 36 ? 122.471 129.216 108.939 1.00 35.31 36 VAL D CA 1
ATOM 5377 C C . VAL D 4 36 ? 121.159 128.573 109.375 1.00 35.31 36 VAL D C 1
ATOM 5378 O O . VAL D 4 36 ? 120.133 129.249 109.547 1.00 35.31 36 VAL D O 1
ATOM 5382 N N . VAL D 4 37 ? 121.177 127.253 109.566 1.00 36.84 37 VAL D N 1
ATOM 5383 C CA . VAL D 4 37 ? 119.976 126.529 109.957 1.00 36.84 37 VAL D CA 1
ATOM 5384 C C . VAL D 4 37 ? 119.513 126.972 111.335 1.00 36.84 37 VAL D C 1
ATOM 5385 O O . VAL D 4 37 ? 118.314 127.139 111.571 1.00 36.84 37 VAL D O 1
ATOM 5389 N N . HIS D 4 38 ? 120.446 127.170 112.267 1.00 38.11 38 HIS D N 1
ATOM 5390 C CA . HIS D 4 38 ? 120.070 127.619 113.600 1.00 38.11 38 HIS D CA 1
ATOM 5391 C C . HIS D 4 38 ? 119.430 128.995 113.555 1.00 38.11 38 HIS D C 1
ATOM 5392 O O . HIS D 4 38 ? 118.432 129.238 114.235 1.00 38.11 38 HIS D O 1
ATOM 5399 N N . SER D 4 39 ? 119.982 129.908 112.754 1.00 38.97 39 SER D N 1
ATOM 5400 C CA . SER D 4 39 ? 119.395 131.240 112.653 1.00 38.97 39 SER D CA 1
ATOM 5401 C C . SER D 4 39 ? 117.982 131.176 112.085 1.00 38.97 39 SER D C 1
ATOM 5402 O O . SER D 4 39 ? 117.056 131.797 112.622 1.00 38.97 39 SER D O 1
ATOM 5405 N N . VAL D 4 40 ? 117.792 130.406 111.011 1.00 39.66 40 VAL D N 1
ATOM 5406 C CA . VAL D 4 40 ? 116.473 130.334 110.385 1.00 39.66 40 VAL D CA 1
ATOM 5407 C C . VAL D 4 40 ? 115.465 129.683 111.327 1.00 39.66 40 VAL D C 1
ATOM 5408 O O . VAL D 4 40 ? 114.347 130.184 111.519 1.00 39.66 40 VAL D O 1
ATOM 5412 N N . MET D 4 41 ? 115.846 128.558 111.935 1.00 42.22 41 MET D N 1
ATOM 5413 C CA . MET D 4 41 ? 114.941 127.849 112.828 1.00 42.22 41 MET D CA 1
ATOM 5414 C C . MET D 4 41 ? 114.647 128.656 114.082 1.00 42.22 41 MET D C 1
ATOM 5415 O O . MET D 4 41 ? 113.532 128.592 114.604 1.00 42.22 41 MET D O 1
ATOM 5420 N N . GLN D 4 42 ? 115.617 129.430 114.572 1.00 42.64 42 GLN D N 1
ATOM 5421 C CA . GLN D 4 42 ? 115.373 130.273 115.734 1.00 42.64 42 GLN D CA 1
ATOM 5422 C C . GLN D 4 42 ? 114.440 131.423 115.392 1.00 42.64 42 GLN D C 1
ATOM 5423 O O . GLN D 4 42 ? 113.594 131.799 116.207 1.00 42.64 42 GLN D O 1
ATOM 5429 N N . HIS D 4 43 ? 114.576 131.998 114.196 1.00 43.19 43 HIS D N 1
ATOM 5430 C CA . HIS D 4 43 ? 113.625 133.018 113.769 1.00 43.19 43 HIS D CA 1
ATOM 5431 C C . HIS D 4 43 ? 112.214 132.450 113.714 1.00 43.19 43 HIS D C 1
ATOM 5432 O O . HIS D 4 43 ? 111.257 133.066 114.205 1.00 43.19 43 HIS D O 1
ATOM 5439 N N . ARG D 4 44 ? 112.071 131.260 113.127 1.00 46.36 44 ARG D N 1
ATOM 5440 C CA . ARG D 4 44 ? 110.754 130.638 113.040 1.00 46.36 44 ARG D CA 1
ATOM 5441 C C . ARG D 4 44 ? 110.200 130.317 114.424 1.00 46.36 44 ARG D C 1
ATOM 5442 O O . ARG D 4 44 ? 109.010 130.520 114.686 1.00 46.36 44 ARG D O 1
ATOM 5450 N N . ALA D 4 45 ? 111.048 129.816 115.324 1.00 47.03 45 ALA D N 1
ATOM 5451 C CA . ALA D 4 45 ? 110.605 129.491 116.675 1.00 47.03 45 ALA D CA 1
ATOM 5452 C C . ALA D 4 45 ? 110.184 130.737 117.438 1.00 47.03 45 ALA D C 1
ATOM 5453 O O . ALA D 4 45 ? 109.203 130.709 118.189 1.00 47.03 45 ALA D O 1
ATOM 5455 N N . ILE D 4 46 ? 110.924 131.834 117.274 1.00 47.20 46 ILE D N 1
ATOM 5456 C CA . ILE D 4 46 ? 110.555 133.086 117.925 1.00 47.20 46 ILE D CA 1
ATOM 5457 C C . ILE D 4 46 ? 109.205 133.565 117.417 1.00 47.20 46 ILE D C 1
ATOM 5458 O O . ILE D 4 46 ? 108.334 133.958 118.201 1.00 47.20 46 ILE D O 1
ATOM 5463 N N . LEU D 4 47 ? 109.004 133.531 116.097 1.00 50.19 47 LEU D N 1
ATOM 5464 C CA . LEU D 4 47 ? 107.718 133.953 115.550 1.00 50.19 47 LEU D CA 1
ATOM 5465 C C . LEU D 4 47 ? 106.589 133.031 115.991 1.00 50.19 47 LEU D C 1
ATOM 5466 O O . LEU D 4 47 ? 105.442 133.473 116.114 1.00 50.19 47 LEU D O 1
ATOM 5471 N N . ARG D 4 48 ? 106.886 131.749 116.220 1.00 54.06 48 ARG D N 1
ATOM 5472 C CA . ARG D 4 48 ? 105.878 130.845 116.766 1.00 54.06 48 ARG D CA 1
ATOM 5473 C C . ARG D 4 48 ? 105.498 131.237 118.188 1.00 54.06 48 ARG D C 1
ATOM 5474 O O . ARG D 4 48 ? 104.314 131.243 118.540 1.00 54.06 48 ARG D O 1
ATOM 5482 N N . GLY D 4 49 ? 106.488 131.572 119.017 1.00 56.18 49 GLY D N 1
ATOM 5483 C CA . GLY D 4 49 ? 106.197 131.971 120.382 1.00 56.18 49 GLY D CA 1
ATOM 5484 C C . GLY D 4 49 ? 105.498 133.311 120.478 1.00 56.18 49 GLY D C 1
ATOM 5485 O O . GLY D 4 49 ? 104.801 133.580 121.461 1.00 56.18 49 GLY D O 1
ATOM 5486 N N . VAL D 4 50 ? 105.680 134.174 119.475 1.00 57.83 50 VAL D N 1
ATOM 5487 C CA . VAL D 4 50 ? 104.964 135.446 119.452 1.00 57.83 50 VAL D CA 1
ATOM 5488 C C . VAL D 4 50 ? 103.467 135.205 119.316 1.00 57.83 50 VAL D C 1
ATOM 5489 O O . VAL D 4 50 ? 102.656 135.827 120.013 1.00 57.83 50 VAL D O 1
ATOM 5493 N N . ALA D 4 51 ? 103.076 134.299 118.419 1.00 62.05 51 ALA D N 1
ATOM 5494 C CA . ALA D 4 51 ? 101.680 133.899 118.317 1.00 62.05 51 ALA D CA 1
ATOM 5495 C C . ALA D 4 51 ? 101.253 132.981 119.456 1.00 62.05 51 ALA D C 1
ATOM 5496 O O . ALA D 4 51 ? 100.068 132.960 119.805 1.00 62.05 51 ALA D O 1
ATOM 5498 N N . GLN D 4 52 ? 102.185 132.220 120.034 1.00 63.26 52 GLN D N 1
ATOM 5499 C CA . GLN D 4 52 ? 101.847 131.379 121.178 1.00 63.26 52 GLN D CA 1
ATOM 5500 C C . GLN D 4 52 ? 101.446 132.222 122.381 1.00 63.26 52 GLN D C 1
ATOM 5501 O O . GLN D 4 52 ? 100.474 131.900 123.075 1.00 63.26 52 GLN D O 1
ATOM 5507 N N . GLN D 4 53 ? 102.179 133.305 122.645 1.00 64.43 53 GLN D N 1
ATOM 5508 C CA . GLN D 4 53 ? 101.819 134.206 123.732 1.00 64.43 53 GLN D CA 1
ATOM 5509 C C . GLN D 4 53 ? 100.539 134.976 123.450 1.00 64.43 53 GLN D C 1
ATOM 5510 O O . GLN D 4 53 ? 99.998 135.602 124.366 1.00 64.43 53 GLN D O 1
ATOM 5516 N N . ARG D 4 54 ? 100.052 134.951 122.213 1.00 67.17 54 ARG D N 1
ATOM 5517 C CA . ARG D 4 54 ? 98.748 135.515 121.870 1.00 67.17 54 ARG D CA 1
ATOM 5518 C C . ARG D 4 54 ? 97.639 134.492 122.102 1.00 67.17 54 ARG D C 1
ATOM 5519 O O . ARG D 4 54 ? 96.828 134.197 121.224 1.00 67.17 54 ARG D O 1
ATOM 5527 N N . ALA D 4 55 ? 97.613 133.937 123.311 1.00 68.24 55 ALA D N 1
ATOM 5528 C CA . ALA D 4 55 ? 96.641 132.919 123.687 1.00 68.24 55 ALA D CA 1
ATOM 5529 C C . ALA D 4 55 ? 96.543 132.809 125.204 1.00 68.24 55 ALA D C 1
ATOM 5530 O O . ALA D 4 55 ? 97.393 132.193 125.848 1.00 68.24 55 ALA D O 1
ATOM 5532 N N . MET E 1 1 ? 114.697 176.857 147.376 1.00 50.69 -1 MET E N 1
ATOM 5533 C CA . MET E 1 1 ? 113.636 176.021 146.827 1.00 50.69 -1 MET E CA 1
ATOM 5534 C C . MET E 1 1 ? 114.158 175.171 145.677 1.00 50.69 -1 MET E C 1
ATOM 5535 O O . MET E 1 1 ? 114.734 175.689 144.721 1.00 50.69 -1 MET E O 1
ATOM 5540 N N . GLY E 1 2 ? 113.949 173.862 145.770 1.00 44.27 0 GLY E N 1
ATOM 5541 C CA . GLY E 1 2 ? 114.381 172.962 144.720 1.00 44.27 0 GLY E CA 1
ATOM 5542 C C . GLY E 1 2 ? 115.704 172.279 144.994 1.00 44.27 0 GLY E C 1
ATOM 5543 O O . GLY E 1 2 ? 116.619 172.334 144.168 1.00 44.27 0 GLY E O 1
ATOM 5544 N N . MET E 1 3 ? 115.821 171.639 146.158 1.00 41.19 1 MET E N 1
ATOM 5545 C CA . MET E 1 3 ? 117.003 170.832 146.438 1.00 41.19 1 MET E CA 1
ATOM 5546 C C . MET E 1 3 ? 117.122 169.688 145.438 1.00 41.19 1 MET E C 1
ATOM 5547 O O . MET E 1 3 ? 118.165 169.508 144.801 1.00 41.19 1 MET E O 1
ATOM 5552 N N . LEU E 1 4 ? 116.053 168.913 145.281 1.00 40.60 2 LEU E N 1
ATOM 5553 C CA . LEU E 1 4 ? 115.938 167.907 144.237 1.00 40.60 2 LEU E CA 1
ATOM 5554 C C . LEU E 1 4 ? 114.776 168.256 143.323 1.00 40.60 2 LEU E C 1
ATOM 5555 O O . LEU E 1 4 ? 113.809 168.901 143.738 1.00 40.60 2 LEU E O 1
ATOM 5560 N N . GLU E 1 5 ? 114.879 167.818 142.073 1.00 42.61 3 GLU E N 1
ATOM 5561 C CA . GLU E 1 5 ? 113.820 168.041 141.103 1.00 42.61 3 GLU E CA 1
ATOM 5562 C C . GLU E 1 5 ? 113.768 166.858 140.154 1.00 42.61 3 GLU E C 1
ATOM 5563 O O . GLU E 1 5 ? 114.794 166.463 139.596 1.00 42.61 3 GLU E O 1
ATOM 5569 N N . ALA E 1 6 ? 112.579 166.292 139.990 1.00 45.17 4 ALA E N 1
ATOM 5570 C CA . ALA E 1 6 ? 112.338 165.292 138.964 1.00 45.17 4 ALA E CA 1
ATOM 5571 C C . ALA E 1 6 ? 111.875 165.992 137.696 1.00 45.17 4 ALA E C 1
ATOM 5572 O O . ALA E 1 6 ? 111.043 166.902 137.742 1.00 45.17 4 ALA E O 1
ATOM 5574 N N . ARG E 1 7 ? 112.434 165.577 136.563 1.00 45.93 5 ARG E N 1
ATOM 5575 C CA . ARG E 1 7 ? 112.176 166.226 135.282 1.00 45.93 5 ARG E CA 1
ATOM 5576 C C . ARG E 1 7 ? 111.692 165.156 134.310 1.00 45.93 5 ARG E C 1
ATOM 5577 O O . ARG E 1 7 ? 112.492 164.588 133.563 1.00 45.93 5 ARG E O 1
ATOM 5585 N N . GLU E 1 8 ? 110.381 164.905 134.323 1.00 46.83 6 GLU E N 1
ATOM 5586 C CA . GLU E 1 8 ? 109.724 163.920 133.463 1.00 46.83 6 GLU E CA 1
ATOM 5587 C C . GLU E 1 8 ? 110.489 162.594 133.441 1.00 46.83 6 GLU E C 1
ATOM 5588 O O . GLU E 1 8 ? 111.033 162.163 132.427 1.00 46.83 6 GLU E O 1
ATOM 5594 N N . LEU E 1 9 ? 110.516 161.963 134.610 1.00 46.28 7 LEU E N 1
ATOM 5595 C CA . LEU E 1 9 ? 111.156 160.664 134.762 1.00 46.28 7 LEU E CA 1
ATOM 5596 C C . LEU E 1 9 ? 110.257 159.566 134.210 1.00 46.28 7 LEU E C 1
ATOM 5597 O O . LEU E 1 9 ? 109.074 159.488 134.553 1.00 46.28 7 LEU E O 1
ATOM 5602 N N . LEU E 1 10 ? 110.823 158.714 133.362 1.00 47.85 8 LEU E N 1
ATOM 5603 C CA . LEU E 1 10 ? 110.110 157.598 132.761 1.00 47.85 8 LEU E CA 1
ATOM 5604 C C . LEU E 1 10 ? 110.859 156.306 133.044 1.00 47.85 8 LEU E C 1
ATOM 5605 O O . LEU E 1 10 ? 112.090 156.261 132.957 1.00 47.85 8 LEU E O 1
ATOM 5610 N N . CYS E 1 11 ? 110.116 155.256 133.382 1.00 49.11 9 CYS E N 1
ATOM 5611 C CA . CYS E 1 11 ? 110.706 153.930 133.551 1.00 49.11 9 CYS E CA 1
ATOM 5612 C C . CYS E 1 11 ? 109.702 152.901 133.056 1.00 49.11 9 CYS E C 1
ATOM 5613 O O . CYS E 1 11 ? 108.631 152.744 133.647 1.00 49.11 9 CYS E O 1
ATOM 5616 N N . GLU E 1 12 ? 110.052 152.209 131.975 1.00 51.04 10 GLU E N 1
ATOM 5617 C CA . GLU E 1 12 ? 109.207 151.182 131.373 1.00 51.04 10 GLU E CA 1
ATOM 5618 C C . GLU E 1 12 ? 109.995 149.878 131.391 1.00 51.04 10 GLU E C 1
ATOM 5619 O O . GLU E 1 12 ? 110.772 149.603 130.471 1.00 51.04 10 GLU E O 1
ATOM 5625 N N . ARG E 1 13 ? 109.802 149.077 132.433 1.00 50.50 11 ARG E N 1
ATOM 5626 C CA . ARG E 1 13 ? 110.481 147.795 132.570 1.00 50.50 11 ARG E CA 1
ATOM 5627 C C . ARG E 1 13 ? 109.586 146.713 131.979 1.00 50.50 11 ARG E C 1
ATOM 5628 O O . ARG E 1 13 ? 108.496 146.448 132.497 1.00 50.50 11 ARG E 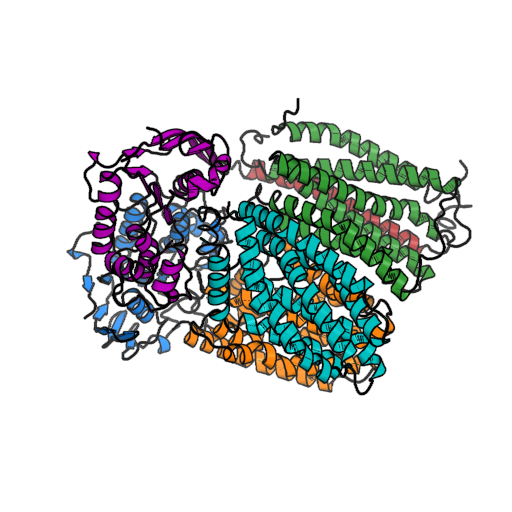O 1
ATOM 5636 N N . ASP E 1 14 ? 110.050 146.101 130.895 1.00 54.02 12 ASP E N 1
ATOM 5637 C CA . ASP E 1 14 ? 109.304 145.094 130.121 1.00 54.02 12 ASP E CA 1
ATOM 5638 C C . ASP E 1 14 ? 108.044 145.776 129.579 1.00 54.02 12 ASP E C 1
ATOM 5639 O O . ASP E 1 14 ? 108.103 146.941 129.158 1.00 54.02 12 ASP E O 1
ATOM 5644 N N . GLU E 1 15 ? 106.900 145.095 129.576 1.00 55.62 13 GLU E N 1
ATOM 5645 C CA . GLU E 1 15 ? 105.667 145.676 129.062 1.00 55.62 13 GLU E CA 1
ATOM 5646 C C . GLU E 1 15 ? 104.984 146.600 130.061 1.00 55.62 13 GLU E C 1
ATOM 5647 O O . GLU E 1 15 ? 104.021 147.280 129.692 1.00 55.62 13 GLU E O 1
ATOM 5653 N N . ARG E 1 16 ? 105.456 146.643 131.303 1.00 51.50 14 ARG E N 1
ATOM 5654 C CA . ARG E 1 16 ? 104.842 147.444 132.351 1.00 51.50 14 ARG E CA 1
ATOM 5655 C C . ARG E 1 16 ? 105.559 148.781 132.462 1.00 51.50 14 ARG E C 1
ATOM 5656 O O . ARG E 1 16 ? 106.784 148.824 132.608 1.00 51.50 14 ARG E O 1
ATOM 5664 N N . THR E 1 17 ? 104.795 149.867 132.391 1.00 48.59 15 THR E N 1
ATOM 5665 C CA . THR E 1 17 ? 105.329 151.204 132.616 1.00 48.59 15 THR E CA 1
ATOM 5666 C C . THR E 1 17 ? 105.093 151.572 134.080 1.00 48.59 15 THR E C 1
ATOM 5667 O O . THR E 1 17 ? 103.949 151.710 134.526 1.00 48.59 15 THR E O 1
ATOM 5671 N N . LEU E 1 18 ? 106.181 151.672 134.845 1.00 45.42 16 LEU E N 1
ATOM 5672 C CA . LEU E 1 18 ? 106.048 151.973 136.266 1.00 45.42 16 LEU E CA 1
ATOM 5673 C C . LEU E 1 18 ? 105.582 153.405 136.479 1.00 45.42 16 LEU E C 1
ATOM 5674 O O . LEU E 1 18 ? 104.679 153.657 137.284 1.00 45.42 16 LEU E O 1
ATOM 5679 N N . PHE E 1 19 ? 106.182 154.351 135.765 1.00 44.72 17 PHE E N 1
ATOM 5680 C CA . PHE E 1 19 ? 105.767 155.742 135.831 1.00 44.72 17 PHE E CA 1
ATOM 5681 C C . PHE E 1 19 ? 106.219 156.432 134.555 1.00 44.72 17 PHE E C 1
ATOM 5682 O O . PHE E 1 19 ? 107.114 155.955 133.853 1.00 44.72 17 PHE E O 1
ATOM 5690 N N . SER E 1 20 ? 105.583 157.562 134.262 1.00 46.27 18 SER E N 1
ATOM 5691 C CA . SER E 1 20 ? 105.890 158.320 133.059 1.00 46.27 18 SER E CA 1
ATOM 5692 C C . SER E 1 20 ? 105.545 159.779 133.300 1.00 46.27 18 SER E C 1
ATOM 5693 O O . SER E 1 20 ? 104.465 160.085 133.811 1.00 46.27 18 SER E O 1
ATOM 5696 N N . GLY E 1 21 ? 106.459 160.668 132.931 1.00 47.00 19 GLY E N 1
ATOM 5697 C CA . GLY E 1 21 ? 106.244 162.088 133.133 1.00 47.00 19 GLY E CA 1
ATOM 5698 C C . GLY E 1 21 ? 106.147 162.497 134.586 1.00 47.00 19 GLY E C 1
ATOM 5699 O O . GLY E 1 21 ? 105.310 163.339 134.933 1.00 47.00 19 GLY E O 1
ATOM 5700 N N . LEU E 1 22 ? 106.981 161.918 135.448 1.00 46.33 20 LEU E N 1
ATOM 5701 C CA . LEU E 1 22 ? 107.006 162.295 136.854 1.00 46.33 20 LEU E CA 1
ATOM 5702 C C . LEU E 1 22 ? 107.867 163.533 137.048 1.00 46.33 20 LEU E C 1
ATOM 5703 O O . LEU E 1 22 ? 109.040 163.550 136.665 1.00 46.33 20 LEU E O 1
ATOM 5708 N N . SER E 1 23 ? 107.288 164.565 137.652 1.00 45.69 21 SER E N 1
ATOM 5709 C CA . SER E 1 23 ? 108.009 165.802 137.927 1.00 45.69 21 SER E CA 1
ATOM 5710 C C . SER E 1 23 ? 107.577 166.308 139.295 1.00 45.69 21 SER E C 1
ATOM 5711 O O . SER E 1 23 ? 106.423 166.711 139.474 1.00 45.69 21 SER E O 1
ATOM 5714 N N . PHE E 1 24 ? 108.495 166.280 140.256 1.00 43.43 22 PHE E N 1
ATOM 5715 C CA . PHE E 1 24 ? 108.250 166.823 141.581 1.00 43.43 22 PHE E CA 1
ATOM 5716 C C . PHE E 1 24 ? 109.506 167.523 142.070 1.00 43.43 22 PHE E C 1
ATOM 5717 O O . PHE E 1 24 ? 110.614 167.003 141.920 1.00 43.43 22 PHE E O 1
ATOM 5725 N N . THR E 1 25 ? 109.328 168.706 142.647 1.00 43.37 23 THR E N 1
ATOM 5726 C CA . THR E 1 25 ? 110.415 169.461 143.248 1.00 43.37 23 THR E CA 1
ATOM 5727 C C . THR E 1 25 ? 110.286 169.400 144.763 1.00 43.37 23 THR E C 1
ATOM 5728 O O . THR E 1 25 ? 109.175 169.413 145.303 1.00 43.37 23 THR E O 1
ATOM 5732 N N . LEU E 1 26 ? 111.425 169.308 145.445 1.00 41.51 24 LEU E N 1
ATOM 5733 C CA . LEU E 1 26 ? 111.464 169.124 146.892 1.00 41.51 24 LEU E CA 1
ATOM 5734 C C . LEU E 1 26 ? 112.416 170.152 147.483 1.00 41.51 24 LEU E C 1
ATOM 5735 O O . LEU E 1 26 ? 113.628 170.073 147.264 1.00 41.51 24 LEU E O 1
ATOM 5740 N N . ASN E 1 27 ? 111.879 171.108 148.233 1.00 41.41 25 ASN E N 1
ATOM 5741 C CA . ASN E 1 27 ? 112.710 172.093 148.905 1.00 41.41 25 ASN E CA 1
ATOM 5742 C C . ASN E 1 27 ? 113.008 171.620 150.328 1.00 41.41 25 ASN E C 1
ATOM 5743 O O . ASN E 1 27 ? 112.681 170.495 150.712 1.00 41.41 25 ASN E O 1
ATOM 5748 N N . ALA E 1 28 ? 113.638 172.476 151.126 1.00 38.76 26 ALA E N 1
ATOM 5749 C CA . ALA E 1 28 ? 114.024 172.095 152.478 1.00 38.76 26 ALA E CA 1
ATOM 5750 C C . ALA E 1 28 ? 112.797 171.939 153.366 1.00 38.76 26 ALA E C 1
ATOM 5751 O O . ALA E 1 28 ? 111.901 172.788 153.362 1.00 38.76 26 ALA E O 1
ATOM 5753 N N . GLY E 1 29 ? 112.766 170.859 154.139 1.00 37.72 27 GLY E N 1
ATOM 5754 C CA . GLY E 1 29 ? 111.680 170.597 155.057 1.00 37.72 27 GLY E CA 1
ATOM 5755 C C . GLY E 1 29 ? 110.633 169.625 154.569 1.00 37.72 27 GLY E C 1
ATOM 5756 O O . GLY E 1 29 ? 109.606 169.466 155.237 1.00 37.72 27 GLY E O 1
ATOM 5757 N N . GLU E 1 30 ? 110.857 168.967 153.438 1.00 38.76 28 GLU E N 1
ATOM 5758 C CA . GLU E 1 30 ? 109.856 168.101 152.833 1.00 38.76 28 GLU E CA 1
ATOM 5759 C C . GLU E 1 30 ? 109.979 166.695 153.401 1.00 38.76 28 GLU E C 1
ATOM 5760 O O . GLU E 1 30 ? 111.044 166.074 153.318 1.00 38.76 28 GLU E O 1
ATOM 5766 N N . TRP E 1 31 ? 108.887 166.197 153.973 1.00 37.57 29 TRP E N 1
ATOM 5767 C CA . TRP E 1 31 ? 108.776 164.807 154.405 1.00 37.57 29 TRP E CA 1
ATOM 5768 C C . TRP E 1 31 ? 107.894 164.119 153.371 1.00 37.57 29 TRP E C 1
ATOM 5769 O O . TRP E 1 31 ? 106.668 164.147 153.455 1.00 37.57 29 TRP E O 1
ATOM 5780 N N . VAL E 1 32 ? 108.530 163.503 152.380 1.00 37.70 30 VAL E N 1
ATOM 5781 C CA . VAL E 1 32 ? 107.852 162.979 151.202 1.00 37.70 30 VAL E CA 1
ATOM 5782 C C . VAL E 1 32 ? 107.837 161.461 151.278 1.00 37.70 30 VAL E C 1
ATOM 5783 O O . VAL E 1 32 ? 108.883 160.834 151.480 1.00 37.70 30 VAL E O 1
ATOM 5787 N N . GLN E 1 33 ? 106.655 160.873 151.119 1.00 39.26 31 GLN E N 1
ATOM 5788 C CA . GLN E 1 33 ? 106.494 159.427 151.075 1.00 39.26 31 GLN E CA 1
ATOM 5789 C C . GLN E 1 33 ? 106.031 159.007 149.688 1.00 39.26 31 GLN E C 1
ATOM 5790 O O . GLN E 1 33 ? 105.045 159.540 149.172 1.00 39.26 31 GLN E O 1
ATOM 5796 N N . ILE E 1 34 ? 106.741 158.057 149.093 1.00 38.04 32 ILE E N 1
ATOM 5797 C CA . ILE E 1 34 ? 106.365 157.498 147.801 1.00 38.04 32 ILE E CA 1
ATOM 5798 C C . ILE E 1 34 ? 105.408 156.342 148.046 1.00 38.04 32 ILE E C 1
ATOM 5799 O O . ILE E 1 34 ? 105.727 155.405 148.787 1.00 38.04 32 ILE E O 1
ATOM 5804 N N . THR E 1 35 ? 104.235 156.401 147.424 1.00 38.47 33 THR E N 1
ATOM 5805 C CA . THR E 1 35 ? 103.169 155.449 147.679 1.00 38.47 33 THR E CA 1
ATOM 5806 C C . THR E 1 35 ? 103.015 154.487 146.509 1.00 38.47 33 THR E C 1
ATOM 5807 O O . THR E 1 35 ? 103.280 154.835 145.356 1.00 38.47 33 THR E O 1
ATOM 5811 N N . GLY E 1 36 ? 102.586 153.272 146.822 1.00 38.19 34 GLY E N 1
ATOM 5812 C CA . GLY E 1 36 ? 102.376 152.264 145.805 1.00 38.19 34 GLY E CA 1
ATOM 5813 C C . GLY E 1 36 ? 102.242 150.895 146.432 1.00 38.19 34 GLY E C 1
ATOM 5814 O O . GLY E 1 36 ? 102.339 150.727 147.651 1.00 38.19 34 GLY E O 1
ATOM 5815 N N . SER E 1 37 ? 102.015 149.913 145.566 1.00 38.10 35 SER E N 1
ATOM 5816 C CA . SER E 1 37 ? 101.876 148.526 145.981 1.00 38.10 35 SER E CA 1
ATOM 5817 C C . SER E 1 37 ? 103.235 147.832 145.912 1.00 38.10 35 SER E C 1
ATOM 5818 O O . SER E 1 37 ? 104.277 148.473 145.757 1.00 38.10 35 SER E O 1
ATOM 5821 N N . ASN E 1 38 ? 103.239 146.504 146.029 1.00 37.88 36 ASN E N 1
ATOM 5822 C CA . ASN E 1 38 ? 104.488 145.753 146.019 1.00 37.88 36 ASN E CA 1
ATOM 5823 C C . ASN E 1 38 ? 105.122 145.656 144.639 1.00 37.88 36 ASN E C 1
ATOM 5824 O O . ASN E 1 38 ? 106.259 145.187 144.535 1.00 37.88 36 ASN E O 1
ATOM 5829 N N . GLY E 1 39 ? 104.429 146.072 143.587 1.00 39.39 37 GLY E N 1
ATOM 5830 C CA . GLY E 1 39 ? 104.997 145.990 142.257 1.00 39.39 37 GLY E CA 1
ATOM 5831 C C . GLY E 1 39 ? 105.303 147.343 141.656 1.00 39.39 37 GLY E C 1
ATOM 5832 O O . GLY E 1 39 ? 106.081 147.446 140.704 1.00 39.39 37 GLY E O 1
ATOM 5833 N N . ALA E 1 40 ? 104.696 148.389 142.208 1.00 40.31 38 ALA E N 1
ATOM 5834 C CA . ALA E 1 40 ? 104.895 149.731 141.686 1.00 40.31 38 ALA E CA 1
ATOM 5835 C C . ALA E 1 40 ? 106.350 150.150 141.848 1.00 40.31 38 ALA E C 1
ATOM 5836 O O . ALA E 1 40 ? 107.042 149.725 142.776 1.00 40.31 38 ALA E O 1
ATOM 5838 N N . GLY E 1 41 ? 106.813 150.997 140.935 1.00 41.15 39 GLY E N 1
ATOM 5839 C CA . GLY E 1 41 ? 108.210 151.381 140.911 1.00 41.15 39 GLY E CA 1
ATOM 5840 C C . GLY E 1 41 ? 108.616 152.329 142.020 1.00 41.15 39 GLY E C 1
ATOM 5841 O O . GLY E 1 41 ? 108.992 153.473 141.754 1.00 41.15 39 GLY E O 1
ATOM 5842 N N . LYS E 1 42 ? 108.548 151.868 143.268 1.00 38.84 40 LYS E N 1
ATOM 5843 C CA . LYS E 1 42 ? 108.959 152.679 144.408 1.00 38.84 40 LYS E CA 1
ATOM 5844 C C . LYS E 1 42 ? 110.461 152.597 144.648 1.00 38.84 40 LYS E C 1
ATOM 5845 O O . LYS E 1 42 ? 111.128 153.626 144.766 1.00 38.84 40 LYS E O 1
ATOM 5851 N N . THR E 1 43 ? 111.002 151.381 144.733 1.00 38.10 41 THR E N 1
ATOM 5852 C CA . THR E 1 43 ? 112.448 151.226 144.845 1.00 38.10 41 THR E CA 1
ATOM 5853 C C . THR E 1 43 ? 113.147 151.734 143.593 1.00 38.10 41 THR E C 1
ATOM 5854 O O . THR E 1 43 ? 114.214 152.351 143.676 1.00 38.10 41 THR E O 1
ATOM 5858 N N . THR E 1 44 ? 112.551 151.500 142.422 1.00 39.53 42 THR E N 1
ATOM 5859 C CA . THR E 1 44 ? 113.141 151.988 141.181 1.00 39.53 42 THR E CA 1
ATOM 5860 C C . THR E 1 44 ? 113.249 153.507 141.176 1.00 39.53 42 THR E C 1
ATOM 5861 O O . THR E 1 44 ? 114.280 154.060 140.776 1.00 39.53 42 THR E O 1
ATOM 5865 N N . LEU E 1 45 ? 112.198 154.202 141.615 1.00 38.19 43 LEU E N 1
ATOM 5866 C CA . LEU E 1 45 ? 112.257 155.658 141.677 1.00 38.19 43 LEU E CA 1
ATOM 5867 C C . LEU E 1 45 ? 113.304 156.125 142.676 1.00 38.19 43 LEU E C 1
ATOM 5868 O O . LEU E 1 45 ? 114.026 157.096 142.422 1.00 38.19 43 LEU E O 1
ATOM 5873 N N . LEU E 1 46 ? 113.397 155.450 143.823 1.00 36.34 44 LEU E N 1
ATOM 5874 C CA . LEU E 1 46 ? 114.367 155.842 144.838 1.00 36.34 44 LEU E CA 1
ATOM 5875 C C . LEU E 1 46 ? 115.796 155.648 144.350 1.00 36.34 44 LEU E C 1
ATOM 5876 O O . LEU E 1 46 ? 116.667 156.481 144.623 1.00 36.34 44 LEU E O 1
ATOM 5881 N N . ARG E 1 47 ? 116.062 154.548 143.645 1.00 37.47 45 ARG E N 1
ATOM 5882 C CA . ARG E 1 47 ? 117.393 154.340 143.090 1.00 37.47 45 ARG E CA 1
ATOM 5883 C C . ARG E 1 47 ? 117.694 155.328 141.971 1.00 37.47 45 ARG E C 1
ATOM 5884 O O . ARG E 1 47 ? 118.863 155.609 141.690 1.00 37.47 45 ARG E O 1
ATOM 5892 N N . LEU E 1 48 ? 116.658 155.857 141.320 1.00 37.95 46 LEU E N 1
ATOM 5893 C CA . LEU E 1 48 ? 116.860 156.922 140.344 1.00 37.95 46 LEU E CA 1
ATOM 5894 C C . LEU E 1 48 ? 117.218 158.230 141.032 1.00 37.95 46 LEU E C 1
ATOM 5895 O O . LEU E 1 48 ? 118.041 159.001 140.527 1.00 37.95 46 LEU E O 1
ATOM 5900 N N . LEU E 1 49 ? 116.597 158.501 142.182 1.00 35.99 47 LEU E N 1
ATOM 5901 C CA . LEU E 1 49 ? 116.865 159.737 142.908 1.00 35.99 47 LEU E CA 1
ATOM 5902 C C . LEU E 1 49 ? 118.286 159.766 143.453 1.00 35.99 47 LEU E C 1
ATOM 5903 O O . LEU E 1 49 ? 118.928 160.822 143.471 1.00 35.99 47 LEU E O 1
ATOM 5908 N N . THR E 1 50 ? 118.791 158.623 143.911 1.00 35.52 48 THR E N 1
ATOM 5909 C CA . THR E 1 50 ? 120.149 158.539 144.427 1.00 35.52 48 THR E CA 1
ATOM 5910 C C . THR E 1 50 ? 121.202 158.507 143.328 1.00 35.52 48 THR E C 1
ATOM 5911 O O . THR E 1 50 ? 122.388 158.681 143.626 1.00 35.52 48 THR E O 1
ATOM 5915 N N . GLY E 1 51 ? 120.806 158.295 142.078 1.00 35.79 49 GLY E N 1
ATOM 5916 C CA . GLY E 1 51 ? 121.744 158.208 140.984 1.00 35.79 49 GLY E CA 1
ATOM 5917 C C . GLY E 1 51 ? 122.319 156.834 140.735 1.00 35.79 49 GLY E C 1
ATOM 5918 O O . GLY E 1 51 ? 123.158 156.689 139.838 1.00 35.79 49 GLY E O 1
ATOM 5919 N N . LEU E 1 52 ? 121.905 155.823 141.500 1.00 38.05 50 LEU E N 1
ATOM 5920 C CA . LEU E 1 52 ? 122.415 154.473 141.281 1.00 38.05 50 LEU E CA 1
ATOM 5921 C C . LEU E 1 52 ? 122.007 153.943 139.914 1.00 38.05 50 LEU E C 1
ATOM 5922 O O . LEU E 1 52 ? 122.806 153.299 139.225 1.00 38.05 50 LEU E O 1
ATOM 5927 N N . SER E 1 53 ? 120.768 154.200 139.506 1.00 40.93 51 SER E N 1
ATOM 5928 C CA . SER E 1 53 ? 120.258 153.778 138.212 1.00 40.93 51 SER E CA 1
ATOM 5929 C C . SER E 1 53 ? 119.910 155.002 137.380 1.00 40.93 51 SER E C 1
ATOM 5930 O O . SER E 1 53 ? 119.306 155.954 137.882 1.00 40.93 51 SER E O 1
ATOM 5933 N N . ARG E 1 54 ? 120.303 154.977 136.110 1.00 45.38 52 ARG E N 1
ATOM 5934 C CA . ARG E 1 54 ? 119.906 156.133 135.317 1.00 45.38 52 ARG E CA 1
ATOM 5935 C C . ARG E 1 54 ? 118.539 155.895 134.679 1.00 45.38 52 ARG E C 1
ATOM 5936 O O . ARG E 1 54 ? 118.222 154.768 134.291 1.00 45.38 52 ARG E O 1
ATOM 5944 N N . PRO E 1 55 ? 117.715 156.934 134.575 1.00 47.02 53 PRO E N 1
ATOM 5945 C CA . PRO E 1 55 ? 116.360 156.753 134.046 1.00 47.02 53 PRO E CA 1
ATOM 5946 C C . PRO E 1 55 ? 116.370 156.426 132.562 1.00 47.02 53 PRO E C 1
ATOM 5947 O O . PRO E 1 55 ? 117.307 156.746 131.828 1.00 47.02 53 PRO E O 1
ATOM 5951 N N . ASP E 1 56 ? 115.297 155.762 132.127 1.00 49.50 54 ASP E N 1
ATOM 5952 C CA . ASP E 1 56 ? 115.086 155.566 130.698 1.00 49.50 54 ASP E CA 1
ATOM 5953 C C . ASP E 1 56 ? 114.885 156.900 129.993 1.00 49.50 54 ASP E C 1
ATOM 5954 O O . ASP E 1 56 ? 115.396 157.114 128.888 1.00 49.50 54 ASP E O 1
ATOM 5959 N N . ALA E 1 57 ? 114.144 157.810 130.620 1.00 47.68 55 ALA E N 1
ATOM 5960 C CA . ALA E 1 57 ? 113.964 159.161 130.116 1.00 47.68 55 ALA E CA 1
ATOM 5961 C C . ALA E 1 57 ? 113.900 160.116 131.297 1.00 47.68 55 ALA E C 1
ATOM 5962 O O . ALA E 1 57 ? 113.582 159.723 132.421 1.00 47.68 55 ALA E O 1
ATOM 5964 N N . GLY E 1 58 ? 114.205 161.380 131.032 1.00 46.07 56 GLY E N 1
ATOM 5965 C CA . GLY E 1 58 ? 114.244 162.374 132.082 1.00 46.07 56 GLY E CA 1
ATOM 5966 C C . GLY E 1 58 ? 115.528 162.303 132.882 1.00 46.07 56 GLY E C 1
ATOM 5967 O O . GLY E 1 58 ? 116.423 161.496 132.627 1.00 46.07 56 GLY E O 1
ATOM 5968 N N . GLU E 1 59 ? 115.616 163.176 133.881 1.00 46.24 57 GLU E N 1
ATOM 5969 C CA . GLU E 1 59 ? 116.817 163.247 134.699 1.00 46.24 57 GLU E CA 1
ATOM 5970 C C . GLU E 1 59 ? 116.467 163.824 136.061 1.00 46.24 57 GLU E C 1
ATOM 5971 O O . GLU E 1 59 ? 115.432 164.470 136.238 1.00 46.24 57 GLU E O 1
ATOM 5977 N N . VAL E 1 60 ? 117.357 163.583 137.018 1.00 41.96 58 VAL E N 1
ATOM 5978 C CA . VAL E 1 60 ? 117.238 164.106 138.373 1.00 41.96 58 VAL E CA 1
ATOM 5979 C C . VAL E 1 60 ? 118.301 165.176 138.562 1.00 41.96 58 VAL E C 1
ATOM 5980 O O . VAL E 1 60 ? 119.475 164.964 138.235 1.00 41.96 58 VAL E O 1
ATOM 5984 N N . LEU E 1 61 ? 117.893 166.334 139.073 1.00 40.15 59 LEU E N 1
ATOM 5985 C CA . LEU E 1 61 ? 118.793 167.463 139.268 1.00 40.15 59 LEU E CA 1
ATOM 5986 C C . LEU E 1 61 ? 118.928 167.747 140.756 1.00 40.15 59 LEU E C 1
ATOM 5987 O O . LEU E 1 61 ? 117.926 167.984 141.437 1.00 40.15 59 LEU E O 1
ATOM 5992 N N . TRP E 1 62 ? 120.164 167.744 141.251 1.00 38.43 60 TRP E N 1
ATOM 5993 C CA . TRP E 1 62 ? 120.461 168.103 142.633 1.00 38.43 60 TRP E CA 1
ATOM 5994 C C . TRP E 1 62 ? 120.888 169.565 142.665 1.00 38.43 60 TRP E C 1
ATOM 5995 O O . TRP E 1 62 ? 121.947 169.919 142.140 1.00 38.43 60 TRP E O 1
ATOM 6006 N N . GLN E 1 63 ? 120.060 170.408 143.279 1.00 38.24 61 GLN E N 1
ATOM 6007 C CA . GLN E 1 63 ? 120.251 171.848 143.427 1.00 38.24 61 GLN E CA 1
ATOM 6008 C C . GLN E 1 63 ? 120.180 172.599 142.106 1.00 38.24 61 GLN E C 1
ATOM 6009 O O . GLN E 1 63 ? 120.366 173.820 142.096 1.00 38.24 61 GLN E O 1
ATOM 6015 N N . GLY E 1 64 ? 119.906 171.922 140.995 1.00 38.79 62 GLY E N 1
ATOM 6016 C CA . GLY E 1 64 ? 119.802 172.591 139.716 1.00 38.79 62 GLY E CA 1
ATOM 6017 C C . GLY E 1 64 ? 120.709 172.015 138.652 1.00 38.79 62 GLY E C 1
ATOM 6018 O O . GLY E 1 64 ? 120.738 172.514 137.525 1.00 38.79 62 GLY E O 1
ATOM 6019 N N . GLN E 1 65 ? 121.453 170.970 138.990 1.00 38.38 63 GLN E N 1
ATOM 6020 C CA . GLN E 1 65 ? 122.394 170.364 138.064 1.00 38.38 63 GLN E CA 1
ATOM 6021 C C . GLN E 1 65 ? 122.227 168.853 138.060 1.00 38.38 63 GLN E C 1
ATOM 6022 O O . GLN E 1 65 ? 121.880 168.261 139.084 1.00 38.38 63 GLN E O 1
ATOM 6028 N N . PRO E 1 66 ? 122.480 168.206 136.924 1.00 38.32 64 PRO E N 1
ATOM 6029 C CA . PRO E 1 66 ? 122.304 166.751 136.848 1.00 38.32 64 PRO E CA 1
ATOM 6030 C C . PRO E 1 66 ? 123.230 166.018 137.806 1.00 38.32 64 PRO E C 1
ATOM 6031 O O . PRO E 1 66 ? 124.303 166.504 138.164 1.00 38.32 64 PRO E O 1
ATOM 6035 N N . LEU E 1 67 ? 122.790 164.829 138.224 1.00 38.92 65 LEU E N 1
ATOM 6036 C CA . LEU E 1 67 ? 123.488 164.105 139.282 1.00 38.92 65 LEU E CA 1
ATOM 6037 C C . LEU E 1 67 ? 124.908 163.736 138.873 1.00 38.92 65 LEU E C 1
ATOM 6038 O O . LEU E 1 67 ? 125.837 163.845 139.679 1.00 38.92 65 LEU E O 1
ATOM 6043 N N . HIS E 1 68 ? 125.097 163.286 137.631 1.00 39.61 66 HIS E N 1
ATOM 6044 C CA . HIS E 1 68 ? 126.430 162.877 137.199 1.00 39.61 66 HIS E CA 1
ATOM 6045 C C . HIS E 1 68 ? 127.399 164.052 137.158 1.00 39.61 66 HIS E C 1
ATOM 6046 O O . HIS E 1 68 ? 128.604 163.864 137.350 1.00 39.61 66 HIS E O 1
ATOM 6053 N N . GLN E 1 69 ? 126.899 165.263 136.907 1.00 39.28 67 GLN E N 1
ATOM 6054 C CA . GLN E 1 69 ? 127.779 166.425 136.856 1.00 39.28 67 GLN E CA 1
ATOM 6055 C C . GLN E 1 69 ? 128.253 166.829 138.247 1.00 39.28 67 GLN E C 1
ATOM 6056 O O . GLN E 1 69 ? 129.408 167.232 138.421 1.00 39.28 67 GLN E O 1
ATOM 6062 N N . VAL E 1 70 ? 127.379 166.728 139.246 1.00 37.57 68 VAL E N 1
ATOM 6063 C CA . VAL E 1 70 ? 127.685 167.181 140.598 1.00 37.57 68 VAL E CA 1
ATOM 6064 C C . VAL E 1 70 ? 127.699 165.986 141.540 1.00 37.57 68 VAL E C 1
ATOM 6065 O O . VAL E 1 70 ? 127.314 166.095 142.708 1.00 37.57 68 VAL E O 1
ATOM 6069 N N . ARG E 1 71 ? 128.140 164.835 141.029 1.00 36.20 69 ARG E N 1
ATOM 6070 C CA . ARG E 1 71 ? 128.177 163.619 141.834 1.00 36.20 69 ARG E CA 1
ATOM 6071 C C . ARG E 1 71 ? 129.041 163.783 143.078 1.00 36.20 69 ARG E C 1
ATOM 6072 O O . ARG E 1 71 ? 128.809 163.107 144.085 1.00 36.20 69 ARG E O 1
ATOM 6080 N N . ASP E 1 72 ? 130.043 164.662 143.029 1.00 37.81 70 ASP E N 1
ATOM 6081 C CA . ASP E 1 72 ? 130.903 164.858 144.190 1.00 37.81 70 ASP E CA 1
ATOM 6082 C C . ASP E 1 72 ? 130.164 165.560 145.322 1.00 37.81 70 ASP E C 1
ATOM 6083 O O . ASP E 1 72 ? 130.220 165.116 146.474 1.00 37.81 70 ASP E O 1
ATOM 6088 N N . SER E 1 73 ? 129.464 166.651 145.018 1.00 35.99 71 SER E N 1
ATOM 6089 C CA . SER E 1 73 ? 128.758 167.419 146.033 1.00 35.99 71 SER E CA 1
ATOM 6090 C C . SER E 1 73 ? 127.377 166.866 146.350 1.00 35.99 71 SER E C 1
ATOM 6091 O O . SER E 1 73 ? 126.788 167.259 147.362 1.00 35.99 71 SER E O 1
ATOM 6094 N N . TYR E 1 74 ? 126.841 165.981 145.509 1.00 34.90 72 TYR E N 1
ATOM 6095 C CA . TYR E 1 74 ? 125.570 165.344 145.825 1.00 34.90 72 TYR E CA 1
ATOM 6096 C C . TYR E 1 74 ? 125.734 164.317 146.933 1.00 34.90 72 TYR E C 1
ATOM 6097 O O . TYR E 1 74 ? 124.915 164.253 147.855 1.00 34.90 72 TYR E O 1
ATOM 6106 N N . HIS E 1 75 ? 126.792 163.509 146.862 1.00 34.71 73 HIS E N 1
ATOM 6107 C CA . HIS E 1 75 ? 127.015 162.474 147.861 1.00 34.71 73 HIS E CA 1
ATOM 6108 C C . HIS E 1 75 ? 127.362 163.046 149.227 1.00 34.71 73 HIS E C 1
ATOM 6109 O O . HIS E 1 75 ? 127.268 162.327 150.225 1.00 34.71 73 HIS E O 1
ATOM 6116 N N . GLN E 1 76 ? 127.779 164.310 149.298 1.00 35.34 74 GLN E N 1
ATOM 6117 C CA . GLN E 1 76 ? 128.034 164.917 150.599 1.00 35.34 74 GLN E CA 1
ATOM 6118 C C . GLN E 1 76 ? 126.749 165.045 151.408 1.00 35.34 74 GLN E C 1
ATOM 6119 O O . GLN E 1 76 ? 126.737 164.759 152.611 1.00 35.34 74 GLN E O 1
ATOM 6125 N N . ASN E 1 77 ? 125.660 165.465 150.770 1.00 34.17 75 ASN E N 1
ATOM 6126 C CA . ASN E 1 77 ? 124.351 165.568 151.409 1.00 34.17 75 ASN E CA 1
ATOM 6127 C C . ASN E 1 77 ? 123.440 164.514 150.786 1.00 34.17 75 ASN E C 1
ATOM 6128 O O . ASN E 1 77 ? 122.676 164.792 149.863 1.00 34.17 75 ASN E O 1
ATOM 6133 N N . LEU E 1 78 ? 123.516 163.295 151.313 1.00 33.35 76 LEU E N 1
ATOM 6134 C CA . LEU E 1 78 ? 122.707 162.187 150.826 1.00 33.35 76 LEU E CA 1
ATOM 6135 C C . LEU E 1 78 ? 122.835 161.027 151.800 1.00 33.35 76 LEU E C 1
ATOM 6136 O O . LEU E 1 78 ? 123.932 160.743 152.284 1.00 33.35 76 LEU E O 1
ATOM 6141 N N . LEU E 1 79 ? 121.716 160.363 152.084 1.00 32.37 77 LEU E N 1
ATOM 6142 C CA . LEU E 1 79 ? 121.713 159.204 152.972 1.00 32.37 77 LEU E CA 1
ATOM 6143 C C . LEU E 1 79 ? 120.758 158.158 152.410 1.00 32.37 77 LEU E C 1
ATOM 6144 O O . LEU E 1 79 ? 119.539 158.357 152.406 1.00 32.37 77 LEU E O 1
ATOM 6149 N N . TRP E 1 80 ? 121.319 157.055 151.928 1.00 32.97 78 TRP E N 1
ATOM 6150 C CA . TRP E 1 80 ? 120.584 155.892 151.441 1.00 32.97 78 TRP E CA 1
ATOM 6151 C C . TRP E 1 80 ? 120.731 154.711 152.381 1.00 32.97 78 TRP E C 1
ATOM 6152 O O . TRP E 1 80 ? 121.849 154.290 152.693 1.00 32.97 78 TRP E O 1
ATOM 6163 N N . ILE E 1 81 ? 119.593 154.193 152.834 1.00 32.33 79 ILE E N 1
ATOM 6164 C CA . ILE E 1 81 ? 119.496 152.893 153.477 1.00 32.33 79 ILE E CA 1
ATOM 6165 C C . ILE E 1 81 ? 118.375 152.176 152.738 1.00 32.33 79 ILE E C 1
ATOM 6166 O O . ILE E 1 81 ? 117.195 152.461 152.964 1.00 32.33 79 ILE E O 1
ATOM 6171 N N . GLY E 1 82 ? 118.732 151.260 151.849 1.00 34.11 80 GLY E N 1
ATOM 6172 C CA . GLY E 1 82 ? 117.771 150.574 151.014 1.00 34.11 80 GLY E CA 1
ATOM 6173 C C . GLY E 1 82 ? 117.221 149.329 151.672 1.00 34.11 80 GLY E C 1
ATOM 6174 O O . GLY E 1 82 ? 117.249 149.174 152.895 1.00 34.11 80 GLY E O 1
ATOM 6175 N N . HIS E 1 83 ? 116.696 148.430 150.838 1.00 36.61 81 HIS E N 1
ATOM 6176 C CA . HIS E 1 83 ? 116.251 147.137 151.344 1.00 36.61 81 HIS E CA 1
ATOM 6177 C C . HIS E 1 83 ? 117.417 146.362 151.939 1.00 36.61 81 HIS E C 1
ATOM 6178 O O . HIS E 1 83 ? 117.285 145.736 152.997 1.00 36.61 81 HIS E O 1
ATOM 6185 N N . GLN E 1 84 ? 118.558 146.393 151.276 1.00 38.34 82 GLN E N 1
ATOM 6186 C CA . GLN E 1 84 ? 119.784 145.840 151.830 1.00 38.34 82 GLN E CA 1
ATOM 6187 C C . GLN E 1 84 ? 120.409 146.850 152.786 1.00 38.34 82 GLN E C 1
ATOM 6188 O O . GLN E 1 84 ? 120.618 148.005 152.404 1.00 38.34 82 GLN E O 1
ATOM 6194 N N . PRO E 1 85 ? 120.718 146.458 154.024 1.00 38.28 83 PRO E N 1
ATOM 6195 C CA . PRO E 1 85 ? 121.171 147.455 155.010 1.00 38.28 83 PRO E CA 1
ATOM 6196 C C . PRO E 1 85 ? 122.460 148.156 154.622 1.00 38.28 83 PRO E C 1
ATOM 6197 O O . PRO E 1 85 ? 122.650 149.324 154.983 1.00 38.28 83 PRO E O 1
ATOM 6201 N N . GLY E 1 86 ? 123.348 147.488 153.893 1.00 38.24 84 GLY E N 1
ATOM 6202 C CA . GLY E 1 86 ? 124.607 148.091 153.515 1.00 38.24 84 GLY E CA 1
ATOM 6203 C C . GLY E 1 86 ? 125.697 147.972 154.549 1.00 38.24 84 GLY E C 1
ATOM 6204 O O . GLY E 1 86 ? 126.576 148.839 154.611 1.00 38.24 84 GLY E O 1
ATOM 6205 N N . ILE E 1 87 ? 125.672 146.922 155.367 1.00 36.62 85 ILE E N 1
ATOM 6206 C CA . ILE E 1 87 ? 126.637 146.729 156.438 1.00 36.62 85 ILE E CA 1
ATOM 6207 C C . ILE E 1 87 ? 127.256 145.346 156.300 1.00 36.62 85 ILE E C 1
ATOM 6208 O O . ILE E 1 87 ? 126.660 144.425 155.740 1.00 36.62 85 ILE E O 1
ATOM 6213 N N . LYS E 1 88 ? 128.469 145.212 156.828 1.00 38.00 86 LYS E N 1
ATOM 6214 C CA . LYS E 1 88 ? 129.213 143.962 156.761 1.00 38.00 86 LYS E CA 1
ATOM 6215 C C . LYS E 1 88 ? 128.805 143.058 157.915 1.00 38.00 86 LYS E C 1
ATOM 6216 O O . LYS E 1 88 ? 128.839 143.472 159.077 1.00 38.00 86 LYS E O 1
ATOM 6222 N N . THR E 1 89 ? 128.422 141.822 157.590 1.00 40.12 87 THR E N 1
ATOM 6223 C CA . THR E 1 89 ? 127.903 140.916 158.609 1.00 40.12 87 THR E CA 1
ATOM 6224 C C . THR E 1 89 ? 128.988 140.452 159.572 1.00 40.12 87 THR E C 1
ATOM 6225 O O . THR E 1 89 ? 128.719 140.280 160.766 1.00 40.12 87 THR E O 1
ATOM 6229 N N . ARG E 1 90 ? 130.207 140.236 159.084 1.00 41.29 88 ARG E N 1
ATOM 6230 C CA . ARG E 1 90 ? 131.275 139.738 159.941 1.00 41.29 88 ARG E CA 1
ATOM 6231 C C . ARG E 1 90 ? 131.891 140.815 160.822 1.00 41.29 88 ARG E C 1
ATOM 6232 O O . ARG E 1 90 ? 132.614 140.478 161.765 1.00 41.29 88 ARG E O 1
ATOM 6240 N N . LEU E 1 91 ? 131.627 142.088 160.550 1.00 37.85 89 LEU E N 1
ATOM 6241 C CA . LEU E 1 91 ? 132.117 143.168 161.389 1.00 37.85 89 LEU E CA 1
ATOM 6242 C C . LEU E 1 91 ? 131.112 143.467 162.492 1.00 37.85 89 LEU E C 1
ATOM 6243 O O . LEU E 1 91 ? 129.921 143.177 162.365 1.00 37.85 89 LEU E O 1
ATOM 6248 N N . THR E 1 92 ? 131.603 144.047 163.582 1.00 36.93 90 THR E N 1
ATOM 6249 C CA . THR E 1 92 ? 130.722 144.400 164.680 1.00 36.93 90 THR E CA 1
ATOM 6250 C C . THR E 1 92 ? 129.856 145.596 164.296 1.00 36.93 90 THR E C 1
ATOM 6251 O O . THR E 1 92 ? 130.063 146.247 163.269 1.00 36.93 90 THR E O 1
ATOM 6255 N N . ALA E 1 93 ? 128.852 145.871 165.131 1.00 36.01 91 ALA E N 1
ATOM 6256 C CA . ALA E 1 93 ? 127.971 147.003 164.869 1.00 36.01 91 ALA E CA 1
ATOM 6257 C C . ALA E 1 93 ? 128.730 148.320 164.942 1.00 36.01 91 ALA E C 1
ATOM 6258 O O . ALA E 1 93 ? 128.506 149.220 164.126 1.00 36.01 91 ALA E O 1
ATOM 6260 N N . LEU E 1 94 ? 129.628 148.454 165.920 1.00 36.08 92 LEU E N 1
ATOM 6261 C CA . LEU E 1 94 ? 130.409 149.679 166.048 1.00 36.08 92 LEU E CA 1
ATOM 6262 C C . LEU E 1 94 ? 131.381 149.842 164.888 1.00 36.08 92 LEU E C 1
ATOM 6263 O O . LEU E 1 94 ? 131.576 150.954 164.390 1.00 36.08 92 LEU E O 1
ATOM 6268 N N . GLU E 1 95 ? 132.005 148.746 164.450 1.00 36.46 93 GLU E N 1
ATOM 6269 C CA . GLU E 1 95 ? 132.947 148.819 163.338 1.00 36.46 93 GLU E CA 1
ATOM 6270 C C . GLU E 1 95 ? 132.250 149.207 162.043 1.00 36.46 93 GLU E C 1
ATOM 6271 O O . GLU E 1 95 ? 132.802 149.966 161.239 1.00 36.46 93 GLU E O 1
ATOM 6277 N N . ASN E 1 96 ? 131.049 148.676 161.809 1.00 35.82 94 ASN E N 1
ATOM 6278 C CA . ASN E 1 96 ? 130.294 149.056 160.620 1.00 35.82 94 ASN E CA 1
ATOM 6279 C C . ASN E 1 96 ? 129.911 150.529 160.657 1.00 35.82 94 ASN E C 1
ATOM 6280 O O . ASN E 1 96 ? 129.998 151.224 159.640 1.00 35.82 94 ASN E O 1
ATOM 6285 N N . LEU E 1 97 ? 129.484 151.023 161.820 1.00 34.65 95 LEU E N 1
ATOM 6286 C CA . LEU E 1 97 ? 129.128 152.432 161.945 1.00 34.65 95 LEU E CA 1
ATOM 6287 C C . LEU E 1 97 ? 130.368 153.312 161.998 1.00 34.65 95 LEU E C 1
ATOM 6288 O O . LEU E 1 97 ? 130.303 154.501 161.668 1.00 34.65 95 LEU E O 1
ATOM 6293 N N . HIS E 1 98 ? 131.499 152.744 162.416 1.00 37.91 96 HIS E N 1
ATOM 6294 C CA . HIS E 1 98 ? 132.764 153.467 162.405 1.00 37.91 96 HIS E CA 1
ATOM 6295 C C . HIS E 1 98 ? 133.165 153.863 160.991 1.00 37.91 96 HIS E C 1
ATOM 6296 O O . HIS E 1 98 ? 133.850 154.873 160.799 1.00 37.91 96 HIS E O 1
ATOM 6303 N N . PHE E 1 99 ? 132.744 153.082 159.993 1.00 35.22 97 PHE E N 1
ATOM 6304 C CA . PHE E 1 99 ? 133.122 153.350 158.610 1.00 35.22 97 PHE E CA 1
ATOM 6305 C C . PHE E 1 99 ? 132.379 154.549 158.037 1.00 35.22 97 PHE E C 1
ATOM 6306 O O . PHE E 1 99 ? 132.881 155.203 157.116 1.00 35.22 97 PHE E O 1
ATOM 6314 N N . TYR E 1 100 ? 131.194 154.852 158.556 1.00 35.01 98 TYR E N 1
ATOM 6315 C CA . TYR E 1 100 ? 130.337 155.885 157.993 1.00 35.01 98 TYR E CA 1
ATOM 6316 C C . TYR E 1 100 ? 130.473 157.238 158.679 1.00 35.01 98 TYR E C 1
ATOM 6317 O O . TYR E 1 100 ? 129.760 158.172 158.305 1.00 35.01 98 TYR E O 1
ATOM 6326 N N . HIS E 1 101 ? 131.352 157.377 159.662 1.00 40.39 99 HIS E N 1
ATOM 6327 C CA . HIS E 1 101 ? 131.507 158.638 160.371 1.00 40.39 99 HIS E CA 1
ATOM 6328 C C . HIS E 1 101 ? 132.759 159.364 159.900 1.00 40.39 99 HIS E C 1
ATOM 6329 O O . HIS E 1 101 ? 133.821 158.757 159.738 1.00 40.39 99 HIS E O 1
ATOM 6336 N N . ARG E 1 102 ? 132.622 160.673 159.684 1.00 42.79 100 ARG E N 1
ATOM 6337 C CA . ARG E 1 102 ? 133.720 161.456 159.131 1.00 42.79 100 ARG E CA 1
ATOM 6338 C C . ARG E 1 102 ? 134.837 161.672 160.151 1.00 42.79 100 ARG E C 1
ATOM 6339 O O . ARG E 1 102 ? 136.017 161.512 159.819 1.00 42.79 100 ARG E O 1
ATOM 6347 N N . ASP E 1 103 ? 134.495 162.019 161.391 1.00 46.23 101 ASP E N 1
ATOM 6348 C CA . ASP E 1 103 ? 135.500 162.268 162.419 1.00 46.23 101 ASP E CA 1
ATOM 6349 C C . ASP E 1 103 ? 134.828 162.271 163.786 1.00 46.23 101 ASP E C 1
ATOM 6350 O O . ASP E 1 103 ? 133.604 162.377 163.900 1.00 46.23 101 ASP E O 1
ATOM 6355 N N . GLY E 1 104 ? 135.652 162.156 164.827 1.00 45.83 102 GLY E N 1
ATOM 6356 C CA . GLY E 1 104 ? 135.157 162.125 166.191 1.00 45.83 102 GLY E CA 1
ATOM 6357 C C . GLY E 1 104 ? 134.456 160.847 166.581 1.00 45.83 102 GLY E C 1
ATOM 6358 O O . GLY E 1 104 ? 133.814 160.803 167.634 1.00 45.83 102 GLY E O 1
ATOM 6359 N N . ASP E 1 105 ? 134.573 159.804 165.767 1.00 44.91 103 ASP E N 1
ATOM 6360 C CA . ASP E 1 105 ? 133.868 158.551 165.980 1.00 44.91 103 ASP E CA 1
ATOM 6361 C C . ASP E 1 105 ? 134.506 157.745 167.111 1.00 44.91 103 ASP E C 1
ATOM 6362 O O . ASP E 1 105 ? 135.455 158.181 167.769 1.00 44.91 103 ASP E O 1
ATOM 6367 N N . THR E 1 106 ? 133.933 156.560 167.352 1.00 44.28 104 THR E N 1
ATOM 6368 C CA . THR E 1 106 ? 134.283 155.650 168.443 1.00 44.28 104 THR E CA 1
ATOM 6369 C C . THR E 1 106 ? 133.859 156.261 169.776 1.00 44.28 104 THR E C 1
ATOM 6370 O O . THR E 1 106 ? 134.004 155.643 170.835 1.00 44.28 104 THR E O 1
ATOM 6374 N N . ALA E 1 107 ? 133.324 157.475 169.727 1.00 41.83 105 ALA E N 1
ATOM 6375 C CA . ALA E 1 107 ? 132.680 158.113 170.864 1.00 41.83 105 ALA E CA 1
ATOM 6376 C C . ALA E 1 107 ? 131.310 158.669 170.527 1.00 41.83 105 ALA E C 1
ATOM 6377 O O . ALA E 1 107 ? 130.446 158.716 171.402 1.00 41.83 105 ALA E O 1
ATOM 6379 N N . GLN E 1 108 ? 131.095 159.091 169.282 1.00 40.35 106 GLN E N 1
ATOM 6380 C CA . GLN E 1 108 ? 129.774 159.465 168.800 1.00 40.35 106 GLN E CA 1
ATOM 6381 C C . GLN E 1 108 ? 129.054 158.299 168.145 1.00 40.35 106 GLN E C 1
ATOM 6382 O O . GLN E 1 108 ? 127.820 158.293 168.092 1.00 40.35 106 GLN E O 1
ATOM 6388 N N . CYS E 1 109 ? 129.801 157.321 167.629 1.00 36.99 107 CYS E N 1
ATOM 6389 C CA . CYS E 1 109 ? 129.180 156.106 167.115 1.00 36.99 107 CYS E CA 1
ATOM 6390 C C . CYS E 1 109 ? 128.550 155.299 168.240 1.00 36.99 107 CYS E C 1
ATOM 6391 O O . CYS E 1 109 ? 127.498 154.678 168.054 1.00 36.99 107 CYS E O 1
ATOM 6394 N N . LEU E 1 110 ? 129.189 155.283 169.411 1.00 37.01 108 LEU E N 1
ATOM 6395 C CA . LEU E 1 110 ? 128.620 154.590 170.560 1.00 37.01 108 LEU E CA 1
ATOM 6396 C C . LEU E 1 110 ? 127.303 155.222 170.987 1.00 37.01 108 LEU E C 1
ATOM 6397 O O . LEU E 1 110 ? 126.341 154.515 171.304 1.00 37.01 108 LEU E O 1
ATOM 6402 N N . GLU E 1 111 ? 127.245 156.555 171.011 1.00 35.49 109 GLU E N 1
ATOM 6403 C CA . GLU E 1 111 ? 126.005 157.232 171.371 1.00 35.49 109 GLU E CA 1
ATOM 6404 C C . GLU E 1 111 ? 124.942 157.044 170.299 1.00 35.49 109 GLU E C 1
ATOM 6405 O O . GLU E 1 111 ? 123.755 156.915 170.612 1.00 35.49 109 GLU E O 1
ATOM 6411 N N . ALA E 1 112 ? 125.347 157.031 169.028 1.00 33.98 110 ALA E N 1
ATOM 6412 C CA . ALA E 1 112 ? 124.388 156.833 167.946 1.00 33.98 110 ALA E CA 1
ATOM 6413 C C . ALA E 1 112 ? 123.758 155.449 168.009 1.00 33.98 110 ALA E C 1
ATOM 6414 O O . ALA E 1 112 ? 122.555 155.297 167.772 1.00 33.98 110 ALA E O 1
ATOM 6416 N N . LEU E 1 113 ? 124.558 154.425 168.312 1.00 33.53 111 LEU E N 1
ATOM 6417 C CA . LEU E 1 113 ? 124.011 153.082 168.465 1.00 33.53 111 LEU E CA 1
ATOM 6418 C C . LEU E 1 113 ? 123.102 152.986 169.680 1.00 33.53 111 LEU E C 1
ATOM 6419 O O . LEU E 1 113 ? 122.151 152.200 169.678 1.00 33.53 111 LEU E O 1
ATOM 6424 N N . ALA E 1 114 ? 123.382 153.764 170.725 1.00 33.15 112 ALA E N 1
ATOM 6425 C CA . ALA E 1 114 ? 122.487 153.807 171.875 1.00 33.15 112 ALA E CA 1
ATOM 6426 C C . ALA E 1 114 ? 121.133 154.390 171.495 1.00 33.15 112 ALA E C 1
ATOM 6427 O O . ALA E 1 114 ? 120.094 153.918 171.969 1.00 33.15 112 ALA E O 1
ATOM 6429 N N . GLN E 1 115 ? 121.127 155.424 170.653 1.00 32.12 113 GLN E N 1
ATOM 6430 C CA . GLN E 1 115 ? 119.867 156.009 170.206 1.00 32.12 113 GLN E CA 1
ATOM 6431 C C . GLN E 1 115 ? 119.088 155.041 169.327 1.00 32.12 113 GLN E C 1
ATOM 6432 O O . GLN E 1 115 ? 117.858 154.964 169.418 1.00 32.12 113 GLN E O 1
ATOM 6438 N N . ALA E 1 116 ? 119.783 154.299 168.464 1.00 31.72 114 ALA E N 1
ATOM 6439 C CA . ALA E 1 116 ? 119.115 153.340 167.594 1.00 31.72 114 ALA E CA 1
ATOM 6440 C C . ALA E 1 116 ? 118.567 152.143 168.356 1.00 31.72 114 ALA E C 1
ATOM 6441 O O . ALA E 1 116 ? 117.767 151.386 167.799 1.00 31.72 114 ALA E O 1
ATOM 6443 N N . GLY E 1 117 ? 118.975 151.951 169.603 1.00 32.38 115 GLY E N 1
ATOM 6444 C CA . GLY E 1 117 ? 118.515 150.841 170.399 1.00 32.38 115 GLY E CA 1
ATOM 6445 C C . GLY E 1 117 ? 119.444 149.653 170.450 1.00 32.38 115 GLY E C 1
ATOM 6446 O O . GLY E 1 117 ? 118.965 148.524 170.602 1.00 32.38 115 GLY E O 1
ATOM 6447 N N . LEU E 1 118 ? 120.749 149.865 170.325 1.00 33.23 116 LEU E N 1
ATOM 6448 C CA . LEU E 1 118 ? 121.736 148.794 170.332 1.00 33.23 116 LEU E CA 1
ATOM 6449 C C . LEU E 1 118 ? 122.772 149.014 171.424 1.00 33.23 116 LEU E C 1
ATOM 6450 O O . LEU E 1 118 ? 123.973 148.852 171.206 1.00 33.23 116 LEU E O 1
ATOM 6455 N N . ALA E 1 119 ? 122.319 149.396 172.613 1.00 34.75 117 ALA E N 1
ATOM 6456 C CA . ALA E 1 119 ? 123.215 149.570 173.748 1.00 34.75 117 ALA E CA 1
ATOM 6457 C C . ALA E 1 119 ? 123.543 148.205 174.339 1.00 34.75 117 ALA E C 1
ATOM 6458 O O . ALA E 1 119 ? 122.651 147.501 174.823 1.00 34.75 117 ALA E O 1
ATOM 6460 N N . GLY E 1 120 ? 124.820 147.835 174.302 1.00 37.00 118 GLY E N 1
ATOM 6461 C CA . GLY E 1 120 ? 125.264 146.529 174.734 1.00 37.00 118 GLY E CA 1
ATOM 6462 C C . GLY E 1 120 ? 125.583 145.566 173.611 1.00 37.00 118 GLY E C 1
ATOM 6463 O O . GLY E 1 120 ? 126.172 144.511 173.872 1.00 37.00 118 GLY E O 1
ATOM 6464 N N . PHE E 1 121 ? 125.213 145.895 172.374 1.00 36.95 119 PHE E N 1
ATOM 6465 C CA . PHE E 1 121 ? 125.503 145.065 171.213 1.00 36.95 119 PHE E CA 1
ATOM 6466 C C . PHE E 1 121 ? 126.479 145.738 170.258 1.00 36.95 119 PHE E C 1
ATOM 6467 O O . PHE E 1 121 ? 126.495 145.422 169.065 1.00 36.95 119 PHE E O 1
ATOM 6475 N N . GLU E 1 122 ? 127.291 146.669 170.762 1.00 37.63 120 GLU E N 1
ATOM 6476 C CA . GLU E 1 122 ? 128.212 147.401 169.902 1.00 37.63 120 GLU E CA 1
ATOM 6477 C C . GLU E 1 122 ? 129.412 146.555 169.498 1.00 37.63 120 GLU E C 1
ATOM 6478 O O . GLU E 1 122 ? 129.972 146.758 168.416 1.00 37.63 120 GLU E O 1
ATOM 6484 N N . ASP E 1 123 ? 129.823 145.613 170.346 1.00 40.07 121 ASP E N 1
ATOM 6485 C CA . ASP E 1 123 ? 131.009 144.801 170.110 1.00 40.07 121 ASP E CA 1
ATOM 6486 C C . ASP E 1 123 ? 130.658 143.381 169.679 1.00 40.07 121 ASP E C 1
ATOM 6487 O O . ASP E 1 123 ? 131.436 142.451 169.894 1.00 40.07 121 ASP E O 1
ATOM 6492 N N . ILE E 1 124 ? 129.497 143.203 169.070 1.00 39.10 122 ILE E N 1
ATOM 6493 C CA . ILE E 1 124 ? 129.010 141.899 168.628 1.00 39.10 122 ILE E CA 1
ATOM 6494 C C . ILE E 1 124 ? 128.916 141.922 167.109 1.00 39.10 122 ILE E C 1
ATOM 6495 O O . ILE E 1 124 ? 128.404 142.898 166.550 1.00 39.10 122 ILE E O 1
ATOM 6500 N N . PRO E 1 125 ? 129.398 140.893 166.412 1.00 38.33 123 PRO E N 1
ATOM 6501 C CA . PRO E 1 125 ? 129.304 140.886 164.949 1.00 38.33 123 PRO E CA 1
ATOM 6502 C C . PRO E 1 125 ? 127.862 140.963 164.477 1.00 38.33 123 PRO E C 1
ATOM 6503 O O . PRO E 1 125 ? 126.937 140.501 165.147 1.00 38.33 123 PRO E O 1
ATOM 6507 N N . VAL E 1 126 ? 127.680 141.575 163.306 1.00 37.91 124 VAL E N 1
ATOM 6508 C CA . VAL E 1 126 ? 126.339 141.813 162.781 1.00 37.91 124 VAL E CA 1
ATOM 6509 C C . VAL E 1 126 ? 125.617 140.499 162.508 1.00 37.91 124 VAL E C 1
ATOM 6510 O O . VAL E 1 126 ? 124.420 140.368 162.789 1.00 37.91 124 VAL E O 1
ATOM 6514 N N . ASN E 1 127 ? 126.323 139.504 161.965 1.00 40.11 125 ASN E N 1
ATOM 6515 C CA . ASN E 1 127 ? 125.668 138.236 161.657 1.00 40.11 125 ASN E CA 1
ATOM 6516 C C . ASN E 1 127 ? 125.172 137.523 162.908 1.00 40.11 125 ASN E C 1
ATOM 6517 O O . ASN E 1 127 ? 124.331 136.624 162.802 1.00 40.11 125 ASN E O 1
ATOM 6522 N N . GLN E 1 128 ? 125.668 137.900 164.082 1.00 38.67 126 GLN E N 1
ATOM 6523 C CA . GLN E 1 128 ? 125.206 137.344 165.344 1.00 38.67 126 GLN E CA 1
ATOM 6524 C C . GLN E 1 128 ? 124.072 138.147 165.961 1.00 38.67 126 GLN E C 1
ATOM 6525 O O . GLN E 1 128 ? 123.656 137.842 167.081 1.00 38.67 126 GLN E O 1
ATOM 6531 N N . LEU E 1 129 ? 123.578 139.167 165.271 1.00 36.95 127 LEU E N 1
ATOM 6532 C CA . LEU E 1 129 ? 122.474 139.982 165.749 1.00 36.95 127 LEU E CA 1
ATOM 6533 C C . LEU E 1 129 ? 121.160 139.491 165.155 1.00 36.95 127 LEU E C 1
ATOM 6534 O O . LEU E 1 129 ? 121.128 138.701 164.210 1.00 36.95 127 LEU E O 1
ATOM 6539 N N . SER E 1 130 ? 120.063 139.975 165.725 1.00 36.55 128 SER E N 1
ATOM 6540 C CA . SER E 1 130 ? 118.746 139.611 165.238 1.00 36.55 128 SER E CA 1
ATOM 6541 C C . SER E 1 130 ? 118.460 140.311 163.912 1.00 36.55 128 SER E C 1
ATOM 6542 O O . SER E 1 130 ? 119.204 141.186 163.467 1.00 36.55 128 SER E O 1
ATOM 6545 N N . ALA E 1 131 ? 117.363 139.904 163.271 1.00 36.06 129 ALA E N 1
ATOM 6546 C CA . ALA E 1 131 ? 117.007 140.481 161.979 1.00 36.06 129 ALA E CA 1
ATOM 6547 C C . ALA E 1 131 ? 116.714 141.971 162.096 1.00 36.06 129 ALA E C 1
ATOM 6548 O O . ALA E 1 131 ? 117.130 142.761 161.242 1.00 36.06 129 ALA E O 1
ATOM 6550 N N . GLY E 1 132 ? 115.990 142.373 163.142 1.00 35.04 130 GLY E N 1
ATOM 6551 C CA . GLY E 1 132 ? 115.706 143.780 163.349 1.00 35.04 130 GLY E CA 1
ATOM 6552 C C . GLY E 1 132 ? 116.826 144.556 163.998 1.00 35.04 130 GLY E C 1
ATOM 6553 O O . GLY E 1 132 ? 116.904 145.775 163.817 1.00 35.04 130 GLY E O 1
ATOM 6554 N N . GLN E 1 133 ? 117.689 143.883 164.761 1.00 33.71 131 GLN E N 1
ATOM 6555 C CA . GLN E 1 133 ? 118.872 144.547 165.295 1.00 33.71 131 GLN E CA 1
ATOM 6556 C C . GLN E 1 133 ? 119.916 144.767 164.214 1.00 33.71 131 GLN E C 1
ATOM 6557 O O . GLN E 1 133 ? 120.722 145.697 164.311 1.00 33.71 131 GLN E O 1
ATOM 6563 N N . GLN E 1 134 ? 119.928 143.916 163.187 1.00 33.72 132 GLN E N 1
ATOM 6564 C CA . GLN E 1 134 ? 120.804 144.146 162.046 1.00 33.72 132 GLN E CA 1
ATOM 6565 C C . GLN E 1 134 ? 120.362 145.361 161.245 1.00 33.72 132 GLN E C 1
ATOM 6566 O O . GLN E 1 134 ? 121.199 146.056 160.661 1.00 33.72 132 GLN E O 1
ATOM 6572 N N . ARG E 1 135 ? 119.055 145.623 161.194 1.00 33.86 133 ARG E N 1
ATOM 6573 C CA . ARG E 1 135 ? 118.565 146.815 160.514 1.00 33.86 133 ARG E CA 1
ATOM 6574 C C . ARG E 1 135 ? 118.892 148.078 161.295 1.00 33.86 133 ARG E C 1
ATOM 6575 O O . ARG E 1 135 ? 119.086 149.140 160.696 1.00 33.86 133 ARG E O 1
ATOM 6583 N N . ARG E 1 136 ? 118.951 147.988 162.624 1.00 31.48 134 ARG E N 1
ATOM 6584 C CA . ARG E 1 136 ? 119.215 149.162 163.444 1.00 31.48 134 ARG E CA 1
ATOM 6585 C C . ARG E 1 136 ? 120.652 149.645 163.323 1.00 31.48 134 ARG E C 1
ATOM 6586 O O . ARG E 1 136 ? 120.926 150.807 163.637 1.00 31.48 134 ARG E O 1
ATOM 6594 N N . VAL E 1 137 ? 121.574 148.782 162.898 1.00 32.12 135 VAL E N 1
ATOM 6595 C CA . VAL E 1 137 ? 122.955 149.211 162.695 1.00 32.12 135 VAL E CA 1
ATOM 6596 C C . VAL E 1 137 ? 123.026 150.237 161.573 1.00 32.12 135 VAL E C 1
ATOM 6597 O O . VAL E 1 137 ? 123.694 151.271 161.691 1.00 32.12 135 VAL E O 1
ATOM 6601 N N . ALA E 1 138 ? 122.335 149.967 160.465 1.00 31.24 136 ALA E N 1
ATOM 6602 C CA . ALA E 1 138 ? 122.300 150.925 159.367 1.00 31.24 136 ALA E CA 1
ATOM 6603 C C . ALA E 1 138 ? 121.473 152.150 159.721 1.00 31.24 136 ALA E C 1
ATOM 6604 O O . ALA E 1 138 ? 121.784 153.256 159.270 1.00 31.24 136 ALA E O 1
ATOM 6606 N N . LEU E 1 139 ? 120.421 151.979 160.518 1.00 31.80 137 LEU E N 1
ATOM 6607 C CA . LEU E 1 139 ? 119.596 153.103 160.932 1.00 31.80 137 LEU E CA 1
ATOM 6608 C C . LEU E 1 139 ? 120.247 153.944 162.019 1.00 31.80 137 LEU E C 1
ATOM 6609 O O . LEU E 1 139 ? 119.748 155.033 162.316 1.00 31.80 137 LEU E O 1
ATOM 6614 N N . ALA E 1 140 ? 121.339 153.470 162.619 1.00 31.50 138 ALA E N 1
ATOM 6615 C CA . ALA E 1 140 ? 122.077 154.290 163.570 1.00 31.50 138 ALA E CA 1
ATOM 6616 C C . ALA E 1 140 ? 122.769 155.461 162.892 1.00 31.50 138 ALA E C 1
ATOM 6617 O O . ALA E 1 140 ? 123.165 156.410 163.575 1.00 31.50 138 ALA E O 1
ATOM 6619 N N . ARG E 1 141 ? 122.927 155.411 161.568 1.00 31.20 139 ARG E N 1
ATOM 6620 C CA . ARG E 1 141 ? 123.498 156.532 160.834 1.00 31.20 139 ARG E CA 1
ATOM 6621 C C . ARG E 1 141 ? 122.594 157.752 160.854 1.00 31.20 139 ARG E C 1
ATOM 6622 O O . ARG E 1 141 ? 123.069 158.863 160.606 1.00 31.20 139 ARG E O 1
ATOM 6630 N N . LEU E 1 142 ? 121.303 157.569 161.139 1.00 30.56 140 LEU E N 1
ATOM 6631 C CA . LEU E 1 142 ? 120.388 158.702 161.201 1.00 30.56 140 LEU E CA 1
ATOM 6632 C C . LEU E 1 142 ? 120.769 159.664 162.315 1.00 30.56 140 LEU E C 1
ATOM 6633 O O . LEU E 1 142 ? 120.454 160.856 162.241 1.00 30.56 140 LEU E O 1
ATOM 6638 N N . TRP E 1 143 ? 121.441 159.169 163.349 1.00 30.07 141 TRP E N 1
ATOM 6639 C CA . TRP E 1 143 ? 121.867 159.993 164.468 1.00 30.07 141 TRP E CA 1
ATOM 6640 C C . TRP E 1 143 ? 123.295 160.498 164.320 1.00 30.07 141 TRP E C 1
ATOM 6641 O O . TRP E 1 143 ? 123.777 161.213 165.202 1.00 30.07 141 TRP E O 1
ATOM 6652 N N . LEU E 1 144 ? 123.977 160.149 163.231 1.00 33.15 142 LEU E N 1
ATOM 6653 C CA . LEU E 1 144 ? 125.346 160.576 162.979 1.00 33.15 142 LEU E CA 1
ATOM 6654 C C . LEU E 1 144 ? 125.471 161.495 161.776 1.00 33.15 142 LEU E C 1
ATOM 6655 O O . LEU E 1 144 ? 126.195 162.493 161.834 1.00 33.15 142 LEU E O 1
ATOM 6660 N N . THR E 1 145 ? 124.786 161.176 160.680 1.00 33.04 143 THR E N 1
ATOM 6661 C CA . THR E 1 145 ? 124.989 161.896 159.432 1.00 33.04 143 THR E CA 1
ATOM 6662 C C . THR E 1 145 ? 124.565 163.351 159.556 1.00 33.04 143 THR E C 1
ATOM 6663 O O . THR E 1 145 ? 123.564 163.674 160.199 1.00 33.04 143 THR E O 1
ATOM 6667 N N . ARG E 1 146 ? 125.347 164.229 158.935 1.00 36.19 144 ARG E N 1
ATOM 6668 C CA . ARG E 1 146 ? 124.971 165.617 158.733 1.00 36.19 144 ARG E CA 1
ATOM 6669 C C . ARG E 1 146 ? 124.391 165.848 157.346 1.00 36.19 144 ARG E C 1
ATOM 6670 O O . ARG E 1 146 ? 124.222 166.999 156.934 1.00 36.19 144 ARG E O 1
ATOM 6678 N N . ALA E 1 147 ? 124.096 164.773 156.617 1.00 33.37 145 ALA E N 1
ATOM 6679 C CA . ALA E 1 147 ? 123.486 164.889 155.303 1.00 33.37 145 ALA E CA 1
ATOM 6680 C C . ALA E 1 147 ? 122.101 165.509 155.410 1.00 33.37 145 ALA E C 1
ATOM 6681 O O . ALA E 1 147 ? 121.329 165.197 156.320 1.00 33.37 145 ALA E O 1
ATOM 6683 N N . THR E 1 148 ? 121.791 166.396 154.467 1.00 32.57 146 THR E N 1
ATOM 6684 C CA . THR E 1 148 ? 120.503 167.073 154.429 1.00 32.57 146 THR E CA 1
ATOM 6685 C C . THR E 1 148 ? 119.425 166.224 153.774 1.00 32.57 146 THR E C 1
ATOM 6686 O O . THR E 1 148 ? 118.242 166.372 154.099 1.00 32.57 146 THR E O 1
ATOM 6690 N N . LEU E 1 149 ? 119.810 165.323 152.879 1.00 32.20 147 LEU E N 1
ATOM 6691 C CA . LEU E 1 149 ? 118.876 164.488 152.138 1.00 32.20 147 LEU E CA 1
ATOM 6692 C C . LEU E 1 149 ? 118.921 163.066 152.680 1.00 32.20 147 LEU E C 1
ATOM 6693 O O . LEU E 1 149 ? 119.964 162.407 152.613 1.00 32.20 147 LEU E O 1
ATOM 6698 N N . TRP E 1 150 ? 117.791 162.592 153.198 1.00 31.90 148 TRP E N 1
ATOM 6699 C CA . TRP E 1 150 ? 117.620 161.199 153.585 1.00 31.90 148 TRP E CA 1
ATOM 6700 C C . TRP E 1 150 ? 116.628 160.553 152.632 1.00 31.90 148 TRP E C 1
ATOM 6701 O O . TRP E 1 150 ? 115.502 161.038 152.484 1.00 31.90 148 TRP E O 1
ATOM 6712 N N . ILE E 1 151 ? 117.041 159.464 151.991 1.00 32.08 149 ILE E N 1
ATOM 6713 C CA . ILE E 1 151 ? 116.178 158.705 151.094 1.00 32.08 149 ILE E CA 1
ATOM 6714 C C . ILE E 1 151 ? 116.133 157.285 151.636 1.00 32.08 149 ILE E C 1
ATOM 6715 O O . ILE E 1 151 ? 117.086 156.517 151.461 1.00 32.08 149 ILE E O 1
ATOM 6720 N N . LEU E 1 152 ? 115.037 156.938 152.303 1.00 33.61 150 LEU E N 1
ATOM 6721 C CA . LEU E 1 152 ? 114.913 155.692 153.042 1.00 33.61 150 LEU E CA 1
ATOM 6722 C C . LEU E 1 152 ? 113.941 154.766 152.325 1.00 33.61 150 LEU E C 1
ATOM 6723 O O . LEU E 1 152 ? 112.859 155.192 151.911 1.00 33.61 150 LEU E O 1
ATOM 6728 N N . ASP E 1 153 ? 114.327 153.505 152.176 1.00 35.85 151 ASP E N 1
ATOM 6729 C CA . ASP E 1 153 ? 113.517 152.511 151.478 1.00 35.85 151 ASP E CA 1
ATOM 6730 C C . ASP E 1 153 ? 113.072 151.471 152.502 1.00 35.85 151 ASP E C 1
ATOM 6731 O O . ASP E 1 153 ? 113.804 150.521 152.794 1.00 35.85 151 ASP E O 1
ATOM 6736 N N . GLU E 1 154 ? 111.864 151.654 153.039 1.00 37.46 152 GLU E N 1
ATOM 6737 C CA . GLU E 1 154 ? 111.286 150.813 154.083 1.00 37.46 152 GLU E CA 1
ATOM 6738 C C . GLU E 1 154 ? 112.219 150.694 155.281 1.00 37.46 152 GLU E C 1
ATOM 6739 O O . GLU E 1 154 ? 112.818 149.635 155.501 1.00 37.46 152 GLU E O 1
ATOM 6745 N N . PRO E 1 155 ? 112.370 151.758 156.076 1.00 35.22 153 PRO E N 1
ATOM 6746 C CA . PRO E 1 155 ? 113.226 151.675 157.267 1.00 35.22 153 PRO E CA 1
ATOM 6747 C C . PRO E 1 155 ? 112.629 150.857 158.397 1.00 35.22 153 PRO E C 1
ATOM 6748 O O . PRO E 1 155 ? 113.362 150.501 159.328 1.00 35.22 153 PRO E O 1
ATOM 6752 N N . PHE E 1 156 ? 111.333 150.549 158.353 1.00 35.98 154 PHE E N 1
ATOM 6753 C CA . PHE E 1 156 ? 110.668 149.778 159.396 1.00 35.98 154 PHE E CA 1
ATOM 6754 C C . PHE E 1 156 ? 110.529 148.308 159.021 1.00 35.98 154 PHE E C 1
ATOM 6755 O O . PHE E 1 156 ? 109.532 147.673 159.377 1.00 35.98 154 PHE E O 1
ATOM 6763 N N . THR E 1 157 ? 111.511 147.757 158.306 1.00 36.90 155 THR E N 1
ATOM 6764 C CA . THR E 1 157 ? 111.367 146.415 157.752 1.00 36.90 155 THR E CA 1
ATOM 6765 C C . THR E 1 157 ? 111.197 145.371 158.849 1.00 36.90 155 THR E C 1
ATOM 6766 O O . THR E 1 157 ? 110.326 144.497 158.760 1.00 36.90 155 THR E O 1
ATOM 6770 N N . ALA E 1 158 ? 112.014 145.448 159.900 1.00 35.99 156 ALA E N 1
ATOM 6771 C CA . ALA E 1 158 ? 111.939 144.473 160.979 1.00 35.99 156 ALA E CA 1
ATOM 6772 C C . ALA E 1 158 ? 112.070 145.137 162.342 1.00 35.99 156 ALA E C 1
ATOM 6773 O O . ALA E 1 158 ? 112.534 144.510 163.299 1.00 35.99 156 ALA E O 1
ATOM 6775 N N . ILE E 1 159 ? 111.660 146.388 162.451 1.00 35.12 157 ILE E N 1
ATOM 6776 C CA . ILE E 1 159 ? 111.841 147.170 163.667 1.00 35.12 157 ILE E CA 1
ATOM 6777 C C . ILE E 1 159 ? 110.603 147.037 164.539 1.00 35.12 157 ILE E C 1
ATOM 6778 O O . ILE E 1 159 ? 109.475 146.973 164.039 1.00 35.12 157 ILE E O 1
ATOM 6783 N N . ASP E 1 160 ? 110.815 146.990 165.852 1.00 37.14 158 ASP E N 1
ATOM 6784 C CA . ASP E 1 160 ? 109.728 146.848 166.807 1.00 37.14 158 ASP E CA 1
ATOM 6785 C C . ASP E 1 160 ? 108.875 148.117 166.831 1.00 37.14 158 ASP E C 1
ATOM 6786 O O . ASP E 1 160 ? 109.143 149.098 166.136 1.00 37.14 158 ASP E O 1
ATOM 6791 N N . VAL E 1 161 ? 107.821 148.091 167.648 1.00 36.20 159 VAL E N 1
ATOM 6792 C CA . VAL E 1 161 ? 106.946 149.252 167.765 1.00 36.20 159 VAL E CA 1
ATOM 6793 C C . VAL E 1 161 ? 107.683 150.417 168.419 1.00 36.20 159 VAL E C 1
ATOM 6794 O O . VAL E 1 161 ? 107.495 151.578 168.038 1.00 36.20 159 VAL E O 1
ATOM 6798 N N . ASN E 1 162 ? 108.533 150.130 169.408 1.00 36.70 160 ASN E N 1
ATOM 6799 C CA . ASN E 1 162 ? 109.295 151.193 170.054 1.00 36.70 160 ASN E CA 1
ATOM 6800 C C . ASN E 1 162 ? 110.379 151.734 169.133 1.00 36.70 160 ASN E C 1
ATOM 6801 O O . ASN E 1 162 ? 110.632 152.943 169.108 1.00 36.70 160 ASN E O 1
ATOM 6806 N N . GLY E 1 163 ? 111.037 150.856 168.377 1.00 34.59 161 GLY E N 1
ATOM 6807 C CA . GLY E 1 163 ? 112.050 151.317 167.444 1.00 34.59 161 GLY E CA 1
ATOM 6808 C C . GLY E 1 163 ? 111.469 152.139 166.311 1.00 34.59 161 GLY E C 1
ATOM 6809 O O . GLY E 1 163 ? 112.089 153.099 165.849 1.00 34.59 161 GLY E O 1
ATOM 6810 N N . VAL E 1 164 ? 110.279 151.765 165.838 1.00 34.79 162 VAL E N 1
ATOM 6811 C CA . VAL E 1 164 ? 109.604 152.545 164.804 1.00 34.79 162 VAL E CA 1
ATOM 6812 C C . VAL E 1 164 ? 109.227 153.919 165.341 1.00 34.79 162 VAL E C 1
ATOM 6813 O O . VAL E 1 164 ? 109.303 154.925 164.627 1.00 34.79 162 VAL E O 1
ATOM 6817 N N . ASP E 1 165 ? 108.822 153.983 166.610 1.00 35.58 163 ASP E N 1
ATOM 6818 C CA . ASP E 1 165 ? 108.499 155.266 167.226 1.00 35.58 163 ASP E CA 1
ATOM 6819 C C . ASP E 1 165 ? 109.721 156.172 167.286 1.00 35.58 163 ASP E C 1
ATOM 6820 O O . ASP E 1 165 ? 109.621 157.378 167.035 1.00 35.58 163 ASP E O 1
ATOM 6825 N N . ARG E 1 166 ? 110.881 155.612 167.627 1.00 34.56 164 ARG E N 1
ATOM 6826 C CA . ARG E 1 166 ? 112.096 156.416 167.690 1.00 34.56 164 ARG E CA 1
ATOM 6827 C C . ARG E 1 166 ? 112.567 156.831 166.304 1.00 34.56 164 ARG E C 1
ATOM 6828 O O . ARG E 1 166 ? 113.103 157.931 166.140 1.00 34.56 164 ARG E O 1
ATOM 6836 N N . LEU E 1 167 ? 112.390 155.968 165.303 1.00 34.31 165 LEU E N 1
ATOM 6837 C CA . LEU E 1 167 ? 112.736 156.339 163.936 1.00 34.31 165 LEU E CA 1
ATOM 6838 C C . LEU E 1 167 ? 111.830 157.448 163.419 1.00 34.31 165 LEU E C 1
ATOM 6839 O O . LEU E 1 167 ? 112.292 158.365 162.732 1.00 34.31 165 LEU E O 1
ATOM 6844 N N . THR E 1 168 ? 110.533 157.372 163.723 1.00 35.82 166 THR E N 1
ATOM 6845 C CA . THR E 1 168 ? 109.609 158.417 163.297 1.00 35.82 166 THR E CA 1
ATOM 6846 C C . THR E 1 168 ? 109.960 159.753 163.936 1.00 35.82 166 THR E C 1
ATOM 6847 O O . THR E 1 168 ? 109.945 160.791 163.267 1.00 35.82 166 THR E O 1
ATOM 6851 N N . GLN E 1 169 ? 110.275 159.747 165.231 1.00 35.98 167 GLN E N 1
ATOM 6852 C CA . GLN E 1 169 ? 110.700 160.974 165.893 1.00 35.98 167 GLN E CA 1
ATOM 6853 C C . GLN E 1 169 ? 112.049 161.449 165.373 1.00 35.98 167 GLN E C 1
ATOM 6854 O O . GLN E 1 169 ? 112.319 162.654 165.368 1.00 35.98 167 GLN E O 1
ATOM 6860 N N . ARG E 1 170 ? 112.909 160.521 164.949 1.00 32.91 168 ARG E N 1
ATOM 6861 C CA . ARG E 1 170 ? 114.218 160.902 164.431 1.00 32.91 168 ARG E CA 1
ATOM 6862 C C . ARG E 1 170 ? 114.090 161.667 163.121 1.00 32.91 168 ARG E C 1
ATOM 6863 O O . ARG E 1 170 ? 114.660 162.753 162.970 1.00 32.91 168 ARG E O 1
ATOM 6871 N N . MET E 1 171 ? 113.347 161.122 162.161 1.00 35.34 169 MET E N 1
ATOM 6872 C CA . MET E 1 171 ? 113.158 161.818 160.889 1.00 35.34 169 MET E CA 1
ATOM 6873 C C . MET E 1 171 ? 111.909 162.690 160.916 1.00 35.34 169 MET E C 1
ATOM 6874 O O . MET E 1 171 ? 111.150 162.782 159.956 1.00 35.34 169 MET E O 1
ATOM 6879 N N . ALA E 1 172 ? 111.741 163.391 162.006 1.00 35.00 170 ALA E N 1
ATOM 6880 C CA . ALA E 1 172 ? 110.727 164.419 162.174 1.00 35.00 170 ALA E CA 1
ATOM 6881 C C . ALA E 1 172 ? 111.335 165.723 162.645 1.00 35.00 170 ALA E C 1
ATOM 6882 O O . ALA E 1 172 ? 110.879 166.789 162.238 1.00 35.00 170 ALA E O 1
ATOM 6884 N N . GLN E 1 173 ? 112.356 165.659 163.498 1.00 36.46 171 GLN E N 1
ATOM 6885 C CA . GLN E 1 173 ? 113.165 166.824 163.813 1.00 36.46 171 GLN E CA 1
ATOM 6886 C C . GLN E 1 173 ? 114.248 167.069 162.776 1.00 36.46 171 GLN E C 1
ATOM 6887 O O . GLN E 1 173 ? 114.844 168.149 162.765 1.00 36.46 171 GLN E O 1
ATOM 6893 N N . HIS E 1 174 ? 114.521 166.088 161.912 1.00 33.51 172 HIS E N 1
ATOM 6894 C CA . HIS E 1 174 ? 115.414 166.327 160.785 1.00 33.51 172 HIS E CA 1
ATOM 6895 C C . HIS E 1 174 ? 114.755 167.221 159.747 1.00 33.51 172 HIS E C 1
ATOM 6896 O O . HIS E 1 174 ? 115.416 168.064 159.134 1.00 33.51 172 HIS E O 1
ATOM 6903 N N . THR E 1 175 ? 113.454 167.038 159.524 1.00 34.32 173 THR E N 1
ATOM 6904 C CA . THR E 1 175 ? 112.718 167.893 158.607 1.00 34.32 173 THR E CA 1
ATOM 6905 C C . THR E 1 175 ? 112.282 169.199 159.252 1.00 34.32 173 THR E C 1
ATOM 6906 O O . THR E 1 175 ? 111.908 170.133 158.536 1.00 34.32 173 THR E O 1
ATOM 6910 N N . GLU E 1 176 ? 112.320 169.288 160.581 1.00 35.50 174 GLU E N 1
ATOM 6911 C CA . GLU E 1 176 ? 112.018 170.547 161.249 1.00 35.50 174 GLU E CA 1
ATOM 6912 C C . GLU E 1 176 ? 113.164 171.539 161.134 1.00 35.50 174 GLU E C 1
ATOM 6913 O O . GLU E 1 176 ? 112.926 172.752 161.119 1.00 35.50 174 GLU E O 1
ATOM 6919 N N . GLN E 1 177 ? 114.405 171.053 161.063 1.00 36.38 175 GLN E N 1
ATOM 6920 C CA . GLN E 1 177 ? 115.546 171.941 160.890 1.00 36.38 175 GLN E CA 1
ATOM 6921 C C . GLN E 1 177 ? 115.716 172.396 159.448 1.00 36.38 175 GLN E C 1
ATOM 6922 O O . GLN E 1 177 ? 116.377 173.412 159.208 1.00 36.38 175 GLN E O 1
ATOM 6928 N N . GLY E 1 178 ? 115.133 171.682 158.490 1.00 34.75 176 GLY E N 1
ATOM 6929 C CA . GLY E 1 178 ? 115.269 172.041 157.094 1.00 34.75 176 GLY E CA 1
ATOM 6930 C C . GLY E 1 178 ? 115.847 170.931 156.243 1.00 34.75 176 GLY E C 1
ATOM 6931 O O . GLY E 1 178 ? 116.465 171.195 155.210 1.00 34.75 176 GLY E O 1
ATOM 6932 N N . GLY E 1 179 ? 115.666 169.685 156.672 1.00 33.26 177 GLY E N 1
ATOM 6933 C CA . GLY E 1 179 ? 116.132 168.542 155.923 1.00 33.26 177 GLY E CA 1
ATOM 6934 C C . GLY E 1 179 ? 115.028 167.918 155.086 1.00 33.26 177 GLY E C 1
ATOM 6935 O O . GLY E 1 179 ? 113.861 168.280 155.174 1.00 33.26 177 GLY E O 1
ATOM 6936 N N . ILE E 1 180 ? 115.424 166.953 154.264 1.00 34.57 178 ILE E N 1
ATOM 6937 C CA . ILE E 1 180 ? 114.512 166.255 153.368 1.00 34.57 178 ILE E CA 1
ATOM 6938 C C . ILE E 1 180 ? 114.557 164.772 153.698 1.00 34.57 178 ILE E C 1
ATOM 6939 O O . ILE E 1 180 ? 115.641 164.188 153.805 1.00 34.57 178 ILE E O 1
ATOM 6944 N N . VAL E 1 181 ? 113.384 164.168 153.860 1.00 34.89 179 VAL E N 1
ATOM 6945 C CA . VAL E 1 181 ? 113.256 162.736 154.092 1.00 34.89 179 VAL E CA 1
ATOM 6946 C C . VAL E 1 181 ? 112.346 162.176 153.011 1.00 34.89 179 VAL E C 1
ATOM 6947 O O . VAL E 1 181 ? 111.151 162.491 152.970 1.00 34.89 179 VAL E O 1
ATOM 6951 N N . ILE E 1 182 ? 112.908 161.349 152.137 1.00 34.51 180 ILE E N 1
ATOM 6952 C CA . ILE E 1 182 ? 112.152 160.656 151.103 1.00 34.51 180 ILE E CA 1
ATOM 6953 C C . ILE E 1 182 ? 111.953 159.226 151.573 1.00 34.51 180 ILE E C 1
ATOM 6954 O O . ILE E 1 182 ? 112.923 158.521 151.871 1.00 34.51 180 ILE E O 1
ATOM 6959 N N . LEU E 1 183 ? 110.701 158.791 151.635 1.00 36.61 181 LEU E N 1
ATOM 6960 C CA . LEU E 1 183 ? 110.340 157.587 152.364 1.00 36.61 181 LEU E CA 1
ATOM 6961 C C . LEU E 1 183 ? 109.451 156.695 151.509 1.00 36.61 181 LEU E C 1
ATOM 6962 O O . LEU E 1 183 ? 108.626 157.186 150.736 1.00 36.61 181 LEU E O 1
ATOM 6967 N N . THR E 1 184 ? 109.639 155.384 151.636 1.00 36.72 182 THR E N 1
ATOM 6968 C CA . THR E 1 184 ? 108.724 154.390 151.079 1.00 36.72 182 THR E CA 1
ATOM 6969 C C . THR E 1 184 ? 108.438 153.378 152.175 1.00 36.72 182 THR E C 1
ATOM 6970 O O . THR E 1 184 ? 109.325 152.612 152.556 1.00 36.72 182 THR E O 1
ATOM 6974 N N . THR E 1 185 ? 107.210 153.368 152.682 1.00 38.82 183 THR E N 1
ATOM 6975 C CA . THR E 1 185 ? 106.864 152.496 153.791 1.00 38.82 183 THR E CA 1
ATOM 6976 C C . THR E 1 185 ? 105.525 151.827 153.527 1.00 38.82 183 THR E C 1
ATOM 6977 O O . THR E 1 185 ? 104.686 152.332 152.776 1.00 38.82 183 THR E O 1
ATOM 6981 N N . HIS E 1 186 ? 105.343 150.664 154.148 1.00 38.97 184 HIS E N 1
ATOM 6982 C CA . HIS E 1 186 ? 104.073 149.953 154.142 1.00 38.97 184 HIS E CA 1
ATOM 6983 C C . HIS E 1 186 ? 103.320 150.103 155.455 1.00 38.97 184 HIS E C 1
ATOM 6984 O O . HIS E 1 186 ? 102.088 150.165 155.453 1.00 38.97 184 HIS E O 1
ATOM 6991 N N . GLN E 1 187 ? 104.033 150.159 156.572 1.00 41.65 185 GLN E N 1
ATOM 6992 C CA . GLN E 1 187 ? 103.408 150.519 157.835 1.00 41.65 185 GLN E CA 1
ATOM 6993 C C . GLN E 1 187 ? 102.965 151.976 157.769 1.00 41.65 185 GLN E C 1
ATOM 6994 O O . GLN E 1 187 ? 103.733 152.828 157.311 1.00 41.65 185 GLN E O 1
ATOM 7000 N N . PRO E 1 188 ? 101.755 152.305 158.212 1.00 44.27 186 PRO E N 1
ATOM 7001 C CA . PRO E 1 188 ? 101.337 153.711 158.194 1.00 44.27 186 PRO E CA 1
ATOM 7002 C C . PRO E 1 188 ? 102.081 154.510 159.251 1.00 44.27 186 PRO E C 1
ATOM 7003 O O . PRO E 1 188 ? 102.256 154.063 160.387 1.00 44.27 186 PRO E O 1
ATOM 7007 N N . LEU E 1 189 ? 102.526 155.702 158.862 1.00 45.01 187 LEU E N 1
ATOM 7008 C CA . LEU E 1 189 ? 103.271 156.560 159.773 1.00 45.01 187 LEU E CA 1
ATOM 7009 C C . LEU E 1 189 ? 102.355 157.119 160.853 1.00 45.01 187 LEU E C 1
ATOM 7010 O O . LEU E 1 189 ? 101.203 157.474 160.592 1.00 45.01 187 LEU E O 1
ATOM 7015 N N . ASN E 1 190 ? 102.878 157.201 162.075 1.00 47.43 188 ASN E N 1
ATOM 7016 C CA . ASN E 1 190 ? 102.119 157.728 163.209 1.00 47.43 188 ASN E CA 1
ATOM 7017 C C . ASN E 1 190 ? 102.342 159.234 163.347 1.00 47.43 188 ASN E C 1
ATOM 7018 O O . ASN E 1 190 ? 102.719 159.752 164.397 1.00 47.43 188 ASN E O 1
ATOM 7023 N N . VAL E 1 191 ? 102.101 159.938 162.242 1.00 46.70 189 VAL E N 1
ATOM 7024 C CA . VAL E 1 191 ? 102.223 161.388 162.186 1.00 46.70 189 VAL E CA 1
ATOM 7025 C C . VAL E 1 191 ? 101.020 161.921 161.418 1.00 46.70 189 VAL E C 1
ATOM 7026 O O . VAL E 1 191 ? 100.387 161.206 160.638 1.00 46.70 189 VAL E O 1
ATOM 7030 N N . ALA E 1 192 ? 100.703 163.193 161.652 1.00 47.40 190 ALA E N 1
ATOM 7031 C CA . ALA E 1 192 ? 99.530 163.795 161.036 1.00 47.40 190 ALA E CA 1
ATOM 7032 C C . ALA E 1 192 ? 99.663 163.804 159.519 1.00 47.40 190 ALA E C 1
ATOM 7033 O O . ALA E 1 192 ? 100.767 163.805 158.969 1.00 47.40 190 ALA E O 1
ATOM 7035 N N . GLU E 1 193 ? 98.514 163.795 158.840 1.00 49.08 191 GLU E N 1
ATOM 7036 C CA . GLU E 1 193 ? 98.513 163.741 157.382 1.00 49.08 191 GLU E CA 1
ATOM 7037 C C . GLU E 1 193 ? 99.129 164.989 156.767 1.00 49.08 191 GLU E C 1
ATOM 7038 O O . GLU E 1 193 ? 99.650 164.933 155.648 1.00 49.08 191 GLU E O 1
ATOM 7044 N N . SER E 1 194 ? 99.080 166.120 157.474 1.00 47.93 192 SER E N 1
ATOM 7045 C CA . SER E 1 194 ? 99.643 167.355 156.946 1.00 47.93 192 SER E CA 1
ATOM 7046 C C . SER E 1 194 ? 101.166 167.339 156.917 1.00 47.93 192 SER E C 1
ATOM 7047 O O . SER E 1 194 ? 101.765 168.115 156.166 1.00 47.93 192 SER E O 1
ATOM 7050 N N . LYS E 1 195 ? 101.804 166.478 157.709 1.00 46.28 193 LYS E N 1
ATOM 7051 C CA . LYS E 1 195 ? 103.258 166.456 157.792 1.00 46.28 193 LYS E CA 1
ATOM 7052 C C . LYS E 1 195 ? 103.909 165.596 156.718 1.00 46.28 193 LYS E C 1
ATOM 7053 O O . LYS E 1 195 ? 105.138 165.611 156.602 1.00 46.28 193 LYS E O 1
ATOM 7059 N N . ILE E 1 196 ? 103.129 164.858 155.934 1.00 42.77 194 ILE E N 1
ATOM 7060 C CA . ILE E 1 196 ? 103.653 163.956 154.917 1.00 42.77 194 ILE E CA 1
ATOM 7061 C C . ILE E 1 196 ? 103.108 164.384 153.565 1.00 42.77 194 ILE E C 1
ATOM 7062 O O . ILE E 1 196 ? 101.907 164.636 153.423 1.00 42.77 194 ILE E O 1
ATOM 7067 N N . ARG E 1 197 ? 103.990 164.466 152.575 1.00 41.19 195 ARG E N 1
ATOM 7068 C CA . ARG E 1 197 ? 103.605 164.796 151.207 1.00 41.19 195 ARG E CA 1
ATOM 7069 C C . ARG E 1 197 ? 103.544 163.495 150.415 1.00 41.19 195 ARG E C 1
ATOM 7070 O O . ARG E 1 197 ? 104.560 163.015 149.907 1.00 41.19 195 ARG E O 1
ATOM 7078 N N . ARG E 1 198 ? 102.349 162.920 150.317 1.00 43.44 196 ARG E N 1
ATOM 7079 C CA . ARG E 1 198 ? 102.163 161.701 149.542 1.00 43.44 196 ARG E CA 1
ATOM 7080 C C . ARG E 1 198 ? 102.218 162.026 148.056 1.00 43.44 196 ARG E C 1
ATOM 7081 O O . ARG E 1 198 ? 101.439 162.850 147.567 1.00 43.44 196 ARG E O 1
ATOM 7089 N N . ILE E 1 199 ? 103.132 161.386 147.334 1.00 41.52 197 ILE E N 1
ATOM 7090 C CA . ILE E 1 199 ? 103.162 161.460 145.880 1.00 41.52 197 ILE E CA 1
ATOM 7091 C C . ILE E 1 199 ? 103.213 160.042 145.330 1.00 41.52 197 ILE E C 1
ATOM 7092 O O . ILE E 1 199 ? 104.030 159.226 145.767 1.00 41.52 197 ILE E O 1
ATOM 7097 N N . SER E 1 200 ? 102.318 159.745 144.396 1.00 42.87 198 SER E N 1
ATOM 7098 C CA . SER E 1 200 ? 102.191 158.419 143.815 1.00 42.87 198 SER E CA 1
ATOM 7099 C C . SER E 1 200 ? 102.849 158.375 142.443 1.00 42.87 198 SER E C 1
ATOM 7100 O O . SER E 1 200 ? 103.197 159.400 141.854 1.00 42.87 198 SER E O 1
ATOM 7103 N N . LEU E 1 201 ? 103.014 157.157 141.932 1.00 42.50 199 LEU E N 1
ATOM 7104 C CA . LEU E 1 201 ? 103.682 156.942 140.649 1.00 42.50 199 LEU E CA 1
ATOM 7105 C C . LEU E 1 201 ? 102.666 157.067 139.513 1.00 42.50 199 LEU E C 1
ATOM 7106 O O . LEU E 1 201 ? 102.324 156.109 138.818 1.00 42.50 199 LEU E O 1
ATOM 7111 N N . THR E 1 202 ? 102.185 158.291 139.335 1.00 44.76 200 THR E N 1
ATOM 7112 C CA . THR E 1 202 ? 101.239 158.597 138.271 1.00 44.76 200 THR E CA 1
ATOM 7113 C C . THR E 1 202 ? 101.957 159.224 137.082 1.00 44.76 200 THR E C 1
ATOM 7114 O O . THR E 1 202 ? 103.157 159.026 136.893 1.00 44.76 200 THR E O 1
ATOM 7118 N N . MET F 2 1 ? 134.796 156.497 153.815 1.00 37.40 1 MET F N 1
ATOM 7119 C CA . MET F 2 1 ? 134.612 157.482 152.758 1.00 37.40 1 MET F CA 1
ATOM 7120 C C . MET F 2 1 ? 135.963 157.832 152.146 1.00 37.40 1 MET F C 1
ATOM 7121 O O . MET F 2 1 ? 136.053 158.170 150.967 1.00 37.40 1 MET F O 1
ATOM 7126 N N . MET F 2 2 ? 137.012 157.734 152.955 1.00 34.86 2 MET F N 1
ATOM 7127 C CA . MET F 2 2 ? 138.362 157.983 152.483 1.00 34.86 2 MET F CA 1
ATOM 7128 C C . MET F 2 2 ? 138.870 156.796 151.672 1.00 34.86 2 MET F C 1
ATOM 7129 O O . MET F 2 2 ? 138.301 155.704 151.694 1.00 34.86 2 MET F O 1
ATOM 7134 N N . PHE F 2 3 ? 139.956 157.033 150.938 1.00 30.52 3 PHE F N 1
ATOM 7135 C CA . PHE F 2 3 ? 140.606 155.960 150.194 1.00 30.52 3 PHE F CA 1
ATOM 7136 C C . PHE F 2 3 ? 141.219 154.938 151.142 1.00 30.52 3 PHE F C 1
ATOM 7137 O O . PHE F 2 3 ? 140.970 153.729 151.030 1.00 30.52 3 PHE F O 1
ATOM 7145 N N . TRP F 2 4 ? 142.006 155.415 152.107 1.00 30.50 4 TRP F N 1
ATOM 7146 C CA . TRP F 2 4 ? 142.654 154.517 153.050 1.00 30.50 4 TRP F CA 1
ATOM 7147 C C . TRP F 2 4 ? 141.656 153.900 154.013 1.00 30.50 4 TRP F C 1
ATOM 7148 O O . TRP F 2 4 ? 141.871 152.782 154.489 1.00 30.50 4 TRP F O 1
ATOM 7159 N N . ARG F 2 5 ? 140.563 154.602 154.309 1.00 33.00 5 ARG F N 1
ATOM 7160 C CA . ARG F 2 5 ? 139.515 154.013 155.133 1.00 33.00 5 ARG F CA 1
ATOM 7161 C C . ARG F 2 5 ? 138.894 152.804 154.447 1.00 33.00 5 ARG F C 1
ATOM 7162 O O . ARG F 2 5 ? 138.675 151.768 155.081 1.00 33.00 5 ARG F O 1
ATOM 7170 N N . ILE F 2 6 ? 138.615 152.914 153.146 1.00 32.07 6 ILE F N 1
ATOM 7171 C CA . ILE F 2 6 ? 138.087 151.779 152.394 1.00 32.07 6 ILE F CA 1
ATOM 7172 C C . ILE F 2 6 ? 139.119 150.661 152.320 1.00 32.07 6 ILE F C 1
ATOM 7173 O O . ILE F 2 6 ? 138.781 149.476 152.431 1.00 32.07 6 ILE F O 1
ATOM 7178 N N . PHE F 2 7 ? 140.390 151.018 152.126 1.00 31.22 7 PHE F N 1
ATOM 7179 C CA . PHE F 2 7 ? 141.453 150.017 152.113 1.00 31.22 7 PHE F CA 1
ATOM 7180 C C . PHE F 2 7 ? 141.480 149.225 153.417 1.00 31.22 7 PHE F C 1
ATOM 7181 O O . PHE F 2 7 ? 141.487 147.987 153.411 1.00 31.22 7 PHE F O 1
ATOM 7189 N N . ARG F 2 8 ? 141.479 149.931 154.548 1.00 31.44 8 ARG F N 1
ATOM 7190 C CA . ARG F 2 8 ? 141.528 149.272 155.848 1.00 31.44 8 ARG F CA 1
ATOM 7191 C C . ARG F 2 8 ? 140.266 148.465 156.112 1.00 31.44 8 ARG F C 1
ATOM 7192 O O . ARG F 2 8 ? 140.330 147.389 156.716 1.00 31.44 8 ARG F O 1
ATOM 7200 N N . LEU F 2 9 ? 139.108 148.967 155.681 1.00 33.77 9 LEU F N 1
ATOM 7201 C CA . LEU F 2 9 ? 137.872 148.216 155.862 1.00 33.77 9 LEU F CA 1
ATOM 7202 C C . LEU F 2 9 ? 137.909 146.904 155.094 1.00 33.77 9 LEU F C 1
ATOM 7203 O O . LEU F 2 9 ? 137.494 145.862 155.613 1.00 33.77 9 LEU F O 1
ATOM 7208 N N . GLU F 2 10 ? 138.393 146.933 153.852 1.00 34.46 10 GLU F N 1
ATOM 7209 C CA . GLU F 2 10 ? 138.478 145.698 153.081 1.00 34.46 10 GLU F CA 1
ATOM 7210 C C . GLU F 2 10 ? 139.501 144.744 153.681 1.00 34.46 10 GLU F C 1
ATOM 7211 O O . GLU F 2 10 ? 139.287 143.526 153.691 1.00 34.46 10 GLU F O 1
ATOM 7217 N N . LEU F 2 11 ? 140.614 145.275 154.195 1.00 33.94 11 LEU F N 1
ATOM 7218 C CA . LEU F 2 11 ? 141.586 144.425 154.878 1.00 33.94 11 LEU F CA 1
ATOM 7219 C C . LEU F 2 11 ? 140.962 143.741 156.087 1.00 33.94 11 LEU F C 1
ATOM 7220 O O . LEU F 2 11 ? 141.144 142.536 156.300 1.00 33.94 11 LEU F O 1
ATOM 7225 N N . ARG F 2 12 ? 140.219 144.501 156.892 1.00 35.10 12 ARG F N 1
ATOM 7226 C CA . ARG F 2 12 ? 139.586 143.942 158.081 1.00 35.10 12 ARG F CA 1
ATOM 7227 C C . ARG F 2 12 ? 138.526 142.912 157.718 1.00 35.10 12 ARG F C 1
ATOM 7228 O O . ARG F 2 12 ? 138.394 141.886 158.393 1.00 35.10 12 ARG F O 1
ATOM 7236 N N . VAL F 2 13 ? 137.754 143.171 156.662 1.00 35.70 13 VAL F N 1
ATOM 7237 C CA . VAL F 2 13 ? 136.747 142.209 156.224 1.00 35.70 13 VAL F CA 1
ATOM 7238 C C . VAL F 2 13 ? 137.411 140.922 155.754 1.00 35.70 13 VAL F C 1
ATOM 7239 O O . VAL F 2 13 ? 136.953 139.818 156.072 1.00 35.70 13 VAL F O 1
ATOM 7243 N N . ALA F 2 14 ? 138.500 141.041 154.990 1.00 37.04 14 ALA F N 1
ATOM 7244 C CA . ALA F 2 14 ? 139.196 139.857 154.499 1.00 37.04 14 ALA F CA 1
ATOM 7245 C C . ALA F 2 14 ? 139.806 139.055 155.640 1.00 37.04 14 ALA F C 1
ATOM 7246 O O . ALA F 2 14 ? 139.798 137.820 155.608 1.00 37.04 14 ALA F O 1
ATOM 7248 N N . PHE F 2 15 ? 140.350 139.736 156.651 1.00 37.63 15 PHE F N 1
ATOM 7249 C CA . PHE F 2 15 ? 140.972 139.024 157.763 1.00 37.63 15 PHE F CA 1
ATOM 7250 C C . PHE F 2 15 ? 139.963 138.184 158.532 1.00 37.63 15 PHE F C 1
ATOM 7251 O O . PHE F 2 15 ? 140.289 137.080 158.979 1.00 37.63 15 PHE F O 1
ATOM 7259 N N . ARG F 2 16 ? 138.744 138.686 158.705 1.00 38.44 16 ARG F N 1
ATOM 7260 C CA . ARG F 2 16 ? 137.703 137.942 159.398 1.00 38.44 16 ARG F CA 1
ATOM 7261 C C . ARG F 2 16 ? 137.016 136.917 158.511 1.00 38.44 16 ARG F C 1
ATOM 7262 O O . ARG F 2 16 ? 136.274 136.075 159.025 1.00 38.44 16 ARG F O 1
ATOM 7270 N N . HIS F 2 17 ? 137.239 136.967 157.202 1.00 40.60 17 HIS F N 1
ATOM 7271 C CA . HIS F 2 17 ? 136.842 135.885 156.303 1.00 40.60 17 HIS F CA 1
ATOM 7272 C C . HIS F 2 17 ? 137.975 134.883 156.133 1.00 40.60 17 HIS F C 1
ATOM 7273 O O . HIS F 2 17 ? 138.352 134.519 155.023 1.00 40.60 17 HIS F O 1
ATOM 7280 N N . SER F 2 18 ? 138.534 134.437 157.253 1.00 43.01 18 SER F N 1
ATOM 7281 C CA . SER F 2 18 ? 139.619 133.474 157.213 1.00 43.01 18 SER F CA 1
ATOM 7282 C C . SER F 2 18 ? 139.097 132.113 156.767 1.00 43.01 18 SER F C 1
ATOM 7283 O O . SER F 2 18 ? 137.891 131.848 156.773 1.00 43.01 18 SER F O 1
ATOM 7286 N N . ALA F 2 19 ? 140.029 131.251 156.359 1.00 41.77 19 ALA F N 1
ATOM 7287 C CA . ALA F 2 19 ? 139.789 129.960 155.719 1.00 41.77 19 ALA F CA 1
ATOM 7288 C C . ALA F 2 19 ? 139.211 130.124 154.322 1.00 41.77 19 ALA F C 1
ATOM 7289 O O . ALA F 2 19 ? 139.020 129.125 153.621 1.00 41.77 19 ALA F O 1
ATOM 7291 N N . GLU F 2 20 ? 138.924 131.351 153.895 1.00 40.47 20 GLU F N 1
ATOM 7292 C CA . GLU F 2 20 ? 138.603 131.665 152.512 1.00 40.47 20 GLU F CA 1
ATOM 7293 C C . GLU F 2 20 ? 139.769 132.321 151.794 1.00 40.47 20 GLU F C 1
ATOM 7294 O O . GLU F 2 20 ? 139.875 132.215 150.568 1.00 40.47 20 GLU F O 1
ATOM 7300 N N . ILE F 2 21 ? 140.648 132.991 152.540 1.00 37.61 21 ILE F N 1
ATOM 7301 C CA . ILE F 2 21 ? 141.891 133.499 151.977 1.00 37.61 21 ILE F CA 1
ATOM 7302 C C . ILE F 2 21 ? 143.028 132.493 152.109 1.00 37.61 21 ILE F C 1
ATOM 7303 O O . ILE F 2 21 ? 144.045 132.627 151.413 1.00 37.61 21 ILE F O 1
ATOM 7308 N N . ALA F 2 22 ? 142.889 131.493 152.980 1.00 36.27 22 ALA F N 1
ATOM 7309 C CA . ALA F 2 22 ? 143.896 130.449 153.106 1.00 36.27 22 ALA F CA 1
ATOM 7310 C C . ALA F 2 22 ? 143.733 129.352 152.066 1.00 36.27 22 ALA F C 1
ATOM 7311 O O . ALA F 2 22 ? 144.702 128.645 151.776 1.00 36.27 22 ALA F O 1
ATOM 7313 N N . ASN F 2 23 ? 142.532 129.186 151.516 1.00 37.14 23 ASN F N 1
ATOM 7314 C CA . ASN F 2 23 ? 142.325 128.174 150.485 1.00 37.14 23 ASN F CA 1
ATOM 7315 C C . ASN F 2 23 ? 143.144 128.426 149.223 1.00 37.14 23 ASN F C 1
ATOM 7316 O O . ASN F 2 23 ? 143.719 127.457 148.696 1.00 37.14 23 ASN F O 1
ATOM 7321 N N . PRO F 2 24 ? 143.227 129.647 148.674 1.00 34.39 24 PRO F N 1
ATOM 7322 C CA . PRO F 2 24 ? 144.168 129.862 147.561 1.00 34.39 24 PRO F CA 1
ATOM 7323 C C . PRO F 2 24 ? 145.606 129.532 147.918 1.00 34.39 24 PRO F C 1
ATOM 7324 O O . PRO F 2 24 ? 146.344 129.013 147.074 1.00 34.39 24 PRO F O 1
ATOM 7328 N N . LEU F 2 25 ? 146.028 129.822 149.150 1.00 34.61 25 LEU F N 1
ATOM 7329 C CA . LEU F 2 25 ? 147.386 129.488 149.566 1.00 34.61 25 LEU F CA 1
ATOM 7330 C C . LEU F 2 25 ? 147.600 127.980 149.585 1.00 34.61 25 LEU F C 1
ATOM 7331 O O . LEU F 2 25 ? 148.637 127.484 149.123 1.00 34.61 25 LEU F O 1
ATOM 7336 N N . TRP F 2 26 ? 146.626 127.238 150.114 1.00 35.13 26 TRP F N 1
ATOM 7337 C CA . TRP F 2 26 ? 146.717 125.784 150.104 1.00 35.13 26 TRP F CA 1
ATOM 7338 C C . TRP F 2 26 ? 146.773 125.255 148.682 1.00 35.13 26 TRP F C 1
ATOM 7339 O O . TRP F 2 26 ? 147.563 124.356 148.379 1.00 35.13 26 TRP F O 1
ATOM 7350 N N . PHE F 2 27 ? 145.944 125.805 147.792 1.00 32.90 27 PHE F N 1
ATOM 7351 C CA . PHE F 2 27 ? 145.958 125.369 146.401 1.00 32.90 27 PHE F CA 1
ATOM 7352 C C . PHE F 2 27 ? 147.308 125.639 145.753 1.00 32.90 27 PHE F C 1
ATOM 7353 O O . PHE F 2 27 ? 147.828 124.798 145.014 1.00 32.90 27 PHE F O 1
ATOM 7361 N N . PHE F 2 28 ? 147.888 126.811 146.017 1.00 32.25 28 PHE F N 1
ATOM 7362 C CA . PHE F 2 28 ? 149.207 127.135 145.485 1.00 32.25 28 PHE F CA 1
ATOM 7363 C C . PHE F 2 28 ? 150.247 126.127 145.957 1.00 32.25 28 PHE F C 1
ATOM 7364 O O . PHE F 2 28 ? 151.054 125.627 145.163 1.00 32.25 28 PHE F O 1
ATOM 7372 N N . LEU F 2 29 ? 150.233 125.806 147.254 1.00 33.30 29 LEU F N 1
ATOM 7373 C CA . LEU F 2 29 ? 151.212 124.864 147.789 1.00 33.30 29 LEU F CA 1
ATOM 7374 C C . LEU F 2 29 ? 151.034 123.473 147.192 1.00 33.30 29 LEU F C 1
ATOM 7375 O O . LEU F 2 29 ? 152.016 122.818 146.820 1.00 33.30 29 LEU F O 1
ATOM 7380 N N . ILE F 2 30 ? 149.789 123.006 147.081 1.00 34.07 30 ILE F N 1
ATOM 7381 C CA . ILE F 2 30 ? 149.544 121.687 146.503 1.00 34.07 30 ILE F CA 1
ATOM 7382 C C . ILE F 2 30 ? 149.962 121.645 145.041 1.00 34.07 30 ILE F C 1
ATOM 7383 O O . ILE F 2 30 ? 150.530 120.651 144.580 1.00 34.07 30 ILE F O 1
ATOM 7388 N N . VAL F 2 31 ? 149.681 122.704 144.283 1.00 32.38 31 VAL F N 1
ATOM 7389 C CA . VAL F 2 31 ? 150.064 122.704 142.876 1.00 32.38 31 VAL F CA 1
ATOM 7390 C C . VAL F 2 31 ? 151.580 122.686 142.731 1.00 32.38 31 VAL F C 1
ATOM 7391 O O . VAL F 2 31 ? 152.126 121.935 141.916 1.00 32.38 31 VAL F O 1
ATOM 7395 N N . ILE F 2 32 ? 152.291 123.497 143.519 1.00 32.57 32 ILE F N 1
ATOM 7396 C CA . ILE F 2 32 ? 153.745 123.524 143.399 1.00 32.57 32 ILE F CA 1
ATOM 7397 C C . ILE F 2 32 ? 154.413 122.304 144.011 1.00 32.57 32 ILE F C 1
ATOM 7398 O O . ILE F 2 32 ? 155.606 122.089 143.778 1.00 32.57 32 ILE F O 1
ATOM 7403 N N . THR F 2 33 ? 153.688 121.508 144.795 1.00 33.62 33 THR F N 1
ATOM 7404 C CA . THR F 2 33 ? 154.247 120.289 145.369 1.00 33.62 33 THR F CA 1
ATOM 7405 C C . THR F 2 33 ? 153.917 119.035 144.566 1.00 33.62 33 THR F C 1
ATOM 7406 O O . THR F 2 33 ? 154.715 118.093 144.555 1.00 33.62 33 THR F O 1
ATOM 7410 N N . LEU F 2 34 ? 152.776 119.012 143.874 1.00 34.19 34 LEU F N 1
ATOM 7411 C CA . LEU F 2 34 ? 152.342 117.808 143.173 1.00 34.19 34 LEU F CA 1
ATOM 7412 C C . LEU F 2 34 ? 153.311 117.422 142.062 1.00 34.19 34 LEU F C 1
ATOM 7413 O O . LEU F 2 34 ? 153.659 116.246 141.910 1.00 34.19 34 LEU F O 1
ATOM 7418 N N . PHE F 2 35 ? 153.742 118.397 141.261 1.00 34.28 35 PHE F N 1
ATOM 7419 C CA . PHE F 2 35 ? 154.643 118.096 140.150 1.00 34.28 35 PHE F CA 1
ATOM 7420 C C . PHE F 2 35 ? 155.999 117.569 140.604 1.00 34.28 35 PHE F C 1
ATOM 7421 O O . PHE F 2 35 ? 156.471 116.574 140.026 1.00 34.28 35 PHE F O 1
ATOM 7429 N N . PRO F 2 36 ? 156.684 118.167 141.585 1.00 35.07 36 PRO F N 1
ATOM 7430 C CA . PRO F 2 36 ? 157.927 117.545 142.065 1.00 35.07 36 PRO F CA 1
ATOM 7431 C C . PRO F 2 36 ? 157.720 116.154 142.629 1.00 35.07 36 PRO F C 1
ATOM 7432 O O . PRO F 2 36 ? 158.656 115.347 142.621 1.00 35.07 36 PRO F O 1
ATOM 7436 N N . LEU F 2 37 ? 156.526 115.853 143.141 1.00 36.51 37 LEU F N 1
ATOM 7437 C CA . LEU F 2 37 ? 156.231 114.492 143.573 1.00 36.51 37 LEU F CA 1
ATOM 7438 C C . LEU F 2 37 ? 156.092 113.557 142.380 1.00 36.51 37 LEU F C 1
ATOM 7439 O O . LEU F 2 37 ? 156.568 112.416 142.419 1.00 36.51 37 LEU F O 1
ATOM 7444 N N . SER F 2 38 ? 155.443 114.021 141.311 1.00 37.04 38 SER F N 1
ATOM 7445 C CA . SER F 2 38 ? 155.270 113.187 140.127 1.00 37.04 38 SER F CA 1
ATOM 7446 C C . SER F 2 38 ? 156.608 112.881 139.468 1.00 37.04 38 SER F C 1
ATOM 7447 O O . SER F 2 38 ? 156.925 111.717 139.199 1.00 37.04 38 SER F O 1
ATOM 7450 N N . ILE F 2 39 ? 157.412 113.907 139.212 1.00 39.67 39 ILE F N 1
ATOM 7451 C CA . ILE F 2 39 ? 158.720 113.709 138.592 1.00 39.67 39 ILE F CA 1
ATOM 7452 C C . ILE F 2 39 ? 159.719 113.319 139.674 1.00 39.67 39 ILE F C 1
ATOM 7453 O O . ILE F 2 39 ? 159.898 114.042 140.659 1.00 39.67 39 ILE F O 1
ATOM 7458 N N . GLY F 2 40 ? 160.383 112.184 139.487 1.00 44.20 40 GLY F N 1
ATOM 7459 C CA . GLY F 2 40 ? 161.256 111.640 140.499 1.00 44.20 40 GLY F CA 1
ATOM 7460 C C . GLY F 2 40 ? 162.569 112.385 140.623 1.00 44.20 40 GLY F C 1
ATOM 7461 O O . GLY F 2 40 ? 162.644 113.602 140.431 1.00 44.20 40 GLY F O 1
ATOM 7462 N N . PRO F 2 41 ? 163.635 111.660 140.959 1.00 46.77 41 PRO F N 1
ATOM 7463 C CA . PRO F 2 41 ? 164.951 112.299 141.085 1.00 46.77 41 PRO F CA 1
ATOM 7464 C C . PRO F 2 41 ? 165.516 112.733 139.743 1.00 46.77 41 PRO F C 1
ATOM 7465 O O . PRO F 2 41 ? 166.474 112.140 139.238 1.00 46.77 41 PRO F O 1
ATOM 7469 N N . GLU F 2 42 ? 164.924 113.772 139.159 1.00 47.44 42 GLU F N 1
ATOM 7470 C CA . GLU F 2 42 ? 165.382 114.357 137.900 1.00 47.44 42 GLU F CA 1
ATOM 7471 C C . GLU F 2 42 ? 165.552 115.853 138.118 1.00 47.44 42 GLU F C 1
ATOM 7472 O O . GLU F 2 42 ? 164.645 116.642 137.826 1.00 47.44 42 GLU F O 1
ATOM 7478 N N . PRO F 2 43 ? 166.697 116.275 138.660 1.00 46.11 43 PRO F N 1
ATOM 7479 C CA . PRO F 2 43 ? 166.910 117.714 138.889 1.00 46.11 43 PRO F CA 1
ATOM 7480 C C . PRO F 2 43 ? 166.862 118.542 137.620 1.00 46.11 43 PRO F C 1
ATOM 7481 O O . PRO F 2 43 ? 166.397 119.687 137.655 1.00 46.11 43 PRO F O 1
ATOM 7485 N N . GLN F 2 44 ? 167.335 117.997 136.497 1.00 45.45 44 GLN F N 1
ATOM 7486 C CA . GLN F 2 44 ? 167.332 118.747 135.246 1.00 45.45 44 GLN F CA 1
ATOM 7487 C C . GLN F 2 44 ? 165.913 119.036 134.774 1.00 45.45 44 GLN F C 1
ATOM 7488 O O . GLN F 2 44 ? 165.619 120.146 134.318 1.00 45.45 44 GLN F O 1
ATOM 7494 N N . LEU F 2 45 ? 165.022 118.049 134.865 1.00 42.40 45 LEU F N 1
ATOM 7495 C CA . LEU F 2 45 ? 163.659 118.245 134.388 1.00 42.40 45 LEU F CA 1
ATOM 7496 C C . LEU F 2 45 ? 162.851 119.111 135.343 1.00 42.40 45 LEU F C 1
ATOM 7497 O O . LEU F 2 45 ? 161.924 119.804 134.912 1.00 42.40 45 LEU F O 1
ATOM 7502 N N . LEU F 2 46 ? 163.176 119.076 136.637 1.00 40.92 46 LEU F N 1
ATOM 7503 C CA . LEU F 2 46 ? 162.507 119.951 137.594 1.00 40.92 46 LEU F CA 1
ATOM 7504 C C . LEU F 2 46 ? 162.820 121.414 137.314 1.00 40.92 46 LEU F C 1
ATOM 7505 O O . LEU F 2 46 ? 161.937 122.275 137.404 1.00 40.92 46 LEU F O 1
ATOM 7510 N N . ALA F 2 47 ? 164.076 121.716 136.979 1.00 40.58 47 ALA F N 1
ATOM 7511 C CA . ALA F 2 47 ? 164.470 123.095 136.724 1.00 40.58 47 ALA F CA 1
ATOM 7512 C C . ALA F 2 47 ? 163.775 123.666 135.496 1.00 40.58 47 ALA F C 1
ATOM 7513 O O . ALA F 2 47 ? 163.543 124.878 135.425 1.00 40.58 47 ALA F O 1
ATOM 7515 N N . ARG F 2 48 ? 163.441 122.820 134.523 1.00 40.74 48 ARG F N 1
ATOM 7516 C CA . ARG F 2 48 ? 162.788 123.300 133.312 1.00 40.74 48 ARG F CA 1
ATOM 7517 C C . ARG F 2 48 ? 161.318 123.622 133.546 1.00 40.74 48 ARG F C 1
ATOM 7518 O O . ARG F 2 48 ? 160.784 124.545 132.923 1.00 40.74 48 ARG F O 1
ATOM 7526 N N . ILE F 2 49 ? 160.654 122.889 134.440 1.00 37.15 49 ILE F N 1
ATOM 7527 C CA . ILE F 2 49 ? 159.227 123.081 134.680 1.00 37.15 49 ILE F CA 1
ATOM 7528 C C . ILE F 2 49 ? 158.939 123.940 135.899 1.00 37.15 49 ILE F C 1
ATOM 7529 O O . ILE F 2 49 ? 157.773 124.306 136.116 1.00 37.15 49 ILE F O 1
ATOM 7534 N N . ALA F 2 50 ? 159.950 124.270 136.704 1.00 34.79 50 ALA F N 1
ATOM 7535 C CA . ALA F 2 50 ? 159.699 125.017 137.936 1.00 34.79 50 ALA F CA 1
ATOM 7536 C C . ALA F 2 50 ? 159.079 126.388 137.695 1.00 34.79 50 ALA F C 1
ATOM 7537 O O . ALA F 2 50 ? 158.044 126.684 138.318 1.00 34.79 50 ALA F O 1
ATOM 7539 N N . PRO F 2 51 ? 159.629 127.263 136.841 1.00 32.98 51 PRO F N 1
ATOM 7540 C CA . PRO F 2 51 ? 158.972 128.566 136.640 1.00 32.98 51 PRO F CA 1
ATOM 7541 C C . PRO F 2 51 ? 157.554 128.448 136.118 1.00 32.98 51 PRO F C 1
ATOM 7542 O O . PRO F 2 51 ? 156.660 129.182 136.564 1.00 32.98 51 PRO F O 1
ATOM 7546 N N . GLY F 2 52 ? 157.325 127.526 135.184 1.00 32.37 52 GLY F N 1
ATOM 7547 C CA . GLY F 2 52 ? 156.004 127.401 134.596 1.00 32.37 52 GLY F CA 1
ATOM 7548 C C . GLY F 2 52 ? 154.961 126.969 135.604 1.00 32.37 52 GLY F C 1
ATOM 7549 O O . GLY F 2 52 ? 153.879 127.551 135.681 1.00 32.37 52 GLY F O 1
ATOM 7550 N N . ILE F 2 53 ? 155.276 125.944 136.398 1.00 32.50 53 ILE F N 1
ATOM 7551 C CA . ILE F 2 53 ? 154.318 125.478 137.392 1.00 32.50 53 ILE F CA 1
ATOM 7552 C C . ILE F 2 53 ? 154.138 126.521 138.485 1.00 32.50 53 ILE F C 1
ATOM 7553 O O . ILE F 2 53 ? 153.030 126.708 138.997 1.00 32.50 53 ILE F O 1
ATOM 7558 N N . ILE F 2 54 ? 155.208 127.235 138.843 1.00 31.05 54 ILE F N 1
ATOM 7559 C CA . ILE F 2 54 ? 155.094 128.272 139.865 1.00 31.05 54 ILE F CA 1
ATOM 7560 C C . ILE F 2 54 ? 154.116 129.349 139.418 1.00 31.05 54 ILE F C 1
ATOM 7561 O O . ILE F 2 54 ? 153.213 129.747 140.164 1.00 31.05 54 ILE F O 1
ATOM 7566 N N . TRP F 2 55 ? 154.262 129.824 138.183 1.00 29.50 55 TRP F N 1
ATOM 7567 C CA . TRP F 2 55 ? 153.401 130.915 137.750 1.00 29.50 55 TRP F CA 1
ATOM 7568 C C . TRP F 2 55 ? 152.000 130.445 137.384 1.00 29.50 55 TRP F C 1
ATOM 7569 O O . TRP F 2 55 ? 151.041 131.206 137.549 1.00 29.50 55 TRP F O 1
ATOM 7580 N N . VAL F 2 56 ? 151.842 129.202 136.928 1.00 29.52 56 VAL F N 1
ATOM 7581 C CA . VAL F 2 56 ? 150.500 128.662 136.740 1.00 29.52 56 VAL F CA 1
ATOM 7582 C C . VAL F 2 56 ? 149.790 128.537 138.082 1.00 29.52 56 VAL F C 1
ATOM 7583 O O . VAL F 2 56 ? 148.597 128.840 138.200 1.00 29.52 56 VAL F O 1
ATOM 7587 N N . ALA F 2 57 ? 150.512 128.095 139.115 1.00 30.23 57 ALA F N 1
ATOM 7588 C CA . ALA F 2 57 ? 149.936 128.025 140.452 1.00 30.23 57 ALA F CA 1
ATOM 7589 C C . ALA F 2 57 ? 149.552 129.406 140.955 1.00 30.23 57 ALA F C 1
ATOM 7590 O O . ALA F 2 57 ? 148.496 129.576 141.572 1.00 30.23 57 ALA F O 1
ATOM 7592 N N . ALA F 2 58 ? 150.400 130.406 140.707 1.00 30.42 58 ALA F N 1
ATOM 7593 C CA . ALA F 2 58 ? 150.060 131.771 141.095 1.00 30.42 58 ALA F CA 1
ATOM 7594 C C . ALA F 2 58 ? 148.794 132.245 140.392 1.00 30.42 58 ALA F C 1
ATOM 7595 O O . ALA F 2 58 ? 147.903 132.824 141.025 1.00 30.42 58 ALA F O 1
ATOM 7597 N N . LEU F 2 59 ? 148.688 131.988 139.087 1.00 30.04 59 LEU F N 1
ATOM 7598 C CA . LEU F 2 59 ? 147.499 132.390 138.340 1.00 30.04 59 LEU F CA 1
ATOM 7599 C C . LEU F 2 59 ? 146.247 131.713 138.884 1.00 30.04 59 LEU F C 1
ATOM 7600 O O . LEU F 2 59 ? 145.220 132.364 139.107 1.00 30.04 59 LEU F O 1
ATOM 7605 N N . LEU F 2 60 ? 146.315 130.401 139.105 1.00 31.33 60 LEU F N 1
ATOM 7606 C CA . LEU F 2 60 ? 145.133 129.665 139.541 1.00 31.33 60 LEU F CA 1
ATOM 7607 C C . LEU F 2 60 ? 144.736 130.043 140.962 1.00 31.33 60 LEU F C 1
ATOM 7608 O O . LEU F 2 60 ? 143.544 130.122 141.279 1.00 31.33 60 LEU F O 1
ATOM 7613 N N . SER F 2 61 ? 145.718 130.288 141.832 1.00 31.75 61 SER F N 1
ATOM 7614 C CA . SER F 2 61 ? 145.417 130.781 143.170 1.00 31.75 61 SER F CA 1
ATOM 7615 C C . SER F 2 61 ? 144.764 132.154 143.114 1.00 31.75 61 SER F C 1
ATOM 7616 O O . SER F 2 61 ? 143.843 132.446 143.888 1.00 31.75 61 SER F O 1
ATOM 7619 N N . SER F 2 62 ? 145.230 133.017 142.206 1.00 32.53 62 SER F N 1
ATOM 7620 C CA . SER F 2 62 ? 144.607 134.326 142.047 1.00 32.53 62 SER F CA 1
ATOM 7621 C C . SER F 2 62 ? 143.160 134.198 141.591 1.00 32.53 62 SER F C 1
ATOM 7622 O O . SER F 2 62 ? 142.286 134.922 142.075 1.00 32.53 62 SER F O 1
ATOM 7625 N N . LEU F 2 63 ? 142.889 133.290 140.652 1.00 33.46 63 LEU F N 1
ATOM 7626 C CA . LEU F 2 63 ? 141.505 133.048 140.240 1.00 33.46 63 LEU F CA 1
ATOM 7627 C C . LEU F 2 63 ? 140.660 132.500 141.382 1.00 33.46 63 LEU F C 1
ATOM 7628 O O . LEU F 2 63 ? 139.483 132.853 141.513 1.00 33.46 63 LEU F O 1
ATOM 7633 N N . LEU F 2 64 ? 141.230 131.622 142.208 1.00 33.17 64 LEU F N 1
ATOM 7634 C CA . LEU F 2 64 ? 140.486 131.120 143.360 1.00 33.17 64 LEU F CA 1
ATOM 7635 C C . LEU F 2 64 ? 140.144 132.245 144.328 1.00 33.17 64 LEU F C 1
ATOM 7636 O O . LEU F 2 64 ? 139.037 132.289 144.876 1.00 33.17 64 LEU F O 1
ATOM 7641 N N . ALA F 2 65 ? 141.086 133.159 144.559 1.00 34.48 65 ALA F N 1
ATOM 7642 C CA . ALA F 2 65 ? 140.860 134.253 145.495 1.00 34.48 65 ALA F CA 1
ATOM 7643 C C . ALA F 2 65 ? 139.986 135.363 144.926 1.00 34.48 65 ALA F C 1
ATOM 7644 O O . ALA F 2 65 ? 139.371 136.101 145.701 1.00 34.48 65 ALA F O 1
ATOM 7646 N N . LEU F 2 66 ? 139.915 135.501 143.601 1.00 35.76 66 LEU F N 1
ATOM 7647 C CA . LEU F 2 66 ? 139.197 136.611 142.987 1.00 35.76 66 LEU F CA 1
ATOM 7648 C C . LEU F 2 66 ? 137.694 136.549 143.196 1.00 35.76 66 LEU F C 1
ATOM 7649 O O . LEU F 2 66 ? 137.010 137.534 142.904 1.00 35.76 66 LEU F O 1
ATOM 7654 N N . GLU F 2 67 ? 137.164 135.426 143.681 1.00 39.34 67 GLU F N 1
ATOM 7655 C CA . GLU F 2 67 ? 135.722 135.309 143.858 1.00 39.34 67 GLU F CA 1
ATOM 7656 C C . GLU F 2 67 ? 135.201 136.340 144.850 1.00 39.34 67 GLU F C 1
ATOM 7657 O O . GLU F 2 67 ? 134.150 136.948 144.627 1.00 39.34 67 GLU F O 1
ATOM 7663 N N . ARG F 2 68 ? 135.937 136.570 145.934 1.00 38.96 68 ARG F N 1
ATOM 7664 C CA . ARG F 2 68 ? 135.476 137.376 147.055 1.00 38.96 68 ARG F CA 1
ATOM 7665 C C . ARG F 2 68 ? 135.778 138.862 146.903 1.00 38.96 68 ARG F C 1
ATOM 7666 O O . ARG F 2 68 ? 135.606 139.611 147.869 1.00 38.96 68 ARG F O 1
ATOM 7674 N N . LEU F 2 69 ? 136.230 139.307 145.729 1.00 35.77 69 LEU F N 1
ATOM 7675 C CA . LEU F 2 69 ? 136.594 140.712 145.567 1.00 35.77 69 LEU F CA 1
ATOM 7676 C C . LEU F 2 69 ? 135.386 141.626 145.744 1.00 35.77 69 LEU F C 1
ATOM 7677 O O . LEU F 2 69 ? 135.421 142.569 146.543 1.00 35.77 69 LEU F O 1
ATOM 7682 N N . PHE F 2 70 ? 134.302 141.359 145.013 1.00 36.91 70 PHE F N 1
ATOM 7683 C CA . PHE F 2 70 ? 133.079 142.146 145.123 1.00 36.91 70 PHE F CA 1
ATOM 7684 C C . PHE F 2 70 ? 131.881 141.281 145.487 1.00 36.91 70 PHE F C 1
ATOM 7685 O O . PHE F 2 70 ? 130.751 141.780 145.498 1.00 36.91 70 PHE F O 1
ATOM 7693 N N . ARG F 2 71 ? 132.105 140.001 145.783 1.00 42.27 71 ARG F N 1
ATOM 7694 C CA . ARG F 2 71 ? 131.011 139.053 145.956 1.00 42.27 71 ARG F CA 1
ATOM 7695 C C . ARG F 2 71 ? 130.130 139.421 147.142 1.00 42.27 71 ARG F C 1
ATOM 7696 O O . ARG F 2 71 ? 128.911 139.559 146.999 1.00 42.27 71 ARG F O 1
ATOM 7704 N N . ASP F 2 72 ? 130.725 139.605 148.317 1.00 43.37 72 ASP F N 1
ATOM 7705 C CA . ASP F 2 72 ? 129.945 139.941 149.508 1.00 43.37 72 ASP F CA 1
ATOM 7706 C C . ASP F 2 72 ? 129.782 141.448 149.656 1.00 43.37 72 ASP F C 1
ATOM 7707 O O . ASP F 2 72 ? 129.976 142.024 150.724 1.00 43.37 72 ASP F O 1
ATOM 7712 N N . ASP F 2 73 ? 129.419 142.087 148.567 1.00 40.97 73 ASP F N 1
ATOM 7713 C CA . ASP F 2 73 ? 129.071 143.499 148.515 1.00 40.97 73 ASP F CA 1
ATOM 7714 C C . ASP F 2 73 ? 127.740 143.733 147.826 1.00 40.97 73 ASP F C 1
ATOM 7715 O O . ASP F 2 73 ? 126.987 144.614 148.238 1.00 40.97 73 ASP F O 1
ATOM 7720 N N . LEU F 2 74 ? 127.429 142.957 146.787 1.00 42.41 74 LEU F N 1
ATOM 7721 C CA . LEU F 2 74 ? 126.163 143.136 146.093 1.00 42.41 74 LEU F CA 1
ATOM 7722 C C . LEU F 2 74 ? 124.983 142.732 146.967 1.00 42.41 74 LEU F C 1
ATOM 7723 O O . LEU F 2 74 ? 123.915 143.348 146.882 1.00 42.41 74 LEU F O 1
ATOM 7728 N N . GLN F 2 75 ? 125.149 141.705 147.805 1.00 43.96 75 GLN F N 1
ATOM 7729 C CA . GLN F 2 75 ? 124.062 141.313 148.696 1.00 43.96 75 GLN F CA 1
ATOM 7730 C C . GLN F 2 75 ? 123.741 142.415 149.694 1.00 43.96 75 GLN F C 1
ATOM 7731 O O . GLN F 2 75 ? 122.568 142.663 149.995 1.00 43.96 75 GLN F O 1
ATOM 7737 N N . ASP F 2 76 ? 124.764 143.079 150.233 1.00 41.15 76 ASP F N 1
ATOM 7738 C CA . ASP F 2 76 ? 124.550 144.085 151.266 1.00 41.15 76 ASP F CA 1
ATOM 7739 C C . ASP F 2 76 ? 124.954 145.491 150.837 1.00 41.15 76 ASP F C 1
ATOM 7740 O O . ASP F 2 76 ? 124.106 146.387 150.827 1.00 41.15 76 ASP F O 1
ATOM 7745 N N . GLY F 2 77 ? 126.211 145.715 150.456 1.00 40.65 77 GLY F N 1
ATOM 7746 C CA . GLY F 2 77 ? 126.717 147.071 150.360 1.00 40.65 77 GLY F CA 1
ATOM 7747 C C . GLY F 2 77 ? 127.696 147.376 149.244 1.00 40.65 77 GLY F C 1
ATOM 7748 O O . GLY F 2 77 ? 128.682 148.080 149.477 1.00 40.65 77 GLY F O 1
ATOM 7749 N N . SER F 2 78 ? 127.470 146.837 148.043 1.00 40.96 78 SER F N 1
ATOM 7750 C CA . SER F 2 78 ? 128.222 147.313 146.885 1.00 40.96 78 SER F CA 1
ATOM 7751 C C . SER F 2 78 ? 127.909 148.776 146.617 1.00 40.96 78 SER F C 1
ATOM 7752 O O . SER F 2 78 ? 128.812 149.577 146.356 1.00 40.96 78 SER F O 1
ATOM 7755 N N . LEU F 2 79 ? 126.633 149.143 146.695 1.00 39.02 79 LEU F N 1
ATOM 7756 C CA . LEU F 2 79 ? 126.250 150.536 146.834 1.00 39.02 79 LEU F CA 1
ATOM 7757 C C . LEU F 2 79 ? 126.689 151.036 148.211 1.00 39.02 79 LEU F C 1
ATOM 7758 O O . LEU F 2 79 ? 127.350 150.329 148.973 1.00 39.02 79 LEU F O 1
ATOM 7763 N N . GLU F 2 80 ? 126.340 152.282 148.526 1.00 36.49 80 GLU F N 1
ATOM 7764 C CA . GLU F 2 80 ? 126.918 153.079 149.608 1.00 36.49 80 GLU F CA 1
ATOM 7765 C C . GLU F 2 80 ? 128.335 153.506 149.273 1.00 36.49 80 GLU F C 1
ATOM 7766 O O . GLU F 2 80 ? 128.922 154.298 150.014 1.00 36.49 80 GLU F O 1
ATOM 7772 N N . GLN F 2 81 ? 128.903 153.004 148.180 1.00 37.28 81 GLN F N 1
ATOM 7773 C CA . GLN F 2 81 ? 130.184 153.441 147.647 1.00 37.28 81 GLN F CA 1
ATOM 7774 C C . GLN F 2 81 ? 130.027 154.058 146.269 1.00 37.28 81 GLN F C 1
ATOM 7775 O O . GLN F 2 81 ? 130.679 155.063 145.962 1.00 37.28 81 GLN F O 1
ATOM 7781 N N . LEU F 2 82 ? 129.181 153.472 145.421 1.00 36.51 82 LEU F N 1
ATOM 7782 C CA . LEU F 2 82 ? 128.757 154.157 144.207 1.00 36.51 82 LEU F CA 1
ATOM 7783 C C . LEU F 2 82 ? 127.891 155.362 144.545 1.00 36.51 82 LEU F C 1
ATOM 7784 O O . LEU F 2 82 ? 128.132 156.472 144.058 1.00 36.51 82 LEU F O 1
ATOM 7789 N N . MET F 2 83 ? 126.884 155.155 145.391 1.00 39.12 83 MET F N 1
ATOM 7790 C CA . MET F 2 83 ? 125.886 156.163 145.721 1.00 39.12 83 MET F CA 1
ATOM 7791 C C . MET F 2 83 ? 126.401 157.216 146.690 1.00 39.12 83 MET F C 1
ATOM 7792 O O . MET F 2 83 ? 125.859 158.325 146.731 1.00 39.12 83 MET F O 1
ATOM 7797 N N . LEU F 2 84 ? 127.441 156.905 147.452 1.00 36.76 84 LEU F N 1
ATOM 7798 C CA . LEU F 2 84 ? 127.927 157.801 148.490 1.00 36.76 84 LEU F CA 1
ATOM 7799 C C . LEU F 2 84 ? 129.434 157.914 148.357 1.00 36.76 84 LEU F C 1
ATOM 7800 O O . LEU F 2 84 ? 129.986 157.554 147.313 1.00 36.76 84 LEU F O 1
ATOM 7805 N N . LEU F 2 85 ? 130.100 158.418 149.395 1.00 35.65 85 LEU F N 1
ATOM 7806 C CA . LEU F 2 85 ? 131.554 158.456 149.403 1.00 35.65 85 LEU F CA 1
ATOM 7807 C C . LEU F 2 85 ? 132.050 159.289 148.231 1.00 35.65 85 LEU F C 1
ATOM 7808 O O . LEU F 2 85 ? 132.443 158.728 147.203 1.00 35.65 85 LEU F O 1
ATOM 7813 N N . PRO F 2 86 ? 132.010 160.623 148.330 1.00 33.57 86 PRO F N 1
ATOM 7814 C CA . PRO F 2 86 ? 132.368 161.481 147.189 1.00 33.57 86 PRO F CA 1
ATOM 7815 C C . PRO F 2 86 ? 133.691 161.131 146.517 1.00 33.57 86 PRO F C 1
ATOM 7816 O O . PRO F 2 86 ? 134.017 161.678 145.459 1.00 33.57 86 PRO F O 1
ATOM 7820 N N . LEU F 2 87 ? 134.461 160.242 147.129 1.00 30.78 87 LEU F N 1
ATOM 7821 C CA . LEU F 2 87 ? 135.598 159.636 146.457 1.00 30.78 87 LEU F CA 1
ATOM 7822 C C . LEU F 2 87 ? 135.129 158.936 145.184 1.00 30.78 87 LEU F C 1
ATOM 7823 O O . LEU F 2 87 ? 134.166 158.161 145.230 1.00 30.78 87 LEU F O 1
ATOM 7828 N N . PRO F 2 88 ? 135.770 159.179 144.041 1.00 29.12 88 PRO F N 1
ATOM 7829 C CA . PRO F 2 88 ? 135.309 158.567 142.790 1.00 29.12 88 PRO F CA 1
ATOM 7830 C C . PRO F 2 88 ? 135.366 157.047 142.835 1.00 29.12 88 PRO F C 1
ATOM 7831 O O . PRO F 2 88 ? 136.207 156.453 143.511 1.00 29.12 88 PRO F O 1
ATOM 7835 N N . LEU F 2 89 ? 134.439 156.423 142.109 1.00 29.77 89 LEU F N 1
ATOM 7836 C CA . LEU F 2 89 ? 134.377 154.964 142.068 1.00 29.77 89 LEU F CA 1
ATOM 7837 C C . LEU F 2 89 ? 135.663 154.301 141.584 1.00 29.77 89 LEU F C 1
ATOM 7838 O O . LEU F 2 89 ? 135.996 153.225 142.111 1.00 29.77 89 LEU F O 1
ATOM 7843 N N . PRO F 2 90 ? 136.391 154.822 140.587 1.00 29.70 90 PRO F N 1
ATOM 7844 C CA . PRO F 2 90 ? 137.699 154.219 140.277 1.00 29.70 90 PRO F CA 1
ATOM 7845 C C . PRO F 2 90 ? 138.642 154.188 141.468 1.00 29.70 90 PRO F C 1
ATOM 7846 O O . PRO F 2 90 ? 139.396 153.223 141.628 1.00 29.70 90 PRO F O 1
ATOM 7850 N N . ALA F 2 91 ? 138.617 155.219 142.315 1.00 29.30 91 ALA F N 1
ATOM 7851 C CA . ALA F 2 91 ? 139.449 155.211 143.513 1.00 29.30 91 ALA F CA 1
ATOM 7852 C C . ALA F 2 91 ? 138.994 154.141 144.499 1.00 29.30 91 ALA F C 1
ATOM 7853 O O . ALA F 2 91 ? 139.825 153.489 145.144 1.00 29.30 91 ALA F O 1
ATOM 7855 N N . VAL F 2 92 ? 137.681 153.951 144.635 1.00 29.64 92 VAL F N 1
ATOM 7856 C CA . VAL F 2 92 ? 137.163 152.884 145.488 1.00 29.64 92 VAL F CA 1
ATOM 7857 C C . VAL F 2 92 ? 137.627 151.529 144.977 1.00 29.64 92 VAL F C 1
ATOM 7858 O O . VAL F 2 92 ? 138.046 150.660 145.754 1.00 29.64 92 VAL F O 1
ATOM 7862 N N . VAL F 2 93 ? 137.564 151.331 143.659 1.00 30.02 93 VAL F N 1
ATOM 7863 C CA . VAL F 2 93 ? 138.024 150.083 143.059 1.00 30.02 93 VAL F CA 1
ATOM 7864 C C . VAL F 2 93 ? 139.512 149.888 143.312 1.00 30.02 93 VAL F C 1
ATOM 7865 O O . VAL F 2 93 ? 139.963 148.779 143.615 1.00 30.02 93 VAL F O 1
ATOM 7869 N N . LEU F 2 94 ? 140.298 150.957 143.178 1.00 30.28 94 LEU F N 1
ATOM 7870 C CA . LEU F 2 94 ? 141.733 150.859 143.425 1.00 30.28 94 LEU F CA 1
ATOM 7871 C C . 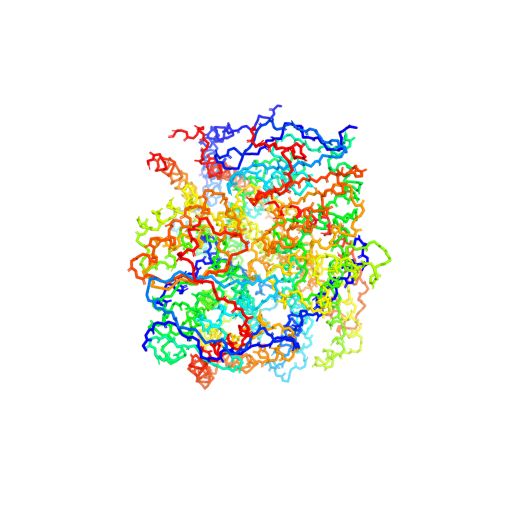LEU F 2 94 ? 142.019 150.450 144.862 1.00 30.28 94 LEU F C 1
ATOM 7872 O O . LEU F 2 94 ? 142.862 149.581 145.111 1.00 30.28 94 LEU F O 1
ATOM 7877 N N . ALA F 2 95 ? 141.324 151.063 145.823 1.00 29.65 95 ALA F N 1
ATOM 7878 C CA . ALA F 2 95 ? 141.526 150.705 147.225 1.00 29.65 95 ALA F CA 1
ATOM 7879 C C . ALA F 2 95 ? 141.147 149.254 147.485 1.00 29.65 95 ALA F C 1
ATOM 7880 O O . ALA F 2 95 ? 141.864 148.530 148.188 1.00 29.65 95 ALA F O 1
ATOM 7882 N N . LYS F 2 96 ? 140.023 148.808 146.922 1.00 31.65 96 LYS F N 1
ATOM 7883 C CA . LYS F 2 96 ? 139.595 147.429 147.127 1.00 31.65 96 LYS F CA 1
ATOM 7884 C C . LYS F 2 96 ? 140.571 146.442 146.499 1.00 31.65 96 LYS F C 1
ATOM 7885 O O . LYS F 2 96 ? 140.843 145.384 147.074 1.00 31.65 96 LYS F O 1
ATOM 7891 N N . VAL F 2 97 ? 141.115 146.768 145.326 1.00 30.20 97 VAL F N 1
ATOM 7892 C CA . VAL F 2 97 ? 142.073 145.876 144.679 1.00 30.20 97 VAL F CA 1
ATOM 7893 C C . VAL F 2 97 ? 143.378 145.826 145.467 1.00 30.20 97 VAL F C 1
ATOM 7894 O O . VAL F 2 97 ? 143.992 144.762 145.604 1.00 30.20 97 VAL F O 1
ATOM 7898 N N . MET F 2 98 ? 143.823 146.968 145.996 1.00 30.24 98 MET F N 1
ATOM 7899 C CA . MET F 2 98 ? 145.015 146.970 146.840 1.00 30.24 98 MET F CA 1
ATOM 7900 C C . MET F 2 98 ? 144.816 146.104 148.076 1.00 30.24 98 MET F C 1
ATOM 7901 O O . MET F 2 98 ? 145.693 145.307 148.438 1.00 30.24 98 MET F O 1
ATOM 7906 N N . ALA F 2 99 ? 143.665 146.243 148.736 1.00 30.89 99 ALA F N 1
ATOM 7907 C CA . ALA F 2 99 ? 143.392 145.430 149.914 1.00 30.89 99 ALA F CA 1
ATOM 7908 C C . ALA F 2 99 ? 143.271 143.953 149.566 1.00 30.89 99 ALA F C 1
ATOM 7909 O O . ALA F 2 99 ? 143.661 143.096 150.365 1.00 30.89 99 ALA F O 1
ATOM 7911 N N . HIS F 2 100 ? 142.721 143.637 148.392 1.00 31.94 100 HIS F N 1
ATOM 7912 C CA . HIS F 2 100 ? 142.656 142.250 147.948 1.00 31.94 100 HIS F CA 1
ATOM 7913 C C . HIS F 2 100 ? 144.049 141.683 147.714 1.00 31.94 100 HIS F C 1
ATOM 7914 O O . HIS F 2 100 ? 144.324 140.529 148.058 1.00 31.94 100 HIS F O 1
ATOM 7921 N N . TRP F 2 101 ? 144.939 142.480 147.122 1.00 29.68 101 TRP F N 1
ATOM 7922 C CA . TRP F 2 101 ? 146.303 142.018 146.892 1.00 29.68 101 TRP F CA 1
ATOM 7923 C C . TRP F 2 101 ? 147.041 141.797 148.204 1.00 29.68 101 TRP F C 1
ATOM 7924 O O . TRP F 2 101 ? 147.846 140.867 148.317 1.00 29.68 101 TRP F O 1
ATOM 7935 N N . MET F 2 102 ? 146.790 142.646 149.203 1.00 31.49 102 MET F N 1
ATOM 7936 C CA . MET F 2 102 ? 147.484 142.493 150.480 1.00 31.49 102 MET F CA 1
ATOM 7937 C C . MET F 2 102 ? 147.244 141.123 151.104 1.00 31.49 102 MET F C 1
ATOM 7938 O O . MET F 2 102 ? 148.082 140.638 151.871 1.00 31.49 102 MET F O 1
ATOM 7943 N N . VAL F 2 103 ? 146.118 140.483 150.792 1.00 31.51 103 VAL F N 1
ATOM 7944 C CA . VAL F 2 103 ? 145.808 139.159 151.323 1.00 31.51 103 VAL F CA 1
ATOM 7945 C C . VAL F 2 103 ? 145.899 138.064 150.274 1.00 31.51 103 VAL F C 1
ATOM 7946 O O . VAL F 2 103 ? 145.802 136.880 150.633 1.00 31.51 103 VAL F O 1
ATOM 7950 N N . THR F 2 104 ? 146.079 138.406 149.000 1.00 31.09 104 THR F N 1
ATOM 7951 C CA . THR F 2 104 ? 146.157 137.418 147.933 1.00 31.09 104 THR F CA 1
ATOM 7952 C C . THR F 2 104 ? 147.553 137.317 147.333 1.00 31.09 104 THR F C 1
ATOM 7953 O O . THR F 2 104 ? 148.133 136.229 147.295 1.00 31.09 104 THR F O 1
ATOM 7957 N N . GLY F 2 105 ? 148.109 138.425 146.855 1.00 30.60 105 GLY F N 1
ATOM 7958 C CA . GLY F 2 105 ? 149.401 138.394 146.204 1.00 30.60 105 GLY F CA 1
ATOM 7959 C C . GLY F 2 105 ? 150.566 138.538 147.157 1.00 30.60 105 GLY F C 1
ATOM 7960 O O . GLY F 2 105 ? 151.647 138.000 146.906 1.00 30.60 105 GLY F O 1
ATOM 7961 N N . LEU F 2 106 ? 150.366 139.276 148.245 1.00 30.26 106 LEU F N 1
ATOM 7962 C CA . LEU F 2 106 ? 151.430 139.428 149.231 1.00 30.26 106 LEU F CA 1
ATOM 7963 C C . LEU F 2 106 ? 151.827 138.114 149.896 1.00 30.26 106 LEU F C 1
ATOM 7964 O O . LEU F 2 106 ? 153.038 137.881 150.048 1.00 30.26 106 LEU F O 1
ATOM 7969 N N . PRO F 2 107 ? 150.906 137.240 150.326 1.00 30.82 107 PRO F N 1
ATOM 7970 C CA . PRO F 2 107 ? 151.346 135.954 150.890 1.00 30.82 107 PRO F CA 1
ATOM 7971 C C . PRO F 2 107 ? 152.198 135.127 149.946 1.00 30.82 107 PRO F C 1
ATOM 7972 O O . PRO F 2 107 ? 153.108 134.429 150.407 1.00 30.82 107 PRO F O 1
ATOM 7976 N N . LEU F 2 108 ? 151.931 135.174 148.639 1.00 30.86 108 LEU F N 1
ATOM 7977 C CA . LEU F 2 108 ? 152.756 134.426 147.696 1.00 30.86 108 LEU F CA 1
ATOM 7978 C C . LEU F 2 108 ? 154.186 134.944 147.675 1.00 30.86 108 LEU F C 1
ATOM 7979 O O . LEU F 2 108 ? 155.123 134.169 147.457 1.00 30.86 108 LEU F O 1
ATOM 7984 N N . LEU F 2 109 ? 154.374 136.245 147.883 1.00 30.65 109 LEU F N 1
ATOM 7985 C CA . LEU F 2 109 ? 155.718 136.803 147.954 1.00 30.65 109 LEU F CA 1
ATOM 7986 C C . LEU F 2 109 ? 156.393 136.446 149.272 1.00 30.65 109 LEU F C 1
ATOM 7987 O O . LEU F 2 109 ? 157.604 136.203 149.307 1.00 30.65 109 LEU F O 1
ATOM 7992 N N . ILE F 2 110 ? 155.628 136.419 150.364 1.00 32.14 110 ILE F N 1
ATOM 7993 C CA . ILE F 2 110 ? 156.180 136.020 151.654 1.00 32.14 110 ILE F CA 1
ATOM 7994 C C . ILE F 2 110 ? 156.560 134.547 151.639 1.00 32.14 110 ILE F C 1
ATOM 7995 O O . ILE F 2 110 ? 157.546 134.139 152.263 1.00 32.14 110 ILE F O 1
ATOM 8000 N N . LEU F 2 111 ? 155.782 133.725 150.936 1.00 32.41 111 LEU F N 1
ATOM 8001 C CA . LEU F 2 111 ? 156.057 132.298 150.834 1.00 32.41 111 LEU F CA 1
ATOM 8002 C C . LEU F 2 111 ? 157.120 131.970 149.796 1.00 32.41 111 LEU F C 1
ATOM 8003 O O . LEU F 2 111 ? 157.555 130.817 149.731 1.00 32.41 111 LEU F O 1
ATOM 8008 N N . SER F 2 112 ? 157.539 132.944 148.991 1.00 31.96 112 SER F N 1
ATOM 8009 C CA . SER F 2 112 ? 158.514 132.672 147.937 1.00 31.96 112 SER F CA 1
ATOM 8010 C C . SER F 2 112 ? 159.844 132.114 148.439 1.00 31.96 112 SER F C 1
ATOM 8011 O O . SER F 2 112 ? 160.393 131.230 147.759 1.00 31.96 112 SER F O 1
ATOM 8014 N N . PRO F 2 113 ? 160.433 132.573 149.552 1.00 32.07 113 PRO F N 1
ATOM 8015 C CA . PRO F 2 113 ? 161.686 131.945 150.001 1.00 32.07 113 PRO F CA 1
ATOM 8016 C C . PRO F 2 113 ? 161.557 130.461 150.287 1.00 32.07 113 PRO F C 1
ATOM 8017 O O . PRO F 2 113 ? 162.510 129.710 150.052 1.00 32.07 113 PRO F O 1
ATOM 8021 N N . LEU F 2 114 ? 160.409 130.014 150.798 1.00 35.24 114 LEU F N 1
ATOM 8022 C CA . LEU F 2 114 ? 160.207 128.592 151.044 1.00 35.24 114 LEU F CA 1
ATOM 8023 C C . LEU F 2 114 ? 159.948 127.825 149.758 1.00 35.24 114 LEU F C 1
ATOM 8024 O O . LEU F 2 114 ? 160.279 126.638 149.675 1.00 35.24 114 LEU F O 1
ATOM 8029 N N . VAL F 2 115 ? 159.352 128.474 148.757 1.00 33.88 115 VAL F N 1
ATOM 8030 C CA . VAL F 2 115 ? 159.177 127.834 147.457 1.00 33.88 115 VAL F CA 1
ATOM 8031 C C . VAL F 2 115 ? 160.526 127.621 146.785 1.00 33.88 115 VAL F C 1
ATOM 8032 O O . VAL F 2 115 ? 160.749 126.609 146.113 1.00 33.88 115 VAL F O 1
ATOM 8036 N N . ALA F 2 116 ? 161.448 128.570 146.953 1.00 33.99 116 ALA F N 1
ATOM 8037 C CA . ALA F 2 116 ? 162.779 128.417 146.379 1.00 33.99 116 ALA F CA 1
ATOM 8038 C C . ALA F 2 116 ? 163.530 127.247 146.995 1.00 33.99 116 ALA F C 1
ATOM 8039 O O . ALA F 2 116 ? 164.226 126.517 146.283 1.00 33.99 116 ALA F O 1
ATOM 8041 N N . MET F 2 117 ? 163.415 127.056 148.309 1.00 37.19 117 MET F N 1
ATOM 8042 C CA . MET F 2 117 ? 164.061 125.915 148.945 1.00 37.19 117 MET F CA 1
ATOM 8043 C C . MET F 2 117 ? 163.392 124.603 148.554 1.00 37.19 117 MET F C 1
ATOM 8044 O O . MET F 2 117 ? 164.073 123.595 148.340 1.00 37.19 117 MET F O 1
ATOM 8049 N N . LEU F 2 118 ? 162.061 124.597 148.464 1.00 35.76 118 LEU F N 1
ATOM 8050 C CA . LEU F 2 118 ? 161.349 123.386 148.075 1.00 35.76 118 LEU F CA 1
ATOM 8051 C C . LEU F 2 118 ? 161.711 122.960 146.659 1.00 35.76 118 LEU F C 1
ATOM 8052 O O . LEU F 2 118 ? 161.918 121.770 146.394 1.00 35.76 118 LEU F O 1
ATOM 8057 N N . LEU F 2 119 ? 161.796 123.915 145.736 1.00 34.04 119 LEU F N 1
ATOM 8058 C CA . LEU F 2 119 ? 162.101 123.624 144.342 1.00 34.04 119 LEU F CA 1
ATOM 8059 C C . LEU F 2 119 ? 163.587 123.719 144.033 1.00 34.04 119 LEU F C 1
ATOM 8060 O O . LEU F 2 119 ? 163.973 123.606 142.866 1.00 34.04 119 LEU F O 1
ATOM 8065 N N . GLY F 2 120 ? 164.423 123.926 145.044 1.00 33.45 120 GLY F N 1
ATOM 8066 C CA . GLY F 2 120 ? 165.863 123.863 144.855 1.00 33.45 120 GLY F CA 1
ATOM 8067 C C . GLY F 2 120 ? 166.423 124.907 143.916 1.00 33.45 120 GLY F C 1
ATOM 8068 O O . GLY F 2 120 ? 167.303 124.598 143.104 1.00 33.45 120 GLY F O 1
ATOM 8069 N N . MET F 2 121 ? 165.933 126.139 144.008 1.00 33.03 121 MET F N 1
ATOM 8070 C CA . MET F 2 121 ? 166.450 127.226 143.197 1.00 33.03 121 MET F CA 1
ATOM 8071 C C . MET F 2 121 ? 167.580 127.939 143.934 1.00 33.03 121 MET F C 1
ATOM 8072 O O . MET F 2 121 ? 167.893 127.643 145.088 1.00 33.03 121 MET F O 1
ATOM 8077 N N . ASP F 2 122 ? 168.204 128.891 143.248 1.00 32.40 122 ASP F N 1
ATOM 8078 C CA . ASP F 2 122 ? 169.333 129.627 143.786 1.00 32.40 122 ASP F CA 1
ATOM 8079 C C . ASP F 2 122 ? 168.847 130.898 144.474 1.00 32.40 122 ASP F C 1
ATOM 8080 O O . ASP F 2 122 ? 167.650 131.189 144.526 1.00 32.40 122 ASP F O 1
ATOM 8085 N N . VAL F 2 123 ? 169.788 131.666 145.024 1.00 29.95 123 VAL F N 1
ATOM 8086 C CA . VAL F 2 123 ? 169.431 132.953 145.610 1.00 29.95 123 VAL F CA 1
ATOM 8087 C C . VAL F 2 123 ? 169.057 133.952 144.521 1.00 29.95 123 VAL F C 1
ATOM 8088 O O . VAL F 2 123 ? 168.113 134.733 144.678 1.00 29.95 123 VAL F O 1
ATOM 8092 N N . TYR F 2 124 ? 169.780 133.939 143.399 1.00 30.12 124 TYR F N 1
ATOM 8093 C CA . TYR F 2 124 ? 169.443 134.814 142.282 1.00 30.12 124 TYR F CA 1
ATOM 8094 C C . TYR F 2 124 ? 168.113 134.420 141.655 1.00 30.12 124 TYR F C 1
ATOM 8095 O O . TYR F 2 124 ? 167.316 135.286 141.270 1.00 30.12 124 TYR F O 1
ATOM 8104 N N . GLY F 2 125 ? 167.860 133.118 141.537 1.00 28.71 125 GLY F N 1
ATOM 8105 C CA . GLY F 2 125 ? 166.566 132.673 141.056 1.00 28.71 125 GLY F CA 1
ATOM 8106 C C . GLY F 2 125 ? 165.438 133.110 141.966 1.00 28.71 125 GLY F C 1
ATOM 8107 O O . GLY F 2 125 ? 164.367 133.500 141.498 1.00 28.71 125 GLY F O 1
ATOM 8108 N N . TRP F 2 126 ? 165.665 133.056 143.281 1.00 29.44 126 TRP F N 1
ATOM 8109 C CA . TRP F 2 126 ? 164.657 133.548 144.212 1.00 29.44 126 TRP F CA 1
ATOM 8110 C C . TRP F 2 126 ? 164.455 135.046 144.063 1.00 29.44 126 TRP F C 1
ATOM 8111 O O . TRP F 2 126 ? 163.324 135.529 144.147 1.00 29.44 126 TRP F O 1
ATOM 8122 N N . GLN F 2 127 ? 165.540 135.800 143.884 1.00 27.96 127 GLN F N 1
ATOM 8123 C CA . GLN F 2 127 ? 165.411 137.240 143.692 1.00 27.96 127 GLN F CA 1
ATOM 8124 C C . GLN F 2 127 ? 164.539 137.541 142.485 1.00 27.96 127 GLN F C 1
ATOM 8125 O O . GLN F 2 127 ? 163.620 138.365 142.555 1.00 27.96 127 GLN F O 1
ATOM 8131 N N . VAL F 2 128 ? 164.806 136.863 141.370 1.00 28.18 128 VAL F N 1
ATOM 8132 C CA . VAL F 2 128 ? 164.036 137.109 140.157 1.00 28.18 128 VAL F CA 1
ATOM 8133 C C . VAL F 2 128 ? 162.588 136.672 140.338 1.00 28.18 128 VAL F C 1
ATOM 8134 O O . VAL F 2 128 ? 161.665 137.350 139.877 1.00 28.18 128 VAL F O 1
ATOM 8138 N N . MET F 2 129 ? 162.358 135.547 141.018 1.00 28.88 129 MET F N 1
ATOM 8139 C CA . MET F 2 129 ? 160.990 135.101 141.270 1.00 28.88 129 MET F CA 1
ATOM 8140 C C . MET F 2 129 ? 160.228 136.088 142.143 1.00 28.88 129 MET F C 1
ATOM 8141 O O . MET F 2 129 ? 159.049 136.362 141.896 1.00 28.88 129 MET F O 1
ATOM 8146 N N . ALA F 2 130 ? 160.875 136.611 143.185 1.00 27.27 130 ALA F N 1
ATOM 8147 C CA . ALA F 2 130 ? 160.225 137.580 144.059 1.00 27.27 130 ALA F CA 1
ATOM 8148 C C . ALA F 2 130 ? 159.912 138.867 143.315 1.00 27.27 130 ALA F C 1
ATOM 8149 O O . ALA F 2 130 ? 158.831 139.440 143.483 1.00 27.27 130 ALA F O 1
ATOM 8151 N N . LEU F 2 131 ? 160.850 139.340 142.492 1.00 27.44 131 LEU F N 1
ATOM 8152 C CA . LEU F 2 131 ? 160.588 140.519 141.677 1.00 27.44 131 LEU F CA 1
ATOM 8153 C C . LEU F 2 131 ? 159.479 140.261 140.670 1.00 27.44 131 LEU F C 1
ATOM 8154 O O . LEU F 2 131 ? 158.742 141.182 140.305 1.00 27.44 131 LEU F O 1
ATOM 8159 N N . THR F 2 132 ? 159.346 139.019 140.213 1.00 27.65 132 THR F N 1
ATOM 8160 C CA . THR F 2 132 ? 158.303 138.684 139.253 1.00 27.65 132 THR F CA 1
ATOM 8161 C C . THR F 2 132 ? 156.932 138.639 139.914 1.00 27.65 132 THR F C 1
ATOM 8162 O O . THR F 2 132 ? 155.942 139.092 139.331 1.00 27.65 132 THR F O 1
ATOM 8166 N N . LEU F 2 133 ? 156.852 138.082 141.123 1.00 27.73 133 LEU F N 1
ATOM 8167 C CA . LEU F 2 133 ? 155.584 138.054 141.845 1.00 27.73 133 LEU F CA 1
ATOM 8168 C C . LEU F 2 133 ? 155.192 139.445 142.318 1.00 27.73 133 LEU F C 1
ATOM 8169 O O . LEU F 2 133 ? 154.004 139.779 142.367 1.00 27.73 133 LEU F O 1
ATOM 8174 N N . LEU F 2 134 ? 156.179 140.262 142.686 1.00 27.87 134 LEU F N 1
ATOM 8175 C CA . LEU F 2 134 ? 155.894 141.618 143.139 1.00 27.87 134 LEU F CA 1
ATOM 8176 C C . LEU F 2 134 ? 155.289 142.457 142.021 1.00 27.87 134 LEU F C 1
ATOM 8177 O O . LEU F 2 134 ? 154.380 143.259 142.259 1.00 27.87 134 LEU F O 1
ATOM 8182 N N . LEU F 2 135 ? 155.784 142.290 140.799 1.00 28.11 135 LEU F N 1
ATOM 8183 C CA . LEU F 2 135 ? 155.296 143.036 139.649 1.00 28.11 135 LEU F CA 1
ATOM 8184 C C . LEU F 2 135 ? 154.210 142.303 138.874 1.00 28.11 135 LEU F C 1
ATOM 8185 O O . LEU F 2 135 ? 153.640 142.881 137.944 1.00 28.11 135 LEU F O 1
ATOM 8190 N N . GLY F 2 136 ? 153.905 141.060 139.228 1.00 27.59 136 GLY F N 1
ATOM 8191 C CA . GLY F 2 136 ? 152.978 140.270 138.444 1.00 27.59 136 GLY F CA 1
ATOM 8192 C C . GLY F 2 136 ? 151.641 140.017 139.106 1.00 27.59 136 GLY F C 1
ATOM 8193 O O . GLY F 2 136 ? 150.617 139.928 138.425 1.00 27.59 136 GLY F O 1
ATOM 8194 N N . THR F 2 137 ? 151.635 139.891 140.427 1.00 28.88 137 THR F N 1
ATOM 8195 C CA . THR F 2 137 ? 150.401 139.628 141.159 1.00 28.88 137 THR F CA 1
ATOM 8196 C C . THR F 2 137 ? 149.481 140.849 141.236 1.00 28.88 137 THR F C 1
ATOM 8197 O O . THR F 2 137 ? 148.256 140.683 141.142 1.00 28.88 137 THR F O 1
ATOM 8201 N N . PRO F 2 138 ? 149.993 142.078 141.417 1.00 28.25 138 PRO F N 1
ATOM 8202 C CA . PRO F 2 138 ? 149.095 143.234 141.265 1.00 28.25 138 PRO F CA 1
ATOM 8203 C C . PRO F 2 138 ? 148.473 143.312 139.885 1.00 28.25 138 PRO F C 1
ATOM 8204 O O . PRO F 2 138 ? 147.305 143.692 139.754 1.00 28.25 138 PRO F O 1
ATOM 8208 N N . THR F 2 139 ? 149.229 142.951 138.846 1.00 27.93 139 THR F N 1
ATOM 8209 C CA . THR F 2 139 ? 148.665 142.886 137.504 1.00 27.93 139 THR F CA 1
ATOM 8210 C C . THR F 2 139 ? 147.570 141.834 137.426 1.00 27.93 139 THR F C 1
ATOM 8211 O O . THR F 2 139 ? 146.552 142.036 136.758 1.00 27.93 139 THR F O 1
ATOM 8215 N N . LEU F 2 140 ? 147.763 140.701 138.105 1.00 28.43 140 LEU F N 1
ATOM 8216 C CA . LEU F 2 140 ? 146.729 139.672 138.153 1.00 28.43 140 LEU F CA 1
ATOM 8217 C C . LEU F 2 140 ? 145.453 140.210 138.783 1.00 28.43 140 LEU F C 1
ATOM 8218 O O . LEU F 2 140 ? 144.351 140.002 138.262 1.00 28.43 140 LEU F O 1
ATOM 8223 N N . GLY F 2 141 ? 145.585 140.913 139.908 1.00 29.15 141 GLY F N 1
ATOM 8224 C CA . GLY F 2 141 ? 144.410 141.475 140.555 1.00 29.15 141 GLY F CA 1
ATOM 8225 C C . GLY F 2 141 ? 143.720 142.526 139.708 1.00 29.15 141 GLY F C 1
ATOM 8226 O O . GLY F 2 141 ? 142.490 142.562 139.623 1.00 29.15 141 GLY F O 1
ATOM 8227 N N . PHE F 2 142 ? 144.503 143.391 139.061 1.00 28.44 142 PHE F N 1
ATOM 8228 C CA . PHE F 2 142 ? 143.924 144.435 138.224 1.00 28.44 142 PHE F CA 1
ATOM 8229 C C . PHE F 2 142 ? 143.259 143.861 136.981 1.00 28.44 142 PHE F C 1
ATOM 8230 O O . PHE F 2 142 ? 142.275 144.423 136.494 1.00 28.44 142 PHE F O 1
ATOM 8238 N N . LEU F 2 143 ? 143.782 142.756 136.448 1.00 29.39 143 LEU F N 1
ATOM 8239 C CA . LEU F 2 143 ? 143.146 142.118 135.301 1.00 29.39 143 LEU F CA 1
ATOM 8240 C C . LEU F 2 143 ? 141.883 141.376 135.714 1.00 29.39 143 LEU F C 1
ATOM 8241 O O . LEU F 2 143 ? 140.908 141.329 134.955 1.00 29.39 143 LEU F O 1
ATOM 8246 N N . GLY F 2 144 ? 141.881 140.780 136.908 1.00 31.18 144 GLY F N 1
ATOM 8247 C CA . GLY F 2 144 ? 140.713 140.049 137.360 1.00 31.18 144 GLY F CA 1
ATOM 8248 C C . GLY F 2 144 ? 139.610 140.907 137.935 1.00 31.18 144 GLY F C 1
ATOM 8249 O O . GLY F 2 144 ? 138.478 140.432 138.059 1.00 31.18 144 GLY F O 1
ATOM 8250 N N . ALA F 2 145 ? 139.913 142.152 138.301 1.00 32.23 145 ALA F N 1
ATOM 8251 C CA . ALA F 2 145 ? 138.876 143.033 138.836 1.00 32.23 145 ALA F CA 1
ATOM 8252 C C . ALA F 2 145 ? 137.743 143.300 137.851 1.00 32.23 145 ALA F C 1
ATOM 8253 O O . ALA F 2 145 ? 136.572 143.214 138.261 1.00 32.23 145 ALA F O 1
ATOM 8255 N N . PRO F 2 146 ? 137.989 143.646 136.578 1.00 32.23 146 PRO F N 1
ATOM 8256 C CA . PRO F 2 146 ? 136.850 143.843 135.664 1.00 32.23 146 PRO F CA 1
ATOM 8257 C C . PRO F 2 146 ? 135.998 142.600 135.474 1.00 32.23 146 PRO F C 1
ATOM 8258 O O . PRO F 2 146 ? 134.773 142.710 135.357 1.00 32.23 146 PRO F O 1
ATOM 8262 N N . GLY F 2 147 ? 136.609 141.415 135.445 1.00 33.12 147 GLY F N 1
ATOM 8263 C CA . GLY F 2 147 ? 135.828 140.203 135.268 1.00 33.12 147 GLY F CA 1
ATOM 8264 C C . GLY F 2 147 ? 134.911 139.917 136.441 1.00 33.12 147 GLY F C 1
ATOM 8265 O O . GLY F 2 147 ? 133.738 139.581 136.257 1.00 33.12 147 GLY F O 1
ATOM 8266 N N . VAL F 2 148 ? 135.428 140.051 137.664 1.00 34.04 148 VAL F N 1
ATOM 8267 C CA . VAL F 2 148 ? 134.586 139.836 138.834 1.00 34.04 148 VAL F CA 1
ATOM 8268 C C . VAL F 2 148 ? 133.548 140.944 138.953 1.00 34.04 148 VAL F C 1
ATOM 8269 O O . VAL F 2 148 ? 132.439 140.712 139.446 1.00 34.04 148 VAL F O 1
ATOM 8273 N N . ALA F 2 149 ? 133.870 142.154 138.490 1.00 33.48 149 ALA F N 1
ATOM 8274 C CA . ALA F 2 149 ? 132.875 143.221 138.471 1.00 33.48 149 ALA F CA 1
ATOM 8275 C C . ALA F 2 149 ? 131.749 142.912 137.493 1.00 33.48 149 ALA F C 1
ATOM 8276 O O . ALA F 2 149 ? 130.583 143.214 137.764 1.00 33.48 149 ALA F O 1
ATOM 8278 N N . LEU F 2 150 ? 132.082 142.329 136.341 1.00 34.36 150 LEU F N 1
ATOM 8279 C CA . LEU F 2 150 ? 131.054 141.973 135.370 1.00 34.36 150 LEU F CA 1
ATOM 8280 C C . LEU F 2 150 ? 130.213 140.800 135.856 1.00 34.36 150 LEU F C 1
ATOM 8281 O O . LEU F 2 150 ? 129.003 140.754 135.610 1.00 34.36 150 LEU F O 1
ATOM 8286 N N . THR F 2 151 ? 130.832 139.842 136.543 1.00 36.31 151 THR F N 1
ATOM 8287 C CA . THR F 2 151 ? 130.151 138.624 136.956 1.00 36.31 151 THR F CA 1
ATOM 8288 C C . THR F 2 151 ? 129.624 138.679 138.386 1.00 36.31 151 THR F C 1
ATOM 8289 O O . THR F 2 151 ? 129.135 137.664 138.889 1.00 36.31 151 THR F O 1
ATOM 8293 N N . VAL F 2 152 ? 129.716 139.830 139.056 1.00 37.53 152 VAL F N 1
ATOM 8294 C CA . VAL F 2 152 ? 129.276 139.906 140.446 1.00 37.53 152 VAL F CA 1
ATOM 8295 C C . VAL F 2 152 ? 127.764 139.737 140.547 1.00 37.53 152 VAL F C 1
ATOM 8296 O O . VAL F 2 152 ? 127.258 139.128 141.497 1.00 37.53 152 VAL F O 1
ATOM 8300 N N . GLY F 2 153 ? 127.019 140.264 139.573 1.00 40.64 153 GLY F N 1
ATOM 8301 C CA . GLY F 2 153 ? 125.568 140.115 139.597 1.00 40.64 153 GLY F CA 1
ATOM 8302 C C . GLY F 2 153 ? 125.151 138.669 139.382 1.00 40.64 153 GLY F C 1
ATOM 8303 O O . GLY F 2 153 ? 124.122 138.234 139.910 1.00 40.64 153 GLY F O 1
ATOM 8304 N N . LEU F 2 154 ? 125.934 137.916 138.612 1.00 42.71 154 LEU F N 1
ATOM 8305 C CA . LEU F 2 154 ? 125.594 136.529 138.323 1.00 42.71 154 LEU F CA 1
ATOM 8306 C C . LEU F 2 154 ? 125.888 135.620 139.507 1.00 42.71 154 LEU F C 1
ATOM 8307 O O . LEU F 2 154 ? 125.162 134.645 139.732 1.00 42.71 154 LEU F O 1
ATOM 8312 N N . LYS F 2 155 ? 126.935 135.929 140.271 1.00 47.25 155 LYS F N 1
ATOM 8313 C CA . LYS F 2 155 ? 127.359 135.141 141.428 1.00 47.25 155 LYS F CA 1
ATOM 8314 C C . LYS F 2 155 ? 127.487 133.663 141.056 1.00 47.25 155 LYS F C 1
ATOM 8315 O O . LYS F 2 155 ? 126.977 132.766 141.730 1.00 47.25 155 LYS F O 1
ATOM 8321 N N . ARG F 2 156 ? 128.170 133.430 139.938 1.00 46.62 156 ARG F N 1
ATOM 8322 C CA . ARG F 2 156 ? 128.448 132.076 139.476 1.00 46.62 156 ARG F CA 1
ATOM 8323 C C . ARG F 2 156 ? 129.315 131.328 140.484 1.00 46.62 156 ARG F C 1
ATOM 8324 O O . ARG F 2 156 ? 129.017 130.184 140.842 1.00 46.62 156 ARG F O 1
ATOM 8332 N N . GLY F 2 157 ? 130.375 131.972 140.961 1.00 44.95 157 GLY F N 1
ATOM 8333 C CA . GLY F 2 157 ? 131.312 131.299 141.844 1.00 44.95 157 GLY F CA 1
ATOM 8334 C C . GLY F 2 157 ? 131.902 130.058 141.217 1.00 44.95 157 GLY F C 1
ATOM 8335 O O . GLY F 2 157 ? 132.057 129.035 141.895 1.00 44.95 157 GLY F O 1
ATOM 8336 N N . GLY F 2 158 ? 132.228 130.120 139.929 1.00 41.13 158 GLY F N 1
ATOM 8337 C CA . GLY F 2 158 ? 132.658 128.936 139.217 1.00 41.13 158 GLY F CA 1
ATOM 8338 C C . GLY F 2 158 ? 133.502 129.208 137.990 1.00 41.13 158 GLY F C 1
ATOM 8339 O O . GLY F 2 158 ? 134.379 130.077 138.000 1.00 41.13 158 GLY F O 1
ATOM 8340 N N . VAL F 2 159 ? 133.233 128.459 136.920 1.00 36.80 159 VAL F N 1
ATOM 8341 C CA . VAL F 2 159 ? 134.099 128.477 135.748 1.00 36.80 159 VAL F CA 1
ATOM 8342 C C . VAL F 2 159 ? 133.936 129.729 134.897 1.00 36.80 159 VAL F C 1
ATOM 8343 O O . VAL F 2 159 ? 134.805 130.009 134.064 1.00 36.80 159 VAL F O 1
ATOM 8347 N N . LEU F 2 160 ? 132.851 130.487 135.067 1.00 34.58 160 LEU F N 1
ATOM 8348 C CA . LEU F 2 160 ? 132.627 131.642 134.203 1.00 34.58 160 LEU F CA 1
ATOM 8349 C C . LEU F 2 160 ? 133.707 132.697 134.392 1.00 34.58 160 LEU F C 1
ATOM 8350 O O . LEU F 2 160 ? 134.235 133.234 133.414 1.00 34.58 160 LEU F O 1
ATOM 8355 N N . LEU F 2 161 ? 134.057 133.002 135.642 1.00 34.48 161 LEU F N 1
ATOM 8356 C CA . LEU F 2 161 ? 135.087 134.002 135.893 1.00 34.48 161 LEU F CA 1
ATOM 8357 C C . LEU F 2 161 ? 136.445 133.555 135.371 1.00 34.48 161 LEU F C 1
ATOM 8358 O O . LEU F 2 161 ? 137.291 134.395 135.047 1.00 34.48 161 LEU F O 1
ATOM 8363 N N . SER F 2 162 ? 136.666 132.249 135.264 1.00 34.16 162 SER F N 1
ATOM 8364 C CA . SER F 2 162 ? 137.946 131.713 134.827 1.00 34.16 162 SER F CA 1
ATOM 8365 C C . SER F 2 162 ? 138.067 131.612 133.314 1.00 34.16 162 SER F C 1
ATOM 8366 O O . SER F 2 162 ? 139.074 131.091 132.827 1.00 34.16 162 SER F O 1
ATOM 8369 N N . ILE F 2 163 ? 137.068 132.064 132.560 1.00 33.50 163 ILE F N 1
ATOM 8370 C CA . ILE F 2 163 ? 137.158 132.132 131.107 1.00 33.50 163 ILE F CA 1
ATOM 8371 C C . ILE F 2 163 ? 137.109 133.558 130.594 1.00 33.50 163 ILE F C 1
ATOM 8372 O O . ILE F 2 163 ? 137.282 133.778 129.388 1.00 33.50 163 ILE F O 1
ATOM 8377 N N . LEU F 2 164 ? 136.880 134.536 131.468 1.00 32.66 164 LEU F N 1
ATOM 8378 C CA . LEU F 2 164 ? 136.923 135.948 131.110 1.00 32.66 164 LEU F CA 1
ATOM 8379 C C . LEU F 2 164 ? 138.279 136.585 131.385 1.00 32.66 164 LEU F C 1
ATOM 8380 O O . LEU F 2 164 ? 138.809 137.301 130.533 1.00 32.66 164 LEU F O 1
ATOM 8385 N N . VAL F 2 165 ? 138.856 136.338 132.562 1.00 31.77 165 VAL F N 1
ATOM 8386 C CA . VAL F 2 165 ? 140.101 136.993 132.948 1.00 31.77 165 VAL F CA 1
ATOM 8387 C C . VAL F 2 165 ? 141.314 136.084 132.836 1.00 31.77 165 VAL F C 1
ATOM 8388 O O . VAL F 2 165 ? 142.439 136.546 133.083 1.00 31.77 165 VAL F O 1
ATOM 8392 N N . LEU F 2 166 ? 141.131 134.820 132.485 1.00 30.50 166 LEU F N 1
ATOM 8393 C CA . LEU F 2 166 ? 142.261 133.911 132.348 1.00 30.50 166 LEU F CA 1
ATOM 8394 C C . LEU F 2 166 ? 142.967 134.090 131.006 1.00 30.50 166 LEU F C 1
ATOM 8395 O O . LEU F 2 166 ? 144.202 134.039 130.963 1.00 30.50 166 LEU F O 1
ATOM 8400 N N . PRO F 2 167 ? 142.250 134.276 129.888 1.00 30.33 167 PRO F N 1
ATOM 8401 C CA . PRO F 2 167 ? 142.954 134.643 128.648 1.00 30.33 167 PRO F CA 1
ATOM 8402 C C . PRO F 2 167 ? 143.707 135.956 128.742 1.00 30.33 167 PRO F C 1
ATOM 8403 O O . PRO F 2 167 ? 144.712 136.132 128.044 1.00 30.33 167 PRO F O 1
ATOM 8407 N N . LEU F 2 168 ? 143.251 136.890 129.577 1.00 29.31 168 LEU F N 1
ATOM 8408 C CA . LEU F 2 168 ? 143.897 138.194 129.665 1.00 29.31 168 LEU F CA 1
ATOM 8409 C C . LEU F 2 168 ? 145.237 138.139 130.384 1.00 29.31 168 LEU F C 1
ATOM 8410 O O . LEU F 2 168 ? 146.047 139.056 130.223 1.00 29.31 168 LEU F O 1
ATOM 8415 N N . THR F 2 169 ? 145.488 137.095 131.166 1.00 29.13 169 THR F N 1
ATOM 8416 C CA . THR F 2 169 ? 146.732 136.955 131.910 1.00 29.13 169 THR F CA 1
ATOM 8417 C C . THR F 2 169 ? 147.806 136.209 131.134 1.00 29.13 169 THR F C 1
ATOM 8418 O O . THR F 2 169 ? 148.871 135.931 131.691 1.00 29.13 169 THR F O 1
ATOM 8422 N N . ILE F 2 170 ? 147.544 135.868 129.873 1.00 29.17 170 ILE F N 1
ATOM 8423 C CA . ILE F 2 170 ? 148.521 135.110 129.090 1.00 29.17 170 ILE F CA 1
ATOM 8424 C C . ILE F 2 170 ? 149.815 135.884 128.860 1.00 29.17 170 ILE F C 1
ATOM 8425 O O . ILE F 2 170 ? 150.894 135.297 129.033 1.00 29.17 170 ILE F O 1
ATOM 8430 N N . PRO F 2 171 ? 149.797 137.160 128.446 1.00 28.69 171 PRO F N 1
ATOM 8431 C CA . PRO F 2 171 ? 151.077 137.881 128.318 1.00 28.69 171 PRO F CA 1
ATOM 8432 C C . PRO F 2 171 ? 151.854 137.973 129.619 1.00 28.69 171 PRO F C 1
ATOM 8433 O O . PRO F 2 171 ? 153.086 137.844 129.618 1.00 28.69 171 PRO F O 1
ATOM 8437 N N . LEU F 2 172 ? 151.159 138.185 130.738 1.00 29.07 172 LEU F N 1
ATOM 8438 C CA . LEU F 2 172 ? 151.833 138.236 132.030 1.00 29.07 172 LEU F CA 1
ATOM 8439 C C . LEU F 2 172 ? 152.475 136.897 132.358 1.00 29.07 172 LEU F C 1
ATOM 8440 O O . LEU F 2 172 ? 153.628 136.842 132.794 1.00 29.07 172 LEU F O 1
ATOM 8445 N N . LEU F 2 173 ? 151.742 135.804 132.137 1.00 28.83 173 LEU F N 1
ATOM 8446 C CA . LEU F 2 173 ? 152.300 134.472 132.349 1.00 28.83 173 LEU F CA 1
ATOM 8447 C C . LEU F 2 173 ? 153.525 134.245 131.479 1.00 28.83 173 LEU F C 1
ATOM 8448 O O . LEU F 2 173 ? 154.556 133.760 131.958 1.00 28.83 173 LEU F O 1
ATOM 8453 N N . ILE F 2 174 ? 153.435 134.611 130.201 1.00 28.49 174 ILE F N 1
ATOM 8454 C CA . ILE F 2 174 ? 154.521 134.354 129.263 1.00 28.49 174 ILE F CA 1
ATOM 8455 C C . ILE F 2 174 ? 155.776 135.099 129.690 1.00 28.49 174 ILE F C 1
ATOM 8456 O O . ILE F 2 174 ? 156.861 134.517 129.791 1.00 28.49 174 ILE F O 1
ATOM 8461 N N . PHE F 2 175 ? 155.641 136.393 129.979 1.00 28.30 175 PHE F N 1
ATOM 8462 C CA . PHE F 2 175 ? 156.827 137.184 130.284 1.00 28.30 175 PHE F CA 1
ATOM 8463 C C . PHE F 2 175 ? 157.364 136.890 131.677 1.00 28.30 175 PHE F C 1
ATOM 8464 O O . PHE F 2 175 ? 158.581 136.932 131.887 1.00 28.30 175 PHE F O 1
ATOM 8472 N N . ALA F 2 176 ? 156.492 136.555 132.629 1.00 27.91 176 ALA F N 1
ATOM 8473 C CA . ALA F 2 176 ? 156.946 136.156 133.953 1.00 27.91 176 ALA F CA 1
ATOM 8474 C C . ALA F 2 176 ? 157.739 134.857 133.895 1.00 27.91 176 ALA F C 1
ATOM 8475 O O . ALA F 2 176 ? 158.825 134.748 134.480 1.00 27.91 176 ALA F O 1
ATOM 8477 N N . THR F 2 177 ? 157.208 133.857 133.187 1.00 29.61 177 THR F N 1
ATOM 8478 C CA . THR F 2 177 ? 157.918 132.592 133.050 1.00 29.61 177 THR F CA 1
ATOM 8479 C C . THR F 2 177 ? 159.211 132.772 132.271 1.00 29.61 177 THR F C 1
ATOM 8480 O O . THR F 2 177 ? 160.211 132.115 132.566 1.00 29.61 177 THR F O 1
ATOM 8484 N N . ALA F 2 178 ? 159.211 133.651 131.266 1.00 29.24 178 ALA F N 1
ATOM 8485 C CA . ALA F 2 178 ? 160.438 133.926 130.528 1.00 29.24 178 ALA F CA 1
ATOM 8486 C C . ALA F 2 178 ? 161.494 134.558 131.422 1.00 29.24 178 ALA F C 1
ATOM 8487 O O . ALA F 2 178 ? 162.673 134.195 131.353 1.00 29.24 178 ALA F O 1
ATOM 8489 N N . ALA F 2 179 ? 161.091 135.511 132.264 1.00 30.44 179 ALA F N 1
ATOM 8490 C CA . ALA F 2 179 ? 162.028 136.127 133.198 1.00 30.44 179 ALA F CA 1
ATOM 8491 C C . ALA F 2 179 ? 162.606 135.093 134.150 1.00 30.44 179 ALA F C 1
ATOM 8492 O O . ALA F 2 179 ? 163.824 135.037 134.368 1.00 30.44 179 ALA F O 1
ATOM 8494 N N . MET F 2 180 ? 161.740 134.253 134.722 1.00 32.45 180 MET F N 1
ATOM 8495 C CA . MET F 2 180 ? 162.208 133.244 135.665 1.00 32.45 180 MET F CA 1
ATOM 8496 C C . MET F 2 180 ? 163.120 132.230 134.989 1.00 32.45 180 MET F C 1
ATOM 8497 O O . MET F 2 180 ? 164.133 131.818 135.563 1.00 32.45 180 MET F O 1
ATOM 8502 N N . ASP F 2 181 ? 162.775 131.810 133.770 1.00 33.61 181 ASP F N 1
ATOM 8503 C CA . ASP F 2 181 ? 163.603 130.855 133.045 1.00 33.61 181 ASP F CA 1
ATOM 8504 C C . ASP F 2 181 ? 164.963 131.446 132.707 1.00 33.61 181 ASP F C 1
ATOM 8505 O O . ASP F 2 181 ? 165.990 130.780 132.870 1.00 33.61 181 ASP F O 1
ATOM 8510 N N . ALA F 2 182 ? 164.995 132.697 132.243 1.00 32.82 182 ALA F N 1
ATOM 8511 C CA . ALA F 2 182 ? 166.266 133.356 131.976 1.00 32.82 182 ALA F CA 1
ATOM 8512 C C . ALA F 2 182 ? 167.071 133.584 133.245 1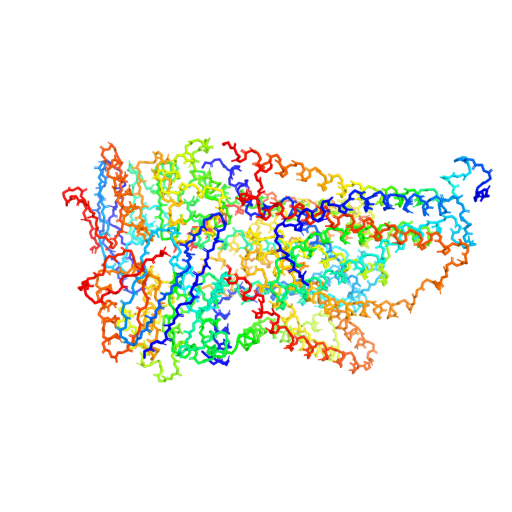.00 32.82 182 ALA F C 1
ATOM 8513 O O . ALA F 2 182 ? 168.292 133.744 133.167 1.00 32.82 182 ALA F O 1
ATOM 8515 N N . ALA F 2 183 ? 166.416 133.620 134.407 1.00 32.76 183 ALA F N 1
ATOM 8516 C CA . ALA F 2 183 ? 167.160 133.660 135.661 1.00 32.76 183 ALA F CA 1
ATOM 8517 C C . ALA F 2 183 ? 167.918 132.364 135.907 1.00 32.76 183 ALA F C 1
ATOM 8518 O O . ALA F 2 183 ? 168.993 132.384 136.515 1.00 32.76 183 ALA F O 1
ATOM 8520 N N . SER F 2 184 ? 167.370 131.232 135.456 1.00 34.48 184 SER F N 1
ATOM 8521 C CA . SER F 2 184 ? 168.023 129.946 135.677 1.00 34.48 184 SER F CA 1
ATOM 8522 C C . SER F 2 184 ? 169.379 129.889 134.989 1.00 34.48 184 SER F C 1
ATOM 8523 O O . SER F 2 184 ? 170.348 129.372 135.556 1.00 34.48 184 SER F O 1
ATOM 8526 N N . MET F 2 185 ? 169.471 130.416 133.768 1.00 35.51 185 MET F N 1
ATOM 8527 C CA . MET F 2 185 ? 170.738 130.470 133.052 1.00 35.51 185 MET F CA 1
ATOM 8528 C C . MET F 2 185 ? 171.668 131.555 133.575 1.00 35.51 185 MET F C 1
ATOM 8529 O O . MET F 2 185 ? 172.731 131.768 132.984 1.00 35.51 185 MET F O 1
ATOM 8534 N N . HIS F 2 186 ? 171.297 132.229 134.665 1.00 35.02 186 HIS F N 1
ATOM 8535 C CA . HIS F 2 186 ? 172.100 133.302 135.251 1.00 35.02 186 HIS F CA 1
ATOM 8536 C C . HIS F 2 186 ? 172.341 134.421 134.244 1.00 35.02 186 HIS F C 1
ATOM 8537 O O . HIS F 2 186 ? 173.429 134.994 134.169 1.00 35.02 186 HIS F O 1
ATOM 8544 N N . LEU F 2 187 ? 171.314 134.733 133.467 1.00 34.13 187 LEU F N 1
ATOM 8545 C CA . LEU F 2 187 ? 171.296 135.773 132.457 1.00 34.13 187 LEU F CA 1
ATOM 8546 C C . LEU F 2 187 ? 170.627 137.031 132.997 1.00 34.13 187 LEU F C 1
ATOM 8547 O O . LEU F 2 187 ? 169.766 136.954 133.879 1.00 34.13 187 LEU F O 1
ATOM 8552 N N . PRO F 2 188 ? 171.025 138.203 132.502 1.00 33.35 188 PRO F N 1
ATOM 8553 C CA . PRO F 2 188 ? 170.357 139.442 132.918 1.00 33.35 188 PRO F CA 1
ATOM 8554 C C . PRO F 2 188 ? 168.873 139.403 132.589 1.00 33.35 188 PRO F C 1
ATOM 8555 O O . PRO F 2 188 ? 168.461 138.905 131.540 1.00 33.35 188 PRO F O 1
ATOM 8559 N N . VAL F 2 189 ? 168.070 139.946 133.499 1.00 31.33 189 VAL F N 1
ATOM 8560 C CA . VAL F 2 189 ? 166.619 139.897 133.403 1.00 31.33 189 VAL F CA 1
ATOM 8561 C C . VAL F 2 189 ? 166.013 141.301 133.422 1.00 31.33 189 VAL F C 1
ATOM 8562 O O . VAL F 2 189 ? 164.827 141.471 133.681 1.00 31.33 189 VAL F O 1
ATOM 8566 N N . ASP F 2 190 ? 166.826 142.316 133.120 1.00 31.78 190 ASP F N 1
ATOM 8567 C CA . ASP F 2 190 ? 166.369 143.698 133.221 1.00 31.78 190 ASP F CA 1
ATOM 8568 C C . ASP F 2 190 ? 165.216 143.978 132.263 1.00 31.78 190 ASP F C 1
ATOM 8569 O O . ASP F 2 190 ? 164.230 144.624 132.634 1.00 31.78 190 ASP F O 1
ATOM 8574 N N . GLY F 2 191 ? 165.319 143.497 131.024 1.00 29.18 191 GLY F N 1
ATOM 8575 C CA . GLY F 2 191 ? 164.281 143.780 130.046 1.00 29.18 191 GLY F CA 1
ATOM 8576 C C . GLY F 2 191 ? 162.956 143.127 130.384 1.00 29.18 191 GLY F C 1
ATOM 8577 O O . GLY F 2 191 ? 161.890 143.711 130.170 1.00 29.18 191 GLY F O 1
ATOM 8578 N N . TYR F 2 192 ? 163.003 141.903 130.906 1.00 28.92 192 TYR F N 1
ATOM 8579 C CA . TYR F 2 192 ? 161.778 141.205 131.277 1.00 28.92 192 TYR F CA 1
ATOM 8580 C C . TYR F 2 192 ? 161.064 141.922 132.412 1.00 28.92 192 TYR F C 1
ATOM 8581 O O . TYR F 2 192 ? 159.837 142.074 132.392 1.00 28.92 192 TYR F O 1
ATOM 8590 N N . LEU F 2 193 ? 161.822 142.368 133.414 1.00 28.38 193 LEU F N 1
ATOM 8591 C CA . LEU F 2 193 ? 161.241 143.136 134.505 1.00 28.38 193 LEU F CA 1
ATOM 8592 C C . LEU F 2 193 ? 160.706 144.474 134.018 1.00 28.38 193 LEU F C 1
ATOM 8593 O O . LEU F 2 193 ? 159.685 144.949 134.523 1.00 28.38 193 LEU F O 1
ATOM 8598 N N . ALA F 2 194 ? 161.375 145.095 133.042 1.00 27.66 194 ALA F N 1
ATOM 8599 C CA . ALA F 2 194 ? 160.851 146.325 132.459 1.00 27.66 194 ALA F CA 1
ATOM 8600 C C . ALA F 2 194 ? 159.512 146.086 131.773 1.00 27.66 194 ALA F C 1
ATOM 8601 O O . ALA F 2 194 ? 158.582 146.887 131.915 1.00 27.66 194 ALA F O 1
ATOM 8603 N N . ILE F 2 195 ? 159.393 144.987 131.027 1.00 26.47 195 ILE F N 1
ATOM 8604 C CA . ILE F 2 195 ? 158.126 144.672 130.369 1.00 26.47 195 ILE F CA 1
ATOM 8605 C C . ILE F 2 195 ? 157.040 144.390 131.402 1.00 26.47 195 ILE F C 1
ATOM 8606 O O . ILE F 2 195 ? 155.883 144.794 131.236 1.00 26.47 195 ILE F O 1
ATOM 8611 N N . LEU F 2 196 ? 157.389 143.677 132.474 1.00 27.20 196 LEU F N 1
ATOM 8612 C CA . LEU F 2 196 ? 156.412 143.396 133.522 1.00 27.20 196 LEU F CA 1
ATOM 8613 C C . LEU F 2 196 ? 155.954 144.675 134.210 1.00 27.20 196 LEU F C 1
ATOM 8614 O O . LEU F 2 196 ? 154.767 144.833 134.521 1.00 27.20 196 LEU F O 1
ATOM 8619 N N . GLY F 2 197 ? 156.882 145.598 134.462 1.00 27.56 197 GLY F N 1
ATOM 8620 C CA . GLY F 2 197 ? 156.501 146.883 135.022 1.00 27.56 197 GLY F CA 1
ATOM 8621 C C . GLY F 2 197 ? 155.629 147.689 134.080 1.00 27.56 197 GLY F C 1
ATOM 8622 O O . GLY F 2 197 ? 154.710 148.384 134.515 1.00 27.56 197 GLY F O 1
ATOM 8623 N N . ALA F 2 198 ? 155.911 147.615 132.779 1.00 27.55 198 ALA F N 1
ATOM 8624 C CA . ALA F 2 198 ? 155.063 148.289 131.802 1.00 27.55 198 ALA F CA 1
ATOM 8625 C C . ALA F 2 198 ? 153.653 147.717 131.810 1.00 27.55 198 ALA F C 1
ATOM 8626 O O . ALA F 2 198 ? 152.672 148.465 131.750 1.00 27.55 198 ALA F O 1
ATOM 8628 N N . LEU F 2 199 ? 153.532 146.390 131.885 1.00 28.11 199 LEU F N 1
ATOM 8629 C CA . LEU F 2 199 ? 152.210 145.776 131.979 1.00 28.11 199 LEU F CA 1
ATOM 8630 C C . LEU F 2 199 ? 151.496 146.198 133.254 1.00 28.11 199 LEU F C 1
ATOM 8631 O O . LEU F 2 199 ? 150.291 146.469 133.236 1.00 28.11 199 LEU F O 1
ATOM 8636 N N . LEU F 2 200 ? 152.218 146.245 134.375 1.00 28.85 200 LEU F N 1
ATOM 8637 C CA . LEU F 2 200 ? 151.604 146.663 135.631 1.00 28.85 200 LEU F CA 1
ATOM 8638 C C . LEU F 2 200 ? 151.118 148.103 135.557 1.00 28.85 200 LEU F C 1
ATOM 8639 O O . LEU F 2 200 ? 150.013 148.417 136.012 1.00 28.85 200 LEU F O 1
ATOM 8644 N N . ALA F 2 201 ? 151.931 148.994 134.986 1.00 27.95 201 ALA F N 1
ATOM 8645 C CA . ALA F 2 201 ? 151.535 150.392 134.857 1.00 27.95 201 ALA F CA 1
ATOM 8646 C C . ALA F 2 201 ? 150.342 150.548 133.926 1.00 27.95 201 ALA F C 1
ATOM 8647 O O . ALA F 2 201 ? 149.432 151.337 134.202 1.00 27.95 201 ALA F O 1
ATOM 8649 N N . GLY F 2 202 ? 150.330 149.812 132.814 1.00 28.32 202 GLY F N 1
ATOM 8650 C CA . GLY F 2 202 ? 149.211 149.905 131.893 1.00 28.32 202 GLY F CA 1
ATOM 8651 C C . GLY F 2 202 ? 147.922 149.360 132.476 1.00 28.32 202 GLY F C 1
ATOM 8652 O O . GLY F 2 202 ? 146.851 149.940 132.286 1.00 28.32 202 GLY F O 1
ATOM 8653 N N . THR F 2 203 ? 148.004 148.237 133.190 1.00 28.73 203 THR F N 1
ATOM 8654 C CA . THR F 2 203 ? 146.802 147.632 133.749 1.00 28.73 203 THR F CA 1
ATOM 8655 C C . THR F 2 203 ? 146.278 148.432 134.934 1.00 28.73 203 THR F C 1
ATOM 8656 O O . THR F 2 203 ? 145.067 148.617 135.075 1.00 28.73 203 THR F O 1
ATOM 8660 N N . ALA F 2 204 ? 147.174 148.928 135.788 1.00 28.52 204 ALA F N 1
ATOM 8661 C CA . ALA F 2 204 ? 146.761 149.659 136.978 1.00 28.52 204 ALA F CA 1
ATOM 8662 C C . ALA F 2 204 ? 146.075 150.977 136.660 1.00 28.52 204 ALA F C 1
ATOM 8663 O O . ALA F 2 204 ? 145.434 151.547 137.547 1.00 28.52 204 ALA F O 1
ATOM 8665 N N . THR F 2 205 ? 146.193 151.474 135.430 1.00 29.18 205 THR F N 1
ATOM 8666 C CA . THR F 2 205 ? 145.609 152.756 135.062 1.00 29.18 205 THR F CA 1
ATOM 8667 C C . THR F 2 205 ? 144.217 152.613 134.462 1.00 29.18 205 THR F C 1
ATOM 8668 O O . THR F 2 205 ? 143.334 153.425 134.754 1.00 29.18 205 THR F O 1
ATOM 8672 N N . LEU F 2 206 ? 143.997 151.595 133.634 1.00 29.93 206 LEU F N 1
ATOM 8673 C CA . LEU F 2 206 ? 142.718 151.424 132.959 1.00 29.93 206 LEU F CA 1
ATOM 8674 C C . LEU F 2 206 ? 141.782 150.475 133.690 1.00 29.93 206 LEU F C 1
ATOM 8675 O O . LEU F 2 206 ? 140.558 150.588 133.544 1.00 29.93 206 LEU F O 1
ATOM 8680 N N . SER F 2 207 ? 142.331 149.532 134.451 1.00 29.88 207 SER F N 1
ATOM 8681 C CA . SER F 2 207 ? 141.488 148.584 135.172 1.00 29.88 207 SER F CA 1
ATOM 8682 C C . SER F 2 207 ? 140.559 149.239 136.186 1.00 29.88 207 SER F C 1
ATOM 8683 O O . SER F 2 207 ? 139.407 148.788 136.289 1.00 29.88 207 SER F O 1
ATOM 8686 N N . PRO F 2 208 ? 140.974 150.232 136.985 1.00 29.65 208 PRO F N 1
ATOM 8687 C CA . PRO F 2 208 ? 139.993 150.876 137.874 1.00 29.65 208 PRO F CA 1
ATOM 8688 C C . PRO F 2 208 ? 138.805 151.457 137.133 1.00 29.65 208 PRO F C 1
ATOM 8689 O O . PRO F 2 208 ? 137.665 151.310 137.586 1.00 29.65 208 PRO F O 1
ATOM 8693 N N . PHE F 2 209 ? 139.035 152.083 135.978 1.00 28.77 209 PHE F N 1
ATOM 8694 C CA . PHE F 2 209 ? 137.936 152.680 135.227 1.00 28.77 209 PHE F CA 1
ATOM 8695 C C . PHE F 2 209 ? 137.050 151.614 134.597 1.00 28.77 209 PHE F C 1
ATOM 8696 O O . PHE F 2 209 ? 135.817 151.729 134.621 1.00 28.77 209 PHE F O 1
ATOM 8704 N N . ALA F 2 210 ? 137.656 150.568 134.031 1.00 29.77 210 ALA F N 1
ATOM 8705 C CA . ALA F 2 210 ? 136.862 149.480 133.472 1.00 29.77 210 ALA F CA 1
ATOM 8706 C C . ALA F 2 210 ? 136.031 148.800 134.550 1.00 29.77 210 ALA F C 1
ATOM 8707 O O . ALA F 2 210 ? 134.861 148.467 134.328 1.00 29.77 210 ALA F O 1
ATOM 8709 N N . THR F 2 211 ? 136.617 148.594 135.730 1.00 30.85 211 THR F N 1
ATOM 8710 C CA . THR F 2 211 ? 135.898 147.971 136.833 1.00 30.85 211 THR F CA 1
ATOM 8711 C C . THR F 2 211 ? 134.778 148.867 137.339 1.00 30.85 211 THR F C 1
ATOM 8712 O O . THR F 2 211 ? 133.703 148.377 137.693 1.00 30.85 211 THR F O 1
ATOM 8716 N N . ALA F 2 212 ? 135.010 150.180 137.395 1.00 30.10 212 ALA F N 1
ATOM 8717 C CA . ALA F 2 212 ? 133.949 151.094 137.799 1.00 30.10 212 ALA F CA 1
ATOM 8718 C C . ALA F 2 212 ? 132.788 151.052 136.816 1.00 30.10 212 ALA F C 1
ATOM 8719 O O . ALA F 2 212 ? 131.619 151.018 137.223 1.00 30.10 212 ALA F O 1
ATOM 8721 N N . ALA F 2 213 ? 133.090 151.040 135.515 1.00 31.07 213 ALA F N 1
ATOM 8722 C CA . ALA F 2 213 ? 132.030 150.939 134.517 1.00 31.07 213 ALA F CA 1
ATOM 8723 C C . ALA F 2 213 ? 131.272 149.624 134.650 1.00 31.07 213 ALA F C 1
ATOM 8724 O O . ALA F 2 213 ? 130.038 149.601 134.582 1.00 31.07 213 ALA F O 1
ATOM 8726 N N . ALA F 2 214 ? 131.993 148.520 134.851 1.00 32.53 214 ALA F N 1
ATOM 8727 C CA . ALA F 2 214 ? 131.341 147.223 134.997 1.00 32.53 214 ALA F CA 1
ATOM 8728 C C . ALA F 2 214 ? 130.470 147.173 136.246 1.00 32.53 214 ALA F C 1
ATOM 8729 O O . ALA F 2 214 ? 129.385 146.581 136.234 1.00 32.53 214 ALA F O 1
ATOM 8731 N N . LEU F 2 215 ? 130.935 147.776 137.341 1.00 32.99 215 LEU F N 1
ATOM 8732 C CA . LEU F 2 215 ? 130.141 147.821 138.563 1.00 32.99 215 LEU F CA 1
ATOM 8733 C C . LEU F 2 215 ? 128.881 148.651 138.370 1.00 32.99 215 LEU F C 1
ATOM 8734 O O . LEU F 2 215 ? 127.812 148.293 138.876 1.00 32.99 215 LEU F O 1
ATOM 8739 N N . ARG F 2 216 ? 128.987 149.769 137.647 1.00 35.49 216 ARG F N 1
ATOM 8740 C CA . ARG F 2 216 ? 127.797 150.556 137.341 1.00 35.49 216 ARG F CA 1
ATOM 8741 C C . ARG F 2 216 ? 126.820 149.760 136.487 1.00 35.49 216 ARG F C 1
ATOM 8742 O O . ARG F 2 216 ? 125.602 149.855 136.673 1.00 35.49 216 ARG F O 1
ATOM 8750 N N . ILE F 2 217 ? 127.335 148.974 135.540 1.00 36.55 217 ILE F N 1
ATOM 8751 C CA . ILE F 2 217 ? 126.466 148.116 134.736 1.00 36.55 217 ILE F CA 1
ATOM 8752 C C . ILE F 2 217 ? 125.759 147.098 135.622 1.00 36.55 217 ILE F C 1
ATOM 8753 O O . ILE F 2 217 ? 124.550 146.873 135.495 1.00 36.55 217 ILE F O 1
ATOM 8758 N N . SER F 2 218 ? 126.501 146.471 136.536 1.00 37.14 218 SER F N 1
ATOM 8759 C CA . SER F 2 218 ? 125.954 145.364 137.314 1.00 37.14 218 SER F CA 1
ATOM 8760 C C . SER F 2 218 ? 124.987 145.835 138.392 1.00 37.14 218 SER F C 1
ATOM 8761 O O . SER F 2 218 ? 124.057 145.102 138.745 1.00 37.14 218 SER F O 1
ATOM 8764 N N . ILE F 2 219 ? 125.189 147.037 138.937 1.00 39.41 219 ILE F N 1
ATOM 8765 C CA . ILE F 2 219 ? 124.332 147.499 140.025 1.00 39.41 219 ILE F CA 1
ATOM 8766 C C . ILE F 2 219 ? 122.906 147.727 139.538 1.00 39.41 219 ILE F C 1
ATOM 8767 O O . ILE F 2 219 ? 121.955 147.645 140.325 1.00 39.41 219 ILE F O 1
ATOM 8772 N N . GLN F 2 220 ? 122.725 148.003 138.250 1.00 41.37 220 GLN F N 1
ATOM 8773 C CA . GLN F 2 220 ? 121.397 148.233 137.695 1.00 41.37 220 GLN F CA 1
ATOM 8774 C C . GLN F 2 220 ? 120.818 146.949 137.112 1.00 41.37 220 GLN F C 1
ATOM 8775 O O . GLN F 2 220 ? 119.974 146.300 137.731 1.00 41.37 220 GLN F O 1
#

InterPro domains:
  IPR003439 ABC transporter-like, ATP-binding domain [PF00005] (20-156)
  IPR003439 ABC transporter-like, ATP-binding domain [PS50893] (4-207)
  IPR003593 AAA+ ATPase domain [SM00382] (28-205)
  IPR005895 ABC transporter, haem export, CcmA [PTHR43499] (3-205)
  IPR005895 ABC transporter, haem export, CcmA [TIGR01189] (4-200)
  IPR017871 ABC transporter-like, conserved site [PS00211] (129-143)
  IPR027417 P-loop containing nucleoside triphosphate hydrolase [G3DSA:3.40.50.300] (1-204)
  IPR027417 P-loop containing nucleoside triphosphate hydrolase [SSF52540] (4-188)

Nearest PDB structures (foldseek):
  7f04-assembly1_A  TM=9.960E-01  e=1.533E-39  Escherichia coli BL21(DE3)
  8ce5-assembly1_A  TM=9.786E-01  e=3.150E-37  Escherichia coli K-12
  8cea-assembly1_a  TM=9.721E-01  e=1.568E-37  Escherichia coli K-12
  7o17-assembly1_C  TM=8.757E-01  e=6.019E-16  Stutzerimonas stutzeri
  4hzi-assembly1_B  TM=7.467E-01  e=1.111E-14  Leptospira interrogans serovar Copenhageni str. Fiocruz L1-130

Radius of gyration: 31.66 Å; Cα contacts (8 Å, |Δi|>4): 1847; chains: 6; bounding box: 82×78×101 Å

Organism: Escherichia coli (strain K12) (NCBI:txid83333)

Solvent-accessible surface area: 43669 Å² total; per-residue (Å²): 220,27,38,0,39,1,104,90,0,55,4,88,112,100,158,96,82,24,3,44,45,8,73,16,57,0,82,59,41,29,8,0,13,2,34,32,67,21,8,31,1,20,46,20,1,0,45,4,0,1,15,1,15,145,20,84,52,37,66,9,24,5,95,37,88,30,7,85,122,36,62,72,56,0,9,120,39,3,0,14,2,0,49,91,23,2,8,31,40,35,0,22,0,29,51,2,1,74,14,36,13,151,90,9,73,57,77,77,0,72,95,2,0,42,77,6,28,0,58,55,37,28,105,24,20,0,63,68,4,54,23,0,15,46,24,17,1,0,1,0,5,1,61,22,38,209,9,62,0,0,0,1,3,16,3,8,22,7,3,13,128,88,2,18,88,87,9,9,125,44,2,15,80,20,13,123,166,32,3,2,0,0,0,1,15,33,38,111,18,127,38,58,126,118,88,15,89,99,23,74,34,136,104,96,37,149,30,0,27,145,15,18,36,71,19,9,44,37,62,97,46,5,97,36,12,3,45,66,0,1,16,1,0,0,1,1,0,0,1,13,14,6,31,69,93,121,8,2,30,99,1,0,2,1,0,0,0,1,0,0,1,0,2,1,7,1,12,3,38,53,15,4,24,18,2,53,69,30,6,6,24,1,14,4,0,23,20,22,24,82,9,25,25,2,1,56,0,3,1,56,5,7,58,78,27,4,1,47,9,0,36,107,23,1,77,71,0,6,76,8,0,43,35,64,109,67,7,84,87,5,0,17,84,0,2,85,39,0,1,14,2,2,0,10,36,0,0,26,2,1,1,32,22,21,7,53,93,165,16,38,82,139,33,0,69,72,2,0,32,74,4,53,65,1,0,67,70,0,5,33,0,6,35,13,0,52,112,118,90,105,3,103,51,77,31,64,68,0,22,65,54,39,68,35,30,32,83,123,6,7,130,46,0,9,56,10,7,48,112,12,17,94,233,139,79,74,57,44,117,45,28,81,74,2,26,168,113,17,65,177,39,30,102,38,1,87,84,17,16,67,55,0,56,109,104,0,23,10,74,4,72,35,29,209,120,29,20,26,4,21,13,0,4,2,3,36,35,0,0,25,72,48,0,92,20,11,2,54,50,0,10,89,11,0,112,58,3,74,76,158,115,39,90,22,12,16,15,22,0,5,0,27,2,22,1,0,12,28,0,0,81,0,2,18,32,0,16,15,0,33,2,40,43,81,53,54,60,78,48,50,11,19,7,124,14,0,19,25,2,1,2,8,0,11,0,8,2,1,33,5,0,15,42,5,14,52,49,62,94,26,3,2,35,0,0,3,9,12,0,35,20,2,41,78,19,16,74,64,0,70,163,2,0,66,74,4,12,71,83,85,104,34,76,69,138,109,94,145,60,65,67,106,45,10,118,26,0,10,131,101,0,36,99,0,0,65,23,19,9,30,5,0,28,38,15,20,13,39,3,8,3,0,55,34,20,116,109,80,125,95,6,93,118,214,108,86,36,39,88,64,195,85,135,112,50,32,104,34,58,63,26,128,39,15,84,55,0,28,76,67,0,57,93,17,12,80,89,13,54,70,88,2,65,116,58,27,136,63,20,61,170,27,25,48,114,143,181,130,204,19,46,1,57,2,111,94,0,47,4,54,104,70,106,88,86,18,5,58,42,14,73,16,70,0,52,51,33,38,11,0,19,1,38,38,65,12,19,32,3,14,39,24,1,0,41,4,0,1,14,1,7,120,32,71,40,37,59,6,8,15,94,46,88,19,13,115,118,32,69,86,49,1,8,118,47,3,0,5,0,2,45,73,29,4,6,22,57,30,0,15,0,26,31,4,1,58,11,41,3,91,93,47,34,72,73,85,0,72,101,2,0,37,74,5,24,0,71,58,33,29,116,24,22,0,40,88,14,36,29,3,8,43,16,17,1,0,1,0,4,0,56,13,33,183,9,46,0,1,0,0,2,14,0,5,28,7,5,18,111,86,2,28,82,94,6,8,121,42,0,21,98,3,18,132,143,25,0,1,0,0,0,0,11,39,37,120,16,140,37,62,125,104,108,10,83,100,32,60,28,123,62,99,38,139,32,0,26,133,16,10,30,100,6,0,128,65,21,25,6,52,32,12,19,4,38,72,0,2,57,12,0,0,48,5,1,37,109,27,11,46,142,70,92,146,18,40,54,114,0,3,6,1,0,0,0,0,0,0,0,0,0,5,1,19,6,3,24,26,8,3,20,46,4,57,69,21,7,9,10,3,12,6,2,19,9,39,42,85,14,31,24,2,0,55,0,5,3,66,2,7,42,67,7,12,1,48,24,1,46,106,37,1,60,117,4,7,157,94,5,66,52,81,97,54,13,83,79,2,1,15,73,0,2,80,38,0,4,24,2,2,11,14,13,1,0,6,2,5,0,0,8,9,25,16,32,12,14,4,27,4,7,0,1,4,2,0,0,3,1,0,4,1,0,2,19,0,8,6,0,6,55,11,3,61,108,114,88,106,14,111,40,42,33,67,68,0,23,66,29,39,62,39,23,30,81,106,7,8,124,23,0,9,34,0,8,49,12,16,15,50

Foldseek 3Di:
DAFKWWAQFWADDDPGTQFTGDTDGDHWLAAAEADDDPPHCPLVVLCQSLVVDPTPDTFIDGPRHGCVVCVPVSVLQEAEAAPPRPFDQFFFLQVRLCVVAPHSPVVVSQVLCVLLVNHPRRHPRNVPPDPVNVLSSSVSCLSGDPHQEYHYHASVPPPDPVSLVSSLVSVNVSSVPTHYYYHYHPDDHPDDPVRYHYDYGD/DPLVVLLVVLLCVQDVDPVCLCVLLVLLVVLLVVVCVPPHQDLVVLLLCVLVSLVVSLLVLLVVLLLVLQLVCVVPHPDCLPPNDPPDQLSSLLSSLVSSCVSRLVSCLVCLVVSCPSNPHDPLLSVLLNLLSVLQSSLLSQQQLLLSLQVSQAPPDDPVSVCRHPVVCVVSSVLSSVLSNCSRVVHPSVVSSVVSNVSSVVSSVCRSVSNSVSNVVRVD/DDDPDLCLLVVLVVVQVVLVVVLVVLQVVLCCLQVPNFAADDPLHNLVSCLLVQVLLLVVLVVLLVQLLVLLVCCAPVVDLLSLLLNLLSLVVSLVSLVSNLQSVLVSCCVVVVHSDDLALSNVLSVVSNVLSVVLNCQLVVDPDPPVSSNVSSVSSNVCVVCSVVVSVVSNVVRCVPPRDDDPDDDQDPRRPVSSVSSNVSSVSVSSSSSSVSSSVVSCVNVVPDVVPVD/DDDPFPDPCVTVCCVPCNVVVVVVVCVVVVVVVVVVVCVVVVVVVVVVVVVVVVD/DFQKWWAFFWACDDPRTLFGGDIDGDWFLAAEEEDDDPPHCPVVVLCQQLVVDPTPDTAMAGVHHGCVVVVPVSVLQEAECAPPRPFDQQAFLQVRVVVVADDPGPVQSQVLLVLLPCNPRRRPGLVPDDPQSNLSSSVSCLSHRPHQEYEYHASVPPHDPVSLVSSLVSVNVSSVVTGYYYYYHDPDRPDDPVSYHYDYRD/DDLVVLLVVLLVVVVVVPPQLCVLVVQLVCQLPVVCVVDDPDLPVLLLCNLLSNVVSLLVSLLSLLLPLCQVDLVPHPDVVPPHDVPDQLSSLLSSLVSSCVSRLVVSLVCLVVSCVVSVHDPLLSVLLSLLSVLQNSLSSLLLLLLSLLCSLVSPSDCSSCVRSVVVCVVSSVLSSVLSSCVRVVHDNVVSSVVSNVSSVVSSVCSSVSNSVSNVVSSD

GO terms:
  GO:0005515 protein binding (F, IPI)
  GO:0016887 ATP hydrolysis activity (F, IDA)
  GO:1903607 cytochrome c biosynthetic process (P, IDA)
  GO:1903607 cytochrome c biosynthetic process (P, IMP)

Secondary structure (DSSP, 8-state):
--EEEEEEEEEEETTEEEEEEE--EE-SSEEEEE---TTSSHHHHHHHHHTSS--SEEEEEETTEEHHHHSSHHHHT-EEE-SS----SSSBHHHHHHHHSSS--SSSHHHHHHHTT-TT-SSSBGGGS-SSHHHHHHHGGGGT---SEEEEE-TTSS--HHHHHHHHHHHHHHHHHT-EEEEE-SSPPSS-GGG-EEE---/--HHHHHHHHHHHH-SSGGGGGHHHHHHHHHHHHTHHHH-S-HHHHHHHHHHHHHHHHHHHHHHHHHHHHHHHHHTTSSSSSSS-SS-HHHHHHHHHHHHHHHHHHHHHHTHHHHHHHTT--HHHHHHHHHHHHHHHHHHHHSSHHHHHHHTT-TT--GGGGGGTSGGGHHHHHHHHHHHHHHHTT---HHHHHHHHHHHHHHHHHHHHHHHHHHHHHH-/----STHHHHHHHHHHHHHHHHHHHHHHHHHHHTTTTS---SSSGGGGGGHHHHHHHHHHHHHHHHHHHHHHHHHHHTT-HHHHHHHHHHHHHHHHHHHHHHHHHHHHHHHHHSSS----HHHHHHHHHHHHHHHHHHHHHT-SSBTTBTHHHHHHHHHHHHHHHHHHHHHHHHHHHHT-S-SS-----STTHHHHHHHHHHHHHHHHHHHHHHHHHHHHHHTSSSGGGG-/---SSSSTTTTTT-SS-HHHHHHHHHHHHHHHHHHHHHHHHHHHHHHHHHHHS--/--SEEEEEEEEEETTEEEEEEE--EE-TT-EEEEE--SSSSHHHHHHHHTTSS--SEEEEEETTEETTTTHHHHTTS-EEE-SS----SSSBHHHHHHTT--SSTTTHHHHHHHHHT-TT-TTSBGGGS-HHHHHHHHHGGGGT---SEEEEE-TTSS--HHHHHHHHHHHHHHHHHT-EEEEE-SSPPSS-GGG-EEEE--/--HHHHHHHHHHHHHHSTTTSHHHHHHHHHHHHHHHHHS-S-HHHHHHHHHHHHHHHHHHHHHHHGGGTTHHHHTTTSTTTSSS-SS-HHHHHHHHHHHHHHHHHHHHHHSHHHHHHHTT--HHHHHHHHHHHHHHHHHHHHHHHHHHHHHTTTT--STTHHHHSSGGGHHHHHHHHHHHHHHHTT---HHHHHHHHHHHHHHHHHHHHHHHHHHHHHH-

B-factor: mean 37.58, std 6.56, range [26.47, 72.17]

Sequence (1130 aa):
MGMLEARELLCERDERTLFSGLSFTLNAGEWVQITGSNGAGKTTLLRLLTGLSRPDAGEVLWQGQPLHQVRDSYHQNLLWIGHQPGIKTRLTALENLHFYHRDGDTAQCLEALAQAGLAGFEDIPVNQLSAGQQRRVALARLWLTRATLWILDEPFTAIDVNGVDRLTQRMAQHTEQGGIVILTTHQPLNVAESKIRRISLTMMFWRIFRLELRVAFRHSAEIANPLWFFLIVITLFPLSIGPEPQLLARIAPGIIWVAALLSSLLALERLFRDDLQDGSLEQLMLLPLPLPAVVLAKVMAHWMVTGLPLLILSPLVAMLLGMDVYGWQVMALTLLLGTPTLGFLGAPGVALTVGLKRGGVLLSILVLPLTIPLLIFATAAMDAASMHLPVDGYLAILGALLAGTATLSPFATAAALRISIQQLAIPPRLYQICGWFIPWLAIASVVVLTVGWIWGFGFAPADYQQGNSYRIIYLHVPAAIWSMGIYASMAVAAFIGLVWQMKMANLAVAAMAPIGAVFTFIALVTGSAWGKPMWGTWWVWDARLTSELVLLFLYVGVIALWHAFDDRRLAGRAAGILVLIGVVNLPIIHYSVEWWNTLHQGSTRMQQSIDPAMRSPLRWSIFGFLLLSATLTLMRMRNLILLMEKRRPWVSEMTPAFASWNEFFAMGGYAFFVWLAVVMTVIPLVVLVVHSVMQHRAILRGVAQQRAMGMLEARELLCERDERTLFSGLSFTLNAGEWVQITGSNGAGKTTLLRLLTGLSRPDAGEVLWQGQPLHQVRDSYHQNLLWIGHQPGIKTRLTALENLHFYHRDGDTAQCLEALAQAGLAGFEDIPVNQLSAGQQRRVALARLWLTRATLWILDEPFTAIDVNGVDRLTQRMAQHTEQGGIVILTTHQPLNVAESKIRRISLTMMFWRIFRLELRVAFRHSAEIANPLWFFLIVITLFPLSIGPEPQLLARIAPGIIWVAALLSSLLALERLFRDDLQDGSLEQLMLLPLPLPAVVLAKVMAHWMVTGLPLLILSPLVAMLLGMDVYGWQVMALTLLLGTPTLGFLGAPGVALTVGLKRGGVLLSILVLPLTIPLLIFATAAMDAASMHLPVDGYLAILGALLAGTATLSPFATAAALRISIQ